Protein AF-A0A166IUZ2-F1 (afdb_monomer_lite)

pLDDT: mean 77.62, std 22.51, range [22.03, 98.88]

Radius of gyration: 36.73 Å; chains: 1; bounding box: 124×89×96 Å

Organism: NCBI:txid1314776

Structure (mmCIF, N/CA/C/O backbone):
data_AF-A0A166IUZ2-F1
#
_entry.id   AF-A0A166IUZ2-F1
#
loop_
_atom_site.group_PDB
_atom_site.id
_atom_site.type_symbol
_atom_site.label_atom_id
_atom_site.label_alt_id
_atom_site.label_comp_id
_atom_site.label_asym_id
_atom_site.label_entity_id
_atom_site.label_seq_id
_atom_site.pdbx_PDB_ins_code
_atom_site.Cartn_x
_atom_site.Cartn_y
_atom_site.Cartn_z
_atom_site.occupancy
_atom_site.B_iso_or_equiv
_atom_site.auth_seq_id
_atom_site.auth_comp_id
_atom_site.auth_asym_id
_atom_site.auth_atom_id
_atom_site.pdbx_PDB_model_num
ATOM 1 N N . MET A 1 1 ? -29.282 46.883 42.129 1.00 28.84 1 MET A N 1
ATOM 2 C CA . MET A 1 1 ? -29.790 45.952 43.160 1.00 28.84 1 MET A CA 1
ATOM 3 C C . MET A 1 1 ? -30.708 44.984 42.435 1.00 28.84 1 MET A C 1
ATOM 5 O O . MET A 1 1 ? -31.657 45.441 41.830 1.00 28.84 1 MET A O 1
ATOM 9 N N . ALA A 1 2 ? -30.223 43.793 42.104 1.00 27.78 2 ALA A N 1
ATOM 10 C CA . ALA A 1 2 ? -30.223 42.605 42.960 1.00 27.78 2 ALA A CA 1
ATOM 11 C C . ALA A 1 2 ? -31.584 41.885 42.961 1.00 27.78 2 ALA A C 1
ATOM 13 O O . ALA A 1 2 ? -32.568 42.447 43.419 1.00 27.78 2 ALA A O 1
ATOM 14 N N . LYS A 1 3 ? -31.506 40.615 42.542 1.00 26.83 3 LYS A N 1
ATOM 15 C CA . LYS A 1 3 ? -32.287 39.446 42.968 1.00 26.83 3 LYS A CA 1
ATOM 16 C C . LYS A 1 3 ? -33.755 39.279 42.542 1.00 26.83 3 LYS A C 1
ATOM 18 O O . LYS A 1 3 ? -34.638 40.005 42.966 1.00 26.83 3 LYS A O 1
ATOM 23 N N . ASP A 1 4 ? -33.915 38.159 41.834 1.00 30.77 4 ASP A N 1
ATOM 24 C CA . ASP A 1 4 ? -34.781 37.015 42.142 1.00 30.77 4 ASP A CA 1
ATOM 25 C C . ASP A 1 4 ? -36.301 37.059 41.923 1.00 30.77 4 ASP A C 1
ATOM 27 O O . ASP A 1 4 ? -37.021 37.983 42.285 1.00 30.77 4 ASP A O 1
ATOM 31 N N . THR A 1 5 ? -36.743 35.873 41.481 1.00 28.17 5 THR A N 1
ATOM 32 C CA . THR A 1 5 ? -38.019 35.170 41.717 1.00 28.17 5 THR A CA 1
ATOM 33 C C . THR A 1 5 ? -39.212 35.342 40.758 1.00 28.17 5 THR A C 1
ATOM 35 O O . THR A 1 5 ? -39.997 36.274 40.838 1.00 28.17 5 THR A O 1
ATOM 38 N N . THR A 1 6 ? -39.344 34.312 39.903 1.00 26.28 6 THR A N 1
ATOM 39 C CA . THR A 1 6 ? -40.485 33.373 39.745 1.00 26.28 6 THR A CA 1
ATOM 40 C C . THR A 1 6 ? -41.888 33.836 39.310 1.00 26.28 6 THR A C 1
ATOM 42 O O . THR A 1 6 ? -42.609 34.501 40.039 1.00 26.28 6 THR A O 1
ATOM 45 N N . SER A 1 7 ? -42.293 33.213 38.192 1.00 24.92 7 SER A N 1
ATOM 46 C CA . SER A 1 7 ? -43.519 32.420 37.956 1.00 24.92 7 SER A CA 1
ATOM 47 C C . SER A 1 7 ? -44.890 33.080 37.709 1.00 24.92 7 SER A C 1
ATOM 49 O O . SER A 1 7 ? -45.573 33.511 38.631 1.00 24.92 7 SER A O 1
ATOM 51 N N . SER A 1 8 ? -45.360 32.820 36.479 1.00 23.53 8 SER A N 1
ATOM 52 C CA . SER A 1 8 ? -46.599 32.093 36.117 1.00 23.53 8 SER A CA 1
ATOM 53 C C . SER A 1 8 ? -47.953 32.813 35.999 1.00 23.53 8 SER A C 1
ATOM 55 O O . SER A 1 8 ? -48.308 33.643 36.826 1.00 23.53 8 SER A O 1
ATOM 57 N N . PHE A 1 9 ? -48.707 32.294 35.012 1.00 23.36 9 PHE A N 1
ATOM 58 C CA . PHE A 1 9 ? -50.164 32.272 34.775 1.00 23.36 9 PHE A CA 1
ATOM 59 C C . PHE A 1 9 ? -50.749 33.146 33.640 1.00 23.36 9 PHE A C 1
ATOM 61 O O . PHE A 1 9 ? -50.905 34.356 33.762 1.00 23.36 9 PHE A O 1
ATOM 68 N N . GLU A 1 10 ? -51.125 32.451 32.551 1.00 27.08 10 GLU A N 1
ATOM 69 C CA . GLU A 1 10 ? -52.155 32.788 31.539 1.00 27.08 10 GLU A CA 1
ATOM 70 C C . GLU A 1 10 ? -53.563 32.911 32.171 1.00 27.08 10 GLU A C 1
ATOM 72 O O . GLU A 1 10 ? -53.740 32.412 33.290 1.00 27.08 10 GLU A O 1
ATOM 77 N N . PRO A 1 11 ? -54.588 33.517 31.505 1.00 34.69 11 PRO A N 1
ATOM 78 C CA . PRO A 1 11 ? -55.529 32.718 30.672 1.00 34.69 11 PRO A CA 1
ATOM 79 C C . PRO A 1 11 ? -56.332 33.434 29.528 1.00 34.69 11 PRO A C 1
ATOM 81 O O . PRO A 1 11 ? -56.755 34.575 29.666 1.00 34.69 11 PRO A O 1
ATOM 84 N N . VAL A 1 12 ? -56.611 32.668 28.450 1.00 25.53 12 VAL A N 1
ATOM 85 C CA . VAL A 1 12 ? -57.927 32.309 27.817 1.00 25.53 12 VAL A CA 1
ATOM 86 C C . VAL A 1 12 ? -58.877 33.374 27.188 1.00 25.53 12 VAL A C 1
ATOM 88 O O . VAL A 1 12 ? -59.232 34.348 27.839 1.00 25.53 12 VAL A O 1
ATOM 91 N N . LEU A 1 13 ? -59.392 33.083 25.962 1.00 25.05 13 LEU A N 1
ATOM 92 C CA . LEU A 1 13 ? -60.826 32.990 25.502 1.00 25.05 13 LEU A CA 1
ATOM 93 C C . LEU A 1 13 ? -60.953 33.160 23.949 1.00 25.05 13 LEU A C 1
ATOM 95 O O . LEU A 1 13 ? -60.473 34.159 23.429 1.00 25.05 13 LEU A O 1
ATOM 99 N N . LEU A 1 14 ? -61.371 32.130 23.170 1.00 26.47 14 LEU A N 1
ATOM 100 C CA . LEU A 1 14 ? -62.738 31.792 22.636 1.00 26.47 14 LEU A CA 1
ATOM 101 C C . LEU A 1 14 ? -63.167 32.686 21.419 1.00 26.47 14 LEU A C 1
ATOM 103 O O . LEU A 1 14 ? -62.897 33.874 21.455 1.00 26.47 14 LEU A O 1
ATOM 107 N N . GLU A 1 15 ? -63.800 32.287 20.293 1.00 26.09 15 GLU A N 1
ATOM 108 C CA . GLU A 1 15 ? -64.684 31.164 19.896 1.00 26.09 15 GLU A CA 1
ATOM 109 C C . GLU A 1 15 ? -65.076 31.242 18.378 1.00 26.09 15 GLU A C 1
ATOM 111 O O . GLU A 1 15 ? -64.863 32.278 17.746 1.00 26.09 15 GLU A O 1
ATOM 116 N N . SER A 1 16 ? -65.772 30.197 17.871 1.00 27.41 16 SER A N 1
ATOM 117 C CA . SER A 1 16 ? -66.803 30.135 16.782 1.00 27.41 16 SER A CA 1
ATOM 118 C C . SER A 1 16 ? -66.412 29.465 15.436 1.00 27.41 16 SER A C 1
ATOM 120 O O . SER A 1 16 ? -65.337 29.729 14.916 1.00 27.41 16 SER A O 1
ATOM 122 N N . ALA A 1 17 ? -67.219 28.615 14.765 1.00 27.25 17 ALA A N 1
ATOM 123 C CA . ALA A 1 17 ? -68.511 27.961 15.054 1.00 27.25 17 ALA A CA 1
ATOM 124 C C . ALA A 1 17 ? -68.904 26.903 13.967 1.00 27.25 17 ALA A C 1
ATOM 126 O O . ALA A 1 17 ? -68.668 27.151 12.790 1.00 27.25 17 ALA A O 1
ATOM 127 N N . LEU A 1 18 ? -69.549 25.804 14.420 1.00 26.34 18 LEU A N 1
ATOM 128 C CA . LEU A 1 18 ? -70.772 25.076 13.950 1.00 26.34 18 LEU A CA 1
ATOM 129 C C . LEU A 1 18 ? -70.968 24.586 12.483 1.00 26.34 18 LEU A C 1
ATOM 131 O O . LEU A 1 18 ? -70.562 25.264 11.552 1.00 26.34 18 LEU A O 1
ATOM 135 N N . ASP A 1 19 ? -71.801 23.583 12.138 1.00 27.91 19 ASP A N 1
ATOM 136 C CA . ASP A 1 19 ? -72.266 22.265 12.653 1.00 27.91 19 ASP A CA 1
ATOM 137 C C . ASP A 1 19 ? -73.317 21.689 11.640 1.00 27.91 19 ASP A C 1
ATOM 139 O O . ASP A 1 19 ? -73.877 22.439 10.842 1.00 27.91 19 ASP A O 1
ATOM 143 N N . GLU A 1 20 ? -73.626 20.386 11.755 1.00 28.48 20 GLU A N 1
ATOM 144 C CA . GLU A 1 20 ? -74.834 19.618 11.340 1.00 28.48 20 GLU A CA 1
ATOM 145 C C . GLU A 1 20 ? -75.101 19.143 9.879 1.00 28.48 20 GLU A C 1
ATOM 147 O O . GLU A 1 20 ? -75.417 19.924 8.982 1.00 28.48 20 GLU A O 1
ATOM 152 N N . ARG A 1 21 ? -75.216 17.803 9.689 1.00 26.62 21 ARG A N 1
ATOM 153 C CA . ARG A 1 21 ? -76.506 17.045 9.559 1.00 26.62 21 ARG A CA 1
ATOM 154 C C . ARG A 1 21 ? -76.357 15.525 9.255 1.00 26.62 21 ARG A C 1
ATOM 156 O O . ARG A 1 21 ? -76.059 15.120 8.141 1.00 26.62 21 ARG A O 1
ATOM 163 N N . LEU A 1 22 ? -76.642 14.718 10.284 1.00 27.22 22 LEU A N 1
ATOM 164 C CA . LEU A 1 22 ? -77.572 13.565 10.435 1.00 27.22 22 LEU A CA 1
ATOM 165 C C . LEU A 1 22 ? -77.864 12.457 9.370 1.00 27.22 22 LEU A C 1
ATOM 167 O O . LEU A 1 22 ? -78.345 12.706 8.269 1.00 27.22 22 LEU A O 1
ATOM 171 N N . SER A 1 23 ? -77.888 11.228 9.936 1.00 25.56 23 SER A N 1
ATOM 172 C CA . SER A 1 23 ? -78.731 10.014 9.705 1.00 25.56 23 SER A CA 1
ATOM 173 C C . SER A 1 23 ? -78.183 8.900 8.782 1.00 25.56 23 SER A C 1
ATOM 175 O O . SER A 1 23 ? -77.898 9.127 7.616 1.00 25.56 23 SER A O 1
ATOM 177 N N . GLU A 1 24 ? -77.787 7.720 9.295 1.00 26.64 24 GLU A N 1
ATOM 178 C CA . GLU A 1 24 ? -78.550 6.546 9.809 1.00 26.64 24 GLU A CA 1
ATOM 179 C C . GLU A 1 24 ? -79.194 5.633 8.733 1.00 26.64 24 GLU A C 1
ATOM 181 O O . GLU A 1 24 ? -80.263 5.949 8.221 1.00 26.64 24 GLU A O 1
ATOM 186 N N . ARG A 1 25 ? -78.625 4.428 8.493 1.00 26.72 25 ARG A N 1
ATOM 187 C CA . ARG A 1 25 ? -79.220 3.096 8.816 1.00 26.72 25 ARG A CA 1
ATOM 188 C C . ARG A 1 25 ? -78.498 1.891 8.161 1.00 26.72 25 ARG A C 1
ATOM 190 O O . ARG A 1 25 ? -78.540 1.733 6.952 1.00 26.72 25 ARG A O 1
ATOM 197 N N . GLN A 1 26 ? -77.972 1.023 9.048 1.00 30.59 26 GLN A N 1
ATOM 198 C CA . GLN A 1 26 ? -78.002 -0.468 9.109 1.00 30.59 26 GLN A CA 1
ATOM 199 C C . GLN A 1 26 ? -77.399 -1.295 7.937 1.00 30.59 26 GLN A C 1
ATOM 201 O O . GLN A 1 26 ? -77.690 -1.044 6.784 1.00 30.59 26 GLN A O 1
ATOM 206 N N . ALA A 1 27 ? -76.595 -2.356 8.133 1.00 27.09 27 ALA A N 1
ATOM 207 C CA . ALA A 1 27 ? -76.631 -3.395 9.169 1.00 27.09 27 ALA A CA 1
ATOM 208 C C . ALA A 1 27 ? -75.266 -4.104 9.407 1.00 27.09 27 ALA A C 1
ATOM 210 O O . ALA A 1 27 ? -74.338 -4.028 8.610 1.00 27.09 27 ALA A O 1
ATOM 211 N N . ARG A 1 28 ? -75.200 -4.798 10.551 1.00 31.31 28 ARG A N 1
ATOM 212 C CA . ARG A 1 28 ? -74.077 -5.506 11.201 1.00 31.31 28 ARG A CA 1
ATOM 213 C C . ARG A 1 28 ? -73.700 -6.837 10.534 1.00 31.31 28 ARG A C 1
ATOM 215 O O . ARG A 1 28 ? -74.618 -7.549 10.156 1.00 31.31 28 ARG A O 1
ATOM 222 N N . THR A 1 29 ? -72.433 -7.261 10.681 1.00 30.55 29 THR A N 1
ATOM 223 C CA . THR A 1 29 ? -72.066 -8.580 11.265 1.00 30.55 29 THR A CA 1
ATOM 224 C C . THR A 1 29 ? -70.614 -8.638 11.791 1.00 30.55 29 THR A C 1
ATOM 226 O O . THR A 1 29 ? -69.663 -8.540 11.029 1.00 30.55 29 THR A O 1
ATOM 229 N N . HIS A 1 30 ? -70.510 -8.823 13.115 1.00 34.94 30 HIS A N 1
ATOM 230 C CA . HIS A 1 30 ? -69.571 -9.620 13.932 1.00 34.94 30 HIS A CA 1
ATOM 231 C C . HIS A 1 30 ? -68.050 -9.674 13.656 1.00 34.94 30 HIS A C 1
ATOM 233 O O . HIS A 1 30 ? -67.587 -10.405 12.788 1.00 34.94 30 HIS A O 1
ATOM 239 N N . LEU A 1 31 ? -67.274 -9.085 14.580 1.00 38.84 31 LEU A N 1
ATOM 240 C CA . LEU A 1 31 ? -65.912 -9.521 14.928 1.00 38.84 31 LEU A CA 1
ATOM 241 C C . LEU A 1 31 ? -65.935 -10.293 16.269 1.00 38.84 31 LEU A C 1
ATOM 243 O O . LEU A 1 31 ? -66.727 -9.933 17.147 1.00 38.84 31 LEU A O 1
ATOM 247 N N . PRO A 1 32 ? -65.118 -11.349 16.456 1.00 41.44 32 PRO A N 1
ATOM 248 C CA . PRO A 1 32 ? -65.213 -12.240 17.613 1.00 41.44 32 PRO A CA 1
ATOM 249 C C . PRO A 1 32 ? -64.579 -11.662 18.890 1.00 41.44 32 PRO A C 1
ATOM 251 O O . PRO A 1 32 ? -63.669 -10.836 18.854 1.00 41.44 32 PRO A O 1
ATOM 254 N N . SER A 1 33 ? -65.031 -12.166 20.038 1.00 38.00 33 SER A N 1
ATOM 255 C CA . SER A 1 33 ? -64.723 -11.730 21.411 1.00 38.00 33 SER A CA 1
ATOM 256 C C . SER A 1 33 ? -63.243 -11.739 21.827 1.00 38.00 33 SER A C 1
ATOM 258 O O . SER A 1 33 ? -62.901 -11.107 22.824 1.00 38.00 33 SER A O 1
ATOM 260 N N . TRP A 1 34 ? -62.342 -12.375 21.074 1.00 41.69 34 TRP A N 1
ATOM 261 C CA . TRP A 1 34 ? -60.902 -12.335 21.360 1.00 41.69 34 TRP A CA 1
ATOM 262 C C . TRP A 1 34 ? -60.247 -10.999 20.967 1.00 41.69 34 TRP A C 1
ATOM 264 O O . TRP A 1 34 ? -59.250 -10.615 21.574 1.00 41.69 34 TRP A O 1
ATOM 274 N N . LEU A 1 35 ? -60.837 -10.236 20.034 1.00 42.81 35 LEU A N 1
ATOM 275 C CA . LEU A 1 35 ? -60.329 -8.909 19.657 1.00 42.81 35 LEU A CA 1
ATOM 276 C C . LEU A 1 35 ? -60.557 -7.856 20.754 1.00 42.81 35 LEU A C 1
ATOM 278 O O . LEU A 1 35 ? -59.742 -6.952 20.928 1.00 42.81 35 LEU A O 1
ATOM 282 N N . TRP A 1 36 ? -61.636 -7.994 21.531 1.00 44.41 36 TRP A N 1
ATOM 283 C CA . TRP A 1 36 ? -61.925 -7.104 22.659 1.00 44.41 36 TRP A CA 1
ATOM 284 C C . TRP A 1 36 ? -60.973 -7.324 23.840 1.00 44.41 36 TRP A C 1
ATOM 286 O O . TRP A 1 36 ? -60.624 -6.365 24.522 1.00 44.41 36 TRP A O 1
ATOM 296 N N . ALA A 1 37 ? -60.483 -8.551 24.043 1.00 44.22 37 ALA A N 1
ATOM 297 C CA . ALA A 1 37 ? -59.486 -8.842 25.074 1.00 44.22 37 ALA A CA 1
ATOM 298 C C . ALA A 1 37 ? -58.107 -8.244 24.734 1.00 44.22 37 ALA A C 1
ATOM 300 O O . ALA A 1 37 ? -57.424 -7.732 25.617 1.00 44.22 37 ALA A O 1
ATOM 301 N N . VAL A 1 38 ? -57.723 -8.235 23.452 1.00 46.44 38 VAL A N 1
ATOM 302 C CA . VAL A 1 38 ? -56.444 -7.663 22.994 1.00 46.44 38 VAL A CA 1
ATOM 303 C C . VAL A 1 38 ? -56.457 -6.131 23.072 1.00 46.44 38 VAL A C 1
ATOM 305 O O . VAL A 1 38 ? -55.498 -5.532 23.552 1.00 46.44 38 VAL A O 1
ATOM 308 N N . LEU A 1 39 ? -57.569 -5.486 22.704 1.00 42.59 39 LEU A N 1
ATOM 309 C CA . LEU A 1 39 ? -57.694 -4.023 22.764 1.00 42.59 39 LEU A CA 1
ATOM 310 C C . LEU A 1 39 ? -57.762 -3.474 24.202 1.00 42.59 39 LEU A C 1
ATOM 312 O O . LEU A 1 39 ? -57.311 -2.354 24.453 1.00 42.59 39 LEU A O 1
ATOM 316 N N . TRP A 1 40 ? -58.257 -4.265 25.159 1.00 41.47 40 TRP A N 1
ATOM 317 C CA . TRP A 1 40 ? -58.293 -3.886 26.577 1.00 41.47 40 TRP A CA 1
ATOM 318 C C . TRP A 1 40 ? -56.936 -4.084 27.281 1.00 41.47 40 TRP A C 1
ATOM 320 O O . TRP A 1 40 ? -56.550 -3.281 28.125 1.00 41.47 40 TRP A O 1
ATOM 330 N N . ILE A 1 41 ? -56.148 -5.092 26.885 1.00 42.59 41 ILE A N 1
ATOM 331 C CA . ILE A 1 41 ? -54.790 -5.307 27.421 1.00 42.59 41 ILE A CA 1
ATOM 332 C C . ILE A 1 41 ? -53.803 -4.255 26.881 1.00 42.59 41 ILE A C 1
ATOM 334 O O . ILE A 1 41 ? -52.946 -3.774 27.625 1.00 42.59 41 ILE A O 1
ATOM 338 N N . CYS A 1 42 ? -53.960 -3.819 25.626 1.00 38.12 42 CYS A N 1
ATOM 339 C CA . CYS A 1 42 ? -53.114 -2.776 25.033 1.00 38.12 42 CYS A CA 1
ATOM 340 C C . CYS A 1 42 ? -53.367 -1.369 25.605 1.00 38.12 42 CYS A C 1
ATOM 342 O O . CYS A 1 42 ? -52.454 -0.547 25.614 1.00 38.12 42 CYS A O 1
ATOM 344 N N . SER A 1 43 ? -54.568 -1.085 26.118 1.00 35.12 43 SER A N 1
ATOM 345 C CA . SER A 1 43 ? -54.915 0.232 26.679 1.00 35.12 43 SER A CA 1
ATOM 346 C C . SER A 1 43 ? -54.463 0.418 28.135 1.00 35.12 43 SER A C 1
ATOM 348 O O . SER A 1 43 ? -54.260 1.550 28.567 1.00 35.12 43 SER A O 1
ATOM 350 N N . VAL A 1 44 ? -54.208 -0.669 28.873 1.00 38.12 44 VAL A N 1
ATOM 351 C CA . VAL A 1 44 ? -53.704 -0.612 30.260 1.00 38.12 44 VAL A CA 1
ATOM 352 C C . VAL A 1 44 ? -52.173 -0.469 30.327 1.00 38.12 44 VAL A C 1
ATOM 354 O O . VAL A 1 44 ? -51.653 0.077 31.298 1.00 38.12 44 VAL A O 1
ATOM 357 N N . TYR A 1 45 ? -51.437 -0.869 29.282 1.00 33.44 45 TYR A N 1
ATOM 358 C CA . TYR A 1 45 ? -49.965 -0.796 29.258 1.00 33.44 45 TYR A CA 1
ATOM 359 C C . TYR A 1 45 ? -49.378 0.527 28.735 1.00 33.44 45 TYR A C 1
ATOM 361 O O . TYR A 1 45 ? -48.177 0.746 28.863 1.00 33.44 45 TYR A O 1
ATOM 369 N N . LEU A 1 46 ? -50.203 1.430 28.196 1.00 33.44 46 LEU A N 1
ATOM 370 C CA . LEU A 1 46 ? -49.755 2.694 27.588 1.00 33.44 46 LEU A CA 1
ATOM 371 C C . LEU A 1 46 ? -49.846 3.925 28.513 1.00 33.44 46 LEU A C 1
ATOM 373 O O . LEU A 1 46 ? -49.555 5.033 28.075 1.00 33.44 46 LEU A O 1
ATOM 377 N N . ALA A 1 47 ? -50.218 3.756 29.789 1.00 31.08 47 ALA A N 1
ATOM 378 C CA . ALA A 1 47 ? -50.520 4.874 30.696 1.00 31.08 47 ALA A CA 1
ATOM 379 C C . ALA A 1 47 ? -49.557 5.071 31.887 1.00 31.08 47 ALA A C 1
ATOM 381 O O . ALA A 1 47 ? -49.866 5.854 32.785 1.00 31.08 47 ALA A O 1
ATOM 382 N N . LYS A 1 48 ? -48.384 4.427 31.932 1.00 29.78 48 LYS A N 1
ATOM 383 C CA . LYS A 1 48 ? -47.350 4.777 32.924 1.00 29.78 48 LYS A CA 1
ATOM 384 C C . LYS A 1 48 ? -45.951 4.800 32.309 1.00 29.78 48 LYS A C 1
ATOM 386 O O . LYS A 1 48 ? -45.497 3.791 31.785 1.00 29.78 48 LYS A O 1
ATOM 391 N N . SER A 1 49 ? -45.297 5.949 32.507 1.00 27.97 49 SER A N 1
ATOM 392 C CA . SER A 1 49 ? -43.849 6.211 32.441 1.00 27.97 49 SER A CA 1
ATOM 393 C C . SER A 1 49 ? -43.319 6.817 31.134 1.00 27.97 49 SER A C 1
ATOM 395 O O . SER A 1 49 ? -43.029 6.128 30.162 1.00 27.97 49 SER A O 1
ATOM 397 N N . VAL A 1 50 ? -43.152 8.142 31.179 1.00 31.22 50 VAL A N 1
ATOM 398 C CA . VAL A 1 50 ? -42.307 8.974 30.311 1.00 31.22 50 VAL A CA 1
ATOM 399 C C . VAL A 1 50 ? -40.894 9.011 30.908 1.00 31.22 50 VAL A C 1
ATOM 401 O O . VAL A 1 50 ? -40.780 9.258 32.103 1.00 31.22 50 VAL A O 1
ATOM 404 N N . GLU A 1 51 ? -39.862 8.750 30.094 1.00 27.12 51 GLU A N 1
ATOM 405 C CA . GLU A 1 51 ? -38.649 9.575 29.860 1.00 27.12 51 GLU A CA 1
ATOM 406 C C . GLU A 1 51 ? -37.639 8.800 28.966 1.00 27.12 51 GLU A C 1
ATOM 408 O O . GLU A 1 51 ? -37.395 7.612 29.155 1.00 27.12 51 GLU A O 1
ATOM 413 N N . LEU A 1 52 ? -37.105 9.472 27.938 1.00 28.50 52 LEU A N 1
ATOM 414 C CA . LEU A 1 52 ? -36.081 9.019 26.963 1.00 28.50 52 LEU A CA 1
ATOM 415 C C . LEU A 1 52 ? -34.655 9.401 27.462 1.00 28.50 52 LEU A C 1
ATOM 417 O O . LEU A 1 52 ? -34.605 10.250 28.351 1.00 28.50 52 LEU A O 1
ATOM 421 N N . PRO A 1 53 ? -33.504 8.939 26.884 1.00 40.81 53 PRO A N 1
ATOM 422 C CA . PRO A 1 53 ? -33.325 8.285 25.573 1.00 40.81 53 PRO A CA 1
ATOM 423 C C . PRO A 1 53 ? -32.321 7.097 25.463 1.00 40.81 53 PRO A C 1
ATOM 425 O O . PRO A 1 53 ? -31.385 6.943 26.237 1.00 40.81 53 PRO A O 1
ATOM 428 N N . ASN A 1 54 ? -32.483 6.371 24.344 1.00 34.31 54 ASN A N 1
ATOM 429 C CA . ASN A 1 54 ? -31.489 5.662 23.514 1.00 34.31 54 ASN A CA 1
ATOM 430 C C . ASN A 1 54 ? -30.648 4.508 24.091 1.00 34.31 54 ASN A C 1
ATOM 432 O O . ASN A 1 54 ? -29.582 4.727 24.651 1.00 34.31 54 ASN A O 1
ATOM 436 N N . LEU A 1 55 ? -31.030 3.276 23.720 1.00 25.97 55 LEU A N 1
ATOM 437 C CA . LEU A 1 55 ? -30.153 2.263 23.108 1.00 25.97 55 LEU A CA 1
ATOM 438 C C . LEU A 1 55 ? -30.975 1.053 22.620 1.00 25.97 55 LEU A C 1
ATOM 440 O O . LEU A 1 55 ? -31.933 0.632 23.257 1.00 25.97 55 LEU A O 1
ATOM 444 N N . SER A 1 56 ? -30.574 0.540 21.456 1.00 24.44 56 SER A N 1
ATOM 445 C CA . SER A 1 56 ? -30.595 -0.862 21.006 1.00 24.44 56 SER A CA 1
ATOM 446 C C . SER A 1 56 ? -31.489 -1.904 21.704 1.00 24.44 56 SER A C 1
ATOM 448 O O . SER A 1 56 ? -31.281 -2.237 22.866 1.00 24.44 56 SER A O 1
ATOM 450 N N . GLY A 1 57 ? -32.245 -2.637 20.878 1.00 24.36 57 GLY A N 1
ATOM 451 C CA . GLY A 1 57 ? -32.258 -4.100 20.956 1.00 24.36 57 GLY A CA 1
ATOM 452 C C . GLY A 1 57 ? -33.608 -4.786 21.182 1.00 24.36 57 GLY A C 1
ATOM 453 O O . GLY A 1 57 ? -34.351 -4.456 22.095 1.00 24.36 57 GLY A O 1
ATOM 454 N N . ILE A 1 58 ? -33.767 -5.888 20.432 1.00 23.72 58 ILE A N 1
ATOM 455 C CA . ILE A 1 58 ? -34.664 -7.042 20.648 1.00 23.72 58 ILE A CA 1
ATOM 456 C C . ILE A 1 58 ? -36.128 -6.776 20.196 1.00 23.72 58 ILE A C 1
ATOM 458 O O . ILE A 1 58 ? -36.845 -5.994 20.796 1.00 23.72 58 ILE A O 1
ATOM 462 N N . PHE A 1 59 ? -36.654 -7.352 19.106 1.00 24.61 59 PHE A N 1
ATOM 463 C CA . PHE A 1 59 ? -36.644 -8.777 18.758 1.00 24.61 59 PHE A CA 1
ATOM 464 C C . PHE A 1 59 ? -36.448 -9.070 17.260 1.00 24.61 59 PHE A C 1
ATOM 466 O O . PHE A 1 59 ? -37.282 -8.771 16.409 1.00 24.61 59 PHE A O 1
ATOM 473 N N . SER A 1 60 ? -35.356 -9.788 16.997 1.00 38.34 60 SER A N 1
ATOM 474 C CA . SER A 1 60 ? -35.224 -10.800 15.947 1.00 38.34 60 SER A CA 1
ATOM 475 C C . SER A 1 60 ? -36.155 -11.986 16.230 1.00 38.34 60 SER A C 1
ATOM 477 O O . SER A 1 60 ? -36.306 -12.352 17.398 1.00 38.34 60 SER A O 1
ATOM 479 N N . LYS A 1 61 ? -36.717 -12.602 15.177 1.00 28.81 61 LYS A N 1
ATOM 480 C CA . LYS A 1 61 ? -36.836 -14.067 14.966 1.00 28.81 61 LYS A CA 1
ATOM 481 C C . LYS A 1 61 ? -37.919 -14.373 13.928 1.00 28.81 61 LYS A C 1
ATOM 483 O O . LYS A 1 61 ? -39.094 -14.373 14.273 1.00 28.81 61 LYS A O 1
ATOM 488 N N . SER A 1 62 ? -37.528 -14.658 12.682 1.00 26.88 62 SER A N 1
ATOM 489 C CA . SER A 1 62 ? -38.191 -15.662 11.807 1.00 26.88 62 SER A CA 1
ATOM 490 C C . SER A 1 62 ? -37.713 -15.645 10.342 1.00 26.88 62 SER A C 1
ATOM 492 O O . SER A 1 62 ? -38.525 -15.759 9.436 1.00 26.88 62 SER A O 1
ATOM 494 N N . VAL A 1 63 ? -36.406 -15.538 10.060 1.00 29.20 63 VAL A N 1
ATOM 495 C CA . VAL A 1 63 ? -35.880 -15.844 8.700 1.00 29.20 63 VAL A CA 1
ATOM 496 C C . VAL A 1 63 ? -34.495 -16.527 8.743 1.00 29.20 63 VAL A C 1
ATOM 498 O O . VAL A 1 63 ? -33.793 -16.591 7.743 1.00 29.20 63 VAL A O 1
ATOM 501 N N . LEU A 1 64 ? -34.061 -17.049 9.899 1.00 26.38 64 LEU A N 1
ATOM 502 C CA . LEU A 1 64 ? -32.708 -17.613 10.064 1.00 26.38 64 LEU A CA 1
ATOM 503 C C . LEU A 1 64 ? -32.557 -19.100 9.681 1.00 26.38 64 LEU A C 1
ATOM 505 O O . LEU A 1 64 ? -31.444 -19.605 9.753 1.00 26.38 64 LEU A O 1
ATOM 509 N N . ASP A 1 65 ? -33.603 -19.776 9.195 1.00 26.06 65 ASP A N 1
ATOM 510 C CA . ASP A 1 65 ? -33.542 -21.208 8.847 1.00 26.06 65 ASP A CA 1
ATOM 511 C C . ASP A 1 65 ? -33.759 -21.472 7.344 1.00 26.06 65 ASP A C 1
ATOM 513 O O . ASP A 1 65 ? -34.761 -22.045 6.917 1.00 26.06 65 ASP A O 1
ATOM 517 N N . SER A 1 66 ? -32.796 -21.071 6.506 1.00 26.77 66 SER A N 1
ATOM 518 C CA . SER A 1 66 ? -32.687 -21.573 5.126 1.00 26.77 66 SER A CA 1
ATOM 519 C C . SER A 1 66 ? -31.218 -21.843 4.746 1.00 26.77 66 SER A C 1
ATOM 521 O O . SER A 1 66 ? -30.432 -20.894 4.699 1.00 26.77 66 SER A O 1
ATOM 523 N N . PRO A 1 67 ? -30.810 -23.101 4.457 1.00 26.20 67 PRO A N 1
ATOM 524 C CA . PRO A 1 67 ? -29.392 -23.488 4.364 1.00 26.20 67 PRO A CA 1
ATOM 525 C C . PRO A 1 67 ? -28.593 -22.927 3.170 1.00 26.20 67 PRO A C 1
ATOM 527 O O . PRO A 1 67 ? -27.389 -23.152 3.093 1.00 26.20 67 PRO A O 1
ATOM 530 N N . GLU A 1 68 ? -29.209 -22.193 2.238 1.00 26.83 68 GLU A N 1
ATOM 531 C CA . GLU A 1 68 ? -28.535 -21.697 1.021 1.00 26.83 68 GLU A CA 1
ATOM 532 C C . GLU A 1 68 ? -28.171 -20.198 1.043 1.00 26.83 68 GLU A C 1
ATOM 534 O O . GLU A 1 68 ? -27.494 -19.710 0.136 1.00 26.83 68 GLU A O 1
ATOM 539 N N . ILE A 1 69 ? -28.517 -19.459 2.105 1.00 28.64 69 ILE A N 1
ATOM 540 C CA . ILE A 1 69 ? -28.317 -17.997 2.212 1.00 28.64 69 ILE A CA 1
ATOM 541 C C . ILE A 1 69 ? -27.320 -17.656 3.340 1.00 28.64 69 ILE A C 1
ATOM 543 O O . ILE A 1 69 ? -27.548 -16.791 4.174 1.00 28.64 69 ILE A O 1
ATOM 547 N N . SER A 1 70 ? -26.173 -18.342 3.373 1.00 27.08 70 SER A N 1
ATOM 548 C CA . SER A 1 70 ? -25.051 -18.044 4.291 1.00 27.08 70 SER A CA 1
ATOM 549 C C . SER A 1 70 ? -23.763 -17.615 3.556 1.00 27.08 70 SER A C 1
ATOM 551 O O . SER A 1 70 ? -22.708 -17.443 4.155 1.00 27.08 70 SER A O 1
ATOM 553 N N . ARG A 1 71 ? -23.804 -17.390 2.230 1.00 30.19 71 ARG A N 1
ATOM 554 C CA . ARG A 1 71 ? -22.579 -17.137 1.434 1.00 30.19 71 ARG A CA 1
ATOM 555 C C . ARG A 1 71 ? -22.312 -15.714 0.938 1.00 30.19 71 ARG A C 1
ATOM 557 O O . ARG A 1 71 ? -21.293 -15.533 0.274 1.00 30.19 71 ARG A O 1
ATOM 564 N N . ARG A 1 72 ? -23.149 -14.693 1.168 1.00 33.12 72 ARG A N 1
ATOM 565 C CA . ARG A 1 72 ? -22.959 -13.399 0.462 1.00 33.12 72 ARG A CA 1
ATOM 566 C C . ARG A 1 72 ? -23.311 -12.126 1.242 1.00 33.12 72 ARG A C 1
ATOM 568 O O . ARG A 1 72 ? -24.026 -11.285 0.722 1.00 33.12 72 ARG A O 1
ATOM 575 N N . THR A 1 73 ? -22.674 -11.927 2.390 1.00 32.97 73 THR A N 1
ATOM 576 C CA . THR A 1 73 ? -22.307 -10.603 2.935 1.00 32.97 73 THR A CA 1
ATOM 577 C C . THR A 1 73 ? -21.106 -10.813 3.863 1.00 32.97 73 THR A C 1
ATOM 579 O O . THR A 1 73 ? -21.259 -11.271 4.990 1.00 32.97 73 THR A O 1
ATOM 582 N N . ARG A 1 74 ? -19.882 -10.543 3.380 1.00 43.25 74 ARG A N 1
ATOM 583 C CA . ARG A 1 74 ? -18.687 -10.458 4.241 1.00 43.25 74 ARG A CA 1
ATOM 584 C C . ARG A 1 74 ? -18.833 -9.172 5.059 1.00 43.25 74 ARG A C 1
ATOM 586 O O . ARG A 1 74 ? -18.397 -8.120 4.610 1.00 43.25 74 ARG A O 1
ATOM 593 N N . ALA A 1 75 ? -19.581 -9.234 6.159 1.00 39.94 75 ALA A N 1
ATOM 594 C CA . ALA A 1 75 ? -19.906 -8.070 6.976 1.00 39.94 75 ALA A CA 1
ATOM 595 C C . ALA A 1 75 ? -18.611 -7.414 7.476 1.00 39.94 75 ALA A C 1
ATOM 597 O O . ALA A 1 75 ? -17.817 -8.062 8.150 1.00 39.94 75 ALA A O 1
ATOM 598 N N . SER A 1 76 ? -18.363 -6.159 7.114 1.00 52.78 76 SER A N 1
ATOM 599 C CA . SER A 1 76 ? -17.407 -5.314 7.824 1.00 52.78 76 SER A CA 1
ATOM 600 C C . SER A 1 76 ? -17.938 -5.044 9.241 1.00 52.78 76 SER A C 1
ATOM 602 O O . SER A 1 76 ? -19.129 -5.245 9.506 1.00 52.78 76 SER A O 1
ATOM 604 N N . ALA A 1 77 ? -17.071 -4.655 10.180 1.00 55.22 77 ALA A N 1
ATOM 605 C CA . ALA A 1 77 ? -17.543 -4.260 11.508 1.00 55.22 77 ALA A CA 1
ATOM 606 C C . ALA A 1 77 ? -18.547 -3.088 11.375 1.00 55.22 77 ALA A C 1
ATOM 608 O O . ALA A 1 77 ? -18.424 -2.307 10.430 1.00 55.22 77 ALA A O 1
ATOM 609 N N . PRO A 1 78 ? -19.521 -2.920 12.292 1.00 51.50 78 PRO A N 1
ATOM 610 C CA . PRO A 1 78 ? -20.556 -1.881 12.187 1.00 51.50 78 PRO A CA 1
ATOM 611 C C . PRO A 1 78 ? -20.027 -0.445 12.010 1.00 51.50 78 PRO A C 1
ATOM 613 O O . PRO A 1 78 ? -20.750 0.401 11.494 1.00 51.50 78 PRO A O 1
ATOM 616 N N . ASN A 1 79 ? -18.772 -0.196 12.405 1.00 68.00 79 ASN A N 1
ATOM 617 C CA . ASN A 1 79 ? -18.088 1.099 12.351 1.00 68.00 79 ASN A CA 1
ATOM 618 C C . ASN A 1 79 ? -16.850 1.103 11.427 1.00 68.00 79 ASN A C 1
ATOM 620 O O . ASN A 1 79 ? -16.060 2.040 11.478 1.00 68.00 79 ASN A O 1
ATOM 624 N N . ASP A 1 80 ? -16.648 0.062 10.614 1.00 79.38 80 ASP A N 1
ATOM 625 C CA . ASP A 1 80 ? -15.569 0.023 9.619 1.00 79.38 80 ASP A CA 1
ATOM 626 C C . ASP A 1 80 ? -15.936 0.938 8.442 1.00 79.38 80 ASP A C 1
ATOM 628 O O . ASP A 1 80 ? -16.874 0.656 7.688 1.00 79.38 80 ASP A O 1
ATOM 632 N N . ILE A 1 81 ? -15.210 2.050 8.313 1.00 80.50 81 ILE A N 1
ATOM 633 C CA . ILE A 1 81 ? -15.416 3.063 7.269 1.00 80.50 81 ILE A CA 1
ATOM 634 C C . ILE A 1 81 ? -14.478 2.876 6.070 1.00 80.50 81 ILE A C 1
ATOM 636 O O . ILE A 1 81 ? -14.519 3.673 5.130 1.00 80.50 81 ILE A O 1
ATOM 640 N N . ILE A 1 82 ? -13.627 1.845 6.082 1.00 81.44 82 ILE A N 1
ATOM 641 C CA . ILE A 1 82 ? -12.684 1.586 4.996 1.00 81.44 82 ILE A CA 1
ATOM 642 C C . ILE A 1 82 ? -13.454 1.014 3.791 1.00 81.44 82 ILE A C 1
ATOM 644 O O . ILE A 1 82 ? -14.168 0.013 3.923 1.00 81.44 82 ILE A O 1
ATOM 648 N N . PRO A 1 83 ? -13.322 1.608 2.587 1.00 76.88 83 PRO A N 1
ATOM 649 C CA . PRO A 1 83 ? -14.081 1.198 1.408 1.00 76.88 83 PRO A CA 1
ATOM 650 C C . PRO A 1 83 ? -13.475 -0.054 0.754 1.00 76.88 83 PRO A C 1
ATOM 652 O O . PRO A 1 83 ? -12.885 0.007 -0.324 1.00 76.88 83 PRO A O 1
ATOM 655 N N . TRP A 1 84 ? -13.619 -1.205 1.410 1.00 79.50 84 TRP A N 1
ATOM 656 C CA . TRP A 1 84 ? -13.124 -2.490 0.917 1.00 79.50 84 TRP A CA 1
ATOM 657 C C . TRP A 1 84 ? -13.783 -2.909 -0.403 1.00 79.50 84 TRP A C 1
ATOM 659 O O . TRP A 1 84 ? -15.010 -2.948 -0.525 1.00 79.50 84 TRP A O 1
ATOM 669 N N . ALA A 1 85 ? -12.962 -3.325 -1.362 1.00 74.44 85 ALA A N 1
ATOM 670 C CA . ALA A 1 85 ? -13.384 -3.986 -2.592 1.00 74.44 85 ALA A CA 1
ATOM 671 C C . ALA A 1 85 ? -12.578 -5.273 -2.792 1.00 74.44 85 ALA A C 1
ATOM 673 O O . ALA A 1 85 ? -11.501 -5.415 -2.226 1.00 74.44 85 ALA A O 1
ATOM 674 N N . ALA A 1 86 ? -13.063 -6.215 -3.604 1.00 73.50 86 ALA A N 1
ATOM 675 C CA . ALA A 1 86 ? -12.238 -7.366 -3.976 1.00 73.50 86 ALA A CA 1
ATOM 676 C C . ALA A 1 86 ? -10.966 -6.873 -4.689 1.00 73.50 86 ALA A C 1
ATOM 678 O O . ALA A 1 86 ? -11.051 -5.987 -5.546 1.00 73.50 86 ALA A O 1
ATOM 679 N N . CYS A 1 87 ? -9.806 -7.431 -4.340 1.00 70.81 87 CYS A N 1
ATOM 680 C CA . CYS A 1 87 ? -8.565 -7.083 -5.018 1.00 70.81 87 CYS A CA 1
ATOM 681 C C . CYS A 1 87 ? -8.643 -7.503 -6.504 1.00 70.81 87 CYS A C 1
ATOM 683 O O . CYS A 1 87 ? -9.068 -8.630 -6.782 1.00 70.81 87 CYS A O 1
ATOM 685 N N . PRO A 1 88 ? -8.241 -6.641 -7.458 1.00 60.34 88 PRO A N 1
ATOM 686 C CA . PRO A 1 88 ? -8.310 -6.949 -8.892 1.00 60.34 88 PRO A CA 1
ATOM 687 C C . PRO A 1 88 ? -7.434 -8.132 -9.330 1.00 60.34 88 PRO A C 1
ATOM 689 O O . PRO A 1 88 ? -7.797 -8.845 -10.259 1.00 60.34 88 PRO A O 1
ATOM 692 N N . ASP A 1 89 ? -6.302 -8.348 -8.655 1.00 63.28 89 ASP A N 1
ATOM 693 C CA . ASP A 1 89 ? -5.342 -9.432 -8.904 1.00 63.28 89 ASP A CA 1
ATOM 694 C C . ASP A 1 89 ? -5.748 -10.757 -8.236 1.00 63.28 89 ASP A C 1
ATOM 696 O O . ASP A 1 89 ? -5.569 -11.830 -8.812 1.00 63.28 89 ASP A O 1
ATOM 700 N N . LEU A 1 90 ? -6.294 -10.697 -7.017 1.00 70.44 90 LEU A N 1
ATOM 701 C CA . LEU A 1 90 ? -6.635 -11.867 -6.202 1.00 70.44 90 LEU A CA 1
ATOM 702 C C . LEU A 1 90 ? -7.988 -11.682 -5.508 1.00 70.44 90 LEU A C 1
ATOM 704 O O . LEU A 1 90 ? -8.068 -11.190 -4.383 1.00 70.44 90 LEU A O 1
ATOM 708 N N . THR A 1 91 ? -9.063 -12.128 -6.160 1.00 70.56 91 THR A N 1
ATOM 709 C CA . THR A 1 91 ? -10.449 -11.913 -5.692 1.00 70.56 91 THR A CA 1
ATOM 710 C C . THR A 1 91 ? -10.793 -12.549 -4.334 1.00 70.56 91 THR A C 1
ATOM 712 O O . THR A 1 91 ? -11.841 -12.240 -3.757 1.00 70.56 91 THR A O 1
ATOM 715 N N . GLU A 1 92 ? -9.953 -13.443 -3.795 1.00 79.50 92 GLU A N 1
ATOM 716 C CA . GLU A 1 92 ? -10.114 -13.942 -2.426 1.00 79.50 92 GLU A CA 1
ATOM 717 C C . GLU A 1 92 ? -9.711 -12.926 -1.338 1.00 79.50 92 GLU A C 1
ATOM 719 O O . GLU A 1 92 ? -10.177 -13.065 -0.206 1.00 79.50 92 GLU A O 1
ATOM 724 N N . TYR A 1 93 ? -8.918 -11.904 -1.679 1.00 85.62 93 TYR A N 1
ATOM 725 C CA . TYR A 1 93 ? -8.520 -10.801 -0.799 1.00 85.62 93 TYR A CA 1
ATOM 726 C C . TYR A 1 93 ? -9.391 -9.566 -1.051 1.00 85.62 93 TYR A C 1
ATOM 728 O O . TYR A 1 93 ? -9.895 -9.356 -2.157 1.00 85.62 93 TYR A O 1
ATOM 736 N N . ASP A 1 94 ? -9.517 -8.721 -0.030 1.00 84.12 94 ASP A N 1
ATOM 737 C CA . ASP A 1 94 ? -10.087 -7.385 -0.173 1.00 84.12 94 ASP A CA 1
ATOM 738 C C . ASP A 1 94 ? -8.962 -6.333 -0.147 1.00 84.12 94 ASP A C 1
ATOM 740 O O . ASP A 1 94 ? -8.013 -6.445 0.628 1.00 84.12 94 ASP A O 1
ATOM 744 N N . CYS A 1 95 ? -9.059 -5.310 -0.988 1.00 82.19 95 CYS A N 1
ATOM 745 C CA . CYS A 1 95 ? -8.121 -4.200 -1.102 1.00 82.19 95 CYS A CA 1
ATOM 746 C C . CYS A 1 95 ? -8.844 -2.880 -0.825 1.00 82.19 95 CYS A C 1
ATOM 748 O O . CYS A 1 95 ? -10.025 -2.727 -1.150 1.00 82.19 95 CYS A O 1
ATOM 750 N N . ALA A 1 96 ? -8.127 -1.927 -0.240 1.00 83.31 96 ALA A N 1
ATOM 751 C CA . ALA A 1 96 ? -8.610 -0.574 -0.005 1.00 83.31 96 ALA A CA 1
ATOM 752 C C . ALA A 1 96 ? -7.441 0.414 0.064 1.00 83.31 96 ALA A C 1
ATOM 754 O O . ALA A 1 96 ? -6.286 0.014 0.206 1.00 83.31 96 ALA A O 1
ATOM 755 N N . TYR A 1 97 ? -7.771 1.699 0.013 1.00 84.06 97 TYR A N 1
ATOM 756 C CA . TYR A 1 97 ? -6.858 2.782 0.347 1.00 84.06 97 TYR A CA 1
ATOM 757 C C . TYR A 1 97 ? -7.414 3.570 1.528 1.00 84.06 97 TYR A C 1
ATOM 759 O O . TYR A 1 97 ? -8.620 3.822 1.594 1.00 84.06 97 TYR A O 1
ATOM 767 N N . LEU A 1 98 ? -6.534 3.954 2.448 1.00 87.56 98 LEU A N 1
ATOM 768 C CA . LEU A 1 98 ? -6.852 4.846 3.556 1.00 87.56 98 LEU A CA 1
ATOM 769 C C . LEU A 1 98 ? -6.016 6.117 3.437 1.00 87.56 98 LEU A C 1
ATOM 771 O O . LEU A 1 98 ? -4.791 6.065 3.485 1.00 87.56 98 LEU A O 1
ATOM 775 N N . SER A 1 99 ? -6.687 7.259 3.307 1.00 88.44 99 SER A N 1
ATOM 776 C CA . SER A 1 99 ? -6.026 8.562 3.310 1.00 88.44 99 SER A CA 1
ATOM 777 C C . SER A 1 99 ? -5.682 8.975 4.744 1.00 88.44 99 SER A C 1
ATOM 779 O O . SER A 1 99 ? -6.553 8.987 5.616 1.00 88.44 99 SER A O 1
ATOM 781 N N . VAL A 1 100 ? -4.415 9.308 4.980 1.00 93.06 100 VAL A N 1
ATOM 782 C CA . VAL A 1 100 ? -3.887 9.808 6.259 1.00 93.06 100 VAL A CA 1
ATOM 783 C C . VAL A 1 100 ? -3.085 11.094 6.039 1.00 93.06 100 VAL A C 1
ATOM 785 O O . VAL A 1 100 ? -2.631 11.334 4.919 1.00 93.06 100 VAL A O 1
ATOM 788 N N . PRO A 1 101 ? -2.869 11.941 7.060 1.00 94.56 101 PRO A N 1
ATOM 789 C CA . PRO A 1 101 ? -2.006 13.109 6.920 1.00 94.56 101 PRO A CA 1
ATOM 790 C C . PRO A 1 101 ? -0.583 12.732 6.492 1.00 94.56 101 PRO A C 1
ATOM 792 O O . PRO A 1 101 ? 0.030 11.802 7.029 1.00 94.56 101 PRO A O 1
ATOM 795 N N . LEU A 1 102 ? -0.029 13.503 5.557 1.00 92.81 102 LEU A N 1
ATOM 796 C CA . LEU A 1 102 ? 1.386 13.412 5.206 1.00 92.81 102 LEU A CA 1
ATOM 797 C C . LEU A 1 102 ? 2.264 13.732 6.425 1.00 92.81 102 LEU A C 1
ATOM 799 O O . LEU A 1 102 ? 3.140 12.941 6.778 1.00 92.81 102 LEU A O 1
ATOM 803 N N . ASP A 1 103 ? 1.971 14.852 7.088 1.00 95.81 103 ASP A N 1
ATOM 804 C CA . ASP A 1 103 ? 2.630 15.318 8.306 1.00 95.81 103 ASP A CA 1
ATOM 805 C C . ASP A 1 103 ? 1.624 15.384 9.465 1.00 95.81 103 ASP A C 1
ATOM 807 O O . ASP A 1 103 ? 0.708 16.208 9.469 1.00 95.81 103 ASP A O 1
ATOM 811 N N . TYR A 1 104 ? 1.794 14.519 10.468 1.00 95.88 104 TYR A N 1
ATOM 812 C CA . TYR A 1 104 ? 0.942 14.518 11.663 1.00 95.88 104 TYR A CA 1
ATOM 813 C C . TYR A 1 104 ? 1.247 15.659 12.637 1.00 95.88 104 TYR A C 1
ATOM 815 O O . TYR A 1 104 ? 0.407 15.965 13.483 1.00 95.88 104 TYR A O 1
ATOM 823 N N . THR A 1 105 ? 2.427 16.276 12.551 1.00 96.00 105 THR A N 1
ATOM 824 C CA . THR A 1 105 ? 2.802 17.414 13.403 1.00 96.00 105 THR A CA 1
ATOM 825 C C . THR A 1 105 ? 2.182 18.720 12.906 1.00 96.00 105 THR A C 1
ATOM 827 O O . THR A 1 105 ? 1.953 19.634 13.697 1.00 96.00 105 THR A O 1
ATOM 830 N N . ASN A 1 106 ? 1.847 18.784 11.614 1.00 94.75 106 ASN A N 1
ATOM 831 C CA . ASN A 1 106 ? 1.181 19.915 10.979 1.00 94.75 106 ASN A CA 1
ATOM 832 C C . ASN A 1 106 ? 0.200 19.447 9.880 1.00 94.75 106 ASN A C 1
ATOM 834 O O . ASN A 1 106 ? 0.472 19.620 8.687 1.00 94.75 106 ASN A O 1
ATOM 838 N N . PRO A 1 107 ? -0.944 18.844 10.256 1.00 90.50 107 PRO A N 1
ATOM 839 C CA . PRO A 1 107 ? -1.852 18.222 9.300 1.00 90.50 107 PRO A CA 1
ATOM 840 C C . PRO A 1 107 ? -2.545 19.267 8.421 1.00 90.50 107 PRO A C 1
ATOM 842 O O . PRO A 1 107 ? -3.264 20.141 8.912 1.00 90.50 107 PRO A O 1
ATOM 845 N N . LYS A 1 108 ? -2.383 19.138 7.099 1.00 83.75 108 LYS A N 1
ATOM 846 C CA . LYS A 1 108 ? -3.080 19.967 6.107 1.00 83.75 108 LYS A CA 1
ATOM 847 C C . LYS A 1 108 ? -4.093 19.134 5.314 1.00 83.75 108 LYS A C 1
ATOM 849 O O . LYS A 1 108 ? -3.749 18.035 4.889 1.00 83.75 108 LYS A O 1
ATOM 854 N N . PRO A 1 109 ? -5.307 19.654 5.035 1.00 67.06 109 PRO A N 1
ATOM 855 C CA . PRO A 1 109 ? -6.366 18.887 4.366 1.00 67.06 109 PRO A CA 1
ATOM 856 C C . PRO A 1 109 ? -5.996 18.292 3.000 1.00 67.06 109 PRO A C 1
ATOM 858 O O . PRO A 1 109 ? -6.527 17.250 2.646 1.00 67.06 109 PRO A O 1
ATOM 861 N N . ASN A 1 110 ? -5.090 18.937 2.256 1.00 79.06 110 ASN A N 1
ATOM 862 C CA . ASN A 1 110 ? -4.725 18.544 0.890 1.00 79.06 110 ASN A CA 1
ATOM 863 C C . ASN A 1 110 ? -3.327 17.890 0.802 1.00 79.06 110 ASN A C 1
ATOM 865 O O . ASN A 1 110 ? -2.817 17.704 -0.299 1.00 79.06 110 ASN A O 1
ATOM 869 N N . GLU A 1 111 ? -2.678 17.596 1.935 1.00 83.31 111 GLU A N 1
ATOM 870 C CA . GLU A 1 111 ? -1.368 16.929 1.993 1.00 83.31 111 GLU A CA 1
ATOM 871 C C . GLU A 1 111 ? -1.548 15.579 2.691 1.00 83.31 111 GLU A C 1
ATOM 873 O O . GLU A 1 111 ? -1.497 15.478 3.920 1.00 83.31 111 GLU A O 1
ATOM 878 N N . THR A 1 112 ? -1.813 14.540 1.899 1.00 87.12 112 THR A N 1
ATOM 879 C CA . THR A 1 112 ? -2.159 13.210 2.411 1.00 87.12 112 THR A CA 1
ATOM 880 C C . THR A 1 112 ? -1.276 12.117 1.823 1.00 87.12 112 THR A C 1
ATOM 882 O O . THR A 1 112 ? -0.643 12.289 0.783 1.00 87.12 112 THR A O 1
ATOM 885 N N . VAL A 1 113 ? -1.230 10.991 2.527 1.00 86.69 113 VAL A N 1
ATOM 886 C CA . VAL A 1 113 ? -0.659 9.725 2.076 1.00 86.69 113 VAL A CA 1
ATOM 887 C C . VAL A 1 113 ? -1.817 8.749 1.903 1.00 86.69 113 VAL A C 1
ATOM 889 O O . VAL A 1 113 ? -2.661 8.618 2.789 1.00 86.69 113 VAL A O 1
ATOM 892 N N . SER A 1 114 ? -1.861 8.061 0.768 1.00 86.88 114 SER A N 1
ATOM 893 C CA . SER A 1 114 ? -2.852 7.030 0.473 1.00 86.88 114 SER A CA 1
ATOM 894 C C . SER A 1 114 ? -2.277 5.659 0.825 1.00 86.88 114 SER A C 1
ATOM 896 O O . SER A 1 114 ? -1.554 5.052 0.034 1.00 86.88 114 SER A O 1
ATOM 898 N N . ILE A 1 115 ? -2.563 5.182 2.038 1.00 91.88 115 ILE A N 1
ATOM 899 C CA . ILE A 1 115 ? -2.069 3.906 2.564 1.00 91.88 115 ILE A CA 1
ATOM 900 C C . ILE A 1 115 ? -2.786 2.749 1.870 1.00 91.88 115 ILE A C 1
ATOM 902 O O . ILE A 1 115 ? -4.000 2.593 2.013 1.00 91.88 115 ILE A O 1
ATOM 906 N N . ALA A 1 116 ? -2.035 1.911 1.160 1.00 89.25 116 ALA A N 1
ATOM 907 C CA . ALA A 1 116 ? -2.553 0.708 0.528 1.00 89.25 116 ALA A CA 1
ATOM 908 C C . ALA A 1 116 ? -2.764 -0.408 1.558 1.00 89.25 116 ALA A C 1
ATOM 910 O O . ALA A 1 116 ? -1.835 -0.816 2.258 1.00 89.25 116 ALA A O 1
ATOM 911 N N . LEU A 1 117 ? -3.988 -0.928 1.617 1.00 93.31 117 LEU A N 1
ATOM 912 C CA . LEU A 1 117 ? -4.422 -1.964 2.547 1.00 93.31 117 LEU A CA 1
ATOM 913 C C . LEU A 1 117 ? -4.824 -3.229 1.791 1.00 93.31 117 LEU A C 1
ATOM 915 O O . LEU A 1 117 ? -5.520 -3.169 0.773 1.00 93.31 117 LEU A O 1
ATOM 919 N N . ARG A 1 118 ? -4.475 -4.390 2.347 1.00 92.62 118 ARG A N 1
ATOM 920 C CA . ARG A 1 118 ? -4.939 -5.696 1.875 1.00 92.62 118 ARG A CA 1
ATOM 921 C C . ARG A 1 118 ? -5.404 -6.556 3.043 1.00 92.62 118 ARG A C 1
ATOM 923 O O . ARG A 1 118 ? -4.690 -6.733 4.027 1.00 92.62 118 ARG A O 1
ATOM 930 N N . ARG A 1 119 ? -6.600 -7.123 2.912 1.00 94.69 119 ARG A N 1
ATOM 931 C CA . ARG A 1 119 ? -7.260 -7.970 3.904 1.00 94.69 119 ARG A CA 1
ATOM 932 C C . ARG A 1 119 ? -7.450 -9.376 3.359 1.00 94.69 119 ARG A C 1
ATOM 934 O O . ARG A 1 119 ? -8.074 -9.556 2.316 1.00 94.69 119 ARG A O 1
ATOM 941 N N . LEU A 1 120 ? -6.970 -10.372 4.096 1.00 96.00 120 LEU A N 1
ATOM 942 C CA . LEU A 1 120 ? -7.449 -11.746 4.009 1.00 96.00 120 LEU A CA 1
ATOM 943 C C . LEU A 1 120 ? -8.621 -11.896 4.989 1.00 96.00 120 LEU A C 1
ATOM 945 O O . LEU A 1 120 ? -8.394 -11.838 6.202 1.00 96.00 120 LEU A O 1
ATOM 949 N N . PRO A 1 121 ? -9.862 -12.056 4.503 1.00 92.81 121 PRO A N 1
ATOM 950 C CA . PRO A 1 121 ? -11.019 -12.163 5.383 1.00 92.81 121 PRO A CA 1
ATOM 951 C C . PRO A 1 121 ? -10.953 -13.406 6.274 1.00 92.81 121 PRO A C 1
ATOM 953 O O . PRO A 1 121 ? -10.463 -14.455 5.846 1.00 92.81 121 PRO A O 1
ATOM 956 N N . SER A 1 122 ? -11.514 -13.297 7.478 1.00 93.88 122 SER A N 1
ATOM 957 C CA . SER A 1 122 ? -11.721 -14.431 8.384 1.00 93.88 122 SER A CA 1
ATOM 958 C C . SER A 1 122 ? -12.477 -15.577 7.692 1.00 93.88 122 SER A C 1
ATOM 960 O O . SER A 1 122 ? -13.429 -15.353 6.937 1.00 93.88 122 SER A O 1
ATOM 962 N N . THR A 1 123 ? -12.061 -16.821 7.954 1.00 92.00 123 THR A N 1
ATOM 963 C CA . THR A 1 123 ? -12.758 -18.032 7.483 1.00 92.00 123 THR A CA 1
ATOM 964 C C . THR A 1 123 ? -13.733 -18.597 8.515 1.00 92.00 123 THR A C 1
ATOM 966 O O . THR A 1 123 ? -14.466 -19.535 8.200 1.00 92.00 123 THR A O 1
ATOM 969 N N . ALA A 1 124 ? -13.731 -18.063 9.739 1.00 89.25 124 ALA A N 1
ATOM 970 C CA . ALA A 1 124 ? -14.635 -18.471 10.805 1.00 89.25 124 ALA A CA 1
ATOM 971 C C . ALA A 1 124 ? -16.064 -17.931 10.575 1.00 89.25 124 ALA A C 1
ATOM 973 O O . ALA A 1 124 ? -16.250 -16.926 9.876 1.00 89.25 124 ALA A O 1
ATOM 974 N N . PRO A 1 125 ? -17.098 -18.566 11.160 1.00 84.31 125 PRO A N 1
ATOM 975 C CA . PRO A 1 125 ? -18.443 -18.000 11.200 1.00 84.31 125 PRO A CA 1
ATOM 976 C C . PRO A 1 125 ? -18.442 -16.592 11.809 1.00 84.31 125 PRO A C 1
ATOM 978 O O . PRO A 1 125 ? -17.659 -16.299 12.709 1.00 84.31 125 PRO A O 1
ATOM 981 N N . LEU A 1 126 ? -19.365 -15.726 11.372 1.00 80.06 126 LEU A N 1
ATOM 982 C CA . LEU A 1 126 ? -19.414 -14.326 11.824 1.00 80.06 126 LEU A CA 1
ATOM 983 C C . LEU A 1 126 ? -19.501 -14.185 13.357 1.00 80.06 126 LEU A C 1
ATOM 985 O O . LEU A 1 126 ? -18.966 -13.229 13.904 1.00 80.06 126 LEU A O 1
ATOM 989 N N . SER A 1 127 ? -20.138 -15.139 14.042 1.00 83.00 127 SER A N 1
ATOM 990 C CA . SER A 1 127 ? -20.258 -15.183 15.507 1.00 83.00 127 SER A CA 1
ATOM 991 C C . SER A 1 127 ? -18.956 -15.500 16.248 1.00 83.00 127 SER A C 1
ATOM 993 O O . SER A 1 127 ? -18.879 -15.258 17.445 1.00 83.00 127 SER A O 1
ATOM 995 N N . GLU A 1 128 ? -17.962 -16.068 15.566 1.00 87.00 128 GLU A N 1
ATOM 996 C CA . GLU A 1 128 ? -16.670 -16.481 16.140 1.00 87.00 128 GLU A CA 1
ATOM 997 C C . GLU A 1 128 ? -15.519 -15.554 15.726 1.00 87.00 128 GLU A C 1
ATOM 999 O O . GLU A 1 128 ? -14.373 -15.752 16.129 1.00 87.00 128 GLU A O 1
ATOM 1004 N N . ARG A 1 129 ? -15.813 -14.549 14.898 1.00 90.00 129 ARG A N 1
ATOM 1005 C CA . ARG A 1 129 ? -14.826 -13.607 14.384 1.00 90.00 129 ARG A CA 1
ATOM 1006 C C . ARG A 1 129 ? -14.388 -12.639 15.482 1.00 90.00 129 ARG A C 1
ATOM 1008 O O . ARG A 1 129 ? -15.215 -11.956 16.078 1.00 90.00 129 ARG A O 1
ATOM 1015 N N . LEU A 1 130 ? -13.077 -12.539 15.693 1.00 91.06 130 LEU A N 1
ATOM 1016 C CA . LEU A 1 130 ? -12.446 -11.722 16.739 1.00 91.06 130 LEU A CA 1
ATOM 1017 C C . LEU A 1 130 ? -12.023 -10.324 16.259 1.00 91.06 130 LEU A C 1
ATOM 1019 O O . LEU A 1 130 ? -11.446 -9.551 17.021 1.00 91.06 130 LEU A O 1
ATOM 1023 N N . GLY A 1 131 ? -12.327 -9.991 15.003 1.00 90.31 131 GLY A N 1
ATOM 1024 C CA . GLY A 1 131 ? -12.048 -8.689 14.403 1.00 90.31 131 GLY A CA 1
ATOM 1025 C C . GLY A 1 131 ? -10.741 -8.654 13.602 1.00 90.31 131 GLY A C 1
ATOM 1026 O O . GLY A 1 131 ? -10.250 -9.701 13.167 1.00 90.31 131 GLY A O 1
ATOM 1027 N N . PRO A 1 132 ? -10.193 -7.453 13.350 1.00 95.94 132 PRO A N 1
ATOM 1028 C CA . PRO A 1 132 ? -8.980 -7.288 12.564 1.00 95.94 132 PRO A CA 1
ATOM 1029 C C . PRO A 1 132 ? -7.711 -7.588 13.377 1.00 95.94 132 PRO A C 1
ATOM 1031 O O . PRO A 1 132 ? -7.607 -7.246 14.558 1.00 95.94 132 PRO A O 1
ATOM 1034 N N . LEU A 1 133 ? -6.722 -8.182 12.708 1.00 98.44 133 LEU A N 1
ATOM 1035 C CA . LEU A 1 133 ? -5.348 -8.346 13.177 1.00 98.44 133 LEU A CA 1
ATOM 1036 C C . LEU A 1 133 ? -4.399 -7.740 12.144 1.00 98.44 133 LEU A C 1
ATOM 1038 O O . LEU A 1 133 ? -4.357 -8.195 10.998 1.00 98.44 133 LEU A O 1
ATOM 1042 N N . LEU A 1 134 ? -3.635 -6.728 12.555 1.00 98.62 134 LEU A N 1
ATOM 1043 C CA . LEU A 1 134 ? -2.629 -6.110 11.701 1.00 98.62 134 LEU A CA 1
ATOM 1044 C C . LEU A 1 134 ? -1.348 -6.953 11.657 1.00 98.62 134 LEU A C 1
ATOM 1046 O O . LEU A 1 134 ? -0.814 -7.325 12.698 1.00 98.62 134 LEU A O 1
ATOM 1050 N N . LEU A 1 135 ? -0.834 -7.218 10.456 1.00 98.50 135 LEU A N 1
ATOM 1051 C CA . LEU A 1 135 ? 0.436 -7.910 10.226 1.00 98.50 135 LEU A CA 1
ATOM 1052 C C . LEU A 1 135 ? 1.472 -6.953 9.634 1.00 98.50 135 LEU A C 1
ATOM 1054 O O . LEU A 1 135 ? 1.142 -6.183 8.728 1.00 98.50 135 LEU A O 1
ATOM 1058 N N . ASN A 1 136 ? 2.733 -7.053 10.062 1.00 97.88 136 ASN A N 1
ATOM 1059 C CA . ASN A 1 136 ? 3.846 -6.348 9.418 1.00 97.88 136 ASN A CA 1
ATOM 1060 C C . ASN A 1 136 ? 5.083 -7.258 9.248 1.00 97.88 136 ASN A C 1
ATOM 1062 O O . ASN A 1 136 ? 5.556 -7.810 10.243 1.00 97.88 136 ASN A O 1
ATOM 1066 N N . PRO A 1 137 ? 5.636 -7.397 8.023 1.00 94.00 137 PRO A N 1
ATOM 1067 C CA . PRO A 1 137 ? 6.771 -8.286 7.743 1.00 94.00 137 PRO A CA 1
ATOM 1068 C C . PRO A 1 137 ? 8.126 -7.786 8.256 1.00 94.00 137 PRO A C 1
ATOM 1070 O O . PRO A 1 137 ? 9.089 -8.551 8.262 1.00 94.00 137 PRO A O 1
ATOM 1073 N N . GLY A 1 138 ? 8.238 -6.504 8.597 1.00 91.94 138 GLY A N 1
ATOM 1074 C CA . GLY A 1 138 ? 9.513 -5.862 8.872 1.00 91.94 138 GLY A CA 1
ATOM 1075 C C . GLY A 1 138 ? 10.271 -5.419 7.615 1.00 91.94 138 GLY A C 1
ATOM 1076 O O . GLY A 1 138 ? 9.701 -4.831 6.695 1.00 91.94 138 GLY A O 1
ATOM 1077 N N . GLY A 1 139 ? 11.588 -5.637 7.618 1.00 87.06 139 GLY A N 1
ATOM 1078 C CA . GLY A 1 139 ? 12.542 -5.056 6.671 1.00 87.06 139 GLY A CA 1
ATOM 1079 C C . GLY A 1 139 ? 13.552 -4.150 7.393 1.00 87.06 139 GLY A C 1
ATOM 1080 O O . GLY A 1 139 ? 14.540 -4.690 7.888 1.00 87.06 139 GLY A O 1
ATOM 1081 N N . PRO A 1 140 ? 13.321 -2.822 7.517 1.00 87.19 140 PRO A N 1
ATOM 1082 C CA . PRO A 1 140 ? 12.184 -2.047 6.999 1.00 87.19 140 PRO A CA 1
ATOM 1083 C C . PRO A 1 140 ? 12.095 -2.048 5.469 1.00 87.19 140 PRO A C 1
ATOM 1085 O O . PRO A 1 140 ? 13.035 -2.446 4.784 1.00 87.19 140 PRO A O 1
ATOM 1088 N N . GLY A 1 141 ? 10.950 -1.620 4.933 1.00 84.31 141 GLY A N 1
ATOM 1089 C CA . GLY A 1 141 ? 10.708 -1.574 3.488 1.00 84.31 141 GLY A CA 1
ATOM 1090 C C . GLY A 1 141 ? 9.947 -2.770 2.914 1.00 84.31 141 GLY A C 1
ATOM 1091 O O . GLY A 1 141 ? 9.666 -2.787 1.719 1.00 84.31 141 GLY A O 1
ATOM 1092 N N . GLY A 1 142 ? 9.596 -3.766 3.736 1.00 85.62 142 GLY A N 1
ATOM 1093 C CA . GLY A 1 142 ? 8.796 -4.909 3.300 1.00 85.62 142 GLY A CA 1
ATOM 1094 C C . GLY A 1 142 ? 7.353 -4.520 2.971 1.00 85.62 142 GLY A C 1
ATOM 1095 O O . GLY A 1 142 ? 6.693 -3.847 3.763 1.00 85.62 142 GLY A O 1
ATOM 1096 N N . SER A 1 143 ? 6.836 -4.994 1.833 1.00 88.31 143 SER A N 1
ATOM 1097 C CA . SER A 1 143 ? 5.417 -4.847 1.484 1.00 88.31 143 SER A CA 1
ATOM 1098 C C . SER A 1 143 ? 4.546 -5.744 2.368 1.00 88.31 143 SER A C 1
ATOM 1100 O O . SER A 1 143 ? 4.605 -6.977 2.283 1.00 88.31 143 SER A O 1
ATOM 1102 N N . GLY A 1 144 ? 3.691 -5.134 3.189 1.00 91.38 144 GLY A N 1
ATOM 1103 C CA . GLY A 1 144 ? 2.697 -5.868 3.966 1.00 91.38 144 GLY A CA 1
ATOM 1104 C C . GLY A 1 144 ? 1.617 -6.490 3.081 1.00 91.38 144 GLY A C 1
ATOM 1105 O O . GLY A 1 144 ? 1.216 -7.639 3.292 1.00 91.38 144 GLY A O 1
ATOM 1106 N N . SER A 1 145 ? 1.226 -5.802 2.005 1.00 87.00 145 SER A N 1
ATOM 1107 C CA . SER A 1 145 ? 0.276 -6.333 1.024 1.00 87.00 145 SER A CA 1
ATOM 1108 C C . SER A 1 145 ? 0.774 -7.630 0.376 1.00 87.00 145 SER A C 1
ATOM 1110 O O . SER A 1 145 ? 0.013 -8.588 0.225 1.00 87.00 145 SER A O 1
ATOM 1112 N N . GLN A 1 146 ? 2.062 -7.708 0.030 1.00 84.00 146 GLN A N 1
ATOM 1113 C CA . GLN A 1 146 ? 2.666 -8.943 -0.472 1.00 84.00 146 GLN A CA 1
ATOM 1114 C C . GLN A 1 146 ? 2.763 -10.007 0.632 1.00 84.00 146 GLN A C 1
ATOM 1116 O O . GLN A 1 146 ? 2.527 -11.193 0.383 1.00 84.00 146 GLN A O 1
ATOM 1121 N N . TYR A 1 147 ? 3.090 -9.599 1.859 1.00 89.19 147 TYR A N 1
ATOM 1122 C CA . TYR A 1 147 ? 3.253 -10.513 2.985 1.00 89.19 147 TYR A CA 1
ATOM 1123 C C . TYR A 1 147 ? 1.966 -11.274 3.321 1.00 89.19 147 TYR A C 1
ATOM 1125 O O . TYR A 1 147 ? 1.994 -12.502 3.432 1.00 89.19 147 TYR A O 1
ATOM 1133 N N . VAL A 1 148 ? 0.822 -10.586 3.403 1.00 92.75 148 VAL A N 1
ATOM 1134 C CA . VAL A 1 148 ? -0.466 -11.239 3.702 1.00 92.75 148 VAL A CA 1
ATOM 1135 C C . VAL A 1 148 ? -0.913 -12.191 2.586 1.00 92.75 148 VAL A C 1
ATOM 1137 O O . VAL A 1 148 ? -1.548 -13.211 2.858 1.00 92.75 148 VAL A O 1
ATOM 1140 N N . VAL A 1 149 ? -0.523 -11.933 1.334 1.00 89.19 149 VAL A N 1
ATOM 1141 C CA . VAL A 1 149 ? -0.739 -12.890 0.237 1.00 89.19 149 VAL A CA 1
ATOM 1142 C C . VAL A 1 149 ? 0.112 -14.142 0.420 1.00 89.19 149 VAL A C 1
ATOM 1144 O O . VAL A 1 149 ? -0.381 -15.256 0.261 1.00 89.19 149 VAL A O 1
ATOM 1147 N N . ARG A 1 150 ? 1.389 -13.965 0.770 1.00 85.12 150 ARG A N 1
ATOM 1148 C CA . ARG A 1 150 ? 2.365 -15.058 0.839 1.00 85.12 150 ARG A CA 1
ATOM 1149 C C . ARG A 1 150 ? 2.250 -15.936 2.080 1.00 85.12 150 ARG A C 1
ATOM 1151 O O . ARG A 1 150 ? 2.594 -17.108 2.002 1.00 85.12 150 ARG A O 1
ATOM 1158 N N . ARG A 1 151 ? 1.868 -15.362 3.222 1.00 90.50 151 ARG A N 1
ATOM 1159 C CA . ARG A 1 151 ? 1.903 -16.031 4.536 1.00 90.50 151 ARG A CA 1
ATOM 1160 C C . ARG A 1 151 ? 0.548 -16.030 5.248 1.00 90.50 151 ARG A C 1
ATOM 1162 O O . ARG A 1 151 ? 0.366 -16.760 6.216 1.00 90.50 151 ARG A O 1
ATOM 1169 N N . GLY A 1 152 ? -0.409 -15.215 4.796 1.00 94.50 152 GLY A N 1
ATOM 1170 C CA . GLY A 1 152 ? -1.665 -14.997 5.515 1.00 94.50 152 GLY A CA 1
ATOM 1171 C C . GLY A 1 152 ? -2.517 -16.257 5.662 1.00 94.50 152 GLY A C 1
ATOM 1172 O O . GLY A 1 152 ? -3.109 -16.454 6.716 1.00 94.50 152 GLY A O 1
ATOM 1173 N N . LYS A 1 153 ? -2.560 -17.144 4.658 1.00 94.94 153 LYS A N 1
ATOM 1174 C CA . LYS A 1 153 ? -3.362 -18.380 4.733 1.00 94.94 153 LYS A CA 1
ATOM 1175 C C . LYS A 1 153 ? -2.838 -19.314 5.826 1.00 94.94 153 LYS A C 1
ATOM 1177 O O . LYS A 1 153 ? -3.622 -19.816 6.621 1.00 94.94 153 LYS A O 1
ATOM 1182 N N . GLU A 1 154 ? -1.527 -19.492 5.920 1.00 96.38 154 GLU A N 1
ATOM 1183 C CA . GLU A 1 154 ? -0.898 -20.305 6.957 1.00 96.38 154 GLU A CA 1
ATOM 1184 C C . GLU A 1 154 ? -0.976 -19.645 8.347 1.00 96.38 154 GLU A C 1
ATOM 1186 O O . GLU A 1 154 ? -1.280 -20.327 9.324 1.00 96.38 154 GLU A O 1
ATOM 1191 N N . ILE A 1 155 ? -0.808 -18.320 8.452 1.00 97.56 155 ILE A N 1
ATOM 1192 C CA . ILE A 1 155 ? -1.042 -17.580 9.711 1.00 97.56 155 ILE A CA 1
ATOM 1193 C C . ILE A 1 155 ? -2.503 -17.733 10.163 1.00 97.56 155 ILE A C 1
ATOM 1195 O O . ILE A 1 155 ? -2.779 -17.923 11.347 1.00 97.56 155 ILE A O 1
ATOM 1199 N N . SER A 1 156 ? -3.450 -17.723 9.222 1.00 97.06 156 SER A N 1
ATOM 1200 C CA . SER A 1 156 ? -4.870 -17.949 9.499 1.00 97.06 156 SER A CA 1
ATOM 1201 C C . SER A 1 156 ? -5.111 -19.327 10.129 1.00 97.06 156 SER A C 1
ATOM 1203 O O . SER A 1 156 ? -5.913 -19.431 11.051 1.00 97.06 156 SER A O 1
ATOM 1205 N N . VAL A 1 157 ? -4.359 -20.366 9.735 1.00 96.44 157 VAL A N 1
ATOM 1206 C CA . VAL A 1 157 ? -4.423 -21.701 10.367 1.00 96.44 157 VAL A CA 1
ATOM 1207 C C . VAL A 1 157 ? -3.951 -21.666 11.825 1.00 96.44 157 VAL A C 1
ATOM 1209 O O . VAL A 1 157 ? -4.574 -22.296 12.683 1.00 96.44 157 VAL A O 1
ATOM 1212 N N . ILE A 1 158 ? -2.892 -20.909 12.139 1.00 97.06 158 ILE A N 1
ATOM 1213 C CA . ILE A 1 158 ? -2.432 -20.727 13.528 1.00 97.06 158 ILE A CA 1
ATOM 1214 C C . ILE A 1 158 ? -3.551 -20.109 14.376 1.00 97.06 158 ILE A C 1
ATOM 1216 O O . ILE A 1 158 ? -3.774 -20.550 15.500 1.00 97.06 158 ILE A O 1
ATOM 1220 N N . LEU A 1 159 ? -4.298 -19.162 13.810 1.00 97.56 159 LEU A N 1
ATOM 1221 C CA . LEU A 1 159 ? -5.348 -18.388 14.481 1.00 97.56 159 LEU A CA 1
ATOM 1222 C C . LEU A 1 159 ? -6.767 -18.953 14.293 1.00 97.56 159 LEU A C 1
ATOM 1224 O O . LEU A 1 159 ? -7.751 -18.251 14.532 1.00 97.56 159 LEU A O 1
ATOM 1228 N N . GLU A 1 160 ? -6.886 -20.198 13.826 1.00 95.81 160 GLU A N 1
ATOM 1229 C CA . GLU A 1 160 ? -8.165 -20.891 13.587 1.00 95.81 160 GLU A CA 1
ATOM 1230 C C . GLU A 1 160 ? -9.129 -20.141 12.649 1.00 95.81 160 GLU A C 1
ATOM 1232 O O . GLU A 1 160 ? -10.344 -20.326 12.692 1.00 95.81 160 GLU A O 1
ATOM 1237 N N . GLY A 1 161 ? -8.603 -19.265 11.795 1.00 95.31 161 GLY A N 1
ATOM 1238 C CA . GLY A 1 161 ? -9.393 -18.480 10.858 1.00 95.31 161 GLY A CA 1
ATOM 1239 C C . GLY A 1 161 ? -10.226 -17.366 11.486 1.00 95.31 161 GLY A C 1
ATOM 1240 O O . GLY A 1 161 ? -11.027 -16.765 10.772 1.00 95.31 161 GLY A O 1
ATOM 1241 N N . LYS A 1 162 ? -10.069 -17.076 12.784 1.00 96.25 162 LYS A N 1
ATOM 1242 C CA . LYS A 1 162 ? -10.957 -16.184 13.557 1.00 96.25 162 LYS A CA 1
ATOM 1243 C C . LYS A 1 162 ? -10.697 -14.687 13.379 1.00 96.25 162 LYS A C 1
ATOM 1245 O O . LYS A 1 162 ? -11.559 -13.883 13.719 1.00 96.25 162 LYS A O 1
ATOM 1250 N N . TYR A 1 163 ? -9.552 -14.302 12.824 1.00 97.38 163 TYR A N 1
ATOM 1251 C CA . TYR A 1 163 ? -9.215 -12.903 12.543 1.00 97.38 163 TYR A CA 1
ATOM 1252 C C . TYR A 1 163 ? -9.320 -12.579 11.057 1.00 97.38 163 TYR A C 1
ATOM 1254 O O . TYR A 1 163 ? -9.022 -13.424 10.211 1.00 97.38 163 TYR A O 1
ATOM 1262 N N . ASP A 1 164 ? -9.658 -11.329 10.740 1.00 95.75 164 ASP A N 1
ATOM 1263 C CA . ASP A 1 164 ? -9.286 -10.768 9.443 1.00 95.75 164 ASP A CA 1
ATOM 1264 C C . ASP A 1 164 ? -7.836 -10.340 9.500 1.00 95.75 164 ASP A C 1
ATOM 1266 O O . ASP A 1 164 ? -7.467 -9.453 10.272 1.00 95.75 164 ASP A O 1
ATOM 1270 N N . LEU A 1 165 ? -7.013 -10.956 8.665 1.00 98.38 165 LEU A N 1
ATOM 1271 C CA . LEU A 1 165 ? -5.609 -10.598 8.598 1.00 98.38 165 LEU A CA 1
ATOM 1272 C C . LEU A 1 165 ? -5.479 -9.423 7.649 1.00 98.38 165 LEU A C 1
ATOM 1274 O O . LEU A 1 165 ? -5.684 -9.560 6.443 1.00 98.38 165 LEU A O 1
ATOM 1278 N N . ILE A 1 166 ? -5.168 -8.263 8.204 1.00 98.12 166 ILE A N 1
ATOM 1279 C CA . ILE A 1 166 ? -4.980 -7.036 7.447 1.00 98.12 166 ILE A CA 1
ATOM 1280 C C . ILE A 1 166 ? -3.495 -6.716 7.469 1.00 98.12 166 ILE A C 1
ATOM 1282 O O . ILE A 1 166 ? -2.842 -6.745 8.505 1.00 98.12 166 ILE A O 1
ATOM 1286 N N . SER A 1 167 ? -2.942 -6.405 6.312 1.00 96.50 167 SER A N 1
ATOM 1287 C CA . SER A 1 167 ? -1.608 -5.840 6.217 1.00 96.50 167 SER A CA 1
ATOM 1288 C C . SER A 1 167 ? -1.642 -4.660 5.264 1.00 96.50 167 SER A C 1
ATOM 1290 O O . SER A 1 167 ? -2.608 -4.468 4.521 1.00 96.50 167 SER A O 1
ATOM 1292 N N . TRP A 1 168 ? -0.615 -3.833 5.333 1.00 95.50 168 TRP A N 1
ATOM 1293 C CA . TRP A 1 168 ? -0.549 -2.598 4.578 1.00 95.50 168 TRP A CA 1
ATOM 1294 C C . TRP A 1 168 ? 0.866 -2.360 4.109 1.00 95.50 168 TRP A C 1
ATOM 1296 O O . TRP A 1 168 ? 1.820 -2.853 4.714 1.00 95.50 168 TRP A O 1
ATOM 1306 N N . ASP A 1 169 ? 0.998 -1.594 3.040 1.00 92.88 169 ASP A N 1
ATOM 1307 C CA . ASP A 1 169 ? 2.293 -1.056 2.668 1.00 92.88 169 ASP A CA 1
ATOM 1308 C C . ASP A 1 169 ? 2.478 0.263 3.431 1.00 92.88 169 ASP A C 1
ATOM 1310 O O . ASP A 1 169 ? 1.668 1.178 3.261 1.00 92.88 169 ASP A O 1
ATOM 1314 N N . PRO A 1 170 ? 3.468 0.391 4.332 1.00 95.00 170 PRO A N 1
ATOM 1315 C CA . PRO A 1 170 ? 3.677 1.652 5.032 1.00 95.00 170 PRO A CA 1
ATOM 1316 C C . PRO A 1 170 ? 3.975 2.803 4.066 1.00 95.00 170 PRO A C 1
ATOM 1318 O O . PRO A 1 170 ? 4.319 2.603 2.902 1.00 95.00 170 PRO A O 1
ATOM 1321 N N . ARG A 1 171 ? 3.845 4.032 4.559 1.00 93.00 171 ARG A N 1
ATOM 1322 C CA . ARG A 1 171 ? 4.205 5.256 3.833 1.00 93.00 171 ARG A CA 1
ATOM 1323 C C . ARG A 1 171 ? 5.534 5.127 3.071 1.00 93.00 171 ARG A C 1
ATOM 1325 O O . ARG A 1 171 ? 6.566 4.824 3.662 1.00 93.00 171 ARG A O 1
ATOM 1332 N N . GLY A 1 172 ? 5.486 5.364 1.758 1.00 86.50 172 GLY A N 1
ATOM 1333 C CA . GLY A 1 172 ? 6.641 5.338 0.854 1.00 86.50 172 GLY A CA 1
ATOM 1334 C C . GLY A 1 172 ? 7.034 3.939 0.377 1.00 86.50 172 GLY A C 1
ATOM 1335 O O . GLY A 1 172 ? 8.047 3.794 -0.305 1.00 86.50 172 GLY A O 1
ATOM 1336 N N . ILE A 1 173 ? 6.256 2.915 0.736 1.00 86.19 173 ILE A N 1
ATOM 1337 C CA . ILE A 1 173 ? 6.507 1.517 0.395 1.00 86.19 173 ILE A CA 1
ATOM 1338 C C . ILE A 1 173 ? 5.483 1.050 -0.638 1.00 86.19 173 ILE A C 1
ATOM 1340 O O . ILE A 1 173 ? 4.279 1.211 -0.451 1.00 86.19 173 ILE A O 1
ATOM 1344 N N . ASN A 1 174 ? 5.974 0.393 -1.689 1.00 80.19 174 ASN A N 1
ATOM 1345 C CA . ASN A 1 174 ? 5.183 -0.356 -2.664 1.00 80.19 174 ASN A CA 1
ATOM 1346 C C . ASN A 1 174 ? 3.931 0.398 -3.163 1.00 80.19 174 ASN A C 1
ATOM 1348 O O . ASN A 1 174 ? 4.092 1.390 -3.861 1.00 80.19 174 ASN A O 1
ATOM 1352 N N . MET A 1 175 ? 2.707 -0.049 -2.832 1.00 78.44 175 MET A N 1
ATOM 1353 C CA . MET A 1 175 ? 1.455 0.516 -3.364 1.00 78.44 175 MET A CA 1
ATOM 1354 C C . MET A 1 175 ? 1.012 1.833 -2.708 1.00 78.44 175 MET A C 1
ATOM 1356 O O . MET A 1 175 ? 0.030 2.423 -3.160 1.00 78.44 175 MET A O 1
ATOM 1360 N N . THR A 1 176 ? 1.682 2.276 -1.645 1.00 84.12 176 THR A N 1
ATOM 1361 C CA . THR A 1 176 ? 1.316 3.489 -0.906 1.00 84.12 176 THR A CA 1
ATOM 1362 C C . THR A 1 176 ? 1.920 4.730 -1.548 1.00 84.12 176 THR A C 1
ATOM 1364 O O . THR A 1 176 ? 3.130 4.799 -1.762 1.00 84.12 176 THR A O 1
ATOM 1367 N N . THR A 1 177 ? 1.081 5.733 -1.808 1.00 79.69 177 THR A N 1
ATOM 1368 C CA . THR A 1 177 ? 1.467 6.975 -2.494 1.00 79.69 177 THR A CA 1
ATOM 1369 C C . THR A 1 177 ? 1.376 8.198 -1.572 1.00 79.69 177 THR A C 1
ATOM 1371 O O . THR A 1 177 ? 0.588 8.186 -0.623 1.00 79.69 177 THR A O 1
ATOM 1374 N N . PRO A 1 178 ? 2.154 9.269 -1.826 1.00 81.19 178 PRO A N 1
ATOM 1375 C CA . PRO A 1 178 ? 3.151 9.407 -2.895 1.00 81.19 178 PRO A CA 1
ATOM 1376 C C . PRO A 1 178 ? 4.418 8.565 -2.652 1.00 81.19 178 PRO A C 1
ATOM 1378 O O . PRO A 1 178 ? 4.700 8.145 -1.531 1.00 81.19 178 PRO A O 1
ATOM 1381 N N . SER A 1 179 ? 5.179 8.311 -3.719 1.00 80.75 179 SER A N 1
ATOM 1382 C CA . SER A 1 179 ? 6.488 7.643 -3.659 1.00 80.75 179 SER A CA 1
ATOM 1383 C C . SER A 1 179 ? 7.578 8.594 -3.132 1.00 80.75 179 SER A C 1
ATOM 1385 O O . SER A 1 179 ? 7.412 9.818 -3.110 1.00 80.75 179 SER A O 1
ATOM 1387 N N . ILE A 1 180 ? 8.708 8.030 -2.690 1.00 84.19 180 ILE A N 1
ATOM 1388 C CA . ILE A 1 180 ? 9.902 8.780 -2.258 1.00 84.19 180 ILE A CA 1
ATOM 1389 C C . ILE A 1 180 ? 10.827 9.192 -3.422 1.00 84.19 180 ILE A C 1
ATOM 1391 O O . ILE A 1 180 ? 11.618 10.115 -3.256 1.00 84.19 180 ILE A O 1
ATOM 1395 N N . ASP A 1 181 ? 10.719 8.537 -4.586 1.00 75.81 181 ASP A N 1
ATOM 1396 C CA . ASP A 1 181 ? 11.304 8.905 -5.895 1.00 75.81 181 ASP A CA 1
ATOM 1397 C C . ASP A 1 181 ? 12.761 9.422 -5.908 1.00 75.81 181 ASP A C 1
ATOM 1399 O O . ASP A 1 181 ? 13.072 10.435 -6.528 1.00 75.81 181 ASP A O 1
ATOM 1403 N N . CYS A 1 182 ? 13.705 8.722 -5.267 1.00 83.69 182 CYS A N 1
ATOM 1404 C CA . CYS A 1 182 ? 15.117 9.145 -5.280 1.00 83.69 182 CYS A CA 1
ATOM 1405 C C . CYS A 1 182 ? 15.819 9.018 -6.648 1.00 83.69 182 CYS A C 1
ATOM 1407 O O . CYS A 1 182 ? 16.865 9.631 -6.858 1.00 83.69 182 CYS A O 1
ATOM 1409 N N . PHE A 1 183 ? 15.271 8.219 -7.570 1.00 80.88 183 PHE A N 1
ATOM 1410 C CA . PHE A 1 183 ? 15.826 7.963 -8.903 1.00 80.88 183 PHE A CA 1
ATOM 1411 C C . PHE A 1 183 ? 14.757 8.156 -9.977 1.00 80.88 183 PHE A C 1
ATOM 1413 O O . PHE A 1 183 ? 13.568 8.013 -9.711 1.00 80.88 183 PHE A O 1
ATOM 1420 N N . ALA A 1 184 ? 15.191 8.425 -11.211 1.00 71.00 184 ALA A N 1
ATOM 1421 C CA . ALA A 1 184 ? 14.292 8.637 -12.346 1.00 71.00 184 ALA A CA 1
ATOM 1422 C C . ALA A 1 184 ? 13.484 7.383 -12.738 1.00 71.00 184 ALA A C 1
ATOM 1424 O O . ALA A 1 184 ? 12.439 7.503 -13.376 1.00 71.00 184 ALA A O 1
ATOM 1425 N N . SER A 1 185 ? 13.971 6.188 -12.390 1.00 65.50 185 SER A N 1
ATOM 1426 C CA . SER A 1 185 ? 13.296 4.915 -12.639 1.00 65.50 185 SER A CA 1
ATOM 1427 C C . SER A 1 185 ? 13.695 3.851 -11.611 1.00 65.50 185 SER A C 1
ATOM 1429 O O . SER A 1 185 ? 14.782 3.911 -11.030 1.00 65.50 185 SER A O 1
ATOM 1431 N N . GLU A 1 186 ? 12.857 2.826 -11.426 1.00 65.94 186 GLU A N 1
ATOM 1432 C CA . GLU A 1 186 ? 13.218 1.645 -10.619 1.00 65.94 186 GLU A CA 1
ATOM 1433 C C . GLU A 1 186 ? 14.454 0.926 -11.186 1.00 65.94 186 GLU A C 1
ATOM 1435 O O . GLU A 1 186 ? 15.301 0.452 -10.432 1.00 65.94 186 GLU A O 1
ATOM 1440 N N . GLY A 1 187 ? 14.609 0.915 -12.515 1.00 67.69 187 GLY A N 1
ATOM 1441 C CA . GLY A 1 187 ? 15.786 0.354 -13.180 1.00 67.69 187 GLY A CA 1
ATOM 1442 C C . GLY A 1 187 ? 17.085 1.066 -12.795 1.00 67.69 187 GLY A C 1
ATOM 1443 O O . GLY A 1 187 ? 18.114 0.412 -12.636 1.00 67.69 187 GLY A O 1
ATOM 1444 N N . ASP A 1 188 ? 17.045 2.385 -12.582 1.00 72.69 188 ASP A N 1
ATOM 1445 C CA . ASP A 1 188 ? 18.203 3.134 -12.087 1.00 72.69 188 ASP A CA 1
ATOM 1446 C C . ASP A 1 188 ? 18.547 2.767 -10.643 1.00 72.69 188 ASP A C 1
ATOM 1448 O O . ASP A 1 188 ? 19.725 2.576 -10.345 1.00 72.69 188 ASP A O 1
ATOM 1452 N N . SER A 1 189 ? 17.540 2.599 -9.779 1.00 74.56 189 SER A N 1
ATOM 1453 C CA . SER A 1 189 ? 17.738 2.095 -8.413 1.00 74.56 189 SER A CA 1
ATOM 1454 C C . SER A 1 189 ? 18.399 0.711 -8.438 1.00 74.56 189 SER A C 1
ATOM 1456 O O . SER A 1 189 ? 19.467 0.522 -7.860 1.00 74.56 189 SER A O 1
ATOM 1458 N N . MET A 1 190 ? 17.840 -0.241 -9.193 1.00 71.75 190 MET A N 1
ATOM 1459 C CA . MET A 1 190 ? 18.379 -1.606 -9.290 1.00 71.75 190 MET A CA 1
ATOM 1460 C C . MET A 1 190 ? 19.775 -1.658 -9.920 1.00 71.75 190 MET A C 1
ATOM 1462 O O . MET A 1 190 ? 20.584 -2.529 -9.593 1.00 71.75 190 MET A O 1
ATOM 1466 N N . ARG A 1 191 ? 20.087 -0.738 -10.842 1.00 74.81 191 ARG A N 1
ATOM 1467 C CA . ARG A 1 191 ? 21.428 -0.624 -11.423 1.00 74.81 191 ARG A CA 1
ATOM 1468 C C . ARG A 1 191 ? 22.449 -0.237 -10.361 1.00 74.81 191 ARG A C 1
ATOM 1470 O O . ARG A 1 191 ? 23.553 -0.774 -10.391 1.00 74.81 191 ARG A O 1
ATOM 1477 N N . ILE A 1 192 ? 22.112 0.679 -9.452 1.00 73.88 192 ILE A N 1
ATOM 1478 C CA . ILE A 1 192 ? 23.013 1.029 -8.350 1.00 73.88 192 ILE A CA 1
ATOM 1479 C C . ILE A 1 192 ? 23.185 -0.162 -7.403 1.00 73.88 192 ILE A C 1
ATOM 1481 O O . ILE A 1 192 ? 24.330 -0.487 -7.109 1.00 73.88 192 ILE A O 1
ATOM 1485 N N . ASP A 1 193 ? 22.110 -0.874 -7.043 1.00 73.88 193 ASP A N 1
ATOM 1486 C CA . ASP A 1 193 ? 22.196 -2.106 -6.233 1.00 73.88 193 ASP A CA 1
ATOM 1487 C C . ASP A 1 193 ? 23.121 -3.148 -6.883 1.00 73.88 193 ASP A C 1
ATOM 1489 O O . ASP A 1 193 ? 23.992 -3.734 -6.242 1.00 73.88 193 ASP A O 1
ATOM 1493 N N . SER A 1 194 ? 22.984 -3.335 -8.198 1.00 72.81 194 SER A N 1
ATOM 1494 C CA . SER A 1 194 ? 23.811 -4.273 -8.965 1.00 72.81 194 SER A CA 1
ATOM 1495 C C . SER A 1 194 ? 25.281 -3.849 -9.006 1.00 72.81 194 SER A C 1
ATOM 1497 O O . SER A 1 194 ? 26.165 -4.698 -8.955 1.00 72.81 194 SER A O 1
ATOM 1499 N N . LEU A 1 195 ? 25.562 -2.547 -9.114 1.00 74.81 195 LEU A N 1
ATOM 1500 C CA . LEU A 1 195 ? 26.931 -2.027 -9.086 1.00 74.81 195 LEU A CA 1
ATOM 1501 C C . LEU A 1 195 ? 27.548 -2.134 -7.691 1.00 74.81 195 LEU A C 1
ATOM 1503 O O . LEU A 1 195 ? 28.724 -2.465 -7.587 1.00 74.81 195 LEU A O 1
ATOM 1507 N N . GLU A 1 196 ? 26.767 -1.885 -6.641 1.00 74.50 196 GLU A N 1
ATOM 1508 C CA . GLU A 1 196 ? 27.189 -2.041 -5.248 1.00 74.50 196 GLU A CA 1
ATOM 1509 C C . GLU A 1 196 ? 27.556 -3.501 -4.952 1.00 74.50 196 GLU A C 1
ATOM 1511 O O . GLU A 1 196 ? 28.641 -3.768 -4.439 1.00 74.50 196 GLU A O 1
ATOM 1516 N N . ALA A 1 197 ? 26.743 -4.458 -5.414 1.00 70.44 197 ALA A N 1
ATOM 1517 C CA . ALA A 1 197 ? 27.036 -5.888 -5.305 1.00 70.44 197 ALA A CA 1
ATOM 1518 C C . ALA A 1 197 ? 28.332 -6.311 -6.029 1.00 70.44 197 ALA A C 1
ATOM 1520 O O . ALA A 1 197 ? 28.934 -7.332 -5.686 1.00 70.44 197 ALA A O 1
ATOM 1521 N N . LEU A 1 198 ? 28.804 -5.550 -7.026 1.00 68.19 198 LEU A N 1
ATOM 1522 C CA . LEU A 1 198 ? 30.073 -5.815 -7.715 1.00 68.19 198 LEU A CA 1
ATOM 1523 C C . LEU A 1 198 ? 31.303 -5.322 -6.938 1.00 68.19 198 LEU A C 1
ATOM 1525 O O . LEU A 1 198 ? 32.416 -5.752 -7.255 1.00 68.19 198 LEU A O 1
ATOM 1529 N N . ILE A 1 199 ? 31.130 -4.480 -5.917 1.00 71.69 199 ILE A N 1
ATOM 1530 C CA . ILE A 1 199 ? 32.236 -3.977 -5.100 1.00 71.69 199 ILE A CA 1
ATOM 1531 C C . ILE A 1 199 ? 32.708 -5.108 -4.180 1.00 71.69 199 ILE A C 1
ATOM 1533 O O . ILE A 1 199 ? 31.924 -5.618 -3.381 1.00 71.69 199 ILE A O 1
ATOM 1537 N N . PRO A 1 200 ? 33.972 -5.551 -4.284 1.00 63.28 200 PRO A N 1
ATOM 1538 C CA . PRO A 1 200 ? 34.490 -6.557 -3.374 1.00 63.28 200 PRO A CA 1
ATOM 1539 C C . PRO A 1 200 ? 34.565 -5.972 -1.960 1.00 63.28 200 PRO A C 1
ATOM 1541 O O . PRO A 1 200 ? 35.190 -4.930 -1.749 1.00 63.28 200 PRO A O 1
ATOM 1544 N N . TYR A 1 201 ? 33.950 -6.657 -0.997 1.00 65.38 201 TYR A N 1
ATOM 1545 C CA . TYR A 1 201 ? 34.141 -6.352 0.417 1.00 65.38 201 TYR A CA 1
ATOM 1546 C C . TYR A 1 201 ? 35.614 -6.568 0.813 1.00 65.38 201 TYR A C 1
ATOM 1548 O O . TYR A 1 201 ? 36.293 -7.407 0.205 1.00 65.38 201 TYR A O 1
ATOM 1556 N N . PRO A 1 202 ? 36.151 -5.779 1.761 1.00 59.78 202 PRO A N 1
ATOM 1557 C CA . PRO A 1 202 ? 37.547 -5.867 2.163 1.00 59.78 202 PRO A CA 1
ATOM 1558 C C . PRO A 1 202 ? 37.791 -7.167 2.937 1.00 59.78 202 PRO A C 1
ATOM 1560 O O . PRO A 1 202 ? 37.673 -7.192 4.153 1.00 59.78 202 PRO A O 1
ATOM 1563 N N . PHE A 1 203 ? 38.172 -8.226 2.226 1.00 54.97 203 PHE A N 1
ATOM 1564 C CA . PHE A 1 203 ? 38.560 -9.493 2.835 1.00 54.97 203 PHE A CA 1
ATOM 1565 C C . PHE A 1 203 ? 39.921 -9.359 3.517 1.00 54.97 203 PHE A C 1
ATOM 1567 O O . PHE A 1 203 ? 40.925 -9.137 2.846 1.00 54.97 203 PHE A O 1
ATOM 1574 N N . GLU A 1 204 ? 39.957 -9.575 4.831 1.00 49.75 204 GLU A N 1
ATOM 1575 C CA . GLU A 1 204 ? 41.118 -9.418 5.724 1.00 49.75 204 GLU A CA 1
ATOM 1576 C C . GLU A 1 204 ? 41.434 -7.970 6.145 1.00 49.75 204 GLU A C 1
ATOM 1578 O O . GLU A 1 204 ? 41.313 -6.996 5.400 1.00 49.75 204 GLU A O 1
ATOM 1583 N N . SER A 1 205 ? 41.984 -7.839 7.356 1.00 47.94 205 SER A N 1
ATOM 1584 C CA . SER A 1 205 ? 42.474 -6.587 7.952 1.00 47.94 205 SER A CA 1
ATOM 1585 C C . SER A 1 205 ? 43.571 -5.871 7.138 1.00 47.94 205 SER A C 1
ATOM 1587 O O . SER A 1 205 ? 43.935 -4.733 7.452 1.00 47.94 205 SER A O 1
ATOM 1589 N N . ASN A 1 206 ? 44.082 -6.490 6.068 1.00 48.25 206 ASN A N 1
ATOM 1590 C CA . ASN A 1 206 ? 45.207 -6.010 5.268 1.00 48.25 206 ASN A CA 1
ATOM 1591 C C . ASN A 1 206 ? 44.822 -5.408 3.896 1.00 48.25 206 ASN A C 1
ATOM 1593 O O . ASN A 1 206 ? 45.711 -5.022 3.138 1.00 48.25 206 ASN A O 1
ATOM 1597 N N . TYR A 1 207 ? 43.529 -5.275 3.562 1.00 60.38 207 TYR A N 1
ATOM 1598 C CA . TYR A 1 207 ? 43.110 -4.530 2.362 1.00 60.38 207 TYR A CA 1
ATOM 1599 C C . TYR A 1 207 ? 43.393 -3.022 2.484 1.00 60.38 207 TYR A C 1
ATOM 1601 O O . TYR A 1 207 ? 43.379 -2.448 3.587 1.00 60.38 207 TYR A O 1
ATOM 1609 N N . SER A 1 208 ? 43.638 -2.371 1.336 1.00 63.59 208 SER A N 1
ATOM 1610 C CA . SER A 1 208 ? 43.809 -0.916 1.277 1.00 63.59 208 SER A CA 1
ATOM 1611 C C . SER A 1 208 ? 42.485 -0.219 1.587 1.00 63.59 208 SER A C 1
ATOM 1613 O O . SER A 1 208 ? 41.407 -0.672 1.179 1.00 63.59 208 SER A O 1
ATOM 1615 N N . THR A 1 209 ? 42.564 0.921 2.276 1.00 72.06 209 THR A N 1
ATOM 1616 C CA . THR A 1 209 ? 41.411 1.790 2.553 1.00 72.06 209 THR A CA 1
ATOM 1617 C C . THR A 1 209 ? 40.689 2.233 1.267 1.00 72.06 209 THR A C 1
ATOM 1619 O O . THR A 1 209 ? 39.577 2.740 1.334 1.00 72.06 209 THR A O 1
ATOM 1622 N N . ASP A 1 210 ? 41.269 2.027 0.080 1.00 77.44 210 ASP A N 1
ATOM 1623 C CA . ASP A 1 210 ? 40.671 2.428 -1.198 1.00 77.44 210 ASP A CA 1
ATOM 1624 C C . ASP A 1 210 ? 39.381 1.660 -1.519 1.00 77.44 210 ASP A C 1
ATOM 1626 O O . ASP A 1 210 ? 38.448 2.245 -2.061 1.00 77.44 210 ASP A O 1
ATOM 1630 N N . SER A 1 211 ? 39.289 0.378 -1.140 1.00 75.25 211 SER A N 1
ATOM 1631 C CA . SER A 1 211 ? 38.063 -0.425 -1.312 1.00 75.25 211 SER A CA 1
ATOM 1632 C C . SER A 1 211 ? 36.907 0.096 -0.450 1.00 75.25 211 SER A C 1
ATOM 1634 O O . SER A 1 211 ? 35.795 0.277 -0.942 1.00 75.25 211 SER A O 1
ATOM 1636 N N . ILE A 1 212 ? 37.198 0.436 0.809 1.00 78.56 212 ILE A N 1
ATOM 1637 C CA . ILE A 1 212 ? 36.243 1.043 1.744 1.00 78.56 212 ILE A CA 1
ATOM 1638 C C . ILE A 1 212 ? 35.843 2.441 1.266 1.00 78.56 212 ILE A C 1
ATOM 1640 O O . ILE A 1 212 ? 34.667 2.777 1.304 1.00 78.56 212 ILE A O 1
ATOM 1644 N N . LYS A 1 213 ? 36.787 3.241 0.752 1.00 82.00 213 LYS A N 1
ATOM 1645 C CA . LYS A 1 213 ? 36.494 4.560 0.165 1.00 82.00 213 LYS A CA 1
ATOM 1646 C C . LYS A 1 213 ? 35.593 4.460 -1.065 1.00 82.00 213 LYS A C 1
ATOM 1648 O O . LYS A 1 213 ? 34.710 5.295 -1.231 1.00 82.00 213 LYS A O 1
ATOM 1653 N N . LEU A 1 214 ? 35.796 3.456 -1.922 1.00 81.56 214 LEU A N 1
ATOM 1654 C CA . LEU A 1 214 ? 34.923 3.214 -3.071 1.00 81.56 214 LEU A CA 1
ATOM 1655 C C . LEU A 1 214 ? 33.510 2.818 -2.620 1.00 81.56 214 LEU A C 1
ATOM 1657 O O . LEU A 1 214 ? 32.539 3.366 -3.133 1.00 81.56 214 LEU A O 1
ATOM 1661 N N . LEU A 1 215 ? 33.396 1.913 -1.645 1.00 79.38 215 LEU A N 1
ATOM 1662 C CA . LEU A 1 215 ? 32.110 1.511 -1.073 1.00 79.38 215 LEU A CA 1
ATOM 1663 C C . LEU A 1 215 ? 31.383 2.694 -0.411 1.00 79.38 215 LEU A C 1
ATOM 1665 O O . LEU A 1 215 ? 30.209 2.928 -0.683 1.00 79.38 215 LEU A O 1
ATOM 1669 N N . ASP A 1 216 ? 32.095 3.497 0.381 1.00 82.81 216 ASP A N 1
ATOM 1670 C CA . ASP A 1 216 ? 31.555 4.702 1.021 1.00 82.81 216 ASP A CA 1
ATOM 1671 C C . ASP A 1 216 ? 31.083 5.738 -0.014 1.00 82.81 216 ASP A C 1
ATOM 1673 O O . ASP A 1 216 ? 30.022 6.342 0.138 1.00 82.81 216 ASP A O 1
ATOM 1677 N N . ALA A 1 217 ? 31.810 5.890 -1.127 1.00 84.56 217 ALA A N 1
ATOM 1678 C CA . ALA A 1 217 ? 31.373 6.726 -2.242 1.00 84.56 217 ALA A CA 1
ATOM 1679 C C . ALA A 1 217 ? 30.089 6.195 -2.904 1.00 84.56 217 ALA A C 1
ATOM 1681 O O . ALA A 1 217 ? 29.236 6.990 -3.296 1.00 84.56 217 ALA A O 1
ATOM 1682 N N . HIS A 1 218 ? 29.912 4.873 -2.999 1.00 83.38 218 HIS A N 1
ATOM 1683 C CA . HIS A 1 218 ? 28.662 4.273 -3.472 1.00 83.38 218 HIS A CA 1
ATOM 1684 C C . HIS A 1 218 ? 27.497 4.525 -2.508 1.00 83.38 218 HIS A C 1
ATOM 1686 O O . HIS A 1 218 ? 26.406 4.873 -2.961 1.00 83.38 218 HIS A O 1
ATOM 1692 N N . TYR A 1 219 ? 27.718 4.455 -1.194 1.00 82.81 219 TYR A N 1
ATOM 1693 C CA . TYR A 1 219 ? 26.706 4.857 -0.213 1.00 82.81 219 TYR A CA 1
ATOM 1694 C C . TYR A 1 219 ? 26.300 6.329 -0.367 1.00 82.81 219 TYR A C 1
ATOM 1696 O O . TYR A 1 219 ? 25.110 6.650 -0.309 1.00 82.81 219 TYR A O 1
ATOM 1704 N N . ALA A 1 220 ? 27.263 7.214 -0.646 1.00 85.62 220 ALA A N 1
ATOM 1705 C CA . ALA A 1 220 ? 26.996 8.631 -0.878 1.00 85.62 220 ALA A CA 1
ATOM 1706 C C . ALA A 1 220 ? 26.081 8.884 -2.089 1.00 85.62 220 ALA A C 1
ATOM 1708 O O . ALA A 1 220 ? 25.284 9.823 -2.052 1.00 85.62 220 ALA A O 1
ATOM 1709 N N . VAL A 1 221 ? 26.129 8.037 -3.130 1.00 85.75 221 VAL A N 1
ATOM 1710 C CA . VAL A 1 221 ? 25.240 8.150 -4.303 1.00 85.75 221 VAL A CA 1
ATOM 1711 C C . VAL A 1 221 ? 23.771 8.101 -3.885 1.00 85.75 221 VAL A C 1
ATOM 1713 O O . VAL A 1 221 ? 22.985 8.924 -4.347 1.00 85.75 221 VAL A O 1
ATOM 1716 N N . TRP A 1 222 ? 23.398 7.185 -2.987 1.00 81.19 222 TRP A N 1
ATOM 1717 C CA . TRP A 1 222 ? 22.018 7.043 -2.514 1.00 81.19 222 TRP A CA 1
ATOM 1718 C C . TRP A 1 222 ? 21.541 8.275 -1.750 1.00 81.19 222 TRP A C 1
ATOM 1720 O O . TRP A 1 222 ? 20.516 8.861 -2.103 1.00 81.19 222 TRP A O 1
ATOM 1730 N N . GLY A 1 223 ? 22.303 8.681 -0.728 1.00 85.19 223 GLY A N 1
ATOM 1731 C CA . GLY A 1 223 ? 21.967 9.835 0.107 1.00 85.19 223 GLY A CA 1
ATOM 1732 C C . GLY A 1 223 ? 21.836 11.114 -0.719 1.00 85.19 223 GLY A C 1
ATOM 1733 O O . GLY A 1 223 ? 20.857 11.845 -0.585 1.00 85.19 223 GLY A O 1
ATOM 1734 N N . GLN A 1 224 ? 22.765 11.341 -1.653 1.00 88.31 224 GLN A N 1
ATOM 1735 C CA . GLN A 1 224 ? 22.743 12.511 -2.533 1.00 88.31 224 GLN A CA 1
ATOM 1736 C C . GLN A 1 224 ? 21.607 12.461 -3.558 1.00 88.31 224 GLN A C 1
ATOM 1738 O O . GLN A 1 224 ? 20.978 13.492 -3.809 1.00 88.31 224 GLN A O 1
ATOM 1743 N N . ALA A 1 225 ? 21.312 11.289 -4.130 1.00 88.50 225 ALA A N 1
ATOM 1744 C CA . ALA A 1 225 ? 20.198 11.122 -5.060 1.00 88.50 225 ALA A CA 1
ATOM 1745 C C . ALA A 1 225 ? 18.864 11.433 -4.367 1.00 88.50 225 ALA A C 1
ATOM 1747 O O . ALA A 1 225 ? 18.099 12.267 -4.852 1.00 88.50 225 ALA A O 1
ATOM 1748 N N . CYS A 1 226 ? 18.631 10.868 -3.179 1.00 89.50 226 CYS A N 1
ATOM 1749 C CA . CYS A 1 226 ? 17.446 11.175 -2.383 1.00 89.50 226 CYS A CA 1
ATOM 1750 C C . CYS A 1 226 ? 17.384 12.647 -1.961 1.00 89.50 226 CYS A C 1
ATOM 1752 O O . CYS A 1 226 ? 16.321 13.251 -2.059 1.00 89.50 226 CYS A O 1
ATOM 1754 N N . ALA A 1 227 ? 18.496 13.256 -1.541 1.00 89.94 227 ALA A N 1
ATOM 1755 C CA . ALA A 1 227 ? 18.523 14.666 -1.147 1.00 89.94 227 ALA A CA 1
ATOM 1756 C C . ALA A 1 227 ? 18.259 15.631 -2.320 1.00 89.94 227 ALA A C 1
ATOM 1758 O O . ALA A 1 227 ? 17.680 16.697 -2.123 1.00 89.94 227 ALA A O 1
ATOM 1759 N N . THR A 1 228 ? 18.673 15.271 -3.539 1.00 89.56 228 THR A N 1
ATOM 1760 C CA . THR A 1 228 ? 18.594 16.160 -4.713 1.00 89.56 228 THR A CA 1
ATOM 1761 C C . THR A 1 228 ? 17.319 15.953 -5.529 1.00 89.56 228 THR A C 1
ATOM 1763 O O . THR A 1 228 ? 16.769 16.911 -6.073 1.00 89.56 228 THR A O 1
ATOM 1766 N N . HIS A 1 229 ? 16.860 14.708 -5.648 1.00 88.00 229 HIS A N 1
ATOM 1767 C CA . HIS A 1 229 ? 15.777 14.320 -6.558 1.00 88.00 229 HIS A CA 1
ATOM 1768 C C . HIS A 1 229 ? 14.566 13.729 -5.847 1.00 88.00 229 HIS A C 1
ATOM 1770 O O . HIS A 1 229 ? 13.472 13.756 -6.405 1.00 88.00 229 HIS A O 1
ATOM 1776 N N . GLY A 1 230 ? 14.751 13.228 -4.627 1.00 88.25 230 GLY A N 1
ATOM 1777 C CA . GLY A 1 230 ? 13.689 12.582 -3.881 1.00 88.25 230 GLY A CA 1
ATOM 1778 C C . GLY A 1 230 ? 12.565 13.535 -3.493 1.00 88.25 230 GLY A C 1
ATOM 1779 O O . GLY A 1 230 ? 12.772 14.736 -3.275 1.00 88.25 230 GLY A O 1
ATOM 1780 N N . ASN A 1 231 ? 11.369 12.975 -3.343 1.00 90.44 231 ASN A N 1
ATOM 1781 C CA . ASN A 1 231 ? 10.221 13.670 -2.785 1.00 90.44 231 ASN A CA 1
ATOM 1782 C C . ASN A 1 231 ? 10.497 14.001 -1.313 1.00 90.44 231 ASN A C 1
ATOM 1784 O O . ASN A 1 231 ? 10.270 13.182 -0.423 1.00 90.44 231 ASN A O 1
ATOM 1788 N N . GLN A 1 232 ? 11.006 15.210 -1.059 1.00 91.31 232 GLN A N 1
ATOM 1789 C CA . GLN A 1 232 ? 11.474 15.623 0.268 1.00 91.31 232 GLN A CA 1
ATOM 1790 C C . GLN A 1 232 ? 10.379 15.535 1.324 1.00 91.31 232 GLN A C 1
ATOM 1792 O O . GLN A 1 232 ? 10.622 15.086 2.438 1.00 91.31 232 GLN A O 1
ATOM 1797 N N . ASN A 1 233 ? 9.161 15.918 0.964 1.00 91.88 233 ASN A N 1
ATOM 1798 C CA . ASN A 1 233 ? 8.019 15.832 1.858 1.00 91.88 233 ASN A CA 1
ATOM 1799 C C . ASN A 1 233 ? 7.753 14.381 2.265 1.00 91.88 233 ASN A C 1
ATOM 1801 O O . ASN A 1 233 ? 7.599 14.094 3.446 1.00 91.88 233 ASN A O 1
ATOM 1805 N N . MET A 1 234 ? 7.778 13.454 1.307 1.00 92.12 234 MET A N 1
ATOM 1806 C CA . MET A 1 234 ? 7.563 12.045 1.613 1.00 92.12 234 MET A CA 1
ATOM 1807 C C . MET A 1 234 ? 8.735 11.422 2.380 1.00 92.12 234 MET A C 1
ATOM 1809 O O . MET A 1 234 ? 8.515 10.740 3.375 1.00 92.12 234 MET A O 1
ATOM 1813 N N . LEU A 1 235 ? 9.980 11.702 1.986 1.00 92.69 235 LEU A N 1
ATOM 1814 C CA . LEU A 1 235 ? 11.195 11.194 2.638 1.00 92.69 235 LEU A CA 1
ATOM 1815 C C . LEU A 1 235 ? 11.297 11.598 4.112 1.00 92.69 235 LEU A C 1
ATOM 1817 O O . LEU A 1 235 ? 11.740 10.812 4.943 1.00 92.69 235 LEU A O 1
ATOM 1821 N N . ARG A 1 236 ? 10.839 12.800 4.465 1.00 93.69 236 ARG A N 1
ATOM 1822 C CA . ARG A 1 236 ? 10.774 13.250 5.865 1.00 93.69 236 ARG A CA 1
ATOM 1823 C C . ARG A 1 236 ? 9.623 12.613 6.638 1.00 93.69 236 ARG A C 1
ATOM 1825 O O . ARG A 1 236 ? 9.595 12.653 7.866 1.00 93.69 236 ARG A O 1
ATOM 1832 N N . ALA A 1 237 ? 8.671 12.025 5.927 1.00 94.62 237 ALA A N 1
ATOM 1833 C CA . ALA A 1 237 ? 7.463 11.480 6.497 1.00 94.62 237 ALA A CA 1
ATOM 1834 C C . ALA A 1 237 ? 7.548 9.974 6.779 1.00 94.62 237 ALA A C 1
ATOM 1836 O O . ALA A 1 237 ? 6.692 9.499 7.507 1.00 94.62 237 ALA A O 1
ATOM 1837 N N . VAL A 1 238 ? 8.538 9.218 6.281 1.00 93.69 238 VAL A N 1
ATOM 1838 C CA . VAL A 1 238 ? 8.598 7.735 6.393 1.00 93.69 238 VAL A CA 1
ATOM 1839 C C . VAL A 1 238 ? 9.112 7.176 7.735 1.00 93.69 238 VAL A C 1
ATOM 1841 O O . VAL A 1 238 ? 9.457 5.997 7.832 1.00 93.69 238 VAL A O 1
ATOM 1844 N N . SER A 1 239 ? 9.182 7.985 8.794 1.00 93.94 239 SER A N 1
ATOM 1845 C CA . SER A 1 239 ? 9.686 7.527 10.095 1.00 93.94 239 SER A CA 1
ATOM 1846 C C . SER A 1 239 ? 8.751 6.509 10.770 1.00 93.94 239 SER A C 1
ATOM 1848 O O . SER A 1 239 ? 7.533 6.535 10.586 1.00 93.94 239 SER A O 1
ATOM 1850 N N . THR A 1 240 ? 9.300 5.637 11.627 1.00 95.88 240 THR A N 1
ATOM 1851 C CA . THR A 1 240 ? 8.505 4.644 12.383 1.00 95.88 240 THR A CA 1
ATOM 1852 C C . THR A 1 240 ? 7.448 5.301 13.270 1.00 95.88 240 THR A C 1
ATOM 1854 O O . THR A 1 240 ? 6.366 4.747 13.434 1.00 95.88 240 THR A O 1
ATOM 1857 N N . ALA A 1 241 ? 7.726 6.494 13.810 1.00 96.31 241 ALA A N 1
ATOM 1858 C CA . ALA A 1 241 ? 6.765 7.244 14.620 1.00 96.31 241 ALA A CA 1
ATOM 1859 C C . ALA A 1 241 ? 5.504 7.590 13.812 1.00 96.31 241 ALA A C 1
ATOM 1861 O O . ALA A 1 241 ? 4.383 7.395 14.279 1.00 96.31 241 ALA A O 1
ATOM 1862 N N . PHE A 1 242 ? 5.677 8.025 12.564 1.00 96.94 242 PHE A N 1
ATOM 1863 C CA . PHE A 1 242 ? 4.557 8.297 11.670 1.00 96.94 242 PHE A CA 1
ATOM 1864 C C . PHE A 1 242 ? 3.862 7.018 11.198 1.00 96.94 242 PHE A C 1
ATOM 1866 O O . PHE A 1 242 ? 2.635 6.991 11.159 1.00 96.94 242 PHE A O 1
ATOM 1873 N N . VAL A 1 243 ? 4.594 5.927 10.948 1.00 97.81 243 VAL A N 1
ATOM 1874 C CA . VAL A 1 243 ? 3.969 4.621 10.658 1.00 97.81 243 VAL A CA 1
ATOM 1875 C C . VAL A 1 243 ? 3.138 4.119 11.853 1.00 97.81 243 VAL A C 1
ATOM 1877 O O . VAL A 1 243 ? 2.062 3.558 11.661 1.00 97.81 243 VAL A O 1
ATOM 1880 N N . ALA A 1 244 ? 3.571 4.359 13.095 1.00 98.44 244 ALA A N 1
ATOM 1881 C CA . ALA A 1 244 ? 2.785 4.044 14.290 1.00 98.44 244 ALA A CA 1
ATOM 1882 C C . ALA A 1 244 ? 1.509 4.904 14.390 1.00 98.44 244 ALA A C 1
ATOM 1884 O O . ALA A 1 244 ? 0.458 4.418 14.810 1.00 98.44 244 ALA A O 1
ATOM 1885 N N . ARG A 1 245 ? 1.552 6.168 13.951 1.00 98.44 245 ARG A N 1
ATOM 1886 C CA . ARG A 1 245 ? 0.345 7.002 13.814 1.00 98.44 245 ARG A CA 1
ATOM 1887 C C . ARG A 1 245 ? -0.579 6.490 12.710 1.00 98.44 245 ARG A C 1
ATOM 1889 O O . ARG A 1 245 ? -1.785 6.441 12.929 1.00 98.44 245 ARG A O 1
ATOM 1896 N N . ASP A 1 246 ? -0.029 6.007 11.596 1.00 98.56 246 ASP A N 1
ATOM 1897 C CA . ASP A 1 246 ? -0.818 5.354 10.546 1.00 98.56 246 ASP A CA 1
ATOM 1898 C C . ASP A 1 246 ? -1.522 4.098 11.087 1.00 98.56 246 ASP A C 1
ATOM 1900 O O . ASP A 1 246 ? -2.707 3.909 10.827 1.00 98.56 246 ASP A O 1
ATOM 1904 N N . MET A 1 247 ? -0.853 3.277 11.912 1.00 98.69 247 MET A N 1
ATOM 1905 C CA . MET A 1 247 ? -1.488 2.134 12.596 1.00 98.69 247 MET A CA 1
ATOM 1906 C C . MET A 1 247 ? -2.675 2.569 13.461 1.00 98.69 247 MET A C 1
ATOM 1908 O O . MET A 1 247 ? -3.711 1.902 13.458 1.00 98.69 247 MET A O 1
ATOM 1912 N N . LYS A 1 248 ? -2.550 3.697 14.172 1.00 98.44 248 LYS A N 1
ATOM 1913 C CA . LYS A 1 248 ? -3.650 4.277 14.952 1.00 98.44 248 LYS A CA 1
ATOM 1914 C C . LYS A 1 248 ? -4.800 4.718 14.040 1.00 98.44 248 LYS A C 1
ATOM 1916 O O . LYS A 1 248 ? -5.945 4.386 14.326 1.00 98.44 248 LYS A O 1
ATOM 1921 N N . SER A 1 249 ? -4.518 5.390 12.925 1.00 97.94 249 SER A N 1
ATOM 1922 C CA . SER A 1 249 ? -5.553 5.785 11.959 1.00 97.94 249 SER A CA 1
ATOM 1923 C C . SER A 1 249 ? -6.237 4.586 11.295 1.00 97.94 249 SER A C 1
ATOM 1925 O O . SER A 1 249 ? -7.450 4.613 11.105 1.00 97.94 249 SER A O 1
ATOM 1927 N N . ILE A 1 250 ? -5.502 3.509 10.998 1.00 98.00 250 ILE A N 1
ATOM 1928 C CA . ILE A 1 250 ? -6.076 2.249 10.501 1.00 98.00 250 ILE A CA 1
ATOM 1929 C C . ILE A 1 250 ? -7.003 1.634 11.556 1.00 98.00 250 ILE A C 1
ATOM 1931 O O . ILE A 1 250 ? -8.121 1.243 11.231 1.00 98.00 250 ILE A O 1
ATOM 1935 N N . MET A 1 251 ? -6.568 1.573 12.818 1.00 96.94 251 MET A N 1
ATOM 1936 C CA . MET A 1 251 ? -7.376 1.078 13.938 1.00 96.94 251 MET A CA 1
ATOM 1937 C C . MET A 1 251 ? -8.691 1.863 14.075 1.00 96.94 251 MET A C 1
ATOM 1939 O O . MET A 1 251 ? -9.764 1.262 14.133 1.00 96.94 251 MET A O 1
ATOM 1943 N N . GLU A 1 252 ? -8.610 3.196 14.063 1.00 94.44 252 GLU A N 1
ATOM 1944 C CA . GLU A 1 252 ? -9.769 4.090 14.155 1.00 94.44 252 GLU A CA 1
ATOM 1945 C C . GLU A 1 252 ? -10.713 3.923 12.955 1.00 94.44 252 GLU A C 1
ATOM 1947 O O . GLU A 1 252 ? -11.926 3.825 13.136 1.00 94.44 252 GLU A O 1
ATOM 1952 N N . ALA A 1 253 ? -10.177 3.814 11.735 1.00 91.75 253 ALA A N 1
ATOM 1953 C CA . ALA A 1 253 ? -10.971 3.612 10.522 1.00 91.75 253 ALA A CA 1
ATOM 1954 C C . ALA A 1 253 ? -11.657 2.232 10.467 1.00 91.75 253 ALA A C 1
ATOM 1956 O O . ALA A 1 253 ? -12.728 2.096 9.878 1.00 91.75 253 ALA A O 1
ATOM 1957 N N . LEU A 1 254 ? -11.077 1.218 11.114 1.00 91.31 254 LEU A N 1
ATOM 1958 C CA . LEU A 1 254 ? -11.692 -0.099 11.319 1.00 91.31 254 LEU A CA 1
ATOM 1959 C C . LEU A 1 254 ? -12.722 -0.108 12.465 1.00 91.31 254 LEU A C 1
ATOM 1961 O O . LEU A 1 254 ? -13.283 -1.164 12.784 1.00 91.31 254 LEU A O 1
ATOM 1965 N N . GLY A 1 255 ? -12.943 1.037 13.119 1.00 88.94 255 GLY A N 1
ATOM 1966 C CA . GLY A 1 255 ? -13.856 1.181 14.247 1.00 88.94 255 GLY A CA 1
ATOM 1967 C C . GLY A 1 255 ? -13.415 0.410 15.493 1.00 88.94 255 GLY A C 1
ATOM 1968 O O . GLY A 1 255 ? -14.273 -0.034 16.254 1.00 88.94 255 GLY A O 1
ATOM 1969 N N . GLN A 1 256 ? -12.107 0.189 15.670 1.00 91.69 256 GLN A N 1
ATOM 1970 C CA . GLN A 1 256 ? -11.548 -0.522 16.822 1.00 91.69 256 GLN A CA 1
ATOM 1971 C C . GLN A 1 256 ? -11.084 0.462 17.901 1.00 91.69 256 GLN A C 1
ATOM 1973 O O . GLN A 1 256 ? -10.461 1.476 17.598 1.00 91.69 256 GLN A O 1
ATOM 1978 N N . GLU A 1 257 ? -11.341 0.139 19.168 1.00 93.25 257 GLU A N 1
ATOM 1979 C CA . GLU A 1 257 ? -10.868 0.940 20.310 1.00 93.25 257 GLU A CA 1
ATOM 1980 C C . GLU A 1 257 ? -9.407 0.644 20.670 1.00 93.25 257 GLU A C 1
ATOM 1982 O O . GLU A 1 257 ? -8.690 1.512 21.162 1.00 93.25 257 GLU A O 1
ATOM 1987 N N . LYS A 1 258 ? -8.968 -0.594 20.426 1.00 97.19 258 LYS A N 1
ATOM 1988 C CA . LYS A 1 258 ? -7.611 -1.074 20.684 1.00 97.19 258 LYS A CA 1
ATOM 1989 C C . LYS A 1 258 ? -7.133 -1.954 19.538 1.00 97.19 258 LYS A C 1
ATOM 1991 O O . LYS A 1 258 ? -7.932 -2.570 18.834 1.00 97.19 258 LYS A O 1
ATOM 1996 N N . LEU A 1 259 ? -5.820 -2.043 19.377 1.00 98.25 259 LEU A N 1
ATOM 1997 C CA . LEU A 1 259 ? -5.188 -2.710 18.254 1.00 98.25 259 LEU A CA 1
ATOM 1998 C C . LEU A 1 259 ? -4.755 -4.145 18.597 1.00 98.25 259 LEU A C 1
ATOM 2000 O O . LEU A 1 259 ? -4.184 -4.415 19.658 1.00 98.25 259 LEU A O 1
ATOM 2004 N N . ASN A 1 260 ? -4.985 -5.060 17.652 1.00 98.56 260 ASN A N 1
ATOM 2005 C CA . ASN A 1 260 ? -4.308 -6.353 17.587 1.00 98.56 260 ASN A CA 1
ATOM 2006 C C . ASN A 1 260 ? -3.210 -6.278 16.521 1.00 98.56 260 ASN A C 1
ATOM 2008 O O . ASN A 1 260 ? -3.479 -5.853 15.394 1.00 98.56 260 ASN A O 1
ATOM 2012 N N . PHE A 1 261 ? -1.999 -6.721 16.846 1.00 98.81 261 PHE A N 1
ATOM 2013 C CA . PHE A 1 261 ? -0.844 -6.618 15.962 1.00 98.81 261 PHE A CA 1
ATOM 2014 C C . PHE A 1 261 ? 0.090 -7.827 16.078 1.00 98.81 261 PHE A C 1
ATOM 2016 O O . PHE A 1 261 ? 0.390 -8.294 17.176 1.00 98.81 261 PHE A O 1
ATOM 2023 N N . TRP A 1 262 ? 0.591 -8.302 14.941 1.00 98.75 262 TRP A N 1
ATOM 2024 C CA . TRP A 1 262 ? 1.704 -9.243 14.868 1.00 98.75 262 TRP A CA 1
ATOM 2025 C C . TRP A 1 262 ? 2.794 -8.678 13.953 1.00 98.75 262 TRP A C 1
ATOM 2027 O O . TRP A 1 262 ? 2.644 -8.614 12.729 1.00 98.75 262 TRP A O 1
ATOM 2037 N N . GLY A 1 263 ? 3.887 -8.233 14.569 1.00 98.38 263 GLY A N 1
ATOM 2038 C CA . GLY A 1 263 ? 5.039 -7.662 13.880 1.00 98.38 263 GLY A CA 1
ATOM 2039 C C . GLY A 1 263 ? 6.221 -8.620 13.882 1.00 98.38 263 GLY A C 1
ATOM 2040 O O . GLY A 1 263 ? 6.542 -9.199 14.919 1.00 98.38 263 GLY A O 1
ATOM 2041 N N . PHE A 1 264 ? 6.887 -8.740 12.737 1.00 97.88 264 PHE A N 1
ATOM 2042 C CA . PHE A 1 264 ? 8.084 -9.561 12.571 1.00 97.88 264 PHE A CA 1
ATOM 2043 C C . PHE A 1 264 ? 9.306 -8.687 12.315 1.00 97.88 264 PHE A C 1
ATOM 2045 O O . PHE A 1 264 ? 9.207 -7.706 11.574 1.00 97.88 264 PHE A O 1
ATOM 2052 N N . SER A 1 265 ? 10.471 -9.049 12.856 1.00 95.62 265 SER A N 1
ATOM 2053 C CA . SER A 1 265 ? 11.733 -8.352 12.559 1.00 95.62 265 SER A CA 1
ATOM 2054 C C . SER A 1 265 ? 11.651 -6.847 12.874 1.00 95.62 265 SER A C 1
ATOM 2056 O O . SER A 1 265 ? 11.236 -6.479 13.967 1.00 95.62 265 SER A O 1
ATOM 2058 N N . TYR A 1 266 ? 11.955 -5.940 11.936 1.00 95.25 266 TYR A N 1
ATOM 2059 C CA . TYR A 1 266 ? 11.694 -4.495 12.082 1.00 95.25 266 TYR A CA 1
ATOM 2060 C C . TYR A 1 266 ? 10.245 -4.163 12.504 1.00 95.25 266 TYR A C 1
ATOM 2062 O O . TYR A 1 266 ? 10.021 -3.189 13.218 1.00 95.25 266 TYR A O 1
ATOM 2070 N N . GLY A 1 267 ? 9.259 -4.993 12.156 1.00 97.38 267 GLY A N 1
ATOM 2071 C CA . GLY A 1 267 ? 7.887 -4.867 12.650 1.00 97.38 267 GLY A CA 1
ATOM 2072 C C . GLY A 1 267 ? 7.785 -4.927 14.181 1.00 97.38 267 GLY A C 1
ATOM 2073 O O . GLY A 1 267 ? 6.850 -4.369 14.746 1.00 97.38 267 GLY A O 1
ATOM 2074 N N . THR A 1 268 ? 8.758 -5.532 14.871 1.00 98.44 268 THR A N 1
ATOM 2075 C CA . THR A 1 268 ? 8.876 -5.485 16.339 1.00 98.44 268 THR A CA 1
ATOM 2076 C C . THR A 1 268 ? 9.333 -4.122 16.845 1.00 98.44 268 THR A C 1
ATOM 2078 O O . THR A 1 268 ? 8.814 -3.653 17.852 1.00 98.44 268 THR A O 1
ATOM 2081 N N . TYR A 1 269 ? 10.228 -3.437 16.126 1.00 97.50 269 TYR A N 1
ATOM 2082 C CA . TYR A 1 269 ? 10.567 -2.050 16.433 1.00 97.50 269 TYR A CA 1
ATOM 2083 C C . TYR A 1 269 ? 9.341 -1.153 16.242 1.00 97.50 269 TYR A C 1
ATOM 2085 O O . TYR A 1 269 ? 8.993 -0.406 17.148 1.00 97.50 269 TYR A O 1
ATOM 2093 N N . LEU A 1 270 ? 8.609 -1.318 15.133 1.00 98.31 270 LEU A N 1
ATOM 2094 C CA . LEU A 1 270 ? 7.344 -0.616 14.894 1.00 98.31 270 LEU A CA 1
ATOM 2095 C C . LEU A 1 270 ? 6.303 -0.878 15.995 1.00 98.31 270 LEU A C 1
ATOM 2097 O O . LEU A 1 270 ? 5.699 0.062 16.511 1.00 98.31 270 LEU A O 1
ATOM 2101 N N . GLY A 1 271 ? 6.110 -2.139 16.384 1.00 98.44 271 GLY A N 1
ATOM 2102 C CA . GLY A 1 271 ? 5.189 -2.514 17.455 1.00 98.44 271 GLY A CA 1
ATOM 2103 C C . GLY A 1 271 ? 5.593 -1.950 18.819 1.00 98.44 271 GLY A C 1
ATOM 2104 O O . GLY A 1 271 ? 4.737 -1.452 19.547 1.00 98.44 271 GLY A O 1
ATOM 2105 N N . ALA A 1 272 ? 6.890 -1.964 19.144 1.00 98.44 272 ALA A N 1
ATOM 2106 C CA . ALA A 1 272 ? 7.422 -1.362 20.365 1.00 98.44 272 ALA A CA 1
ATOM 2107 C C . ALA A 1 272 ? 7.264 0.167 20.360 1.00 98.44 272 ALA A C 1
ATOM 2109 O O . ALA A 1 272 ? 6.860 0.734 21.371 1.00 98.44 272 ALA A O 1
ATOM 2110 N N . THR A 1 273 ? 7.504 0.836 19.225 1.00 98.38 273 THR A N 1
ATOM 2111 C CA . THR A 1 273 ? 7.236 2.272 19.054 1.00 98.38 273 THR A CA 1
ATOM 2112 C C . THR A 1 273 ? 5.757 2.586 19.268 1.00 98.38 273 THR A C 1
ATOM 2114 O O . THR A 1 273 ? 5.436 3.511 20.009 1.00 98.38 273 THR A O 1
ATOM 2117 N N . PHE A 1 274 ? 4.847 1.806 18.674 1.00 98.69 274 PHE A N 1
ATOM 2118 C CA . PHE A 1 274 ? 3.409 1.986 18.876 1.00 98.69 274 PHE A CA 1
ATOM 2119 C C . PHE A 1 274 ? 3.027 1.819 20.351 1.00 98.69 274 PHE A C 1
ATOM 2121 O O . PHE A 1 274 ? 2.312 2.656 20.888 1.00 98.69 274 PHE A O 1
ATOM 2128 N N . ALA A 1 275 ? 3.540 0.787 21.023 1.00 98.44 275 ALA A N 1
ATOM 2129 C CA . ALA A 1 275 ? 3.285 0.559 22.443 1.00 98.44 275 ALA A CA 1
ATOM 2130 C C . ALA A 1 275 ? 3.834 1.668 23.344 1.00 98.44 275 ALA A C 1
ATOM 2132 O O . ALA A 1 275 ? 3.188 2.031 24.322 1.00 98.44 275 ALA A O 1
ATOM 2133 N N . ALA A 1 276 ? 4.982 2.242 22.994 1.00 98.12 276 ALA A N 1
ATOM 2134 C CA . ALA A 1 276 ? 5.578 3.332 23.750 1.00 98.12 276 ALA A CA 1
ATOM 2135 C C . ALA A 1 276 ? 4.847 4.672 23.536 1.00 98.12 276 ALA A C 1
ATOM 2137 O O . ALA A 1 276 ? 4.702 5.458 24.471 1.00 98.12 276 ALA A O 1
ATOM 2138 N N . MET A 1 277 ? 4.344 4.927 22.322 1.00 98.12 277 MET A N 1
ATOM 2139 C CA . MET A 1 277 ? 3.582 6.139 21.985 1.00 98.12 277 MET A CA 1
ATOM 2140 C C . MET A 1 277 ? 2.105 6.063 22.404 1.00 98.12 277 MET A C 1
ATOM 2142 O O . MET A 1 277 ? 1.511 7.088 22.736 1.00 98.12 277 MET A O 1
ATOM 2146 N N . PHE A 1 278 ? 1.505 4.870 22.372 1.00 98.44 278 PHE A N 1
ATOM 2147 C CA . PHE A 1 278 ? 0.073 4.629 22.578 1.00 98.44 278 PHE A CA 1
ATOM 2148 C C . PHE A 1 278 ? -0.195 3.411 23.490 1.00 98.44 278 PHE A C 1
ATOM 2150 O O . PHE A 1 278 ? -0.894 2.474 23.087 1.00 98.44 278 PHE A O 1
ATOM 2157 N N . PRO A 1 279 ? 0.320 3.404 24.733 1.00 97.81 279 PRO A N 1
ATOM 2158 C CA . PRO A 1 279 ? 0.244 2.247 25.638 1.00 97.81 279 PRO A CA 1
ATOM 2159 C C . PRO A 1 279 ? -1.197 1.797 25.947 1.00 97.81 279 PRO A C 1
ATOM 2161 O O . PRO A 1 279 ? -1.468 0.603 26.119 1.00 97.81 279 PRO A O 1
ATOM 2164 N N . ASP A 1 280 ? -2.151 2.731 25.947 1.00 98.19 280 ASP A N 1
ATOM 2165 C CA . ASP A 1 280 ? -3.566 2.469 26.243 1.00 98.19 280 ASP A CA 1
ATOM 2166 C C . ASP A 1 280 ? -4.331 1.795 25.092 1.00 98.19 280 ASP A C 1
ATOM 2168 O O . ASP A 1 280 ? -5.421 1.255 25.297 1.00 98.19 280 ASP A O 1
ATOM 2172 N N . LEU A 1 281 ? -3.755 1.785 23.885 1.00 98.44 281 LEU A N 1
ATOM 2173 C CA . LEU A 1 281 ? -4.383 1.246 22.673 1.00 98.44 281 LEU A CA 1
ATOM 2174 C C . LEU A 1 281 ? -3.957 -0.200 22.370 1.00 98.44 281 LEU A C 1
ATOM 2176 O O . LEU A 1 281 ? -4.271 -0.731 21.307 1.00 98.44 281 LEU A O 1
ATOM 2180 N N . ILE A 1 282 ? -3.244 -0.855 23.287 1.00 98.31 282 ILE A N 1
ATOM 2181 C CA . ILE A 1 282 ? -2.744 -2.228 23.126 1.00 98.31 282 ILE A CA 1
ATOM 2182 C C . ILE A 1 282 ? -3.800 -3.255 23.552 1.00 98.31 282 ILE A C 1
ATOM 2184 O O . ILE A 1 282 ? -4.242 -3.244 24.699 1.00 98.31 282 ILE A O 1
ATOM 2188 N N . ASN A 1 283 ? -4.181 -4.174 22.652 1.00 97.62 283 ASN A N 1
ATOM 2189 C CA . ASN A 1 283 ? -5.022 -5.330 22.999 1.00 97.62 283 ASN A CA 1
ATOM 2190 C C . ASN A 1 283 ? -4.277 -6.666 22.921 1.00 97.62 283 ASN A C 1
ATOM 2192 O O . ASN A 1 283 ? -4.167 -7.356 23.928 1.00 97.62 283 ASN A O 1
ATOM 2196 N N . ARG A 1 284 ? -3.792 -7.065 21.740 1.00 97.94 284 ARG A N 1
ATOM 2197 C CA . ARG A 1 284 ? -3.008 -8.301 21.553 1.00 97.94 284 ARG A CA 1
ATOM 2198 C C . ARG A 1 284 ? -1.833 -8.023 20.639 1.00 97.94 284 ARG A C 1
ATOM 2200 O O . ARG A 1 284 ? -2.034 -7.799 19.449 1.00 97.94 284 ARG A O 1
ATOM 2207 N N . PHE A 1 285 ? -0.627 -7.999 21.191 1.00 98.75 285 PHE A N 1
ATOM 2208 C CA . PHE A 1 285 ? 0.595 -7.722 20.445 1.00 98.75 285 PHE A CA 1
ATOM 2209 C C . PHE A 1 285 ? 1.544 -8.914 20.543 1.00 98.75 285 PHE A C 1
ATOM 2211 O O . PHE A 1 285 ? 1.956 -9.294 21.637 1.00 98.75 285 PHE A O 1
ATOM 2218 N N . VAL A 1 286 ? 1.913 -9.472 19.391 1.00 98.88 286 VAL A N 1
ATOM 2219 C CA . VAL A 1 286 ? 3.014 -10.432 19.273 1.00 98.88 286 VAL A CA 1
ATOM 2220 C C . VAL A 1 286 ? 4.142 -9.776 18.494 1.00 98.88 286 VAL A C 1
ATOM 2222 O O . VAL A 1 286 ? 3.958 -9.395 17.336 1.00 98.88 286 VAL A O 1
ATOM 2225 N N . LEU A 1 287 ? 5.304 -9.629 19.128 1.00 98.81 287 LEU A N 1
ATOM 2226 C CA . LEU A 1 287 ? 6.510 -9.118 18.481 1.00 98.81 287 LEU A CA 1
ATOM 2227 C C . LEU A 1 287 ? 7.518 -10.262 18.363 1.00 98.81 287 LEU A C 1
ATOM 2229 O O . LEU A 1 287 ? 8.093 -10.704 19.357 1.00 98.81 287 LEU A O 1
ATOM 2233 N N . ASP A 1 288 ? 7.693 -10.758 17.143 1.00 98.50 288 ASP A N 1
ATOM 2234 C CA . ASP A 1 288 ? 8.471 -11.955 16.832 1.00 98.50 288 ASP A CA 1
ATOM 2235 C C . ASP A 1 288 ? 9.769 -11.591 16.094 1.00 98.50 288 ASP A C 1
ATOM 2237 O O . ASP A 1 288 ? 9.744 -10.931 15.055 1.00 98.50 288 ASP A O 1
ATOM 2241 N N . GLY A 1 289 ? 10.918 -11.986 16.646 1.00 97.50 289 GLY A N 1
ATOM 2242 C CA . GLY A 1 289 ? 12.221 -11.515 16.171 1.00 97.50 289 GLY A CA 1
ATOM 2243 C C . GLY A 1 289 ? 12.505 -10.093 16.658 1.00 97.50 289 GLY A C 1
ATOM 2244 O O . GLY A 1 289 ? 12.554 -9.151 15.870 1.00 97.50 289 GLY A O 1
ATOM 2245 N N . VAL A 1 290 ? 12.634 -9.941 17.979 1.00 98.00 290 VAL A N 1
ATOM 2246 C CA . VAL A 1 290 ? 12.638 -8.642 18.673 1.00 98.00 290 VAL A CA 1
ATOM 2247 C C . VAL A 1 290 ? 13.909 -7.821 18.426 1.00 98.00 290 VAL A C 1
ATOM 2249 O O . VAL A 1 290 ? 15.010 -8.214 18.807 1.00 98.00 290 VAL A O 1
ATOM 2252 N N . CYS A 1 291 ? 13.746 -6.628 17.856 1.00 95.69 291 CYS A N 1
ATOM 2253 C CA . CYS A 1 291 ? 14.795 -5.618 17.744 1.00 95.69 291 CYS A CA 1
ATOM 2254 C C . CYS A 1 291 ? 15.048 -4.910 19.084 1.00 95.69 291 CYS A C 1
ATOM 2256 O O . CYS A 1 291 ? 14.110 -4.551 19.792 1.00 95.69 291 CYS A O 1
ATOM 2258 N N . ASP A 1 292 ? 16.315 -4.610 19.384 1.00 95.31 292 ASP A N 1
ATOM 2259 C CA . ASP A 1 292 ? 16.683 -3.678 20.457 1.00 95.31 292 ASP A CA 1
ATOM 2260 C C . ASP A 1 292 ? 16.330 -2.240 20.047 1.00 95.31 292 ASP A C 1
ATOM 2262 O O . ASP A 1 292 ? 17.104 -1.568 19.361 1.00 95.31 292 ASP A O 1
ATOM 2266 N N . ALA A 1 293 ? 15.136 -1.792 20.438 1.00 95.06 293 ALA A N 1
ATOM 2267 C CA . ALA A 1 293 ? 14.579 -0.507 20.028 1.00 95.06 293 ALA A CA 1
ATOM 2268 C C . ALA A 1 293 ? 15.409 0.691 20.507 1.00 95.06 293 ALA A C 1
ATOM 2270 O O . ALA A 1 293 ? 15.537 1.690 19.795 1.00 95.06 293 ALA A O 1
ATOM 2271 N N . GLU A 1 294 ? 16.006 0.578 21.693 1.00 93.88 294 GLU A N 1
ATOM 2272 C CA . GLU A 1 294 ? 16.836 1.633 22.258 1.00 93.88 294 GLU A CA 1
ATOM 2273 C C . GLU A 1 294 ? 18.088 1.841 21.414 1.00 93.88 294 GLU A C 1
ATOM 2275 O O . GLU A 1 294 ? 18.312 2.953 20.934 1.00 93.88 294 GLU A O 1
ATOM 2280 N N . THR A 1 295 ? 18.851 0.771 21.176 1.00 92.12 295 THR A N 1
ATOM 2281 C CA . THR A 1 295 ? 20.080 0.845 20.377 1.00 92.12 295 THR A CA 1
ATOM 2282 C C . THR A 1 295 ? 19.762 1.265 18.943 1.00 92.12 295 THR A C 1
ATOM 2284 O O . THR A 1 295 ? 20.396 2.183 18.432 1.00 92.12 295 THR A O 1
ATOM 2287 N N . TYR A 1 296 ? 18.708 0.702 18.336 1.00 90.50 296 TYR A N 1
ATOM 2288 C CA . TYR A 1 296 ? 18.256 1.071 16.987 1.00 90.50 296 TYR A CA 1
ATOM 2289 C C . TYR A 1 296 ? 18.007 2.583 16.849 1.00 90.50 296 TYR A C 1
ATOM 2291 O O . TYR A 1 296 ? 18.395 3.200 15.862 1.00 90.50 296 TYR A O 1
ATOM 2299 N N . SER A 1 297 ? 17.364 3.197 17.846 1.00 90.25 297 SER A N 1
ATOM 2300 C CA . SER A 1 297 ? 16.982 4.616 17.808 1.00 90.25 297 SER A CA 1
ATOM 2301 C C . SER A 1 297 ? 18.087 5.600 18.215 1.00 90.25 297 SER A C 1
ATOM 2303 O O . SER A 1 297 ? 17.870 6.812 18.158 1.00 90.25 297 SER A O 1
ATOM 2305 N N . ARG A 1 298 ? 19.246 5.107 18.670 1.00 88.19 298 ARG A N 1
ATOM 2306 C CA . ARG A 1 298 ? 20.329 5.940 19.218 1.00 88.19 298 ARG A CA 1
ATOM 2307 C C . ARG A 1 298 ? 21.649 5.780 18.475 1.00 88.19 298 ARG A C 1
ATOM 2309 O O . ARG A 1 298 ? 22.311 6.785 18.249 1.00 88.19 298 ARG A O 1
ATOM 2316 N N . ASP A 1 299 ? 22.013 4.557 18.100 1.00 87.25 299 ASP A N 1
ATOM 2317 C CA . ASP A 1 299 ? 23.294 4.242 17.467 1.00 87.25 299 ASP A CA 1
ATOM 2318 C C . ASP A 1 299 ? 23.134 3.070 16.483 1.00 87.25 299 ASP A C 1
ATOM 2320 O O . ASP A 1 299 ? 23.102 1.896 16.863 1.00 87.25 299 ASP A O 1
ATOM 2324 N N . LEU A 1 300 ? 23.027 3.394 15.190 1.00 85.19 300 LEU A N 1
ATOM 2325 C CA . LEU A 1 300 ? 22.843 2.392 14.136 1.00 85.19 300 LEU A CA 1
ATOM 2326 C C . LEU A 1 300 ? 24.085 1.522 13.908 1.00 85.19 300 LEU A C 1
ATOM 2328 O O . LEU A 1 300 ? 23.938 0.368 13.499 1.00 85.19 300 LEU A O 1
ATOM 2332 N N . LEU A 1 301 ? 25.292 2.034 14.171 1.00 85.00 301 LEU A N 1
ATOM 2333 C CA . LEU A 1 301 ? 26.524 1.260 14.005 1.00 85.00 301 LEU A CA 1
ATOM 2334 C C . LEU A 1 301 ? 26.670 0.231 15.127 1.00 85.00 301 LEU A C 1
ATOM 2336 O O . LEU A 1 301 ? 27.048 -0.910 14.851 1.00 85.00 301 LEU A O 1
ATOM 2340 N N . GLU A 1 302 ? 26.320 0.588 16.364 1.00 88.00 302 GLU A N 1
ATOM 2341 C CA . GLU A 1 302 ? 26.246 -0.371 17.472 1.00 88.00 302 GLU A CA 1
ATOM 2342 C C . GLU A 1 302 ? 25.062 -1.334 17.313 1.00 88.00 302 GLU A C 1
ATOM 2344 O O . GLU A 1 302 ? 25.189 -2.529 17.591 1.00 88.00 302 GLU A O 1
ATOM 2349 N N . TYR A 1 303 ? 23.918 -0.876 16.794 1.00 88.75 303 TYR A N 1
ATOM 2350 C CA . TYR A 1 303 ? 22.809 -1.774 16.457 1.00 88.75 303 TYR A CA 1
ATOM 2351 C C . TYR A 1 303 ? 23.246 -2.837 15.436 1.00 88.75 303 TYR A C 1
ATOM 2353 O O . TYR A 1 303 ? 22.984 -4.028 15.620 1.00 88.75 303 TYR A O 1
ATOM 2361 N N . ALA A 1 304 ? 23.970 -2.429 14.393 1.00 86.25 304 ALA A N 1
ATOM 2362 C CA . ALA A 1 304 ? 24.497 -3.325 13.370 1.00 86.25 304 ALA A CA 1
ATOM 2363 C C . ALA A 1 304 ? 25.546 -4.322 13.906 1.00 86.25 304 ALA A C 1
ATOM 2365 O O . ALA A 1 304 ? 25.549 -5.472 13.471 1.00 86.25 304 ALA A O 1
ATOM 2366 N N . LYS A 1 305 ? 26.368 -3.951 14.900 1.00 87.69 305 LYS A N 1
ATOM 2367 C CA . LYS A 1 305 ? 27.233 -4.916 15.608 1.00 87.69 305 LYS A CA 1
ATOM 2368 C C . LYS A 1 305 ? 26.423 -5.869 16.475 1.00 87.69 305 LYS A C 1
ATOM 2370 O O . LYS A 1 305 ? 26.520 -7.091 16.355 1.00 87.69 305 LYS A O 1
ATOM 2375 N N . SER A 1 306 ? 25.613 -5.312 17.371 1.00 87.94 306 SER A N 1
ATOM 2376 C CA . SER A 1 306 ? 24.905 -6.074 18.397 1.00 87.94 306 SER A CA 1
ATOM 2377 C C . SER A 1 306 ? 23.944 -7.100 17.803 1.00 87.94 306 SER A C 1
ATOM 2379 O O . SER A 1 306 ? 23.832 -8.185 18.372 1.00 87.94 306 SER A O 1
ATOM 2381 N N . ARG A 1 307 ? 23.344 -6.840 16.629 1.00 87.88 307 ARG A N 1
ATOM 2382 C CA . ARG A 1 307 ? 22.489 -7.813 15.927 1.00 87.88 307 ARG A CA 1
ATOM 2383 C C . ARG A 1 307 ? 23.208 -9.083 15.458 1.00 87.88 307 ARG A C 1
ATOM 2385 O O . ARG A 1 307 ? 22.549 -10.092 15.220 1.00 87.88 307 ARG A O 1
ATOM 2392 N N . LEU A 1 308 ? 24.539 -9.077 15.347 1.00 88.94 308 LEU A N 1
ATOM 2393 C CA . LEU A 1 308 ? 25.295 -10.241 14.877 1.00 88.94 308 LEU A CA 1
ATOM 2394 C C . LEU A 1 308 ? 25.626 -11.260 15.971 1.00 88.94 308 LEU A C 1
ATOM 2396 O O . LEU A 1 308 ? 26.078 -12.354 15.645 1.00 88.94 308 LEU A O 1
ATOM 2400 N N . ARG A 1 309 ? 25.357 -10.970 17.250 1.00 88.06 309 ARG A N 1
ATOM 2401 C CA . ARG A 1 309 ? 25.827 -11.771 18.401 1.00 88.06 309 ARG A CA 1
ATOM 2402 C C . ARG A 1 309 ? 25.515 -13.278 18.347 1.00 88.06 309 ARG A C 1
ATOM 2404 O O . ARG A 1 309 ? 26.308 -14.059 18.858 1.00 88.06 309 ARG A O 1
ATOM 2411 N N . ASN A 1 310 ? 24.410 -13.710 17.728 1.00 91.00 310 ASN A N 1
ATOM 2412 C CA . ASN A 1 310 ? 24.081 -15.141 17.587 1.00 91.00 310 ASN A CA 1
ATOM 2413 C C . ASN A 1 310 ? 24.598 -15.788 16.281 1.00 91.00 310 ASN A C 1
ATOM 2415 O O . ASN A 1 310 ? 24.420 -16.989 16.100 1.00 91.00 310 ASN A O 1
ATOM 2419 N N . ASN A 1 311 ? 25.248 -15.060 15.366 1.00 91.44 311 ASN A N 1
ATOM 2420 C CA . ASN A 1 311 ? 25.623 -15.597 14.045 1.00 91.44 311 ASN A CA 1
ATOM 2421 C C . ASN A 1 311 ? 26.592 -16.774 14.138 1.00 91.44 311 ASN A C 1
ATOM 2423 O O . ASN A 1 311 ? 26.398 -17.778 13.454 1.00 91.44 311 ASN A O 1
ATOM 2427 N N . LYS A 1 312 ? 27.593 -16.688 15.021 1.00 91.75 312 LYS A N 1
ATOM 2428 C CA . LYS A 1 312 ? 28.509 -17.803 15.287 1.00 91.75 312 LYS A CA 1
ATOM 2429 C C . LYS A 1 312 ? 27.758 -19.073 15.706 1.00 91.75 312 LYS A C 1
ATOM 2431 O O . LYS A 1 312 ? 28.019 -20.142 15.167 1.00 91.75 312 LYS A O 1
ATOM 2436 N N . GLN A 1 313 ? 26.771 -18.939 16.591 1.00 93.56 313 GLN A N 1
ATOM 2437 C CA . GLN A 1 313 ? 25.942 -20.056 17.047 1.00 93.56 313 GLN A CA 1
ATOM 2438 C C . GLN A 1 313 ? 25.088 -20.649 15.914 1.00 93.56 313 GLN A C 1
ATOM 2440 O O . GLN A 1 313 ? 24.923 -21.865 15.844 1.00 93.56 313 GLN A O 1
ATOM 2445 N N . VAL A 1 314 ? 24.564 -19.816 15.007 1.00 94.44 314 VAL A N 1
ATOM 2446 C CA . VAL A 1 314 ? 23.825 -20.289 13.822 1.00 94.44 314 VAL A CA 1
ATOM 2447 C C . VAL A 1 314 ? 24.751 -21.043 12.867 1.00 94.44 314 VAL A C 1
ATOM 2449 O O . VAL A 1 314 ? 24.391 -22.119 12.392 1.00 94.44 314 VAL A O 1
ATOM 2452 N N . TYR A 1 315 ? 25.960 -20.530 12.632 1.00 94.31 315 TYR A N 1
ATOM 2453 C CA . TYR A 1 315 ? 26.963 -21.186 11.793 1.00 94.31 315 TYR A CA 1
ATOM 2454 C C . TYR A 1 315 ? 27.385 -22.550 12.359 1.00 94.31 315 TYR A C 1
ATOM 2456 O O . TYR A 1 315 ? 27.350 -23.558 11.655 1.00 94.31 315 TYR A O 1
ATOM 2464 N N . GLU A 1 316 ? 27.704 -22.612 13.652 1.00 94.06 316 GLU A N 1
ATOM 2465 C CA . GLU A 1 316 ? 28.005 -23.865 14.357 1.00 94.06 316 GLU A CA 1
ATOM 2466 C C . GLU A 1 316 ? 26.806 -24.830 14.337 1.00 94.06 316 GLU A C 1
ATOM 2468 O O . GLU A 1 316 ? 26.967 -26.044 14.177 1.00 94.06 316 GLU A O 1
ATOM 2473 N N . GLY A 1 317 ? 25.584 -24.299 14.430 1.00 93.88 317 GLY A N 1
ATOM 2474 C CA . GLY A 1 317 ? 24.338 -25.044 14.264 1.00 93.88 317 GLY A CA 1
ATOM 2475 C C . GLY A 1 317 ? 24.199 -25.685 12.884 1.00 93.88 317 GLY A C 1
ATOM 2476 O O . GLY A 1 317 ? 23.892 -26.875 12.789 1.00 93.88 317 GLY A O 1
ATOM 2477 N N . PHE A 1 318 ? 24.489 -24.938 11.818 1.00 94.88 318 PHE A N 1
ATOM 2478 C CA . PHE A 1 318 ? 24.498 -25.440 10.443 1.00 94.88 318 PHE A CA 1
ATOM 2479 C C . PHE A 1 318 ? 25.516 -26.572 10.257 1.00 94.88 318 PHE A C 1
ATOM 2481 O O . PHE A 1 318 ? 25.154 -27.657 9.787 1.00 94.88 318 PHE A O 1
ATOM 2488 N N . LEU A 1 319 ? 26.766 -26.354 10.679 1.00 94.62 319 LEU A N 1
ATOM 2489 C CA . LEU A 1 319 ? 27.844 -27.341 10.560 1.00 94.62 319 LEU A CA 1
ATOM 2490 C C . LEU A 1 319 ? 27.526 -28.611 11.355 1.00 94.62 319 LEU A C 1
ATOM 2492 O O . LEU A 1 319 ? 27.567 -29.714 10.814 1.00 94.62 319 LEU A O 1
ATOM 2496 N N . SER A 1 320 ? 27.141 -28.466 12.625 1.00 92.94 320 SER A N 1
ATOM 2497 C CA . SER A 1 320 ? 26.831 -29.609 13.488 1.00 92.94 320 SER A CA 1
ATOM 2498 C C . SER A 1 320 ? 25.605 -30.390 13.009 1.00 92.94 320 SER A C 1
ATOM 2500 O O . SER A 1 320 ? 25.617 -31.621 13.051 1.00 92.94 320 SER A O 1
ATOM 2502 N N . SER A 1 321 ? 24.572 -29.710 12.499 1.00 92.69 321 SER A N 1
ATOM 2503 C CA . SER A 1 321 ? 23.390 -30.356 11.914 1.00 92.69 321 SER A CA 1
ATOM 2504 C C . SER A 1 321 ? 23.741 -31.121 10.638 1.00 92.69 321 SER A C 1
ATOM 2506 O O . SER A 1 321 ? 23.297 -32.255 10.468 1.00 92.69 321 SER A O 1
ATOM 2508 N N . CYS A 1 322 ? 24.594 -30.555 9.779 1.00 93.44 322 CYS A N 1
ATOM 2509 C CA . CYS A 1 322 ? 25.110 -31.234 8.592 1.00 93.44 322 CYS A CA 1
ATOM 2510 C C . CYS A 1 322 ? 25.933 -32.485 8.954 1.00 93.44 322 CYS A C 1
ATOM 2512 O O . CYS A 1 322 ? 25.692 -33.563 8.405 1.00 93.44 322 CYS A O 1
ATOM 2514 N N . THR A 1 323 ? 26.854 -32.377 9.917 1.00 92.62 323 THR A N 1
ATOM 2515 C CA . THR A 1 323 ? 27.676 -33.506 10.384 1.00 92.62 323 THR A CA 1
ATOM 2516 C C . THR A 1 323 ? 26.813 -34.615 10.986 1.00 92.62 323 THR A C 1
ATOM 2518 O O . THR A 1 323 ? 26.977 -35.781 10.629 1.00 92.62 323 THR A O 1
ATOM 2521 N N . LYS A 1 324 ? 25.836 -34.267 11.838 1.00 90.75 324 LYS A N 1
ATOM 2522 C CA . LYS A 1 324 ? 24.855 -35.223 12.389 1.00 90.75 324 LYS A CA 1
ATOM 2523 C C . LYS A 1 324 ? 24.007 -35.879 11.296 1.00 90.75 324 LYS A C 1
ATOM 2525 O O . LYS A 1 324 ? 23.615 -37.037 11.438 1.00 90.75 324 LYS A O 1
ATOM 2530 N N . ALA A 1 325 ? 23.703 -35.156 10.217 1.00 91.00 325 ALA A N 1
ATOM 2531 C CA . ALA A 1 325 ? 22.906 -35.683 9.116 1.00 91.00 325 ALA A CA 1
ATOM 2532 C C . ALA A 1 325 ? 23.640 -36.777 8.320 1.00 91.00 325 ALA A C 1
ATOM 2534 O O . ALA A 1 325 ? 22.990 -37.716 7.845 1.00 91.00 325 ALA A O 1
ATOM 2535 N N . GLY A 1 326 ? 24.970 -36.670 8.228 1.00 91.38 326 GLY A N 1
ATOM 2536 C CA . GLY A 1 326 ? 25.852 -37.605 7.533 1.00 91.38 326 GLY A CA 1
ATOM 2537 C C . GLY A 1 326 ? 25.867 -37.430 6.004 1.00 91.38 326 GLY A C 1
ATOM 2538 O O . GLY A 1 326 ? 25.038 -36.708 5.440 1.00 91.38 326 GLY A O 1
ATOM 2539 N N . PRO A 1 327 ? 26.785 -38.115 5.295 1.00 90.19 327 PRO A N 1
ATOM 2540 C CA . PRO A 1 327 ? 27.036 -37.925 3.858 1.00 90.19 327 PRO A CA 1
ATOM 2541 C C . PRO A 1 327 ? 25.859 -38.295 2.943 1.00 90.19 327 PRO A C 1
ATOM 2543 O O . PRO A 1 327 ? 25.826 -37.881 1.783 1.00 90.19 327 PRO A O 1
ATOM 2546 N N . SER A 1 328 ? 24.898 -39.080 3.440 1.00 88.38 328 SER A N 1
ATOM 2547 C CA . SER A 1 328 ? 23.681 -39.438 2.703 1.00 88.38 328 SER A CA 1
ATOM 2548 C C . SER A 1 328 ? 22.671 -38.292 2.620 1.00 88.38 328 SER A C 1
ATOM 2550 O O . SER A 1 328 ? 21.861 -38.281 1.696 1.00 88.38 328 SER A O 1
ATOM 2552 N N . ARG A 1 329 ? 22.714 -37.335 3.558 1.00 88.62 329 ARG A N 1
ATOM 2553 C CA . ARG A 1 329 ? 21.743 -36.230 3.662 1.00 88.62 329 ARG A CA 1
ATOM 2554 C C . ARG A 1 329 ? 22.368 -34.839 3.593 1.00 88.62 329 ARG A C 1
ATOM 2556 O O . ARG A 1 329 ? 21.684 -33.906 3.189 1.00 88.62 329 ARG A O 1
ATOM 2563 N N . CYS A 1 330 ? 23.645 -34.686 3.944 1.00 93.00 330 CYS A N 1
ATOM 2564 C CA . CYS A 1 330 ? 24.383 -33.437 3.785 1.00 93.00 330 CYS A CA 1
ATOM 2565 C C . CYS A 1 330 ? 25.580 -33.617 2.843 1.00 93.00 330 CYS A C 1
ATOM 2567 O O . CYS A 1 330 ? 26.459 -34.441 3.089 1.00 93.00 330 CYS A O 1
ATOM 2569 N N . ALA A 1 331 ? 25.652 -32.809 1.781 1.00 92.38 331 ALA A N 1
ATOM 2570 C CA . ALA A 1 331 ? 26.724 -32.905 0.791 1.00 92.38 331 ALA A CA 1
ATOM 2571 C C . ALA A 1 331 ? 28.113 -32.554 1.356 1.00 92.38 331 ALA A C 1
ATOM 2573 O O . ALA A 1 331 ? 29.089 -33.207 0.994 1.00 92.38 331 ALA A O 1
ATOM 2574 N N . LEU A 1 332 ? 28.203 -31.588 2.278 1.00 91.44 332 LEU A N 1
ATOM 2575 C CA . LEU A 1 332 ? 29.474 -31.202 2.908 1.00 91.44 332 LEU A CA 1
ATOM 2576 C C . LEU A 1 332 ? 30.053 -32.291 3.826 1.00 91.44 332 LEU A C 1
ATOM 2578 O O . LEU A 1 332 ? 31.254 -32.313 4.065 1.00 91.44 332 LEU A O 1
ATOM 2582 N N . ALA A 1 333 ? 29.238 -33.245 4.284 1.00 90.06 333 ALA A N 1
ATOM 2583 C CA . ALA A 1 333 ? 29.696 -34.352 5.125 1.00 90.06 333 ALA A CA 1
ATOM 2584 C C . ALA A 1 333 ? 30.369 -35.500 4.332 1.00 90.06 333 ALA A C 1
ATOM 2586 O O . ALA A 1 333 ? 30.646 -36.554 4.902 1.00 90.06 333 ALA A O 1
ATOM 2587 N N . LYS A 1 334 ? 30.592 -35.348 3.014 1.00 83.31 334 LYS A N 1
ATOM 2588 C CA . LYS A 1 334 ? 31.140 -36.406 2.140 1.00 83.31 334 LYS A CA 1
ATOM 2589 C C . LYS A 1 334 ? 32.661 -36.559 2.190 1.00 83.31 334 LYS A C 1
ATOM 2591 O O . LYS A 1 334 ? 33.137 -37.689 2.173 1.00 83.31 334 LYS A O 1
ATOM 2596 N N . ASN A 1 335 ? 33.405 -35.450 2.178 1.00 73.31 335 ASN A N 1
ATOM 2597 C CA . ASN A 1 335 ? 34.851 -35.468 1.902 1.00 73.31 335 ASN A CA 1
ATOM 2598 C C . ASN A 1 335 ? 35.721 -35.105 3.113 1.00 73.31 335 ASN A C 1
ATOM 2600 O O . ASN A 1 335 ? 36.844 -35.593 3.207 1.00 73.31 335 ASN A O 1
ATOM 2604 N N . PHE A 1 336 ? 35.227 -34.259 4.017 1.00 69.31 336 PHE A N 1
ATOM 2605 C CA . PHE A 1 336 ? 35.976 -33.781 5.179 1.00 69.31 336 PHE A CA 1
ATOM 2606 C C . PHE A 1 336 ? 35.362 -34.297 6.478 1.00 69.31 336 PHE A C 1
ATOM 2608 O O . PHE A 1 336 ? 34.147 -34.467 6.578 1.00 69.31 336 PHE A O 1
ATOM 2615 N N . THR A 1 337 ? 36.210 -34.522 7.485 1.00 72.25 337 THR A N 1
ATOM 2616 C CA . THR A 1 337 ? 35.771 -34.807 8.860 1.00 72.25 337 THR A CA 1
ATOM 2617 C C . THR A 1 337 ? 35.072 -33.605 9.496 1.00 72.25 337 THR A C 1
ATOM 2619 O O . THR A 1 337 ? 34.148 -33.805 10.279 1.00 72.25 337 THR A O 1
ATOM 2622 N N . ASP A 1 338 ? 35.475 -32.380 9.135 1.00 83.56 338 ASP A N 1
ATOM 2623 C CA . ASP A 1 338 ? 34.800 -31.135 9.509 1.00 83.56 338 ASP A CA 1
ATOM 2624 C C . ASP A 1 338 ? 34.360 -30.360 8.246 1.00 83.56 338 ASP A C 1
ATOM 2626 O O . ASP A 1 338 ? 35.211 -29.921 7.466 1.00 83.56 338 ASP A O 1
ATOM 2630 N N . PRO A 1 339 ? 33.045 -30.162 8.022 1.00 87.06 339 PRO A N 1
ATOM 2631 C CA . PRO A 1 339 ? 32.522 -29.320 6.943 1.00 87.06 339 PRO A CA 1
ATOM 2632 C C . PRO A 1 339 ? 33.098 -27.891 6.895 1.00 87.06 339 PRO A C 1
ATOM 2634 O O . PRO A 1 339 ? 33.094 -27.272 5.829 1.00 87.06 339 PRO A O 1
ATOM 2637 N N . SER A 1 340 ? 33.591 -27.357 8.020 1.00 90.38 340 SER A N 1
ATOM 2638 C CA . SER A 1 340 ? 34.142 -25.999 8.110 1.00 90.38 340 SER A CA 1
ATOM 2639 C C . SER A 1 340 ? 35.440 -25.816 7.305 1.00 90.38 340 SER A C 1
ATOM 2641 O O . SER A 1 340 ? 35.649 -24.757 6.700 1.00 90.38 340 SER A O 1
ATOM 2643 N N . ASP A 1 341 ? 36.267 -26.863 7.214 1.00 89.69 341 ASP A N 1
ATOM 2644 C CA . ASP A 1 341 ? 37.521 -26.857 6.455 1.00 89.69 341 ASP A CA 1
ATOM 2645 C C . ASP A 1 341 ? 37.252 -26.663 4.960 1.00 89.69 341 ASP A C 1
ATOM 2647 O O . ASP A 1 341 ? 37.912 -25.864 4.296 1.00 89.69 341 ASP A O 1
ATOM 2651 N N . GLN A 1 342 ? 36.223 -27.340 4.442 1.00 90.00 342 GLN A N 1
ATOM 2652 C CA . GLN A 1 342 ? 35.836 -27.269 3.034 1.00 90.00 342 GLN A CA 1
ATOM 2653 C C . GLN A 1 342 ? 35.342 -25.871 2.640 1.00 90.00 342 GLN A C 1
ATOM 2655 O O . GLN A 1 342 ? 35.671 -25.374 1.563 1.00 90.00 342 GLN A O 1
ATOM 2660 N N . ILE A 1 343 ? 34.570 -25.220 3.515 1.00 92.81 343 ILE A N 1
ATOM 2661 C CA . ILE A 1 343 ? 34.098 -23.843 3.304 1.00 92.81 343 ILE A CA 1
ATOM 2662 C C . ILE A 1 343 ? 35.283 -22.873 3.343 1.00 92.81 343 ILE A C 1
ATOM 2664 O O . ILE A 1 343 ? 35.411 -22.012 2.474 1.00 92.81 343 ILE A O 1
ATOM 2668 N N . THR A 1 344 ? 36.179 -23.042 4.316 1.00 91.50 344 THR A N 1
ATOM 2669 C CA . THR A 1 344 ? 37.372 -22.201 4.471 1.00 91.50 344 THR A CA 1
ATOM 2670 C C . THR A 1 344 ? 38.306 -22.315 3.263 1.00 91.50 344 THR A C 1
ATOM 2672 O O . THR A 1 344 ? 38.828 -21.304 2.790 1.00 91.50 344 THR A O 1
ATOM 2675 N N . ASP A 1 345 ? 38.509 -23.524 2.737 1.00 91.94 345 ASP A N 1
ATOM 2676 C CA . ASP A 1 345 ? 39.327 -23.758 1.544 1.00 91.94 345 ASP A CA 1
ATOM 2677 C C . ASP A 1 345 ? 38.691 -23.170 0.276 1.00 91.94 345 ASP A C 1
ATOM 2679 O O . ASP A 1 345 ? 39.378 -22.528 -0.523 1.00 91.94 345 ASP A O 1
ATOM 2683 N N . LEU A 1 346 ? 37.365 -23.290 0.127 1.00 92.94 346 LEU A N 1
ATOM 2684 C CA . LEU A 1 346 ? 36.627 -22.651 -0.964 1.00 92.94 346 LEU A CA 1
ATOM 2685 C C . LEU A 1 346 ? 36.790 -21.125 -0.930 1.00 92.94 346 LEU A C 1
ATOM 2687 O O . LEU A 1 346 ? 37.105 -20.522 -1.956 1.00 92.94 346 LEU A O 1
ATOM 2691 N N . ILE A 1 347 ? 36.624 -20.503 0.241 1.00 91.06 347 ILE A N 1
ATOM 2692 C CA . ILE A 1 347 ? 36.808 -19.055 0.420 1.00 91.06 347 ILE A CA 1
ATOM 2693 C C . ILE A 1 347 ? 38.238 -18.656 0.034 1.00 91.06 347 ILE A C 1
ATOM 2695 O O . ILE A 1 347 ? 38.415 -17.783 -0.815 1.00 91.06 347 ILE A O 1
ATOM 2699 N N . LYS A 1 348 ? 39.259 -19.342 0.569 1.00 90.62 348 LYS A N 1
ATOM 2700 C CA . LYS A 1 348 ? 40.678 -19.082 0.248 1.00 90.62 348 LYS A CA 1
ATOM 2701 C C . LYS A 1 348 ? 40.996 -19.266 -1.235 1.00 90.62 348 LYS A C 1
ATOM 2703 O O . LYS A 1 348 ? 41.809 -18.528 -1.796 1.00 90.62 348 LYS A O 1
ATOM 2708 N N . THR A 1 349 ? 40.361 -20.238 -1.880 1.00 92.75 349 THR A N 1
ATOM 2709 C CA . THR A 1 349 ? 40.508 -20.485 -3.316 1.00 92.75 349 THR A CA 1
ATOM 2710 C C . THR A 1 349 ? 39.911 -19.339 -4.126 1.00 92.75 349 THR A C 1
ATOM 2712 O O . THR A 1 349 ? 40.608 -18.771 -4.965 1.00 92.75 349 THR A O 1
ATOM 2715 N N . LEU A 1 350 ? 38.672 -18.935 -3.832 1.00 90.94 350 LEU A N 1
ATOM 2716 C CA . LEU A 1 350 ? 37.990 -17.841 -4.532 1.00 90.94 350 LEU A CA 1
ATOM 2717 C C . LEU A 1 350 ? 38.630 -16.471 -4.276 1.00 90.94 350 LEU A C 1
ATOM 2719 O O . LEU A 1 350 ? 38.559 -15.603 -5.142 1.00 90.94 350 LEU A O 1
ATOM 2723 N N . GLN A 1 351 ? 39.293 -16.279 -3.131 1.00 85.06 351 GLN A N 1
ATOM 2724 C CA . GLN A 1 351 ? 40.108 -15.089 -2.862 1.00 85.06 351 GLN A CA 1
ATOM 2725 C C . GLN A 1 351 ? 41.304 -14.983 -3.818 1.00 85.06 351 GLN A C 1
ATOM 2727 O O . GLN A 1 351 ? 41.627 -13.899 -4.293 1.00 85.06 351 GLN A O 1
ATOM 2732 N N . ARG A 1 352 ? 41.967 -16.106 -4.120 1.00 88.06 352 ARG A N 1
ATOM 2733 C CA . ARG A 1 352 ? 43.128 -16.136 -5.027 1.00 88.06 352 ARG A CA 1
ATOM 2734 C C . ARG A 1 352 ? 42.718 -16.171 -6.495 1.00 88.06 352 ARG A C 1
ATOM 2736 O O . ARG A 1 352 ? 43.410 -15.614 -7.341 1.00 88.06 352 ARG A O 1
ATOM 2743 N N . SER A 1 353 ? 41.627 -16.867 -6.799 1.00 90.19 353 SER A N 1
ATOM 2744 C CA . SER A 1 353 ? 41.138 -17.086 -8.155 1.00 90.19 353 SER A CA 1
ATOM 2745 C C . SER A 1 353 ? 39.604 -17.138 -8.161 1.00 90.19 353 SER A C 1
ATOM 2747 O O . SER A 1 353 ? 39.024 -18.209 -7.968 1.00 90.19 353 SER A O 1
ATOM 2749 N N . PRO A 1 354 ? 38.931 -15.988 -8.371 1.00 91.12 354 PRO A N 1
ATOM 2750 C CA . PRO A 1 354 ? 37.484 -15.946 -8.556 1.00 91.12 354 PRO A CA 1
ATOM 2751 C C . PRO A 1 354 ? 37.042 -16.834 -9.724 1.00 91.12 354 PRO A C 1
ATOM 2753 O O . PRO A 1 354 ? 37.719 -16.913 -10.754 1.00 91.12 354 PRO A O 1
ATOM 2756 N N . MET A 1 355 ? 35.897 -17.498 -9.577 1.00 94.75 355 MET A N 1
ATOM 2757 C CA . MET A 1 355 ? 35.445 -18.519 -10.521 1.00 94.75 355 MET A CA 1
ATOM 2758 C C . MET A 1 355 ? 34.531 -17.916 -11.601 1.00 94.75 355 MET A C 1
ATOM 2760 O O . MET A 1 355 ? 33.518 -17.301 -11.265 1.00 94.75 355 MET A O 1
ATOM 2764 N N . PRO A 1 356 ? 34.821 -18.106 -12.902 1.00 94.69 356 PRO A N 1
ATOM 2765 C CA . PRO A 1 356 ? 33.944 -17.643 -13.972 1.00 94.69 356 PRO A CA 1
ATOM 2766 C C . PRO A 1 356 ? 32.697 -18.530 -14.094 1.00 94.69 356 PRO A C 1
ATOM 2768 O O . PRO A 1 356 ? 32.802 -19.753 -14.181 1.00 94.69 356 PRO A O 1
ATOM 2771 N N . ILE A 1 357 ? 31.521 -17.909 -14.185 1.00 93.25 357 ILE A N 1
ATOM 2772 C CA . ILE A 1 357 ? 30.229 -18.573 -14.396 1.00 93.25 357 ILE A CA 1
ATOM 2773 C C . ILE A 1 357 ? 29.699 -18.152 -15.774 1.00 93.25 357 ILE A C 1
ATOM 2775 O O . ILE A 1 357 ? 29.039 -17.123 -15.901 1.00 93.25 357 ILE A O 1
ATOM 2779 N N . PRO A 1 358 ? 29.998 -18.902 -16.851 1.00 87.94 358 PRO A N 1
ATOM 2780 C CA . PRO A 1 358 ? 29.643 -18.490 -18.211 1.00 87.94 358 PRO A CA 1
ATOM 2781 C C . PRO A 1 358 ? 28.146 -18.643 -18.524 1.00 87.94 358 PRO A C 1
ATOM 2783 O O . PRO A 1 358 ? 27.666 -18.075 -19.505 1.00 87.94 358 PRO A O 1
ATOM 2786 N N . LYS A 1 359 ? 27.409 -19.432 -17.732 1.00 86.50 359 LYS A N 1
ATOM 2787 C CA . LYS A 1 359 ? 25.975 -19.677 -17.908 1.00 86.50 359 LYS A CA 1
ATOM 2788 C C . LYS A 1 359 ? 25.313 -19.991 -16.566 1.00 86.50 359 LYS A C 1
ATOM 2790 O O . LYS A 1 359 ? 25.724 -20.931 -15.899 1.00 86.50 359 LYS A O 1
ATOM 2795 N N . SER A 1 360 ? 24.252 -19.258 -16.246 1.00 87.19 360 SER A N 1
ATOM 2796 C CA . SER A 1 360 ? 23.337 -19.519 -15.131 1.00 87.19 360 SER A CA 1
ATOM 2797 C C . SER A 1 360 ? 21.944 -18.969 -15.474 1.00 87.19 360 SER A C 1
ATOM 2799 O O . SER A 1 360 ? 21.799 -18.237 -16.461 1.00 87.19 360 SER A O 1
ATOM 2801 N N . ASN A 1 361 ? 20.926 -19.289 -14.678 1.00 80.69 361 ASN A N 1
ATOM 2802 C CA . ASN A 1 361 ? 19.600 -18.663 -14.769 1.00 80.69 361 ASN A CA 1
ATOM 2803 C C . ASN A 1 361 ? 19.641 -17.157 -14.464 1.00 80.69 361 ASN A C 1
ATOM 2805 O O . ASN A 1 361 ? 18.777 -16.410 -14.920 1.00 80.69 361 ASN A O 1
ATOM 2809 N N . SER A 1 362 ? 20.674 -16.713 -13.750 1.00 76.25 362 SER A N 1
ATOM 2810 C CA . SER A 1 362 ? 20.916 -15.315 -13.400 1.00 76.25 362 SER A CA 1
ATOM 2811 C C . SER A 1 362 ? 21.809 -14.570 -14.393 1.00 76.25 362 SER A C 1
ATOM 2813 O O . SER A 1 362 ? 22.156 -13.415 -14.172 1.00 76.25 362 SER A O 1
ATOM 2815 N N . GLY A 1 363 ? 22.171 -15.215 -15.505 1.00 80.00 363 GLY A N 1
ATOM 2816 C CA . GLY A 1 363 ? 23.106 -14.679 -16.491 1.00 80.00 363 GLY A CA 1
ATOM 2817 C C . GLY A 1 363 ? 24.569 -15.052 -16.210 1.00 80.00 363 GLY A C 1
ATOM 2818 O O . GLY A 1 363 ? 24.869 -15.778 -15.259 1.00 80.00 363 GLY A O 1
ATOM 2819 N N . PRO A 1 364 ? 25.500 -14.645 -17.088 1.00 87.25 364 PRO A N 1
ATOM 2820 C CA . PRO A 1 364 ? 26.923 -14.871 -16.875 1.00 87.25 364 PRO A CA 1
ATOM 2821 C C . PRO A 1 364 ? 27.471 -13.950 -15.775 1.00 87.25 364 PRO A C 1
ATOM 2823 O O . PRO A 1 364 ? 27.024 -12.814 -15.634 1.00 87.25 364 PRO A O 1
ATOM 2826 N N . GLY A 1 365 ? 28.486 -14.404 -15.043 1.00 87.94 365 GLY A N 1
ATOM 2827 C CA . GLY A 1 365 ? 29.112 -13.609 -13.988 1.00 87.94 365 GLY A CA 1
ATOM 2828 C C . GLY A 1 365 ? 30.370 -14.241 -13.405 1.00 87.94 365 GLY A C 1
ATOM 2829 O O . GLY A 1 365 ? 30.981 -15.126 -14.009 1.00 87.94 365 GLY A O 1
ATOM 2830 N N . VAL A 1 366 ? 30.773 -13.758 -12.232 1.00 89.19 366 VAL A N 1
ATOM 2831 C CA . VAL A 1 366 ? 31.955 -14.226 -11.500 1.00 89.19 366 VAL A CA 1
ATOM 2832 C C . VAL A 1 366 ? 31.545 -14.524 -10.067 1.00 89.19 366 VAL A C 1
ATOM 2834 O O . VAL A 1 366 ? 31.028 -13.644 -9.389 1.00 89.19 366 VAL A O 1
ATOM 2837 N N . LEU A 1 367 ? 31.804 -15.748 -9.612 1.00 90.88 367 LEU A N 1
ATOM 2838 C CA . LEU A 1 367 ? 31.640 -16.140 -8.219 1.00 90.88 367 LEU A CA 1
ATOM 2839 C C . LEU A 1 367 ? 32.907 -15.774 -7.430 1.00 90.88 367 LEU A C 1
ATOM 2841 O O . LEU A 1 367 ? 34.015 -16.190 -7.779 1.00 90.88 367 LEU A O 1
ATOM 2845 N N . ARG A 1 368 ? 32.735 -15.004 -6.359 1.00 87.75 368 ARG A N 1
ATOM 2846 C CA . ARG A 1 368 ? 33.779 -14.462 -5.478 1.00 87.75 368 ARG A CA 1
ATOM 2847 C C . ARG A 1 368 ? 33.618 -15.003 -4.058 1.00 87.75 368 ARG A C 1
ATOM 2849 O O . ARG A 1 368 ? 32.593 -15.578 -3.704 1.00 87.75 368 ARG A O 1
ATOM 2856 N N . ALA A 1 369 ? 34.616 -14.753 -3.213 1.00 87.12 369 ALA A N 1
ATOM 2857 C CA . ALA A 1 369 ? 34.542 -15.080 -1.789 1.00 87.12 369 ALA A CA 1
ATOM 2858 C C . ALA A 1 369 ? 33.378 -14.364 -1.068 1.00 87.12 369 ALA A C 1
ATOM 2860 O O . ALA A 1 369 ? 32.706 -14.987 -0.249 1.00 87.12 369 ALA A O 1
ATOM 2861 N N . SER A 1 370 ? 33.077 -13.104 -1.425 1.00 81.06 370 SER A N 1
ATOM 2862 C CA . SER A 1 370 ? 31.916 -12.340 -0.911 1.00 81.06 370 SER A CA 1
ATOM 2863 C C . SER A 1 370 ? 30.609 -13.060 -1.154 1.00 81.06 370 SER A C 1
ATOM 2865 O O . SER A 1 370 ? 29.765 -13.116 -0.269 1.00 81.06 370 SER A O 1
ATOM 2867 N N . ASP A 1 371 ? 30.472 -13.679 -2.322 1.00 86.44 371 ASP A N 1
ATOM 2868 C CA . ASP A 1 371 ? 29.246 -14.362 -2.702 1.00 86.44 371 ASP A CA 1
ATOM 2869 C C . ASP A 1 371 ? 29.034 -15.622 -1.846 1.00 86.44 371 ASP A C 1
ATOM 2871 O O . ASP A 1 371 ? 27.905 -15.956 -1.507 1.00 86.44 371 ASP A O 1
ATOM 2875 N N . VAL A 1 372 ? 30.108 -16.291 -1.408 1.00 90.69 372 VAL A N 1
ATOM 2876 C CA . VAL A 1 372 ? 30.005 -17.407 -0.452 1.00 90.69 372 VAL A CA 1
ATOM 2877 C C . VAL A 1 372 ? 29.470 -16.918 0.895 1.00 90.69 372 VAL A C 1
ATOM 2879 O O . VAL A 1 372 ? 28.549 -17.520 1.445 1.00 90.69 372 VAL A O 1
ATOM 2882 N N . LEU A 1 373 ? 30.014 -15.815 1.419 1.00 87.38 373 LEU A N 1
ATOM 2883 C CA . LEU A 1 373 ? 29.595 -15.256 2.707 1.00 87.38 373 LEU A CA 1
ATOM 2884 C C . LEU A 1 373 ? 28.157 -14.732 2.668 1.00 87.38 373 LEU A C 1
ATOM 2886 O O . LEU A 1 373 ? 27.369 -15.035 3.564 1.00 87.38 373 LEU A O 1
ATOM 2890 N N . SER A 1 374 ? 27.793 -14.007 1.608 1.00 84.75 374 SER A N 1
ATOM 2891 C CA . SER A 1 374 ? 26.429 -13.524 1.387 1.00 84.75 374 SER A CA 1
ATOM 2892 C C . SER A 1 374 ? 25.437 -14.680 1.250 1.00 84.75 374 SER A C 1
ATOM 2894 O O . SER A 1 374 ? 24.349 -14.613 1.823 1.00 84.75 374 SER A O 1
ATOM 2896 N N . ALA A 1 375 ? 25.811 -15.771 0.564 1.00 89.12 375 ALA A N 1
ATOM 2897 C CA . ALA A 1 375 ? 24.985 -16.976 0.494 1.00 89.12 375 ALA A CA 1
ATOM 2898 C C . ALA A 1 375 ? 24.780 -17.594 1.883 1.00 89.12 375 ALA A C 1
ATOM 2900 O O . ALA A 1 375 ? 23.649 -17.894 2.257 1.00 89.12 375 ALA A O 1
ATOM 2901 N N . ILE A 1 376 ? 25.851 -17.749 2.667 1.00 90.81 376 ILE A N 1
ATOM 2902 C CA . ILE A 1 376 ? 25.779 -18.298 4.028 1.00 90.81 376 ILE A CA 1
ATOM 2903 C C . ILE A 1 376 ? 24.855 -17.440 4.903 1.00 90.81 376 ILE A C 1
ATOM 2905 O O . ILE A 1 376 ? 23.914 -17.973 5.493 1.00 90.81 376 ILE A O 1
ATOM 2909 N N . TYR A 1 377 ? 25.062 -16.119 4.939 1.00 87.94 377 TYR A N 1
ATOM 2910 C CA . TYR A 1 377 ? 24.245 -15.213 5.752 1.00 87.94 377 TYR A CA 1
ATOM 2911 C C . TYR A 1 377 ? 22.775 -15.209 5.328 1.00 87.94 377 TYR A C 1
ATOM 2913 O O . TYR A 1 377 ? 21.888 -15.328 6.173 1.00 87.94 377 TYR A O 1
ATOM 2921 N N . SER A 1 378 ? 22.498 -15.143 4.021 1.00 87.12 378 SER A N 1
ATOM 2922 C CA . SER A 1 378 ? 21.129 -15.188 3.496 1.00 87.12 378 SER A CA 1
ATOM 2923 C C . SER A 1 378 ? 20.387 -16.440 3.976 1.00 87.12 378 SER A C 1
ATOM 2925 O O . SER A 1 378 ? 19.246 -16.355 4.426 1.00 87.12 378 SER A O 1
ATOM 2927 N N . LYS A 1 379 ? 21.056 -17.598 3.977 1.00 90.38 379 LYS A N 1
ATOM 2928 C CA . LYS A 1 379 ? 20.461 -18.876 4.393 1.00 90.38 379 LYS A CA 1
ATOM 2929 C C . LYS A 1 379 ? 20.443 -19.087 5.908 1.00 90.38 379 LYS A C 1
ATOM 2931 O O . LYS A 1 379 ? 19.754 -19.991 6.382 1.00 90.38 379 LYS A O 1
ATOM 2936 N N . PHE A 1 380 ? 21.100 -18.238 6.701 1.00 91.19 380 PHE A N 1
ATOM 2937 C CA . PHE A 1 380 ? 20.883 -18.219 8.152 1.00 91.19 380 PHE A CA 1
ATOM 2938 C C . PHE A 1 380 ? 19.458 -17.808 8.517 1.00 91.19 380 PHE A C 1
ATOM 2940 O O . PHE A 1 380 ? 18.973 -18.231 9.561 1.00 91.19 380 PHE A O 1
ATOM 2947 N N . TYR A 1 381 ? 18.773 -17.026 7.676 1.00 91.00 381 TYR A N 1
ATOM 2948 C CA . TYR A 1 381 ? 17.397 -16.599 7.936 1.00 91.00 381 TYR A CA 1
ATOM 2949 C C . TYR A 1 381 ? 16.396 -17.758 7.890 1.00 91.00 381 TYR A C 1
ATOM 2951 O O . TYR A 1 381 ? 15.432 -17.748 8.651 1.00 91.00 381 TYR A O 1
ATOM 2959 N N . ALA A 1 382 ? 16.613 -18.750 7.024 1.00 91.62 382 ALA A N 1
ATOM 2960 C CA . ALA A 1 382 ? 15.671 -19.840 6.782 1.00 91.62 382 ALA A CA 1
ATOM 2961 C C . ALA A 1 382 ? 16.391 -21.202 6.782 1.00 91.62 382 ALA A C 1
ATOM 2963 O O . ALA A 1 382 ? 16.839 -21.665 5.728 1.00 91.62 382 ALA A O 1
ATOM 2964 N N . PRO A 1 383 ? 16.487 -21.880 7.942 1.00 92.75 383 PRO A N 1
ATOM 2965 C CA . PRO A 1 383 ? 17.183 -23.161 8.077 1.00 92.75 383 PRO A CA 1
ATOM 2966 C C . PRO A 1 383 ? 16.659 -24.294 7.187 1.00 92.75 383 PRO A C 1
ATOM 2968 O O . PRO A 1 383 ? 17.408 -25.214 6.860 1.00 92.75 383 PRO A O 1
ATOM 2971 N N . SER A 1 384 ? 15.409 -24.204 6.715 1.00 90.50 384 SER A N 1
ATOM 2972 C CA . SER A 1 384 ? 14.843 -25.091 5.682 1.00 90.50 384 SER A CA 1
ATOM 2973 C C . SER A 1 384 ? 15.715 -25.191 4.424 1.00 90.50 384 SER A C 1
ATOM 2975 O O . SER A 1 384 ? 15.736 -26.221 3.752 1.00 90.50 384 SER A O 1
ATOM 2977 N N . SER A 1 385 ? 16.466 -24.134 4.113 1.00 91.06 385 SER A N 1
ATOM 2978 C CA . SER A 1 385 ? 17.316 -24.033 2.927 1.00 91.06 385 SER A CA 1
ATOM 2979 C C . SER A 1 385 ? 18.734 -24.598 3.114 1.00 91.06 385 SER A C 1
ATOM 2981 O O . SER A 1 385 ? 19.462 -24.762 2.130 1.00 91.06 385 SER A O 1
ATOM 2983 N N . TRP A 1 386 ? 19.140 -24.961 4.336 1.00 94.25 386 TRP A N 1
ATOM 2984 C CA . TRP A 1 386 ? 20.492 -25.453 4.640 1.00 94.25 386 TRP A CA 1
ATOM 2985 C C . TRP A 1 386 ? 20.948 -26.670 3.817 1.00 94.25 386 TRP A C 1
ATOM 2987 O O . TRP A 1 386 ? 22.112 -26.686 3.410 1.00 94.25 386 TRP A O 1
ATOM 2997 N N . PRO A 1 387 ? 20.095 -27.662 3.484 1.00 92.31 387 PRO A N 1
ATOM 2998 C CA . PRO A 1 387 ? 20.494 -28.750 2.588 1.00 92.31 387 PRO A CA 1
ATOM 2999 C C . PRO A 1 387 ? 20.907 -28.269 1.190 1.00 92.31 387 PRO A C 1
ATOM 3001 O O . PRO A 1 387 ? 21.872 -28.780 0.611 1.00 92.31 387 PRO A O 1
ATOM 3004 N N . SER A 1 388 ? 20.210 -27.258 0.660 1.00 92.44 388 SER A N 1
ATOM 3005 C CA . SER A 1 388 ? 20.537 -26.661 -0.639 1.00 92.44 388 SER A CA 1
ATOM 3006 C C . SER A 1 388 ? 21.845 -25.870 -0.577 1.00 92.44 388 SER A C 1
ATOM 3008 O O . SER A 1 388 ? 22.692 -26.037 -1.452 1.00 92.44 388 SER A O 1
ATOM 3010 N N . LEU A 1 389 ? 22.066 -25.109 0.504 1.00 94.38 389 LEU A N 1
ATOM 3011 C CA . LEU A 1 389 ? 23.321 -24.400 0.752 1.00 94.38 389 LEU A CA 1
ATOM 3012 C C . LEU A 1 389 ? 24.499 -25.376 0.837 1.00 94.38 389 LEU A C 1
ATOM 3014 O O . LEU A 1 389 ? 25.506 -25.183 0.164 1.00 94.38 389 LEU A O 1
ATOM 3018 N N . ALA A 1 390 ? 24.371 -26.448 1.624 1.00 95.38 390 ALA A N 1
ATOM 3019 C CA . ALA A 1 390 ? 25.421 -27.453 1.757 1.00 95.38 390 ALA A CA 1
ATOM 3020 C C . ALA A 1 390 ? 25.771 -28.094 0.404 1.00 95.38 390 ALA A C 1
ATOM 3022 O O . ALA A 1 390 ? 26.942 -28.326 0.110 1.00 95.38 390 ALA A O 1
ATOM 3023 N N . SER A 1 391 ? 24.766 -28.348 -0.437 1.00 94.62 391 SER A N 1
ATOM 3024 C CA . SER A 1 391 ? 24.973 -28.877 -1.789 1.00 94.62 391 SER A CA 1
ATOM 3025 C C . SER A 1 391 ? 25.698 -27.873 -2.686 1.00 94.62 391 SER A C 1
ATOM 3027 O O . SER A 1 391 ? 26.700 -28.230 -3.299 1.00 94.62 391 SER A O 1
ATOM 3029 N N . ALA A 1 392 ? 25.274 -26.606 -2.692 1.00 95.31 392 ALA A N 1
ATOM 3030 C CA . ALA A 1 392 ? 25.904 -25.554 -3.488 1.00 95.31 392 ALA A CA 1
ATOM 3031 C C . ALA A 1 392 ? 27.355 -25.266 -3.061 1.00 95.31 392 ALA A C 1
ATOM 3033 O O . ALA A 1 392 ? 28.228 -25.118 -3.915 1.00 95.31 392 ALA A O 1
ATOM 3034 N N . LEU A 1 393 ? 27.639 -25.239 -1.754 1.00 95.75 393 LEU A N 1
ATOM 3035 C CA . LEU A 1 393 ? 28.997 -25.087 -1.217 1.00 95.75 393 LEU A CA 1
ATOM 3036 C C . LEU A 1 393 ? 29.886 -26.278 -1.597 1.00 95.75 393 LEU A C 1
ATOM 3038 O O . LEU A 1 393 ? 31.035 -26.099 -2.008 1.00 95.75 393 LEU A O 1
ATOM 3042 N N . TYR A 1 394 ? 29.346 -27.497 -1.508 1.00 94.94 394 TYR A N 1
ATOM 3043 C CA . TYR A 1 394 ? 30.056 -28.697 -1.932 1.00 94.94 394 TYR A CA 1
ATOM 3044 C C . TYR A 1 394 ? 30.370 -28.654 -3.433 1.00 94.94 394 TYR A C 1
ATOM 3046 O O . TYR A 1 394 ? 31.522 -28.834 -3.814 1.00 94.94 394 TYR A O 1
ATOM 3054 N N . GLU A 1 395 ? 29.393 -28.362 -4.293 1.00 94.56 395 GLU A N 1
ATOM 3055 C CA . GLU A 1 395 ? 29.597 -28.258 -5.745 1.00 94.56 395 GLU A CA 1
ATOM 3056 C C . GLU A 1 395 ? 30.612 -27.170 -6.116 1.00 94.56 395 GLU A C 1
ATOM 3058 O O . GLU A 1 395 ? 31.500 -27.414 -6.938 1.00 94.56 395 GLU A O 1
ATOM 3063 N N . ALA A 1 396 ? 30.557 -26.010 -5.456 1.00 95.44 396 ALA A N 1
ATOM 3064 C CA . ALA A 1 396 ? 31.508 -24.924 -5.673 1.00 95.44 396 ALA A CA 1
ATOM 3065 C C . ALA A 1 396 ? 32.945 -25.346 -5.328 1.00 95.44 396 ALA A C 1
ATOM 3067 O O . ALA A 1 396 ? 33.870 -25.045 -6.082 1.00 95.44 396 ALA A O 1
ATOM 3068 N N . SER A 1 397 ? 33.139 -26.130 -4.259 1.00 92.75 397 SER A N 1
ATOM 3069 C CA . SER A 1 397 ? 34.453 -26.712 -3.934 1.00 92.75 397 SER A CA 1
ATOM 3070 C C . SER A 1 397 ? 34.963 -27.702 -4.994 1.00 92.75 397 SER A C 1
ATOM 3072 O O . SER A 1 397 ? 36.158 -27.957 -5.080 1.00 92.75 397 SER A O 1
ATOM 3074 N N . GLN A 1 398 ? 34.064 -28.255 -5.816 1.00 91.62 398 GLN A N 1
ATOM 3075 C CA . GLN A 1 398 ? 34.382 -29.131 -6.948 1.00 91.62 398 GLN A CA 1
ATOM 3076 C C . GLN A 1 398 ? 34.459 -28.354 -8.274 1.00 91.62 398 GLN A C 1
ATOM 3078 O O . GLN A 1 398 ? 34.257 -28.924 -9.345 1.00 91.62 398 GLN A O 1
ATOM 3083 N N . ALA A 1 399 ? 34.732 -27.047 -8.207 1.00 91.38 399 ALA A N 1
ATOM 3084 C CA . ALA A 1 399 ? 34.802 -26.135 -9.347 1.00 91.38 399 ALA A CA 1
ATOM 3085 C C . ALA A 1 399 ? 33.485 -25.965 -10.137 1.00 91.38 399 ALA A C 1
ATOM 3087 O O . ALA A 1 399 ? 33.509 -25.537 -11.291 1.00 91.38 399 ALA A O 1
ATOM 3088 N N . ASN A 1 400 ? 32.329 -26.251 -9.524 1.00 94.69 400 ASN A N 1
ATOM 3089 C CA . ASN A 1 400 ? 31.010 -25.935 -10.075 1.00 94.69 400 ASN A CA 1
ATOM 3090 C C . ASN A 1 400 ? 30.263 -24.938 -9.176 1.00 94.69 400 ASN A C 1
ATOM 3092 O O . ASN A 1 400 ? 29.480 -25.312 -8.309 1.00 94.69 400 ASN A O 1
ATOM 3096 N N . GLY A 1 401 ? 30.495 -23.646 -9.399 1.00 94.25 401 GLY A N 1
ATOM 3097 C CA . GLY A 1 401 ? 29.917 -22.565 -8.598 1.00 94.25 401 GLY A CA 1
ATOM 3098 C C . GLY A 1 401 ? 28.514 -22.102 -9.004 1.00 94.25 401 GLY A C 1
ATOM 3099 O O . GLY A 1 401 ? 28.011 -21.150 -8.415 1.00 94.25 401 GLY A O 1
ATOM 3100 N N . THR A 1 402 ? 27.881 -22.723 -10.006 1.00 93.19 402 THR A N 1
ATOM 3101 C CA . THR A 1 402 ? 26.657 -22.193 -10.642 1.00 93.19 402 THR A CA 1
ATOM 3102 C C . THR A 1 402 ? 25.505 -22.017 -9.651 1.00 93.19 402 THR A C 1
ATOM 3104 O O . THR A 1 402 ? 24.918 -20.942 -9.584 1.00 93.19 402 THR A O 1
ATOM 3107 N N . ALA A 1 403 ? 25.212 -23.040 -8.842 1.00 91.38 403 ALA A N 1
ATOM 3108 C CA . ALA A 1 403 ? 24.121 -22.984 -7.869 1.00 91.38 403 ALA A CA 1
ATOM 3109 C C . ALA A 1 403 ? 24.362 -21.918 -6.789 1.00 91.38 403 ALA A C 1
ATOM 3111 O O . ALA A 1 403 ? 23.440 -21.203 -6.410 1.00 91.38 403 ALA A O 1
ATOM 3112 N N . LEU A 1 404 ? 25.608 -21.779 -6.323 1.00 92.31 404 LEU A N 1
ATOM 3113 C CA . LEU A 1 404 ? 25.971 -20.779 -5.318 1.00 92.31 404 LEU A CA 1
ATOM 3114 C C . LEU A 1 404 ? 25.888 -19.354 -5.884 1.00 92.31 404 LEU A C 1
ATOM 3116 O O . LEU A 1 404 ? 25.429 -18.448 -5.197 1.00 92.31 404 LEU A O 1
ATOM 3120 N N . PHE A 1 405 ? 26.272 -19.171 -7.149 1.00 89.62 405 PHE A N 1
ATOM 3121 C CA . PHE A 1 405 ? 26.135 -17.902 -7.861 1.00 89.62 405 PHE A CA 1
ATOM 3122 C C . PHE A 1 405 ? 24.663 -17.487 -8.012 1.00 89.62 405 PHE A C 1
ATOM 3124 O O . PHE A 1 405 ? 24.315 -16.347 -7.714 1.00 89.62 405 PHE A O 1
ATOM 3131 N N . GLU A 1 406 ? 23.784 -18.417 -8.400 1.00 86.19 406 GLU A N 1
ATOM 3132 C CA . GLU A 1 406 ? 22.340 -18.161 -8.532 1.00 86.19 406 GLU A CA 1
ATOM 3133 C C . GLU A 1 406 ? 21.666 -17.803 -7.193 1.00 86.19 406 GLU A C 1
ATOM 3135 O O . GLU A 1 406 ? 20.666 -17.087 -7.188 1.00 86.19 406 GLU A O 1
ATOM 3140 N N . MET A 1 407 ? 22.212 -18.252 -6.054 1.00 85.00 407 MET A N 1
ATOM 3141 C CA . MET A 1 407 ? 21.691 -17.902 -4.724 1.00 85.00 407 MET A CA 1
ATOM 3142 C C . MET A 1 407 ? 21.941 -16.440 -4.332 1.00 85.00 407 MET A C 1
ATOM 3144 O O . MET A 1 407 ? 21.159 -15.895 -3.556 1.00 85.00 407 MET A O 1
ATOM 3148 N N . THR A 1 408 ? 23.015 -15.816 -4.822 1.00 79.44 408 THR A N 1
ATOM 3149 C CA . THR A 1 408 ? 23.404 -14.440 -4.451 1.00 79.44 408 THR A CA 1
ATOM 3150 C C . THR A 1 408 ? 23.177 -13.412 -5.542 1.00 79.44 408 THR A C 1
ATOM 3152 O O . THR A 1 408 ? 23.120 -12.220 -5.259 1.00 79.44 408 THR A O 1
ATOM 3155 N N . HIS A 1 409 ? 22.999 -13.866 -6.776 1.00 75.00 409 HIS A N 1
ATOM 3156 C CA . HIS A 1 409 ? 22.678 -13.025 -7.914 1.00 75.00 409 HIS A CA 1
ATOM 3157 C C . HIS A 1 409 ? 21.278 -13.423 -8.364 1.00 75.00 409 HIS A C 1
ATOM 3159 O O . HIS A 1 409 ? 21.158 -14.360 -9.151 1.00 75.00 409 HIS A O 1
ATOM 3165 N N . PRO A 1 410 ? 20.199 -12.807 -7.851 1.00 60.34 410 PRO A N 1
ATOM 3166 C CA . PRO A 1 410 ? 18.855 -13.143 -8.303 1.00 60.34 410 PRO A CA 1
ATOM 3167 C C . PRO A 1 410 ? 18.763 -12.943 -9.816 1.00 60.34 410 PRO A C 1
ATOM 3169 O O . PRO A 1 410 ? 19.413 -12.051 -10.366 1.00 60.34 410 PRO A O 1
ATOM 3172 N N . SER A 1 411 ? 17.965 -13.773 -10.494 1.00 52.50 411 SER A N 1
ATOM 3173 C CA . SER A 1 411 ? 17.761 -13.661 -11.935 1.00 52.50 411 SER A CA 1
ATOM 3174 C C . SER A 1 411 ? 17.105 -12.326 -12.261 1.00 52.50 411 SER A C 1
ATOM 3176 O O . SER A 1 411 ? 15.881 -12.203 -12.299 1.00 52.50 411 SER A O 1
ATOM 3178 N N . SER A 1 412 ? 17.921 -11.308 -12.507 1.00 49.41 412 SER A N 1
ATOM 3179 C CA . SER A 1 412 ? 17.488 -10.126 -13.214 1.00 49.41 412 SER A CA 1
ATOM 3180 C C . SER A 1 412 ? 17.329 -10.556 -14.666 1.00 49.41 412 SER A C 1
ATOM 3182 O O . SER A 1 412 ? 18.213 -10.391 -15.509 1.00 49.41 412 SER A O 1
ATOM 3184 N N . SER A 1 413 ? 16.159 -11.104 -15.002 1.00 40.72 413 SER A N 1
ATOM 3185 C CA . SER A 1 413 ? 15.642 -10.843 -16.334 1.00 40.72 413 SER A CA 1
ATOM 3186 C C . SER A 1 413 ? 15.450 -9.327 -16.411 1.00 40.72 413 SER A C 1
ATOM 3188 O O . SER A 1 413 ? 14.368 -8.781 -16.251 1.00 40.72 413 SER A O 1
ATOM 3190 N N . SER A 1 414 ? 16.536 -8.628 -16.733 1.00 38.44 414 SER A N 1
ATOM 3191 C CA . SER A 1 414 ? 16.533 -7.290 -17.326 1.00 38.44 414 SER A CA 1
ATOM 3192 C C . SER A 1 414 ? 15.576 -7.205 -18.532 1.00 38.44 414 SER A C 1
ATOM 3194 O O . SER A 1 414 ? 15.259 -6.116 -18.990 1.00 38.44 414 SER A O 1
ATOM 3196 N N . ALA A 1 415 ? 15.086 -8.355 -19.020 1.00 36.84 415 ALA A N 1
ATOM 3197 C CA . ALA A 1 415 ? 14.036 -8.523 -20.013 1.00 36.84 415 ALA A CA 1
ATOM 3198 C C . ALA A 1 415 ? 12.577 -8.480 -19.487 1.00 36.84 415 ALA A C 1
ATOM 3200 O O . ALA A 1 415 ? 11.702 -8.197 -20.299 1.00 36.84 415 ALA A O 1
ATOM 3201 N N . ASP A 1 416 ? 12.283 -8.730 -18.200 1.00 39.34 416 ASP A N 1
ATOM 3202 C CA . ASP A 1 416 ? 10.903 -8.643 -17.657 1.00 39.34 416 ASP A CA 1
ATOM 3203 C C . ASP A 1 416 ? 10.586 -7.286 -17.014 1.00 39.34 416 ASP A C 1
ATOM 3205 O O . ASP A 1 416 ? 9.421 -6.941 -16.814 1.00 39.34 416 ASP A O 1
ATOM 3209 N N . TYR A 1 417 ? 11.609 -6.478 -16.739 1.00 44.78 417 TYR A N 1
ATOM 3210 C CA . TYR A 1 417 ? 11.445 -5.136 -16.197 1.00 44.78 417 TYR A CA 1
ATOM 3211 C C . TYR A 1 417 ? 11.687 -4.119 -17.304 1.00 44.78 417 TYR A C 1
ATOM 3213 O O . TYR A 1 417 ? 12.785 -3.590 -17.472 1.00 44.78 417 TYR A O 1
ATOM 3221 N N . SER A 1 418 ? 10.641 -3.832 -18.081 1.00 36.38 418 SER A N 1
ATOM 3222 C CA . SER A 1 418 ? 10.609 -2.565 -18.815 1.00 36.38 418 SER A CA 1
ATOM 3223 C C . SER A 1 418 ? 10.845 -1.445 -17.794 1.00 36.38 418 SER A C 1
ATOM 3225 O O . SER A 1 418 ? 10.206 -1.498 -16.743 1.00 36.38 418 SER A O 1
ATOM 3227 N N . PRO A 1 419 ? 11.714 -0.447 -18.051 1.00 37.56 419 PRO A N 1
ATOM 3228 C CA . PRO A 1 419 ? 11.774 0.753 -17.227 1.00 37.56 419 PRO A CA 1
ATOM 3229 C C . PRO A 1 419 ? 10.378 1.374 -17.226 1.00 37.56 419 PRO A C 1
ATOM 3231 O O . PRO A 1 419 ? 9.934 1.963 -18.212 1.00 37.56 419 PRO A O 1
ATOM 3234 N N . ARG A 1 420 ? 9.644 1.125 -16.147 1.00 45.72 420 ARG A N 1
ATOM 3235 C CA . ARG A 1 420 ? 8.342 1.711 -15.878 1.00 45.72 420 ARG A CA 1
ATOM 3236 C C . ARG A 1 420 ? 8.611 2.947 -15.041 1.00 45.72 420 ARG A C 1
ATOM 3238 O O . ARG A 1 420 ? 9.501 2.949 -14.186 1.00 45.72 420 ARG A O 1
ATOM 3245 N N . ALA A 1 421 ? 7.912 4.025 -15.360 1.00 46.38 421 ALA A N 1
ATOM 3246 C CA . ALA A 1 421 ? 7.984 5.218 -14.540 1.00 46.38 421 ALA A CA 1
ATOM 3247 C C . ALA A 1 421 ? 7.466 4.874 -13.129 1.00 46.38 421 ALA A C 1
ATOM 3249 O O . ALA A 1 421 ? 6.659 3.953 -12.967 1.00 46.38 421 ALA A O 1
ATOM 3250 N N . THR A 1 422 ? 7.969 5.554 -12.095 1.00 41.69 422 THR A N 1
ATOM 3251 C CA . THR A 1 422 ? 7.610 5.252 -10.696 1.00 41.69 422 THR A CA 1
ATOM 3252 C C . THR A 1 422 ? 6.117 5.460 -10.400 1.00 41.69 422 THR A C 1
ATOM 3254 O O . THR A 1 422 ? 5.636 4.987 -9.371 1.00 41.69 422 THR A O 1
ATOM 3257 N N . ASP A 1 423 ? 5.379 6.070 -11.333 1.00 46.00 423 ASP A N 1
ATOM 3258 C CA . ASP A 1 423 ? 3.937 6.326 -11.350 1.00 46.00 423 ASP A CA 1
ATOM 3259 C C . ASP A 1 423 ? 3.110 5.352 -12.230 1.00 46.00 423 ASP A C 1
ATOM 3261 O O . ASP A 1 423 ? 1.910 5.572 -12.397 1.00 46.00 423 ASP A O 1
ATOM 3265 N N . ASP A 1 424 ? 3.700 4.277 -12.779 1.00 42.34 424 ASP A N 1
ATOM 3266 C CA . ASP A 1 424 ? 2.974 3.220 -13.516 1.00 42.34 424 ASP A CA 1
ATOM 3267 C C . ASP A 1 424 ? 2.108 2.346 -12.578 1.00 42.34 424 ASP A C 1
ATOM 3269 O O . ASP A 1 424 ? 2.413 2.217 -11.387 1.00 42.34 424 ASP A O 1
ATOM 3273 N N . ASN A 1 425 ? 1.052 1.717 -13.120 1.00 44.25 425 ASN A N 1
ATOM 3274 C CA . ASN A 1 425 ? 0.027 0.951 -12.397 1.00 44.25 425 ASN A CA 1
ATOM 3275 C C . ASN A 1 425 ? 0.657 -0.030 -11.387 1.00 44.25 425 ASN A C 1
ATOM 3277 O O . ASN A 1 425 ? 1.147 -1.106 -11.733 1.00 44.25 425 ASN A O 1
ATOM 3281 N N . LEU A 1 426 ? 0.610 0.349 -10.110 1.00 45.94 426 LEU A N 1
ATOM 3282 C CA . LEU A 1 426 ? 1.117 -0.399 -8.959 1.00 45.94 426 LEU A CA 1
ATOM 3283 C C . LEU A 1 426 ? 0.544 -1.834 -8.833 1.00 45.94 426 LEU A C 1
ATOM 3285 O O . LEU A 1 426 ? 1.217 -2.681 -8.251 1.00 45.94 426 LEU A O 1
ATOM 3289 N N . PHE A 1 427 ? -0.611 -2.184 -9.431 1.00 42.59 427 PHE A N 1
ATOM 3290 C CA . PHE A 1 427 ? -1.115 -3.569 -9.418 1.00 42.59 427 PHE A CA 1
ATOM 3291 C C . PHE A 1 427 ? -0.392 -4.442 -10.450 1.00 42.59 427 PHE A C 1
ATOM 3293 O O . PHE A 1 427 ? -0.319 -5.651 -10.260 1.00 42.59 427 PHE A O 1
ATOM 3300 N N . HIS A 1 428 ? 0.240 -3.862 -11.480 1.00 41.28 428 HIS A N 1
ATOM 3301 C CA . HIS A 1 428 ? 1.180 -4.589 -12.348 1.00 41.28 428 HIS A CA 1
ATOM 3302 C C . HIS A 1 428 ? 2.510 -4.906 -11.660 1.00 41.28 428 HIS A C 1
ATOM 3304 O O . HIS A 1 428 ? 3.351 -5.591 -12.249 1.00 41.28 428 HIS A O 1
ATOM 3310 N N . ARG A 1 429 ? 2.703 -4.435 -10.419 1.00 49.41 429 ARG A N 1
ATOM 3311 C CA . ARG A 1 429 ? 3.797 -4.842 -9.525 1.00 49.41 429 ARG A CA 1
ATOM 3312 C C . ARG A 1 429 ? 3.441 -6.088 -8.711 1.00 49.41 429 ARG A C 1
ATOM 3314 O O . ARG A 1 429 ? 4.161 -6.431 -7.774 1.00 49.41 429 ARG A O 1
ATOM 3321 N N . THR A 1 430 ? 2.345 -6.778 -9.060 1.00 37.62 430 THR A N 1
ATOM 3322 C CA . THR A 1 430 ? 1.939 -8.055 -8.464 1.00 37.62 430 THR A CA 1
ATOM 3323 C C . THR A 1 430 ? 3.146 -8.950 -8.219 1.00 37.62 430 THR A C 1
ATOM 3325 O O . THR A 1 430 ? 3.808 -9.409 -9.147 1.00 37.62 430 THR A O 1
ATOM 3328 N N . LEU A 1 431 ? 3.371 -9.226 -6.934 1.00 42.56 431 LEU A N 1
ATOM 3329 C CA . LEU A 1 431 ? 4.218 -10.296 -6.417 1.00 42.56 431 LEU A CA 1
ATOM 3330 C C . LEU A 1 431 ? 5.729 -10.119 -6.583 1.00 42.56 431 LEU A C 1
ATOM 3332 O O . LEU A 1 431 ? 6.448 -11.025 -6.158 1.00 42.56 431 LEU A O 1
ATOM 3336 N N . LEU A 1 432 ? 6.228 -8.989 -7.090 1.00 45.91 432 LEU A N 1
ATOM 3337 C CA . LEU A 1 432 ? 7.670 -8.759 -7.143 1.00 45.91 432 LEU A CA 1
ATOM 3338 C C . LEU A 1 432 ? 8.206 -8.485 -5.727 1.00 45.91 432 LEU A C 1
ATOM 3340 O O . LEU A 1 432 ? 7.777 -7.532 -5.078 1.00 45.91 432 LEU A O 1
ATOM 3344 N N . PRO A 1 433 ? 9.091 -9.341 -5.183 1.00 43.88 433 PRO A N 1
ATOM 3345 C CA . PRO A 1 433 ? 9.721 -9.081 -3.900 1.00 43.88 433 PRO A CA 1
ATOM 3346 C C . PRO A 1 433 ? 10.742 -7.967 -4.104 1.00 43.88 433 PRO A C 1
ATOM 3348 O O . PRO A 1 433 ? 11.831 -8.214 -4.609 1.00 43.88 433 PRO A O 1
ATOM 3351 N N . SER A 1 434 ? 10.404 -6.736 -3.742 1.00 50.34 434 SER A N 1
ATOM 3352 C CA . SER A 1 434 ? 11.407 -5.679 -3.714 1.00 50.34 434 SER A CA 1
ATOM 3353 C C . SER A 1 434 ? 11.228 -4.816 -2.478 1.00 50.34 434 SER A C 1
ATOM 3355 O O . SER A 1 434 ? 10.428 -3.886 -2.439 1.00 50.34 434 SER A O 1
ATOM 3357 N N . VAL A 1 435 ? 11.996 -5.154 -1.444 1.00 57.41 435 VAL A N 1
ATOM 3358 C CA . VAL A 1 435 ? 12.553 -4.114 -0.585 1.00 57.41 435 VAL A CA 1
ATOM 3359 C C . VAL A 1 435 ? 13.643 -3.468 -1.431 1.00 57.41 435 VAL A C 1
ATOM 3361 O O . VAL A 1 435 ? 14.645 -4.123 -1.711 1.00 57.41 435 VAL A O 1
ATOM 3364 N N . THR A 1 436 ? 13.450 -2.233 -1.889 1.00 68.38 436 THR A N 1
ATOM 3365 C CA . THR A 1 436 ? 14.557 -1.497 -2.511 1.00 68.38 436 THR A CA 1
ATOM 3366 C C . THR A 1 436 ? 15.480 -0.985 -1.411 1.00 68.38 436 THR A C 1
ATOM 3368 O O . THR A 1 436 ? 15.028 -0.623 -0.317 1.00 68.38 436 THR A O 1
ATOM 3371 N N . SER A 1 437 ? 16.778 -0.928 -1.694 1.00 72.56 437 SER A N 1
ATOM 3372 C CA . SER A 1 437 ? 17.765 -0.307 -0.804 1.00 72.56 437 SER A CA 1
ATOM 3373 C C . SER A 1 437 ? 17.392 1.144 -0.474 1.00 72.56 437 SER A C 1
ATOM 3375 O O . SER A 1 437 ? 17.557 1.561 0.670 1.00 72.56 437 SER A O 1
ATOM 3377 N N . VAL A 1 438 ? 16.781 1.880 -1.418 1.00 78.44 438 VAL A N 1
ATOM 3378 C CA . VAL A 1 438 ? 16.216 3.225 -1.186 1.00 78.44 438 VAL A CA 1
ATOM 3379 C C . VAL A 1 438 ? 15.241 3.222 -0.024 1.00 78.44 438 VAL A C 1
ATOM 3381 O O . VAL A 1 438 ? 15.399 3.999 0.912 1.00 78.44 438 VAL A O 1
ATOM 3384 N N . ILE A 1 439 ? 14.216 2.373 -0.096 1.00 81.31 439 ILE A N 1
ATOM 3385 C CA . ILE A 1 439 ? 13.131 2.357 0.882 1.00 81.31 439 ILE A CA 1
ATOM 3386 C C . ILE A 1 439 ? 13.678 1.913 2.237 1.00 81.31 439 ILE A C 1
ATOM 3388 O O . ILE A 1 439 ? 13.372 2.527 3.260 1.00 81.31 439 ILE A O 1
ATOM 3392 N N . ASN A 1 440 ? 14.504 0.864 2.248 1.00 83.81 440 ASN A N 1
ATOM 3393 C CA . ASN A 1 440 ? 15.115 0.370 3.473 1.00 83.81 440 ASN A CA 1
ATOM 3394 C C . ASN A 1 440 ? 15.937 1.463 4.171 1.00 83.81 440 ASN A C 1
ATOM 3396 O O . ASN A 1 440 ? 15.711 1.725 5.352 1.00 83.81 440 ASN A O 1
ATOM 3400 N N . ARG A 1 441 ? 16.829 2.136 3.432 1.00 84.62 441 ARG A N 1
ATOM 3401 C CA . ARG A 1 441 ? 17.703 3.194 3.958 1.00 84.62 441 ARG A CA 1
ATOM 3402 C C . ARG A 1 441 ? 16.902 4.428 4.367 1.00 84.62 441 ARG A C 1
ATOM 3404 O O . ARG A 1 441 ? 17.092 4.917 5.473 1.00 84.62 441 ARG A O 1
ATOM 3411 N N . ALA A 1 442 ? 15.943 4.876 3.557 1.00 87.06 442 ALA A N 1
ATOM 3412 C CA . ALA A 1 442 ? 15.106 6.032 3.889 1.00 87.06 442 ALA A CA 1
ATOM 3413 C C . ALA A 1 442 ? 14.378 5.862 5.228 1.00 87.06 442 ALA A C 1
ATOM 3415 O O . ALA A 1 442 ? 14.309 6.793 6.028 1.00 87.06 442 ALA A O 1
ATOM 3416 N N . VAL A 1 443 ? 13.878 4.653 5.492 1.00 89.50 443 VAL A N 1
ATOM 3417 C CA . VAL A 1 443 ? 13.241 4.333 6.766 1.00 89.50 443 VAL A CA 1
ATOM 3418 C C . VAL A 1 443 ? 14.293 4.180 7.866 1.00 89.50 443 VAL A C 1
ATOM 3420 O O . VAL A 1 443 ? 14.199 4.869 8.875 1.00 89.50 443 VAL A O 1
ATOM 3423 N N . ALA A 1 444 ? 15.302 3.321 7.695 1.00 87.00 444 ALA A N 1
ATOM 3424 C CA . ALA A 1 444 ? 16.274 3.001 8.744 1.00 87.00 444 ALA A CA 1
ATOM 3425 C C . ALA A 1 444 ? 17.087 4.216 9.222 1.00 87.00 444 ALA A C 1
ATOM 3427 O O . ALA A 1 444 ? 17.282 4.390 10.426 1.00 87.00 444 ALA A O 1
ATOM 3428 N N . CYS A 1 445 ? 17.516 5.078 8.300 1.00 86.88 445 CYS A N 1
ATOM 3429 C CA . CYS A 1 445 ? 18.355 6.231 8.613 1.00 86.88 445 CYS A CA 1
ATOM 3430 C C . CYS A 1 445 ? 17.586 7.366 9.305 1.00 86.88 445 CYS A C 1
ATOM 3432 O O . CYS A 1 445 ? 18.196 8.208 9.954 1.00 86.88 445 CYS A O 1
ATOM 3434 N N . GLY A 1 446 ? 16.251 7.385 9.211 1.00 82.44 446 GLY A N 1
ATOM 3435 C CA . GLY A 1 446 ? 15.411 8.421 9.812 1.00 82.44 446 GLY A CA 1
ATOM 3436 C C . GLY A 1 446 ? 15.094 8.224 11.300 1.00 82.44 446 GLY A C 1
ATOM 3437 O O . GLY A 1 446 ? 14.276 8.967 11.834 1.00 82.44 446 GLY A O 1
ATOM 3438 N N . HIS A 1 447 ? 15.636 7.207 11.984 1.00 81.69 447 HIS A N 1
ATOM 3439 C CA . HIS A 1 447 ? 15.273 6.912 13.388 1.00 81.69 447 HIS A CA 1
ATOM 3440 C C . HIS A 1 447 ? 16.339 7.366 14.387 1.00 81.69 447 HIS A C 1
ATOM 3442 O O . HIS A 1 447 ? 16.016 8.023 15.383 1.00 81.69 447 HIS A O 1
ATOM 3448 N N . ALA A 1 448 ? 17.605 7.059 14.112 1.00 78.12 448 ALA A N 1
ATOM 3449 C CA . ALA A 1 448 ? 18.725 7.509 14.929 1.00 78.12 448 ALA A CA 1
ATOM 3450 C C . ALA A 1 448 ? 19.111 8.966 14.617 1.00 78.12 448 ALA A C 1
ATOM 3452 O O . ALA A 1 448 ? 18.720 9.506 13.580 1.00 78.12 448 ALA A O 1
ATOM 3453 N N . PRO A 1 449 ? 19.827 9.659 15.518 1.00 77.44 449 PRO A N 1
ATOM 3454 C CA . PRO A 1 449 ? 20.540 10.878 15.154 1.00 77.44 449 PRO A CA 1
ATOM 3455 C C . PRO A 1 449 ? 21.495 10.616 13.972 1.00 77.44 449 PRO A C 1
ATOM 3457 O O . PRO A 1 449 ? 22.033 9.509 13.879 1.00 77.44 449 PRO A O 1
ATOM 3460 N N . PRO A 1 450 ? 21.732 11.598 13.082 1.00 68.25 450 PRO A N 1
ATOM 3461 C CA . PRO A 1 450 ? 22.637 11.411 11.954 1.00 68.25 450 PRO A CA 1
ATOM 3462 C C . PRO A 1 450 ? 24.038 11.022 12.431 1.00 68.25 450 PRO A C 1
ATOM 3464 O O . PRO A 1 450 ? 24.642 11.720 13.245 1.00 68.25 450 PRO A O 1
ATOM 3467 N N . VAL A 1 451 ? 24.573 9.928 11.893 1.00 66.94 451 VAL A N 1
ATOM 3468 C CA . VAL A 1 451 ? 25.991 9.579 12.042 1.00 66.94 451 VAL A CA 1
ATOM 3469 C C . VAL A 1 451 ? 26.732 10.329 10.943 1.00 66.94 451 VAL A C 1
ATOM 3471 O O . VAL A 1 451 ? 26.773 9.849 9.825 1.00 66.94 451 VAL A O 1
ATOM 3474 N N . SER A 1 452 ? 27.261 11.528 11.176 1.00 63.81 452 SER A N 1
ATOM 3475 C CA . SER A 1 452 ? 27.855 12.280 10.062 1.00 63.81 452 SER A CA 1
ATOM 3476 C C . SER A 1 452 ? 29.066 11.547 9.470 1.00 63.81 452 SER A C 1
ATOM 3478 O O . SER A 1 452 ? 29.961 11.109 10.195 1.00 63.81 452 SER A O 1
ATOM 3480 N N . ALA A 1 453 ? 29.155 11.480 8.137 1.00 58.31 453 ALA A N 1
ATOM 3481 C CA . ALA A 1 453 ? 30.354 11.000 7.449 1.00 58.31 453 ALA A CA 1
ATOM 3482 C C . ALA A 1 453 ? 31.625 11.805 7.807 1.00 58.31 453 ALA A C 1
ATOM 3484 O O . ALA A 1 453 ? 32.732 11.310 7.604 1.00 58.31 453 ALA A O 1
ATOM 3485 N N . SER A 1 454 ? 31.479 13.024 8.349 1.00 60.97 454 SER A N 1
ATOM 3486 C CA . SER A 1 454 ? 32.593 13.810 8.902 1.00 60.97 454 SER A CA 1
ATOM 3487 C C . SER A 1 454 ? 33.158 13.253 10.208 1.00 60.97 454 SER A C 1
ATOM 3489 O O . SER A 1 454 ? 34.309 13.540 10.525 1.00 60.97 454 SER A O 1
ATOM 3491 N N . ASP A 1 455 ? 32.361 12.489 10.956 1.00 71.25 455 ASP A N 1
ATOM 3492 C CA . ASP A 1 455 ? 32.664 12.095 12.336 1.00 71.25 455 ASP A CA 1
ATOM 3493 C C . ASP A 1 455 ? 33.238 10.676 12.419 1.00 71.25 455 ASP A C 1
ATOM 3495 O O . ASP A 1 455 ? 33.910 10.330 13.386 1.00 71.25 455 ASP A O 1
ATOM 3499 N N . VAL A 1 456 ? 33.003 9.861 11.389 1.00 76.62 456 VAL A N 1
ATOM 3500 C CA . VAL A 1 456 ? 33.523 8.496 11.262 1.00 76.62 456 VAL A CA 1
ATOM 3501 C C . VAL A 1 456 ? 34.320 8.439 9.964 1.00 76.62 456 VAL A C 1
ATOM 3503 O O . VAL A 1 456 ? 33.740 8.601 8.904 1.00 76.62 456 VAL A O 1
ATOM 3506 N N . SER A 1 457 ? 35.626 8.215 9.978 1.00 80.75 457 SER A N 1
ATOM 3507 C CA . SER A 1 457 ? 36.445 8.123 8.756 1.00 80.75 457 SER A CA 1
ATOM 3508 C C . SER A 1 457 ? 36.318 6.762 8.047 1.00 80.75 457 SER A C 1
ATOM 3510 O O . SER A 1 457 ? 35.719 5.819 8.568 1.00 80.75 457 SER A O 1
ATOM 3512 N N . ALA A 1 458 ? 36.902 6.626 6.850 1.00 76.94 458 ALA A N 1
ATOM 3513 C CA . ALA A 1 458 ? 37.024 5.321 6.190 1.00 76.94 458 ALA A CA 1
ATOM 3514 C C . ALA A 1 458 ? 37.915 4.355 7.000 1.00 76.94 458 ALA A C 1
ATOM 3516 O O . ALA A 1 458 ? 37.712 3.142 6.983 1.00 76.94 458 ALA A O 1
ATOM 3517 N N . GLU A 1 459 ? 38.889 4.889 7.736 1.00 79.75 459 GLU A N 1
ATOM 3518 C CA . GLU A 1 459 ? 39.724 4.148 8.676 1.00 79.75 459 GLU A CA 1
ATOM 3519 C C . GLU A 1 459 ? 38.925 3.656 9.897 1.00 79.75 459 GLU A C 1
ATOM 3521 O O . GLU A 1 459 ? 39.105 2.513 10.317 1.00 79.75 459 GLU A O 1
ATOM 3526 N N . ASP A 1 460 ? 37.990 4.455 10.416 1.00 83.00 460 ASP A N 1
ATOM 3527 C CA . ASP A 1 460 ? 37.098 4.030 11.506 1.00 83.00 460 ASP A CA 1
ATOM 3528 C C . ASP A 1 460 ? 36.124 2.942 11.042 1.00 83.00 460 ASP A C 1
ATOM 3530 O O . ASP A 1 460 ? 35.895 1.963 11.756 1.00 83.00 460 ASP A O 1
ATOM 3534 N N . LEU A 1 461 ? 35.612 3.055 9.807 1.00 81.62 461 LEU A N 1
ATOM 3535 C CA . LEU A 1 461 ? 34.831 1.984 9.186 1.00 81.62 461 LEU A CA 1
ATOM 3536 C C . LEU A 1 461 ? 35.649 0.694 9.103 1.00 81.62 461 LEU A C 1
ATOM 3538 O O . LEU A 1 461 ? 35.134 -0.359 9.450 1.00 81.62 461 LEU A O 1
ATOM 3542 N N . LYS A 1 462 ? 36.933 0.748 8.732 1.00 80.31 462 LYS A N 1
ATOM 3543 C CA . LYS A 1 462 ? 37.788 -0.450 8.688 1.00 80.31 462 LYS A CA 1
ATOM 3544 C C . LYS A 1 462 ? 37.844 -1.187 10.032 1.00 80.31 462 LYS A C 1
ATOM 3546 O O . LYS A 1 462 ? 37.758 -2.414 10.053 1.00 80.31 462 LYS A O 1
ATOM 3551 N N . LEU A 1 463 ? 37.981 -0.456 11.139 1.00 82.81 463 LEU A N 1
ATOM 3552 C CA . LEU A 1 463 ? 37.975 -1.045 12.483 1.00 82.81 463 LEU A CA 1
ATOM 3553 C C . LEU A 1 463 ? 36.605 -1.634 12.827 1.00 82.81 463 LEU A C 1
ATOM 3555 O O . LEU A 1 463 ? 36.520 -2.771 13.278 1.00 82.81 463 LEU A O 1
ATOM 3559 N N . TRP A 1 464 ? 35.533 -0.896 12.536 1.00 84.69 464 TRP A N 1
ATOM 3560 C CA . TRP A 1 464 ? 34.163 -1.362 12.740 1.00 84.69 464 TRP A CA 1
ATOM 3561 C C . TRP A 1 464 ? 33.870 -2.669 11.985 1.00 84.69 464 TRP A C 1
ATOM 3563 O O . TRP A 1 464 ? 33.264 -3.574 12.549 1.00 84.69 464 TRP A O 1
ATOM 3573 N N . ILE A 1 465 ? 34.356 -2.804 10.749 1.00 81.62 465 ILE A N 1
ATOM 3574 C CA . ILE A 1 465 ? 34.222 -4.020 9.929 1.00 81.62 465 ILE A CA 1
ATOM 3575 C C . ILE A 1 465 ? 34.966 -5.199 10.559 1.00 81.62 465 ILE A C 1
ATOM 3577 O O . ILE A 1 465 ? 34.446 -6.315 10.581 1.00 81.62 465 ILE A O 1
ATOM 3581 N N . SER A 1 466 ? 36.160 -4.954 11.106 1.00 82.31 466 SER A N 1
ATOM 3582 C CA . SER A 1 466 ? 36.914 -5.980 11.832 1.00 82.31 466 SER A CA 1
ATOM 3583 C C . SER A 1 466 ? 36.099 -6.544 12.997 1.00 82.31 466 SER A C 1
ATOM 3585 O O . SER A 1 466 ? 36.012 -7.761 13.139 1.00 82.31 466 SER A O 1
ATOM 3587 N N . ASP A 1 467 ? 35.432 -5.681 13.768 1.00 85.69 467 ASP A N 1
ATOM 3588 C CA . ASP A 1 467 ? 34.582 -6.117 14.882 1.00 85.69 467 ASP A CA 1
ATOM 3589 C C . ASP A 1 467 ? 33.397 -6.980 14.406 1.00 85.69 467 ASP A C 1
ATOM 3591 O O . ASP A 1 467 ? 33.002 -7.929 15.083 1.00 85.69 467 ASP A O 1
ATOM 3595 N N . LEU A 1 468 ? 32.816 -6.683 13.234 1.00 86.81 468 LEU A N 1
ATOM 3596 C CA . LEU A 1 468 ? 31.741 -7.506 12.663 1.00 86.81 468 LEU A CA 1
ATOM 3597 C C . LEU A 1 468 ? 32.235 -8.903 12.278 1.00 86.81 468 LEU A C 1
ATOM 3599 O O . LEU A 1 468 ? 31.523 -9.886 12.495 1.00 86.81 468 LEU A O 1
ATOM 3603 N N . ASN A 1 469 ? 33.440 -8.994 11.717 1.00 84.00 469 ASN A N 1
ATOM 3604 C CA . ASN A 1 469 ? 34.053 -10.262 11.321 1.00 84.00 469 ASN A CA 1
ATOM 3605 C C . ASN A 1 469 ? 34.406 -11.147 12.522 1.00 84.00 469 ASN A C 1
ATOM 3607 O O . ASN A 1 469 ? 34.315 -12.372 12.432 1.00 84.00 469 ASN A O 1
ATOM 3611 N N . ASP A 1 470 ? 34.737 -10.544 13.665 1.00 85.56 470 ASP A N 1
ATOM 3612 C CA . ASP A 1 470 ? 34.940 -11.280 14.915 1.00 85.56 470 ASP A CA 1
ATOM 3613 C C . ASP A 1 470 ? 33.626 -11.887 15.450 1.00 85.56 470 ASP A C 1
ATOM 3615 O O . ASP A 1 470 ? 33.630 -12.941 16.094 1.00 85.56 470 ASP A O 1
ATOM 3619 N N . LEU A 1 471 ? 32.482 -11.252 15.161 1.00 86.38 471 LEU A N 1
ATOM 3620 C CA . LEU A 1 471 ? 31.149 -11.714 15.570 1.00 86.38 471 LEU A CA 1
ATOM 3621 C C . LEU A 1 471 ? 30.527 -12.730 14.600 1.00 86.38 471 LEU A C 1
ATOM 3623 O O . LEU A 1 471 ? 29.734 -13.583 15.015 1.00 86.38 471 LEU A O 1
ATOM 3627 N N . SER A 1 472 ? 30.841 -12.632 13.308 1.00 87.88 472 SER A N 1
ATOM 3628 C CA . SER A 1 472 ? 30.238 -13.447 12.256 1.00 87.88 472 SER A CA 1
ATOM 3629 C C . SER A 1 472 ? 31.215 -13.703 11.117 1.00 87.88 472 SER A C 1
ATOM 3631 O O . SER A 1 472 ? 31.821 -12.774 10.593 1.00 87.88 472 SER A O 1
ATOM 3633 N N . ILE A 1 473 ? 31.250 -14.946 10.623 1.00 82.62 473 ILE A N 1
ATOM 3634 C CA . ILE A 1 473 ? 31.961 -15.295 9.379 1.00 82.62 473 ILE A CA 1
ATOM 3635 C C . ILE A 1 473 ? 31.481 -14.465 8.179 1.00 82.62 473 ILE A C 1
ATOM 3637 O O . ILE A 1 473 ? 32.212 -14.299 7.212 1.00 82.62 473 ILE A O 1
ATOM 3641 N N . ALA A 1 474 ? 30.258 -13.937 8.245 1.00 79.12 474 ALA A N 1
ATOM 3642 C CA . ALA A 1 474 ? 29.668 -13.092 7.221 1.00 79.12 474 ALA A CA 1
ATOM 3643 C C . ALA A 1 474 ? 29.529 -11.625 7.667 1.00 79.12 474 ALA A C 1
ATOM 3645 O O . ALA A 1 474 ? 28.677 -10.920 7.135 1.00 79.12 474 ALA A O 1
ATOM 3646 N N . GLY A 1 475 ? 30.328 -11.161 8.639 1.00 80.69 475 GLY A N 1
ATOM 3647 C CA . GLY A 1 475 ? 30.277 -9.788 9.158 1.00 80.69 475 GLY A CA 1
ATOM 3648 C C . GLY A 1 475 ? 30.334 -8.735 8.049 1.00 80.69 475 GLY A C 1
ATOM 3649 O O . GLY A 1 475 ? 29.448 -7.886 7.949 1.00 80.69 475 GLY A O 1
ATOM 3650 N N . GLU A 1 476 ? 31.291 -8.880 7.134 1.00 73.88 476 GLU A N 1
ATOM 3651 C CA . GLU A 1 476 ? 31.415 -8.074 5.913 1.00 73.88 476 GLU A CA 1
ATOM 3652 C C . GLU A 1 476 ? 30.143 -8.041 5.040 1.00 73.88 476 GLU A C 1
ATOM 3654 O O . GLU A 1 476 ? 29.768 -6.992 4.520 1.00 73.88 476 GLU A O 1
ATOM 3659 N N . ALA A 1 477 ? 29.416 -9.153 4.910 1.00 68.69 477 ALA A N 1
ATOM 3660 C CA . ALA A 1 477 ? 28.195 -9.203 4.100 1.00 68.69 477 ALA A CA 1
ATOM 3661 C C . ALA A 1 477 ? 27.020 -8.415 4.718 1.00 68.69 477 ALA A C 1
ATOM 3663 O O . ALA A 1 477 ? 25.986 -8.254 4.076 1.00 68.69 477 ALA A O 1
ATOM 3664 N N . THR A 1 478 ? 27.160 -7.930 5.957 1.00 70.81 478 THR A N 1
ATOM 3665 C CA . THR A 1 478 ? 26.113 -7.195 6.693 1.00 70.81 478 THR A CA 1
ATOM 3666 C C . THR A 1 478 ? 26.369 -5.690 6.794 1.00 70.81 478 THR A C 1
ATOM 3668 O O . THR A 1 478 ? 25.609 -4.972 7.442 1.00 70.81 478 THR A O 1
ATOM 3671 N N . MET A 1 479 ? 27.423 -5.197 6.133 1.00 66.19 479 MET A N 1
ATOM 3672 C CA . MET A 1 479 ? 27.861 -3.799 6.202 1.00 66.19 479 MET A CA 1
ATOM 3673 C C . MET A 1 479 ? 26.934 -2.799 5.492 1.00 66.19 479 MET A C 1
ATOM 3675 O O . MET A 1 479 ? 27.015 -1.607 5.787 1.00 66.19 479 MET A O 1
ATOM 3679 N N . ASP A 1 480 ? 26.096 -3.251 4.552 1.00 64.12 480 ASP A N 1
ATOM 3680 C CA . ASP A 1 480 ? 25.534 -2.387 3.498 1.00 64.12 480 ASP A CA 1
ATOM 3681 C C . ASP A 1 480 ? 24.578 -1.299 4.010 1.00 64.12 480 ASP A C 1
ATOM 3683 O O . ASP A 1 480 ? 24.732 -0.122 3.681 1.00 64.12 480 ASP A O 1
ATOM 3687 N N . SER A 1 481 ? 23.605 -1.647 4.854 1.00 63.69 481 SER A N 1
ATOM 3688 C CA . SER A 1 481 ? 22.436 -0.770 4.977 1.00 63.69 481 SER A CA 1
ATOM 3689 C C . SER A 1 481 ? 22.603 0.325 6.030 1.00 63.69 481 SER A C 1
ATOM 3691 O O . SER A 1 481 ? 22.134 1.445 5.839 1.00 63.69 481 SER A O 1
ATOM 3693 N N . MET A 1 482 ? 23.280 0.023 7.142 1.00 76.38 482 MET A N 1
ATOM 3694 C CA . MET A 1 482 ? 23.390 0.939 8.287 1.00 76.38 482 MET A CA 1
ATOM 3695 C C . MET A 1 482 ? 24.592 1.875 8.176 1.00 76.38 482 MET A C 1
ATOM 3697 O O . MET A 1 482 ? 24.492 3.041 8.552 1.00 76.38 482 MET A O 1
ATOM 3701 N N . ALA A 1 483 ? 25.707 1.408 7.600 1.00 79.50 483 ALA A N 1
ATOM 3702 C CA . ALA A 1 483 ? 26.847 2.276 7.316 1.00 79.50 483 ALA A CA 1
ATOM 3703 C C . ALA A 1 483 ? 26.483 3.343 6.273 1.00 79.50 483 ALA A C 1
ATOM 3705 O O . ALA A 1 483 ? 26.951 4.472 6.378 1.00 79.50 483 ALA A O 1
ATOM 3706 N N . ALA A 1 484 ? 25.591 3.030 5.324 1.00 80.62 484 ALA A N 1
ATOM 3707 C CA . ALA A 1 484 ? 25.124 3.984 4.322 1.00 80.62 484 ALA A CA 1
ATOM 3708 C C . ALA A 1 484 ? 24.379 5.196 4.910 1.00 80.62 484 ALA A C 1
ATOM 3710 O O . ALA A 1 484 ? 24.396 6.275 4.313 1.00 80.62 484 ALA A O 1
ATOM 3711 N N . CYS A 1 485 ? 23.787 5.061 6.104 1.00 84.94 485 CYS A N 1
ATOM 3712 C CA . CYS A 1 485 ? 23.065 6.147 6.769 1.00 84.94 485 CYS A CA 1
ATOM 3713 C C . CYS A 1 485 ? 23.932 7.360 7.101 1.00 84.94 485 CYS A C 1
ATOM 3715 O O . CYS A 1 485 ? 23.400 8.444 7.324 1.00 84.94 485 CYS A O 1
ATOM 3717 N N . ARG A 1 486 ? 25.260 7.222 7.069 1.00 83.19 486 ARG A N 1
ATOM 3718 C CA . ARG A 1 486 ? 26.171 8.340 7.326 1.00 83.19 486 ARG A CA 1
ATOM 3719 C C . ARG A 1 486 ? 26.170 9.448 6.274 1.00 83.19 486 ARG A C 1
ATOM 3721 O O . ARG A 1 486 ? 26.615 10.565 6.532 1.00 83.19 486 ARG A O 1
ATOM 3728 N N . HIS A 1 487 ? 25.668 9.127 5.082 1.00 84.88 487 HIS A N 1
ATOM 3729 C CA . HIS A 1 487 ? 25.459 10.075 3.985 1.00 84.88 487 HIS A CA 1
ATOM 3730 C C . HIS A 1 487 ? 24.002 10.537 3.888 1.00 84.88 487 HIS A C 1
ATOM 3732 O O . HIS A 1 487 ? 23.636 11.237 2.943 1.00 84.88 487 HIS A O 1
ATOM 3738 N N . TRP A 1 488 ? 23.154 10.138 4.841 1.00 87.06 488 TRP A N 1
ATOM 3739 C CA . TRP A 1 488 ? 21.752 10.522 4.884 1.00 87.06 488 TRP A CA 1
ATOM 3740 C C . TRP A 1 488 ? 21.587 11.856 5.614 1.00 87.06 488 TRP A C 1
ATOM 3742 O O . TRP A 1 488 ? 21.853 11.964 6.807 1.00 87.06 488 TRP A O 1
ATOM 3752 N N . THR A 1 489 ? 21.142 12.883 4.892 1.00 86.50 489 THR A N 1
ATOM 3753 C CA . THR A 1 489 ? 21.032 14.262 5.405 1.00 86.50 489 THR A CA 1
ATOM 3754 C C . THR A 1 489 ? 19.589 14.728 5.602 1.00 86.50 489 THR A C 1
ATOM 3756 O O . THR A 1 489 ? 19.348 15.888 5.935 1.00 86.50 489 THR A O 1
ATOM 3759 N N . ILE A 1 490 ? 18.614 13.844 5.372 1.00 88.88 490 ILE A N 1
ATOM 3760 C CA . ILE A 1 490 ? 17.190 14.179 5.416 1.00 88.88 490 ILE A CA 1
ATOM 3761 C C . ILE A 1 490 ? 16.642 13.892 6.814 1.00 88.88 490 ILE A C 1
ATOM 3763 O O . ILE A 1 490 ? 16.553 12.738 7.231 1.00 88.88 490 ILE A O 1
ATOM 3767 N N . GLU A 1 491 ? 16.230 14.950 7.508 1.00 89.56 491 GLU A N 1
ATOM 3768 C CA . GLU A 1 491 ? 15.658 14.872 8.855 1.00 89.56 491 GLU A CA 1
ATOM 3769 C C . GLU A 1 491 ? 14.154 14.553 8.826 1.00 89.56 491 GLU A C 1
ATOM 3771 O O . GLU A 1 491 ? 13.389 15.265 8.153 1.00 89.56 491 GLU A O 1
ATOM 3776 N N . PRO A 1 492 ? 13.690 13.546 9.587 1.00 92.50 492 PRO A N 1
ATOM 3777 C CA . PRO A 1 492 ? 12.273 13.214 9.672 1.00 92.50 492 PRO A CA 1
ATOM 3778 C C . PRO A 1 492 ? 11.465 14.353 10.315 1.00 92.50 492 PRO A C 1
ATOM 3780 O O . PRO A 1 492 ? 11.988 15.140 11.104 1.00 92.50 492 PRO A O 1
ATOM 3783 N N . TYR A 1 493 ? 10.164 14.424 10.028 1.00 94.50 493 TYR A N 1
ATOM 3784 C CA . TYR A 1 493 ? 9.257 15.336 10.741 1.00 94.50 493 TYR A CA 1
ATOM 3785 C C . TYR A 1 493 ? 9.145 14.987 12.231 1.00 94.50 493 TYR A C 1
ATOM 3787 O O . TYR A 1 493 ? 9.096 15.872 13.080 1.00 94.50 493 TYR A O 1
ATOM 3795 N N . GLU A 1 494 ? 9.138 13.693 12.550 1.00 94.06 494 GLU A N 1
ATOM 3796 C CA . GLU A 1 494 ? 9.101 13.173 13.915 1.00 94.06 494 GLU A CA 1
ATOM 3797 C C . GLU A 1 494 ? 9.922 11.883 13.992 1.00 94.06 494 GLU A C 1
ATOM 3799 O O . GLU A 1 494 ? 9.814 11.022 13.118 1.00 94.06 494 GLU A O 1
ATOM 3804 N N . ALA A 1 495 ? 10.697 11.712 15.062 1.00 92.25 495 ALA A N 1
ATOM 3805 C CA . ALA A 1 495 ? 11.355 10.455 15.402 1.00 92.25 495 ALA A CA 1
ATOM 3806 C C . ALA A 1 495 ? 11.133 10.141 16.884 1.00 92.25 495 ALA A C 1
ATOM 3808 O O . ALA A 1 495 ? 11.313 11.006 17.742 1.00 92.25 495 ALA A O 1
ATOM 3809 N N . TYR A 1 496 ? 10.777 8.893 17.189 1.00 94.31 496 TYR A N 1
ATOM 3810 C CA . TYR A 1 496 ? 10.631 8.423 18.562 1.00 94.31 496 TYR A CA 1
ATOM 3811 C C . TYR A 1 496 ? 11.931 7.756 19.025 1.00 94.31 496 TYR A C 1
ATOM 3813 O O . TYR A 1 496 ? 12.314 6.706 18.508 1.00 94.31 496 TYR A O 1
ATOM 3821 N N . ARG A 1 497 ? 12.617 8.372 19.995 1.00 92.19 497 ARG A N 1
ATOM 3822 C CA . ARG A 1 497 ? 13.925 7.918 20.517 1.00 92.19 497 ARG A CA 1
ATOM 3823 C C . ARG A 1 497 ? 13.876 7.447 21.977 1.00 92.19 497 ARG A C 1
ATOM 3825 O O . ARG A 1 497 ? 14.919 7.232 22.596 1.00 92.19 497 ARG A O 1
ATOM 3832 N N . GLY A 1 498 ? 12.670 7.289 22.519 1.00 92.81 498 GLY A N 1
ATOM 3833 C CA . GLY A 1 498 ? 12.408 6.830 23.879 1.00 92.81 498 GLY A CA 1
ATOM 3834 C C . GLY A 1 498 ? 11.399 7.713 24.629 1.00 92.81 498 GLY A C 1
ATOM 3835 O O . GLY A 1 498 ? 10.885 8.677 24.053 1.00 92.81 498 GLY A O 1
ATOM 3836 N N . PRO A 1 499 ? 11.136 7.406 25.912 1.00 95.88 499 PRO A N 1
ATOM 3837 C CA . PRO A 1 499 ? 11.812 6.386 26.726 1.00 95.88 499 PRO A CA 1
ATOM 3838 C C . PRO A 1 499 ? 11.554 4.945 26.261 1.00 95.88 499 PRO A C 1
ATOM 3840 O O . PRO A 1 499 ? 10.518 4.648 25.679 1.00 95.88 499 PRO A O 1
ATOM 3843 N N . TRP A 1 500 ? 12.513 4.046 26.503 1.00 96.19 500 TRP A N 1
ATOM 3844 C CA . TRP A 1 500 ? 12.415 2.626 26.119 1.00 96.19 500 TRP A CA 1
ATOM 3845 C C . TRP A 1 500 ? 12.350 1.672 27.310 1.00 96.19 500 TRP A C 1
ATOM 3847 O O . TRP A 1 500 ? 12.193 0.468 27.112 1.00 96.19 500 TRP A O 1
ATOM 3857 N N . SER A 1 501 ? 12.472 2.196 28.530 1.00 97.06 501 SER A N 1
ATOM 3858 C CA . SER A 1 501 ? 12.414 1.428 29.767 1.00 97.06 501 SER A CA 1
ATOM 3859 C C . SER A 1 501 ? 11.474 2.081 30.777 1.00 97.06 501 SER A C 1
ATOM 3861 O O . SER A 1 501 ? 11.307 3.302 30.774 1.00 97.06 501 SER A O 1
ATOM 3863 N N . VAL A 1 502 ? 10.858 1.278 31.649 1.00 96.44 502 VAL A N 1
ATOM 3864 C CA . VAL A 1 502 ? 10.023 1.780 32.757 1.00 96.44 502 VAL A CA 1
ATOM 3865 C C . VAL A 1 502 ? 10.840 2.685 33.684 1.00 96.44 502 VAL A C 1
ATOM 3867 O O . VAL A 1 502 ? 10.329 3.693 34.165 1.00 96.44 502 VAL A O 1
ATOM 3870 N N . GLU A 1 503 ? 12.125 2.371 33.877 1.00 94.44 503 GLU A N 1
ATOM 3871 C CA . GLU A 1 503 ? 13.066 3.190 34.654 1.00 94.44 503 GLU A CA 1
ATOM 3872 C C . GLU A 1 503 ? 13.241 4.596 34.048 1.00 94.44 503 GLU A C 1
ATOM 3874 O O . GLU A 1 503 ? 13.302 5.577 34.788 1.00 94.44 503 GLU A O 1
ATOM 3879 N N . ASP A 1 504 ? 13.225 4.707 32.716 1.00 94.94 504 ASP A N 1
ATOM 3880 C CA . ASP A 1 504 ? 13.318 5.977 31.983 1.00 94.94 504 ASP A CA 1
ATOM 3881 C C . ASP A 1 504 ? 11.956 6.671 31.769 1.00 94.94 504 ASP A C 1
ATOM 3883 O O . ASP A 1 504 ? 11.888 7.712 31.113 1.00 94.94 504 ASP A O 1
ATOM 3887 N N . GLY A 1 505 ? 10.859 6.115 32.296 1.00 95.94 505 GLY A N 1
ATOM 3888 C CA . GLY A 1 505 ? 9.513 6.692 32.194 1.00 95.94 505 GLY A CA 1
ATOM 3889 C C . GLY A 1 505 ? 8.630 6.127 31.075 1.00 95.94 505 GLY A C 1
ATOM 3890 O O . GLY A 1 505 ? 7.679 6.791 30.663 1.00 95.94 505 GLY A O 1
ATOM 3891 N N . LEU A 1 506 ? 8.916 4.925 30.563 1.00 97.31 506 LEU A N 1
ATOM 3892 C CA . LEU A 1 506 ? 7.992 4.197 29.688 1.00 97.31 506 LEU A CA 1
ATOM 3893 C C . LEU A 1 506 ? 6.731 3.790 30.469 1.00 97.31 506 LEU A C 1
ATOM 3895 O O . LEU A 1 506 ? 6.813 3.154 31.520 1.00 97.31 506 LEU A O 1
ATOM 3899 N N . ASN A 1 507 ? 5.561 4.132 29.933 1.00 97.00 507 ASN A N 1
ATOM 3900 C CA . ASN A 1 507 ? 4.277 3.795 30.543 1.00 97.00 507 ASN A CA 1
ATOM 3901 C C . ASN A 1 507 ? 3.940 2.305 30.390 1.00 97.00 507 ASN A C 1
ATOM 3903 O O . ASN A 1 507 ? 4.260 1.679 29.379 1.00 97.00 507 ASN A O 1
ATOM 3907 N N . VAL A 1 508 ? 3.226 1.766 31.381 1.00 97.19 508 VAL A N 1
ATOM 3908 C CA . VAL A 1 508 ? 2.705 0.392 31.353 1.00 97.19 508 VAL A CA 1
ATOM 3909 C C . VAL A 1 508 ? 1.647 0.258 30.257 1.00 97.19 508 VAL A C 1
ATOM 3911 O O . VAL A 1 508 ? 0.764 1.109 30.139 1.00 97.19 508 VAL A O 1
ATOM 3914 N N . THR A 1 509 ? 1.720 -0.802 29.452 1.00 97.94 509 THR A N 1
ATOM 3915 C CA . THR A 1 509 ? 0.746 -1.042 28.379 1.00 97.94 509 THR A CA 1
ATOM 3916 C C . THR A 1 509 ? -0.565 -1.592 28.935 1.00 97.94 509 THR A C 1
ATOM 3918 O O . THR A 1 509 ? -0.585 -2.364 29.889 1.00 97.94 509 THR A O 1
ATOM 3921 N N . SER A 1 510 ? -1.694 -1.251 28.309 1.00 97.31 510 SER A N 1
ATOM 3922 C CA . SER A 1 510 ? -3.012 -1.701 28.790 1.00 97.31 510 SER A CA 1
ATOM 3923 C C . SER A 1 510 ? -3.284 -3.203 28.611 1.00 97.31 510 SER A C 1
ATOM 3925 O O . SER A 1 510 ? -4.273 -3.716 29.138 1.00 97.31 510 SER A O 1
ATOM 3927 N N . PHE A 1 511 ? -2.416 -3.905 27.880 1.00 98.19 511 PHE A N 1
ATOM 3928 C CA . PHE A 1 511 ? -2.324 -5.360 27.860 1.00 98.19 511 PHE A CA 1
ATOM 3929 C C . PHE A 1 511 ? -0.857 -5.779 27.652 1.00 98.19 511 PHE A C 1
ATOM 3931 O O . PHE A 1 511 ? -0.157 -5.099 26.887 1.00 98.19 511 PHE A O 1
ATOM 3938 N N . PRO A 1 512 ? -0.366 -6.867 28.277 1.00 98.12 512 PRO A N 1
ATOM 3939 C CA . PRO A 1 512 ? 1.028 -7.265 28.120 1.00 98.12 512 PRO A CA 1
ATOM 3940 C C . PRO A 1 512 ? 1.329 -7.806 26.717 1.00 98.12 512 PRO A C 1
ATOM 3942 O O . PRO A 1 512 ? 0.559 -8.582 26.141 1.00 98.12 512 PRO A O 1
ATOM 3945 N N . ILE A 1 513 ? 2.477 -7.418 26.179 1.00 98.62 513 ILE A N 1
ATOM 3946 C CA . ILE A 1 513 ? 2.989 -7.811 24.870 1.00 98.62 513 ILE A CA 1
ATOM 3947 C C . ILE A 1 513 ? 3.692 -9.169 24.971 1.00 98.62 513 ILE A C 1
ATOM 3949 O O . ILE A 1 513 ? 4.485 -9.404 25.885 1.00 98.62 513 ILE A O 1
ATOM 3953 N N . LEU A 1 514 ? 3.443 -10.057 24.008 1.00 98.75 514 LEU A N 1
ATOM 3954 C CA . LEU A 1 514 ? 4.179 -11.310 23.869 1.00 98.75 514 LEU A CA 1
ATOM 3955 C C . LEU A 1 514 ? 5.389 -11.106 22.948 1.00 98.75 514 LEU A C 1
ATOM 3957 O O . LEU A 1 514 ? 5.251 -10.947 21.734 1.00 98.75 514 LEU A O 1
ATOM 3961 N N . PHE A 1 515 ? 6.585 -11.123 23.524 1.00 98.75 515 PHE A N 1
ATOM 3962 C CA . PHE A 1 515 ? 7.845 -11.152 22.792 1.00 98.75 515 PHE A CA 1
ATOM 3963 C C . PHE A 1 515 ? 8.231 -12.595 22.493 1.00 98.75 515 PHE A C 1
ATOM 3965 O O . PHE A 1 515 ? 8.225 -13.439 23.388 1.00 98.75 515 PHE A O 1
ATOM 3972 N N . ILE A 1 516 ? 8.570 -12.877 21.236 1.00 98.44 516 ILE A N 1
ATOM 3973 C CA . ILE A 1 516 ? 8.987 -14.209 20.794 1.00 98.44 516 ILE A CA 1
ATOM 3974 C C . ILE A 1 516 ? 10.385 -14.137 20.216 1.00 98.44 516 ILE A C 1
ATOM 3976 O O . ILE A 1 516 ? 10.734 -13.226 19.453 1.00 98.44 516 ILE A O 1
ATOM 3980 N N . ARG A 1 517 ? 11.198 -15.119 20.595 1.00 95.38 517 ARG A N 1
ATOM 3981 C CA . ARG A 1 517 ? 12.588 -15.150 20.197 1.00 95.38 517 ARG A CA 1
ATOM 3982 C C . ARG A 1 517 ? 13.133 -16.559 20.058 1.00 95.38 517 ARG A C 1
ATOM 3984 O O . ARG A 1 517 ? 12.934 -17.384 20.937 1.00 95.38 517 ARG A O 1
ATOM 3991 N N . ASN A 1 518 ? 13.901 -16.791 18.997 1.00 96.25 518 ASN A N 1
ATOM 3992 C CA . ASN A 1 518 ? 14.671 -18.021 18.849 1.00 96.25 518 ASN A CA 1
ATOM 3993 C C . ASN A 1 518 ? 15.972 -17.942 19.659 1.00 96.25 518 ASN A C 1
ATOM 3995 O O . ASN A 1 518 ? 16.591 -16.872 19.728 1.00 96.25 518 ASN A O 1
ATOM 3999 N N . THR A 1 519 ? 16.437 -19.070 20.195 1.00 95.12 519 THR A N 1
ATOM 4000 C CA . THR A 1 519 ? 17.738 -19.158 20.881 1.00 95.12 519 THR A CA 1
ATOM 4001 C C . THR A 1 519 ? 18.902 -18.716 20.000 1.00 95.12 519 THR A C 1
ATOM 4003 O O . THR A 1 519 ? 19.832 -18.081 20.497 1.00 95.12 519 THR A O 1
ATOM 4006 N N . ALA A 1 520 ? 18.832 -18.990 18.694 1.00 94.81 520 ALA A N 1
ATOM 4007 C CA . ALA A 1 520 ? 19.847 -18.607 17.722 1.00 94.81 520 ALA A CA 1
ATOM 4008 C C . ALA A 1 520 ? 19.222 -18.009 16.451 1.00 94.81 520 ALA A C 1
ATOM 4010 O O . ALA A 1 520 ? 19.159 -18.648 15.404 1.00 94.81 520 ALA A O 1
ATOM 4011 N N . ASP A 1 521 ? 18.786 -16.754 16.514 1.00 95.62 521 ASP A N 1
ATOM 4012 C CA . ASP A 1 521 ? 18.363 -16.016 15.315 1.00 95.62 521 ASP A CA 1
ATOM 4013 C C . ASP A 1 521 ? 19.471 -15.032 14.862 1.00 95.62 521 ASP A C 1
ATOM 4015 O O . ASP A 1 521 ? 20.022 -14.300 15.693 1.00 95.62 521 ASP A O 1
ATOM 4019 N N . PRO A 1 522 ? 19.807 -15.002 13.555 1.00 92.44 522 PRO A N 1
ATOM 4020 C CA . PRO A 1 522 ? 20.986 -14.311 13.013 1.00 92.44 522 PRO A CA 1
ATOM 4021 C C . PRO A 1 522 ? 20.833 -12.788 12.862 1.00 92.44 522 PRO A C 1
ATOM 4023 O O . PRO A 1 522 ? 21.768 -12.120 12.414 1.00 92.44 522 PRO A O 1
ATOM 4026 N N . ALA A 1 523 ? 19.657 -12.235 13.157 1.00 91.25 523 ALA A N 1
ATOM 4027 C CA . ALA A 1 523 ? 19.301 -10.861 12.820 1.00 91.25 523 ALA A CA 1
ATOM 4028 C C . ALA A 1 523 ? 18.798 -10.031 14.010 1.00 91.25 523 ALA A C 1
ATOM 4030 O O . ALA A 1 523 ? 18.873 -8.808 13.954 1.00 91.25 523 ALA A O 1
ATOM 4031 N N . THR A 1 524 ? 18.248 -10.652 15.056 1.00 93.88 524 THR A N 1
ATOM 4032 C CA . THR A 1 524 ? 17.549 -9.937 16.156 1.00 93.88 524 THR A CA 1
ATOM 4033 C C . THR A 1 524 ? 17.832 -10.506 17.566 1.00 93.88 524 THR A C 1
ATOM 4035 O O . THR A 1 524 ? 16.897 -10.721 18.321 1.00 93.88 524 THR A O 1
ATOM 4038 N N . PRO A 1 525 ? 19.103 -10.804 17.911 1.00 94.62 525 PRO A N 1
ATOM 4039 C CA . PRO A 1 525 ? 19.618 -11.822 18.860 1.00 94.62 525 PRO A CA 1
ATOM 4040 C C . PRO A 1 525 ? 18.868 -11.965 20.196 1.00 94.62 525 PRO A C 1
ATOM 4042 O O . PRO A 1 525 ? 18.273 -11.015 20.683 1.00 94.62 525 PRO A O 1
ATOM 4045 N N . LEU A 1 526 ? 18.921 -13.147 20.834 1.00 94.94 526 LEU A N 1
ATOM 4046 C CA . LEU A 1 526 ? 18.193 -13.405 22.095 1.00 94.94 526 LEU A CA 1
ATOM 4047 C C . LEU A 1 526 ? 18.393 -12.319 23.176 1.00 94.94 526 LEU A C 1
ATOM 4049 O O . LEU A 1 526 ? 17.386 -11.839 23.703 1.00 94.94 526 LEU A O 1
ATOM 4053 N N . PRO A 1 527 ? 19.625 -11.821 23.410 1.00 95.38 527 PRO A N 1
ATOM 4054 C CA . PRO A 1 527 ? 19.861 -10.683 24.295 1.00 95.38 527 PRO A CA 1
ATOM 4055 C C . PRO A 1 527 ? 19.020 -9.430 24.001 1.00 95.38 527 PRO A C 1
ATOM 4057 O O . PRO A 1 527 ? 18.703 -8.685 24.924 1.00 95.38 527 PRO A O 1
ATOM 4060 N N . SER A 1 528 ? 18.638 -9.175 22.745 1.00 96.25 528 SER A N 1
ATOM 4061 C CA . SER A 1 528 ? 17.748 -8.064 22.386 1.00 96.25 528 SER A CA 1
ATOM 4062 C C . SER A 1 528 ? 16.338 -8.273 22.941 1.00 96.25 528 SER A C 1
ATOM 4064 O O . SER A 1 528 ? 15.780 -7.353 23.532 1.00 96.25 528 SER A O 1
ATOM 4066 N N . ALA A 1 529 ? 15.774 -9.479 22.823 1.00 96.38 529 ALA A N 1
ATOM 4067 C CA . ALA A 1 529 ? 14.454 -9.787 23.374 1.00 96.38 529 ALA A CA 1
ATOM 4068 C C . ALA A 1 529 ? 14.453 -9.779 24.909 1.00 96.38 529 ALA A C 1
ATOM 4070 O O . ALA A 1 529 ? 13.525 -9.249 25.519 1.00 96.38 529 ALA A O 1
ATOM 4071 N N . GLU A 1 530 ? 15.504 -10.309 25.539 1.00 96.56 530 GLU A N 1
ATOM 4072 C CA . GLU A 1 530 ? 15.685 -10.258 26.996 1.00 96.56 530 GLU A CA 1
ATOM 4073 C C . GLU A 1 530 ? 15.765 -8.812 27.493 1.00 96.56 530 GLU A C 1
ATOM 4075 O O . GLU A 1 530 ? 15.054 -8.439 28.430 1.00 96.56 530 GLU A O 1
ATOM 4080 N N . LYS A 1 531 ? 16.572 -7.977 26.820 1.00 96.81 531 LYS A N 1
ATOM 4081 C CA . LYS A 1 531 ? 16.685 -6.546 27.113 1.00 96.81 531 LYS A CA 1
ATOM 4082 C C . LYS A 1 531 ? 15.329 -5.859 26.988 1.00 96.81 531 LYS A C 1
ATOM 4084 O O . LYS A 1 531 ? 14.889 -5.240 27.947 1.00 96.81 531 LYS A O 1
ATOM 4089 N N . MET A 1 532 ? 14.641 -6.006 25.856 1.00 97.69 532 MET A N 1
ATOM 4090 C CA . MET A 1 532 ? 13.347 -5.355 25.636 1.00 97.69 532 MET A CA 1
ATOM 4091 C C . MET A 1 532 ? 12.282 -5.824 26.634 1.00 97.69 532 MET A C 1
ATOM 4093 O O . MET A 1 532 ? 11.540 -4.992 27.151 1.00 97.69 532 MET A O 1
ATOM 4097 N N . THR A 1 533 ? 12.226 -7.126 26.950 1.00 97.69 533 THR A N 1
ATOM 4098 C CA . THR A 1 533 ? 11.297 -7.674 27.960 1.00 97.69 533 THR A CA 1
ATOM 4099 C C . THR A 1 533 ? 11.553 -7.036 29.320 1.00 97.69 533 THR A C 1
ATOM 4101 O O . THR A 1 533 ? 10.620 -6.591 29.986 1.00 97.69 533 THR A O 1
ATOM 4104 N N . LYS A 1 534 ? 12.828 -6.955 29.726 1.00 97.31 534 LYS A N 1
ATOM 4105 C CA . LYS A 1 534 ? 13.223 -6.328 30.987 1.00 97.31 534 LYS A CA 1
ATOM 4106 C C . LYS A 1 534 ? 12.876 -4.838 31.000 1.00 97.31 534 LYS A C 1
ATOM 4108 O O . LYS A 1 534 ? 12.330 -4.369 31.992 1.00 97.31 534 LYS A O 1
ATOM 4113 N N . SER A 1 535 ? 13.157 -4.119 29.914 1.00 97.12 535 SER A N 1
ATOM 4114 C CA . SER A 1 535 ? 12.910 -2.680 29.814 1.00 97.12 535 SER A CA 1
ATOM 4115 C C . SER A 1 535 ? 11.420 -2.333 29.878 1.00 97.12 535 SER A C 1
ATOM 4117 O O . SER A 1 535 ? 11.056 -1.396 30.583 1.00 97.12 535 SER A O 1
ATOM 4119 N N . PHE A 1 536 ? 10.550 -3.097 29.209 1.00 97.69 536 PHE A N 1
ATOM 4120 C CA . PHE A 1 536 ? 9.091 -2.902 29.264 1.00 97.69 536 PHE A CA 1
ATOM 4121 C C . PHE A 1 536 ? 8.475 -3.306 30.614 1.00 97.69 536 PHE A C 1
ATOM 4123 O O . PHE A 1 536 ? 7.390 -2.842 30.968 1.00 97.69 536 PHE A O 1
ATOM 4130 N N . GLY A 1 537 ? 9.176 -4.141 31.380 1.00 96.44 537 GLY A N 1
ATOM 4131 C CA . GLY A 1 537 ? 8.746 -4.605 32.690 1.00 96.44 537 GLY A CA 1
ATOM 4132 C C . GLY A 1 537 ? 7.744 -5.769 32.632 1.00 96.44 537 GLY A C 1
ATOM 4133 O O . GLY A 1 537 ? 7.098 -6.011 31.608 1.00 96.44 537 GLY A O 1
ATOM 4134 N N . PRO A 1 538 ? 7.595 -6.508 33.747 1.00 94.44 538 PRO A N 1
ATOM 4135 C CA . PRO A 1 538 ? 6.802 -7.739 33.805 1.00 94.44 538 PRO A CA 1
ATOM 4136 C C . PRO A 1 538 ? 5.294 -7.520 33.623 1.00 94.44 538 PRO A C 1
ATOM 4138 O O . PRO A 1 538 ? 4.592 -8.461 33.254 1.00 94.44 538 PRO A O 1
ATOM 4141 N N . ASP A 1 539 ? 4.812 -6.297 33.863 1.00 95.12 539 ASP A N 1
ATOM 4142 C CA . ASP A 1 539 ? 3.405 -5.918 33.700 1.00 95.12 539 ASP A CA 1
ATOM 4143 C C . ASP A 1 539 ? 3.044 -5.602 32.240 1.00 95.12 539 ASP A C 1
ATOM 4145 O O . ASP A 1 539 ? 1.876 -5.675 31.873 1.00 95.12 539 ASP A O 1
ATOM 4149 N N . SER A 1 540 ? 4.034 -5.289 31.393 1.00 97.06 540 SER A N 1
ATOM 4150 C CA . SER A 1 540 ? 3.814 -4.924 29.985 1.00 97.06 540 SER A CA 1
ATOM 4151 C C . SER A 1 540 ? 4.369 -5.944 28.998 1.00 97.06 540 SER A C 1
ATOM 4153 O O . SER A 1 540 ? 4.060 -5.851 27.813 1.00 97.06 540 SER A O 1
ATOM 4155 N N . ALA A 1 541 ? 5.203 -6.895 29.428 1.00 97.38 541 ALA A N 1
ATOM 4156 C CA . ALA A 1 541 ? 5.865 -7.821 28.514 1.00 97.38 541 ALA A CA 1
ATOM 4157 C C . ALA A 1 541 ? 6.068 -9.227 29.094 1.00 97.38 541 ALA A C 1
ATOM 4159 O O . ALA A 1 541 ? 6.345 -9.427 30.279 1.00 97.38 541 ALA A O 1
ATOM 4160 N N . ARG A 1 542 ? 5.992 -10.224 28.210 1.00 97.94 542 ARG A N 1
ATOM 4161 C CA . ARG A 1 542 ? 6.344 -11.619 28.483 1.00 97.94 542 ARG A CA 1
ATOM 4162 C C . ARG A 1 542 ? 7.189 -12.176 27.347 1.00 97.94 542 ARG A C 1
ATOM 4164 O O . ARG A 1 542 ? 6.837 -11.996 26.186 1.00 97.94 542 ARG A O 1
ATOM 4171 N N . LEU A 1 543 ? 8.259 -12.888 27.691 1.00 98.31 543 LEU A N 1
ATOM 4172 C CA . LEU A 1 543 ? 9.131 -13.558 26.730 1.00 98.31 543 LEU A CA 1
ATOM 4173 C C . LEU A 1 543 ? 8.754 -15.035 26.575 1.00 98.31 543 LEU A C 1
ATOM 4175 O O . LEU A 1 543 ? 8.647 -15.755 27.569 1.00 98.31 543 LEU A O 1
ATOM 4179 N N . LEU A 1 544 ? 8.612 -15.467 25.326 1.00 98.56 544 LEU A N 1
ATOM 4180 C CA . LEU A 1 544 ? 8.593 -16.859 24.894 1.00 98.56 544 LEU A CA 1
ATOM 4181 C C . LEU A 1 544 ? 9.876 -17.150 24.110 1.00 98.56 544 LEU A C 1
ATOM 4183 O O . LEU A 1 544 ? 10.175 -16.455 23.134 1.00 98.56 544 LEU A O 1
ATOM 4187 N N . ILE A 1 545 ? 10.606 -18.187 24.517 1.00 98.31 545 ILE A N 1
ATOM 4188 C CA . ILE A 1 545 ? 11.820 -18.627 23.826 1.00 98.31 545 ILE A CA 1
ATOM 4189 C C . ILE A 1 545 ? 11.506 -19.882 23.009 1.00 98.31 545 ILE A C 1
ATOM 4191 O O . ILE A 1 545 ? 10.934 -20.838 23.523 1.00 98.31 545 ILE A O 1
ATOM 4195 N N . GLN A 1 546 ? 11.875 -19.875 21.730 1.00 97.25 546 GLN A N 1
ATOM 4196 C CA . GLN A 1 546 ? 11.846 -21.048 20.863 1.00 97.25 546 GLN A CA 1
ATOM 4197 C C . GLN A 1 546 ? 13.265 -21.602 20.703 1.00 97.25 546 GLN A C 1
ATOM 4199 O O . GLN A 1 546 ? 14.181 -20.888 20.284 1.00 97.25 546 GLN A O 1
ATOM 4204 N N . ASP A 1 547 ? 13.456 -22.882 21.000 1.00 95.06 547 ASP A N 1
ATOM 4205 C CA . ASP A 1 547 ? 14.756 -23.542 20.926 1.00 95.06 547 ASP A CA 1
ATOM 4206 C C . ASP A 1 547 ? 15.071 -23.936 19.478 1.00 95.06 547 ASP A C 1
ATOM 4208 O O . ASP A 1 547 ? 14.838 -25.058 19.039 1.00 95.06 547 ASP A O 1
ATOM 4212 N N . GLY A 1 548 ? 15.592 -22.983 18.701 1.00 93.50 548 GLY A N 1
ATOM 4213 C CA . GLY A 1 548 ? 15.837 -23.173 17.276 1.00 93.50 548 GLY A CA 1
ATOM 4214 C C . GLY A 1 548 ? 16.697 -22.097 16.619 1.00 93.50 548 GLY A C 1
ATOM 4215 O O . GLY A 1 548 ? 17.139 -21.128 17.240 1.00 93.50 548 GLY A O 1
ATOM 4216 N N . TYR A 1 549 ? 16.915 -22.297 15.322 1.00 94.50 549 TYR A N 1
ATOM 4217 C CA . TYR A 1 549 ? 17.661 -21.409 14.435 1.00 94.50 549 TYR A CA 1
ATOM 4218 C C . TYR A 1 549 ? 16.722 -20.621 13.509 1.00 94.50 549 TYR A C 1
ATOM 4220 O O . TYR A 1 549 ? 15.529 -20.909 13.420 1.00 94.50 549 TYR A O 1
ATOM 4228 N N . GLY A 1 550 ? 17.270 -19.678 12.742 1.00 93.69 550 GLY A N 1
ATOM 4229 C CA . GLY A 1 550 ? 16.513 -18.951 11.715 1.00 93.69 550 GLY A CA 1
ATOM 4230 C C . GLY A 1 550 ? 15.923 -17.645 12.214 1.00 93.69 550 GLY A C 1
ATOM 4231 O O . GLY A 1 550 ? 15.905 -17.413 13.411 1.00 93.69 550 GLY A O 1
ATOM 4232 N N . HIS A 1 551 ? 15.474 -16.768 11.318 1.00 95.06 551 HIS A N 1
ATOM 4233 C CA . HIS A 1 551 ? 14.981 -15.444 11.685 1.00 95.06 551 HIS A CA 1
ATOM 4234 C C . HIS A 1 551 ? 13.471 -15.422 11.964 1.00 95.06 551 HIS A C 1
ATOM 4236 O O . HIS A 1 551 ? 12.682 -15.722 11.069 1.00 95.06 551 HIS A O 1
ATOM 4242 N N . CYS A 1 552 ? 13.082 -14.973 13.164 1.00 96.12 552 CYS A N 1
ATOM 4243 C CA . CYS A 1 552 ? 11.728 -15.077 13.729 1.00 96.12 552 CYS A CA 1
ATOM 4244 C C . CYS A 1 552 ? 11.288 -16.534 13.973 1.00 96.12 552 CYS A C 1
ATOM 4246 O O . CYS A 1 552 ? 11.846 -17.485 13.420 1.00 96.12 552 CYS A O 1
ATOM 4248 N N . SER A 1 553 ? 10.262 -16.729 14.799 1.00 95.75 553 SER A N 1
ATOM 4249 C CA . SER A 1 553 ? 9.777 -18.057 15.192 1.00 95.75 553 SER A CA 1
ATOM 4250 C C . SER A 1 553 ? 9.290 -18.895 14.014 1.00 95.75 553 SER A C 1
ATOM 4252 O O . SER A 1 553 ? 9.472 -20.108 13.996 1.00 95.75 553 SER A O 1
ATOM 4254 N N . LEU A 1 554 ? 8.760 -18.248 12.972 1.00 94.19 554 LEU A N 1
ATOM 4255 C CA . LEU A 1 554 ? 8.254 -18.919 11.774 1.00 94.19 554 LEU A CA 1
ATOM 4256 C C . LEU A 1 554 ? 9.344 -19.580 10.912 1.00 94.19 554 LEU A C 1
ATOM 4258 O O . LEU A 1 554 ? 9.006 -20.334 10.002 1.00 94.19 554 LEU A O 1
ATOM 4262 N N . ALA A 1 555 ? 10.632 -19.316 11.163 1.00 92.81 555 ALA A N 1
ATOM 4263 C CA . ALA A 1 555 ? 11.732 -19.906 10.397 1.00 92.81 555 ALA A CA 1
ATOM 4264 C C . ALA A 1 555 ? 11.947 -21.403 10.669 1.00 92.81 555 ALA A C 1
ATOM 4266 O O . ALA A 1 555 ? 12.548 -22.092 9.841 1.00 92.81 555 ALA A O 1
ATOM 4267 N N . MET A 1 556 ? 11.455 -21.912 11.801 1.00 92.50 556 MET A N 1
ATOM 4268 C CA . MET A 1 556 ? 11.458 -23.335 12.130 1.00 92.50 556 MET A CA 1
ATOM 4269 C C . MET A 1 556 ? 10.102 -23.745 12.717 1.00 92.50 556 MET A C 1
ATOM 4271 O O . MET A 1 556 ? 9.576 -23.031 13.568 1.00 92.50 556 MET A O 1
ATOM 4275 N N . PRO A 1 557 ? 9.525 -24.886 12.300 1.00 92.50 557 PRO A N 1
ATOM 4276 C CA . PRO A 1 557 ? 8.268 -25.365 12.859 1.00 92.50 557 PRO A CA 1
ATOM 4277 C C . PRO A 1 557 ? 8.365 -25.646 14.363 1.00 92.50 557 PRO A C 1
ATOM 4279 O O . PRO A 1 557 ? 9.274 -26.342 14.810 1.00 92.50 557 PRO A O 1
ATOM 4282 N N . SER A 1 558 ? 7.412 -25.117 15.131 1.00 94.38 558 SER A N 1
ATOM 4283 C CA . SER A 1 558 ? 7.173 -25.491 16.527 1.00 94.38 558 SER A CA 1
ATOM 4284 C C . SER A 1 558 ? 5.676 -25.450 16.819 1.00 94.38 558 SER A C 1
ATOM 4286 O O . SER A 1 558 ? 5.055 -24.380 16.883 1.00 94.38 558 SER A O 1
ATOM 4288 N N . ILE A 1 559 ? 5.078 -26.626 17.021 1.00 93.69 559 ILE A N 1
ATOM 4289 C CA . ILE A 1 559 ? 3.671 -26.732 17.436 1.00 93.69 559 ILE A CA 1
ATOM 4290 C C . ILE A 1 559 ? 3.455 -26.052 18.798 1.00 93.69 559 ILE A C 1
ATOM 4292 O O . ILE A 1 559 ? 2.409 -25.436 19.016 1.00 93.69 559 ILE A O 1
ATOM 4296 N N . CYS A 1 560 ? 4.443 -26.129 19.698 1.00 95.38 560 CYS A N 1
ATOM 4297 C CA . CYS A 1 560 ? 4.415 -25.477 21.008 1.00 95.38 560 CYS A CA 1
ATOM 4298 C C . CYS A 1 560 ? 4.279 -23.955 20.869 1.00 95.38 560 CYS A C 1
ATOM 4300 O O . CYS A 1 560 ? 3.323 -23.375 21.390 1.00 95.38 560 CYS A O 1
ATOM 4302 N N . THR A 1 561 ? 5.161 -23.312 20.092 1.00 97.44 561 THR A N 1
ATOM 4303 C CA . THR A 1 561 ? 5.108 -21.859 19.870 1.00 97.44 561 THR A CA 1
ATOM 4304 C C . THR A 1 561 ? 3.789 -21.444 19.231 1.00 97.44 561 THR A C 1
ATOM 4306 O O . THR A 1 561 ? 3.141 -20.504 19.691 1.00 97.44 561 THR A O 1
ATOM 4309 N N . ALA A 1 562 ? 3.333 -22.179 18.213 1.00 97.00 562 ALA A N 1
ATOM 4310 C CA . ALA A 1 562 ? 2.088 -21.872 17.521 1.00 97.00 562 ALA A CA 1
ATOM 4311 C C . ALA A 1 562 ? 0.853 -21.974 18.433 1.00 97.00 562 ALA A C 1
ATOM 4313 O O . ALA A 1 562 ? -0.040 -21.129 18.350 1.00 97.00 562 ALA A O 1
ATOM 4314 N N . LYS A 1 563 ? 0.801 -22.969 19.330 1.00 96.50 563 LYS A N 1
ATOM 4315 C CA . LYS A 1 563 ? -0.274 -23.102 20.328 1.00 96.50 563 LYS A CA 1
ATOM 4316 C C . LYS A 1 563 ? -0.231 -21.983 21.371 1.00 96.50 563 LYS A C 1
ATOM 4318 O O . LYS A 1 563 ? -1.287 -21.468 21.730 1.00 96.50 563 LYS A O 1
ATOM 4323 N N . THR A 1 564 ? 0.956 -21.555 21.796 1.00 98.19 564 THR A N 1
ATOM 4324 C CA . THR A 1 564 ? 1.115 -20.410 22.707 1.00 98.19 564 THR A CA 1
ATOM 4325 C C . THR A 1 564 ? 0.638 -19.110 22.061 1.00 98.19 564 THR A C 1
ATOM 4327 O O . THR A 1 564 ? -0.166 -18.390 22.649 1.00 98.19 564 THR A O 1
ATOM 4330 N N . VAL A 1 565 ? 1.048 -18.838 20.816 1.00 98.38 565 VAL A N 1
ATOM 4331 C CA . VAL A 1 565 ? 0.579 -17.675 20.041 1.00 98.38 565 VAL A CA 1
ATOM 4332 C C . VAL A 1 565 ? -0.935 -17.706 19.858 1.00 98.38 565 VAL A C 1
ATOM 4334 O O . VAL A 1 565 ? -1.605 -16.688 20.039 1.00 98.38 565 VAL A O 1
ATOM 4337 N N . ARG A 1 566 ? -1.488 -18.880 19.534 1.00 97.69 566 ARG A N 1
ATOM 4338 C CA . ARG A 1 566 ? -2.931 -19.079 19.415 1.00 97.69 566 ARG A CA 1
ATOM 4339 C C . ARG A 1 566 ? -3.646 -18.729 20.718 1.00 97.69 566 ARG A C 1
ATOM 4341 O O . ARG A 1 566 ? -4.568 -17.925 20.676 1.00 97.69 566 ARG A O 1
ATOM 4348 N N . SER A 1 567 ? -3.227 -19.284 21.854 1.00 98.06 567 SER A N 1
ATOM 4349 C CA . SER A 1 567 ? -3.899 -19.026 23.136 1.00 98.06 567 SER A CA 1
ATOM 4350 C C . SER A 1 567 ? -3.758 -17.564 23.579 1.00 98.06 567 SER A C 1
ATOM 4352 O O . SER A 1 567 ? -4.697 -16.978 24.112 1.00 98.06 567 SER A O 1
ATOM 4354 N N . TYR A 1 568 ? -2.636 -16.913 23.261 1.00 98.56 568 TYR A N 1
ATOM 4355 C CA . TYR A 1 568 ? -2.474 -15.479 23.493 1.00 98.56 568 TYR A CA 1
ATOM 4356 C C . TYR A 1 568 ? -3.474 -14.641 22.687 1.00 98.56 568 TYR A C 1
ATOM 4358 O O . TYR A 1 568 ? -4.189 -13.817 23.258 1.00 98.56 568 TYR A O 1
ATOM 4366 N N . PHE A 1 569 ? -3.567 -14.850 21.371 1.00 98.44 569 PHE A N 1
ATOM 4367 C CA . PHE A 1 569 ? -4.494 -14.078 20.544 1.00 98.44 569 PHE A CA 1
ATOM 4368 C C . PHE A 1 569 ? -5.957 -14.404 20.853 1.00 98.44 569 PHE A C 1
ATOM 4370 O O . PHE A 1 569 ? -6.741 -13.485 21.078 1.00 98.44 569 PHE A O 1
ATOM 4377 N N . LEU A 1 570 ? -6.316 -15.690 20.897 1.00 96.94 570 LEU A N 1
ATOM 4378 C CA . LEU A 1 570 ? -7.705 -16.120 21.062 1.00 96.94 570 LEU A CA 1
ATOM 4379 C C . LEU A 1 570 ? -8.225 -15.886 22.484 1.00 96.94 570 LEU A C 1
ATOM 4381 O O . LEU A 1 570 ? -9.339 -15.393 22.647 1.00 96.94 570 LEU A O 1
ATOM 4385 N N . ASP A 1 571 ? -7.413 -16.190 23.498 1.00 96.56 571 ASP A N 1
ATOM 4386 C CA . ASP A 1 571 ? -7.864 -16.254 24.893 1.00 96.56 571 ASP A CA 1
ATOM 4387 C C . ASP A 1 571 ? -7.235 -15.162 25.777 1.00 96.56 571 ASP A C 1
ATOM 4389 O O . ASP A 1 571 ? -7.687 -14.924 26.894 1.00 96.56 571 ASP A O 1
ATOM 4393 N N . GLY A 1 572 ? -6.200 -14.459 25.299 1.00 96.50 572 GLY A N 1
ATOM 4394 C CA . GLY A 1 572 ? -5.432 -13.513 26.118 1.00 96.50 572 GLY A CA 1
ATOM 4395 C C . GLY A 1 572 ? -4.520 -14.180 27.144 1.00 96.50 572 GLY A C 1
ATOM 4396 O O . GLY A 1 572 ? -4.101 -13.527 28.098 1.00 96.50 572 GLY A O 1
ATOM 4397 N N . VAL A 1 573 ? -4.217 -15.467 26.974 1.00 97.75 573 VAL A N 1
ATOM 4398 C CA . VAL A 1 573 ? -3.375 -16.216 27.909 1.00 97.75 573 VAL A CA 1
ATOM 4399 C C . VAL A 1 573 ? -1.904 -16.001 27.567 1.00 97.75 573 VAL A C 1
ATOM 4401 O O . VAL A 1 573 ? -1.453 -16.291 26.460 1.00 97.75 573 VAL A O 1
ATOM 4404 N N . LEU A 1 574 ? -1.145 -15.483 28.530 1.00 95.44 574 LEU A N 1
ATOM 4405 C CA . LEU A 1 574 ? 0.307 -15.347 28.436 1.00 95.44 574 LEU A CA 1
ATOM 4406 C C . LEU A 1 574 ? 0.997 -16.640 28.886 1.00 95.44 574 LEU A C 1
ATOM 4408 O O . LEU A 1 574 ? 0.498 -17.296 29.801 1.00 95.44 574 LEU A O 1
ATOM 4412 N N . PRO A 1 575 ? 2.162 -16.983 28.311 1.00 96.62 575 PRO A N 1
ATOM 4413 C CA . PRO A 1 575 ? 2.953 -18.097 28.808 1.00 96.62 575 PRO A CA 1
ATOM 4414 C C . PRO A 1 575 ? 3.562 -17.798 30.187 1.00 96.62 575 PRO A C 1
ATOM 4416 O O . PRO A 1 575 ? 3.824 -16.643 30.559 1.00 96.62 575 PRO A O 1
ATOM 4419 N N . ASP A 1 576 ? 3.852 -18.865 30.931 1.00 94.75 576 ASP A N 1
ATOM 4420 C CA . ASP A 1 576 ? 4.585 -18.783 32.191 1.00 94.75 576 ASP A CA 1
ATOM 4421 C C . ASP A 1 576 ? 5.969 -18.151 31.983 1.00 94.75 576 ASP A C 1
ATOM 4423 O O . ASP A 1 576 ? 6.541 -18.149 30.887 1.00 94.75 576 ASP A O 1
ATOM 4427 N N . SER A 1 577 ? 6.512 -17.548 33.039 1.00 92.62 577 SER A N 1
ATOM 4428 C CA . SER A 1 577 ? 7.803 -16.865 32.951 1.00 92.62 577 SER A CA 1
ATOM 4429 C C . SER A 1 577 ? 8.904 -17.885 32.679 1.00 92.62 577 SER A C 1
ATOM 4431 O O . SER A 1 577 ? 9.027 -18.856 33.419 1.00 92.62 577 SER A O 1
ATOM 4433 N N . GLY A 1 578 ? 9.720 -17.645 31.650 1.00 89.19 578 GLY A N 1
ATOM 4434 C CA . GLY A 1 578 ? 10.759 -18.590 31.233 1.00 89.19 578 GLY A CA 1
ATOM 4435 C C . GLY A 1 578 ? 10.215 -19.802 30.476 1.00 89.19 578 GLY A C 1
ATOM 4436 O O . GLY A 1 578 ? 10.812 -20.868 30.540 1.00 89.19 578 GLY A O 1
ATOM 4437 N N . THR A 1 579 ? 9.078 -19.669 29.786 1.00 95.88 579 THR A N 1
ATOM 4438 C CA . THR A 1 579 ? 8.580 -20.728 28.897 1.00 95.88 579 THR A CA 1
ATOM 4439 C C . THR A 1 579 ? 9.520 -20.915 27.706 1.00 95.88 579 THR A C 1
ATOM 4441 O O . THR A 1 579 ? 9.830 -19.953 26.996 1.00 95.88 579 THR A O 1
ATOM 4444 N N . HIS A 1 580 ? 9.910 -22.169 27.476 1.00 96.88 580 HIS A N 1
ATOM 4445 C CA . HIS A 1 580 ? 10.656 -22.625 26.307 1.00 96.88 580 HIS A CA 1
ATOM 4446 C C . HIS A 1 580 ? 9.796 -23.568 25.462 1.00 96.88 580 HIS A C 1
ATOM 4448 O O . HIS A 1 580 ? 9.071 -24.406 26.002 1.00 96.88 580 HIS A O 1
ATOM 4454 N N . CYS A 1 581 ? 9.886 -23.423 24.144 1.00 96.94 581 CYS A N 1
ATOM 4455 C CA . CYS A 1 581 ? 9.255 -24.302 23.172 1.00 96.94 581 CYS A CA 1
ATOM 4456 C C . CYS A 1 581 ? 10.309 -24.924 22.255 1.00 96.94 581 CYS A C 1
ATOM 4458 O O . CYS A 1 581 ? 10.994 -24.209 21.522 1.00 96.94 581 CYS A O 1
ATOM 4460 N N . ASP A 1 582 ? 10.376 -26.252 22.236 1.00 93.75 582 ASP A N 1
ATOM 4461 C CA . ASP A 1 582 ? 11.209 -26.989 21.289 1.00 93.75 582 ASP A CA 1
ATOM 4462 C C . ASP A 1 582 ? 10.686 -26.845 19.848 1.00 93.75 582 ASP A C 1
ATOM 4464 O O . ASP A 1 582 ? 9.482 -26.682 19.603 1.00 93.75 582 ASP A O 1
ATOM 4468 N N . VAL A 1 583 ? 11.602 -26.914 18.883 1.00 90.69 583 VAL A N 1
ATOM 4469 C CA . VAL A 1 583 ? 11.277 -27.069 17.456 1.00 90.69 583 VAL A CA 1
ATOM 4470 C C . VAL A 1 583 ? 10.974 -28.527 17.117 1.00 90.69 583 VAL A C 1
ATOM 4472 O O . VAL A 1 583 ? 11.489 -29.448 17.747 1.00 90.69 583 VAL A O 1
ATOM 4475 N N . ASP A 1 584 ? 10.158 -28.743 16.089 1.00 81.75 584 ASP A N 1
ATOM 4476 C CA . ASP A 1 584 ? 9.743 -30.083 15.681 1.00 81.75 584 ASP A CA 1
ATOM 4477 C C . ASP A 1 584 ? 10.931 -30.885 15.089 1.00 81.75 584 ASP A C 1
ATOM 4479 O O . ASP A 1 584 ? 11.690 -30.402 14.237 1.00 81.75 584 ASP A O 1
ATOM 4483 N N . ASP A 1 585 ? 11.080 -32.145 15.515 1.00 74.12 585 ASP A N 1
ATOM 4484 C CA . ASP A 1 585 ? 12.211 -33.009 15.154 1.00 74.12 585 ASP A CA 1
ATOM 4485 C C . ASP A 1 585 ? 12.325 -33.309 13.647 1.00 74.12 585 ASP A C 1
ATOM 4487 O O . ASP A 1 585 ? 11.346 -33.506 12.925 1.00 74.12 585 ASP A O 1
ATOM 4491 N N . GLY A 1 586 ? 13.568 -33.456 13.174 1.00 72.06 586 GLY A N 1
ATOM 4492 C CA . GLY A 1 586 ? 13.870 -33.962 11.828 1.00 72.06 586 GLY A CA 1
ATOM 4493 C C . GLY A 1 586 ? 13.662 -32.963 10.686 1.00 72.06 586 GLY A C 1
ATOM 4494 O O . GLY A 1 586 ? 13.802 -33.347 9.526 1.00 72.06 586 GLY A O 1
ATOM 4495 N N . PHE A 1 587 ? 13.372 -31.699 10.999 1.00 79.25 587 PHE A N 1
ATOM 4496 C CA . PHE A 1 587 ? 13.199 -30.627 10.017 1.00 79.25 587 PHE A CA 1
ATOM 4497 C C . PHE A 1 587 ? 14.497 -30.260 9.277 1.00 79.25 587 PHE A C 1
ATOM 4499 O O . PHE A 1 587 ? 14.498 -30.054 8.064 1.00 79.25 587 PHE A O 1
ATOM 4506 N N . LEU A 1 588 ? 15.626 -30.205 9.990 1.00 86.81 588 LEU A N 1
ATOM 4507 C CA . LEU A 1 588 ? 16.930 -29.918 9.392 1.00 86.81 588 LEU A CA 1
ATOM 4508 C C . LEU A 1 588 ? 17.494 -31.183 8.741 1.00 86.81 588 LEU A C 1
ATOM 4510 O O . LEU A 1 588 ? 17.692 -32.194 9.414 1.00 86.81 588 LEU A O 1
ATOM 4514 N N . PHE A 1 589 ? 17.791 -31.110 7.440 1.00 86.50 589 PHE A N 1
ATOM 4515 C CA . PHE A 1 589 ? 18.260 -32.249 6.638 1.00 86.50 589 PHE A CA 1
ATOM 4516 C C . PHE A 1 589 ? 17.323 -33.472 6.754 1.00 86.50 589 PHE A C 1
ATOM 4518 O O . PHE A 1 589 ? 17.739 -34.516 7.266 1.00 86.50 589 PHE A O 1
ATOM 4525 N N . PRO A 1 590 ? 16.059 -33.375 6.304 1.00 81.62 590 PRO A N 1
ATOM 4526 C CA . PRO A 1 590 ? 15.040 -34.392 6.567 1.00 81.62 590 PRO A CA 1
ATOM 4527 C C . PRO A 1 590 ? 15.425 -35.776 6.019 1.00 81.62 590 PRO A C 1
ATOM 4529 O O . PRO A 1 590 ? 16.009 -35.903 4.943 1.00 81.62 590 PRO A O 1
ATOM 4532 N N . GLY A 1 591 ? 15.127 -36.828 6.790 1.00 74.12 591 GLY A N 1
ATOM 4533 C CA . GLY A 1 591 ? 15.314 -38.236 6.405 1.00 74.12 591 GLY A CA 1
ATOM 4534 C C . GLY A 1 591 ? 13.999 -38.930 6.026 1.00 74.12 591 GLY A C 1
ATOM 4535 O O . GLY A 1 591 ? 12.924 -38.357 6.186 1.00 74.12 591 GLY A O 1
ATOM 4536 N N . GLU A 1 592 ? 14.060 -40.189 5.577 1.00 67.56 592 GLU A N 1
ATOM 4537 C CA . GLU A 1 592 ? 12.878 -40.951 5.116 1.00 67.56 592 GLU A CA 1
ATOM 4538 C C . GLU A 1 592 ? 11.766 -41.083 6.178 1.00 67.56 592 GLU A C 1
ATOM 4540 O O . GLU A 1 592 ? 10.580 -41.140 5.848 1.00 67.56 592 GLU A O 1
ATOM 4545 N N . SER A 1 593 ? 12.121 -41.077 7.467 1.00 64.19 593 SER A N 1
ATOM 4546 C CA . SER A 1 593 ? 11.166 -41.174 8.576 1.00 64.19 593 SER A CA 1
ATOM 4547 C C . SER A 1 593 ? 10.405 -39.875 8.873 1.00 64.19 593 SER A C 1
ATOM 4549 O O . SER A 1 593 ? 9.372 -39.943 9.533 1.00 64.19 593 SER A O 1
ATOM 4551 N N . TYR A 1 594 ? 10.836 -38.715 8.361 1.00 71.31 594 TYR A N 1
ATOM 4552 C CA . TYR A 1 594 ? 10.231 -37.410 8.677 1.00 71.31 594 TYR A CA 1
ATOM 4553 C C . TYR A 1 594 ? 8.746 -37.334 8.288 1.00 71.31 594 TYR A C 1
ATOM 4555 O O . TYR A 1 594 ? 7.886 -36.979 9.095 1.00 71.31 594 TYR A O 1
ATOM 4563 N N . HIS A 1 595 ? 8.417 -37.778 7.072 1.00 68.12 595 HIS A N 1
ATOM 4564 C CA . HIS A 1 595 ? 7.030 -37.860 6.607 1.00 68.12 595 HIS A CA 1
ATOM 4565 C C . HIS A 1 595 ? 6.203 -38.882 7.398 1.00 68.12 595 HIS A C 1
ATOM 4567 O O . HIS A 1 595 ? 4.991 -38.726 7.536 1.00 68.12 595 HIS A O 1
ATOM 4573 N N . THR A 1 596 ? 6.848 -39.917 7.939 1.00 65.12 596 THR A N 1
ATOM 4574 C CA . THR A 1 596 ? 6.180 -40.920 8.776 1.00 65.12 596 THR A CA 1
ATOM 4575 C C . THR A 1 596 ? 5.799 -40.315 10.125 1.00 65.12 596 THR A C 1
ATOM 4577 O O . THR A 1 596 ? 4.651 -40.459 10.534 1.00 65.12 596 THR A O 1
ATOM 4580 N N . THR A 1 597 ? 6.698 -39.557 10.762 1.00 70.19 597 THR A N 1
ATOM 4581 C CA . THR A 1 597 ? 6.425 -38.832 12.016 1.00 70.19 597 THR A CA 1
ATOM 4582 C C . THR A 1 597 ? 5.272 -37.840 11.853 1.00 70.19 597 THR A C 1
ATOM 4584 O O . THR A 1 597 ? 4.334 -37.848 12.649 1.00 70.19 597 THR A O 1
ATOM 4587 N N . MET A 1 598 ? 5.251 -37.071 10.761 1.00 72.06 598 MET A N 1
ATOM 4588 C CA . MET A 1 598 ? 4.153 -36.142 10.454 1.00 72.06 598 MET A CA 1
ATOM 4589 C C . MET A 1 598 ? 2.781 -36.812 10.334 1.00 72.06 598 MET A C 1
ATOM 4591 O O . MET A 1 598 ? 1.769 -36.261 10.768 1.00 72.06 598 MET A O 1
ATOM 4595 N N . ASN A 1 599 ? 2.736 -38.028 9.788 1.00 71.69 599 ASN A N 1
ATOM 4596 C CA . ASN A 1 599 ? 1.493 -38.784 9.639 1.00 71.69 599 ASN A CA 1
ATOM 4597 C C . ASN A 1 599 ? 0.958 -39.358 10.960 1.00 71.69 599 ASN A C 1
ATOM 4599 O O . ASN A 1 599 ? -0.193 -39.790 10.997 1.00 71.69 599 ASN A O 1
ATOM 4603 N N . THR A 1 600 ? 1.760 -39.358 12.030 1.00 80.25 600 THR A N 1
ATOM 4604 C CA . THR A 1 600 ? 1.338 -39.825 13.362 1.00 80.25 600 THR A CA 1
ATOM 4605 C C . THR A 1 600 ? 0.710 -38.734 14.233 1.00 80.25 600 THR A C 1
ATOM 4607 O O . THR A 1 600 ? 0.128 -39.055 15.269 1.00 80.25 600 THR A O 1
ATOM 4610 N N . LEU A 1 601 ? 0.776 -37.461 13.821 1.00 82.88 601 LEU A N 1
ATOM 4611 C CA . LEU A 1 601 ? 0.190 -36.352 14.575 1.00 82.88 601 LEU A CA 1
ATOM 4612 C C . LEU A 1 601 ? -1.351 -36.396 14.561 1.00 82.88 601 LEU A C 1
ATOM 4614 O O . LEU A 1 601 ? -1.953 -36.759 13.543 1.00 82.88 601 LEU A O 1
ATOM 4618 N N . PRO A 1 602 ? -2.017 -35.959 15.651 1.00 86.62 602 PRO A N 1
ATOM 4619 C CA . PRO A 1 602 ? -3.458 -35.724 15.649 1.00 86.62 602 PRO A CA 1
ATOM 4620 C C . PRO A 1 602 ? -3.877 -34.809 14.484 1.00 86.62 602 PRO A C 1
ATOM 4622 O O . PRO A 1 602 ? -3.126 -33.896 14.144 1.00 86.62 602 PRO A O 1
ATOM 4625 N N . PRO A 1 603 ? -5.078 -34.960 13.891 1.00 80.00 603 PRO A N 1
ATOM 4626 C CA . PRO A 1 603 ? -5.458 -34.217 12.684 1.00 80.00 603 PRO A CA 1
ATOM 4627 C C . PRO A 1 603 ? -5.309 -32.688 12.779 1.00 80.00 603 PRO A C 1
ATOM 4629 O O . PRO A 1 603 ? -4.867 -32.062 11.816 1.00 80.00 603 PRO A O 1
ATOM 4632 N N . GLY A 1 604 ? -5.650 -32.093 13.930 1.00 76.94 604 GLY A N 1
ATOM 4633 C CA . GLY A 1 604 ? -5.493 -30.652 14.171 1.00 76.94 604 GLY A CA 1
ATOM 4634 C C . GLY A 1 604 ? -4.029 -30.212 14.278 1.00 76.94 604 GLY A C 1
ATOM 4635 O O . GLY A 1 604 ? -3.653 -29.187 13.712 1.00 76.94 604 GLY A O 1
ATOM 4636 N N . ASP A 1 605 ? -3.194 -31.024 14.928 1.00 87.44 605 ASP A N 1
ATOM 4637 C CA . ASP A 1 605 ? -1.753 -30.779 15.057 1.00 87.44 605 ASP A CA 1
ATOM 4638 C C . ASP A 1 605 ? -1.029 -31.007 13.725 1.00 87.44 605 ASP A C 1
ATOM 4640 O O . ASP A 1 605 ? -0.106 -30.270 13.395 1.00 87.44 605 ASP A O 1
ATOM 4644 N N . ARG A 1 606 ? -1.504 -31.948 12.901 1.00 86.81 606 ARG A N 1
ATOM 4645 C CA . ARG A 1 606 ? -0.987 -32.173 11.547 1.00 86.81 606 ARG A CA 1
ATOM 4646 C C . ARG A 1 606 ? -1.218 -30.964 10.641 1.00 86.81 606 ARG A C 1
ATOM 4648 O O . ARG A 1 606 ? -0.290 -30.528 9.971 1.00 86.81 606 ARG A O 1
ATOM 4655 N N . ALA A 1 607 ? -2.431 -30.404 10.630 1.00 87.38 607 ALA A N 1
ATOM 4656 C CA . ALA A 1 607 ? -2.732 -29.210 9.833 1.00 87.38 607 ALA A CA 1
ATOM 4657 C C . ALA A 1 607 ? -1.885 -28.003 10.269 1.00 87.38 607 ALA A C 1
ATOM 4659 O O . ALA A 1 607 ? -1.417 -27.233 9.430 1.00 87.38 607 ALA A O 1
ATOM 4660 N N . LEU A 1 608 ? -1.659 -27.865 11.580 1.00 91.12 608 LEU A N 1
ATOM 4661 C CA . LEU A 1 608 ? -0.793 -26.831 12.134 1.00 91.12 608 LEU A CA 1
ATOM 4662 C C . LEU A 1 608 ? 0.672 -27.039 11.726 1.00 91.12 608 LEU A C 1
ATOM 4664 O O . LEU A 1 608 ? 1.300 -26.102 11.244 1.00 91.12 608 LEU A O 1
ATOM 4668 N N . ALA A 1 609 ? 1.192 -28.261 11.839 1.00 89.25 609 ALA A N 1
ATOM 4669 C CA . ALA A 1 609 ? 2.551 -28.602 11.427 1.00 89.25 609 ALA A CA 1
ATOM 4670 C C . ALA A 1 609 ? 2.780 -28.376 9.921 1.00 89.25 609 ALA A C 1
ATOM 4672 O O . ALA A 1 609 ? 3.795 -27.808 9.527 1.00 89.25 609 ALA A O 1
ATOM 4673 N N . GLU A 1 610 ? 1.817 -28.737 9.065 1.00 89.62 610 GLU A N 1
ATOM 4674 C CA . GLU A 1 610 ? 1.882 -28.466 7.621 1.00 89.62 610 GLU A CA 1
ATOM 4675 C C . GLU A 1 610 ? 1.921 -26.960 7.311 1.00 89.62 610 GLU A C 1
ATOM 4677 O O . GLU A 1 610 ? 2.671 -26.528 6.431 1.00 89.62 610 GLU A O 1
ATOM 4682 N N . ALA A 1 611 ? 1.129 -26.153 8.025 1.00 92.19 611 ALA A N 1
ATOM 4683 C CA . ALA A 1 611 ? 1.157 -24.699 7.884 1.00 92.19 611 ALA A CA 1
ATOM 4684 C C . ALA A 1 611 ? 2.511 -24.123 8.326 1.00 92.19 611 ALA A C 1
ATOM 4686 O O . ALA A 1 611 ? 3.094 -23.314 7.607 1.00 92.19 611 ALA A O 1
ATOM 4687 N N . LEU A 1 612 ? 3.046 -24.587 9.458 1.00 92.75 612 LEU A N 1
ATOM 4688 C CA . LEU A 1 612 ? 4.352 -24.171 9.972 1.00 92.75 612 LEU A CA 1
ATOM 4689 C C . LEU A 1 612 ? 5.497 -24.528 9.015 1.00 92.75 612 LEU A C 1
ATOM 4691 O O . LEU A 1 612 ? 6.375 -23.700 8.784 1.00 92.75 612 LEU A O 1
ATOM 4695 N N . MET A 1 613 ? 5.457 -25.700 8.375 1.00 88.62 613 MET A N 1
ATOM 4696 C CA . MET A 1 613 ? 6.437 -26.059 7.342 1.00 88.62 613 MET A CA 1
ATOM 4697 C C . MET A 1 613 ? 6.416 -25.080 6.174 1.00 88.62 613 MET A C 1
ATOM 4699 O O . MET A 1 613 ? 7.456 -24.543 5.805 1.00 88.62 613 MET A O 1
ATOM 4703 N N . ARG A 1 614 ? 5.237 -24.760 5.639 1.00 90.31 614 ARG A N 1
ATOM 4704 C CA . ARG A 1 614 ? 5.122 -23.780 4.545 1.00 90.31 614 ARG A CA 1
ATOM 4705 C C . ARG A 1 614 ? 5.554 -22.376 4.965 1.00 90.31 614 ARG A C 1
ATOM 4707 O O . ARG A 1 614 ? 6.103 -21.636 4.152 1.00 90.31 614 ARG A O 1
ATOM 4714 N N . LEU A 1 615 ? 5.329 -21.993 6.224 1.00 91.56 615 LEU A N 1
ATOM 4715 C CA . LEU A 1 615 ? 5.825 -20.726 6.778 1.00 91.56 615 LEU A CA 1
ATOM 4716 C C . LEU A 1 615 ? 7.358 -20.699 6.885 1.00 91.56 615 LEU A C 1
ATOM 4718 O O . LEU A 1 615 ? 7.956 -19.650 6.651 1.00 91.56 615 LEU A O 1
ATOM 4722 N N . SER A 1 616 ? 7.982 -21.845 7.159 1.00 89.44 616 SER A N 1
ATOM 4723 C CA . SER A 1 616 ? 9.439 -21.983 7.277 1.00 89.44 616 SER A CA 1
ATOM 4724 C C . SER A 1 616 ? 10.183 -22.058 5.939 1.00 89.44 616 SER A C 1
ATOM 4726 O O . SER A 1 616 ? 11.393 -21.830 5.878 1.00 89.44 616 SER A O 1
ATOM 4728 N N . GLU A 1 617 ? 9.483 -22.367 4.846 1.00 84.00 617 GLU A N 1
ATOM 4729 C CA . GLU A 1 617 ? 10.058 -22.374 3.501 1.00 84.00 617 GLU A CA 1
ATOM 4730 C C . GLU A 1 617 ? 10.386 -20.947 3.037 1.00 84.00 617 GLU A C 1
ATOM 4732 O O . GLU A 1 617 ? 9.620 -19.993 3.259 1.00 84.00 617 GLU A O 1
ATOM 4737 N N . GLU A 1 618 ? 11.528 -20.793 2.360 1.00 65.94 618 GLU A N 1
ATOM 4738 C CA . GLU A 1 618 ? 11.816 -19.571 1.615 1.00 65.94 618 GLU A CA 1
ATOM 4739 C C . GLU A 1 618 ? 10.783 -19.389 0.493 1.00 65.94 618 GLU A C 1
ATOM 4741 O O . GLU A 1 618 ? 10.373 -20.360 -0.149 1.00 65.94 618 GLU A O 1
ATOM 4746 N N . PRO A 1 619 ? 10.359 -18.150 0.206 1.00 54.38 619 PRO A N 1
ATOM 4747 C CA . PRO A 1 619 ? 9.535 -17.903 -0.966 1.00 54.38 619 PRO A CA 1
ATOM 4748 C C . PRO A 1 619 ? 10.242 -18.318 -2.248 1.00 54.38 619 PRO A C 1
ATOM 4750 O O . PRO A 1 619 ? 11.205 -17.686 -2.674 1.00 54.38 619 PRO A O 1
ATOM 4753 N N . THR A 1 620 ? 9.699 -19.321 -2.923 1.00 41.81 620 THR A N 1
ATOM 4754 C CA . THR A 1 620 ? 9.979 -19.513 -4.342 1.00 41.81 620 THR A CA 1
ATOM 4755 C C . THR A 1 620 ? 9.227 -18.444 -5.134 1.00 41.81 620 THR A C 1
ATOM 4757 O O . THR A 1 620 ? 8.106 -18.063 -4.779 1.00 41.81 620 THR A O 1
ATOM 4760 N N . SER A 1 621 ? 9.858 -17.903 -6.181 1.00 34.03 621 SER A N 1
ATOM 4761 C CA . SER A 1 621 ? 9.203 -16.970 -7.100 1.00 34.03 621 SER A CA 1
ATOM 4762 C C . SER A 1 621 ? 7.884 -17.577 -7.579 1.00 34.03 621 SER A C 1
ATOM 4764 O O . SER A 1 621 ? 7.799 -18.772 -7.869 1.00 34.03 621 SER A O 1
ATOM 4766 N N . PHE A 1 622 ? 6.825 -16.765 -7.587 1.00 29.86 622 PHE A N 1
ATOM 4767 C CA . PHE A 1 622 ? 5.464 -17.211 -7.858 1.00 29.86 622 PHE A CA 1
ATOM 4768 C C . PHE A 1 622 ? 5.373 -17.812 -9.267 1.00 29.86 622 PHE A C 1
ATOM 4770 O O . PHE A 1 622 ? 5.154 -17.116 -10.255 1.00 29.86 622 PHE A O 1
ATOM 4777 N N . SER A 1 623 ? 5.543 -19.129 -9.386 1.00 23.98 623 SER A N 1
ATOM 4778 C CA . SER A 1 623 ? 5.203 -19.831 -10.612 1.00 23.98 623 SER A CA 1
ATOM 4779 C C . SER A 1 623 ? 3.691 -19.985 -10.622 1.00 23.98 623 SER A C 1
ATOM 4781 O O . SER A 1 623 ? 3.137 -20.890 -9.994 1.00 23.98 623 SER A O 1
ATOM 4783 N N . ALA A 1 624 ? 3.009 -19.096 -11.344 1.00 23.81 624 ALA A N 1
ATOM 4784 C CA . ALA A 1 624 ? 1.628 -19.279 -11.771 1.00 23.81 624 ALA A CA 1
ATOM 4785 C C . ALA A 1 624 ? 1.536 -20.498 -12.717 1.00 23.81 624 ALA A C 1
ATOM 4787 O O . ALA A 1 624 ? 1.324 -20.387 -13.920 1.00 23.81 624 ALA A O 1
ATOM 4788 N N . ARG A 1 625 ? 1.763 -21.702 -12.187 1.00 23.66 625 ARG A N 1
ATOM 4789 C CA . ARG A 1 625 ? 1.606 -22.986 -12.874 1.00 23.66 625 ARG A CA 1
ATOM 4790 C C . ARG A 1 625 ? 1.004 -24.011 -11.924 1.00 23.66 625 ARG A C 1
ATOM 4792 O O . ARG A 1 625 ? 1.598 -25.039 -11.619 1.00 23.66 625 ARG A O 1
ATOM 4799 N N . LYS A 1 626 ? -0.240 -23.781 -11.519 1.00 23.61 626 LYS A N 1
ATOM 4800 C CA . LYS A 1 626 ? -1.167 -24.891 -11.274 1.00 23.61 626 LYS A CA 1
ATOM 4801 C C . LYS A 1 626 ? -2.403 -24.690 -12.132 1.00 23.61 626 LYS A C 1
ATOM 4803 O O . LYS A 1 626 ? -3.440 -24.221 -11.684 1.00 23.61 626 LYS A O 1
ATOM 4808 N N . THR A 1 627 ? -2.267 -25.068 -13.400 1.00 24.80 627 THR A N 1
ATOM 4809 C CA . THR A 1 627 ? -3.410 -25.419 -14.238 1.00 24.80 627 THR A CA 1
ATOM 4810 C C . THR A 1 627 ? -4.169 -26.526 -13.512 1.00 24.80 627 THR A C 1
ATOM 4812 O O . THR A 1 627 ? -3.620 -27.599 -13.254 1.00 24.80 627 THR A O 1
ATOM 4815 N N . VAL A 1 628 ? -5.421 -26.256 -13.153 1.00 24.62 628 VAL A N 1
ATOM 4816 C CA . VAL A 1 628 ? -6.362 -27.255 -12.647 1.00 24.62 628 VAL A CA 1
ATOM 4817 C C . VAL A 1 628 ? -6.516 -28.326 -13.730 1.00 24.62 628 VAL A C 1
ATOM 4819 O O . VAL A 1 628 ? -7.211 -28.128 -14.724 1.00 24.62 628 VAL A O 1
ATOM 4822 N N . ARG A 1 629 ? -5.826 -29.463 -13.585 1.00 22.03 629 ARG A N 1
ATOM 4823 C CA . ARG A 1 629 ? -6.088 -30.650 -14.405 1.00 22.03 629 ARG A CA 1
ATOM 4824 C C . ARG A 1 629 ? -7.362 -31.305 -13.886 1.00 22.03 629 ARG A C 1
ATOM 4826 O O . ARG A 1 629 ? -7.338 -32.029 -12.897 1.00 22.03 629 ARG A O 1
ATOM 4833 N N . CYS A 1 630 ? -8.467 -31.045 -14.571 1.00 22.48 630 CYS A N 1
ATOM 4834 C CA . CYS A 1 630 ? -9.676 -31.850 -14.461 1.00 22.48 630 CYS A CA 1
ATOM 4835 C C . CYS A 1 630 ? -9.408 -33.229 -15.112 1.00 22.48 630 CYS A C 1
ATOM 4837 O O . CYS A 1 630 ? -8.892 -33.261 -16.235 1.00 22.48 630 CYS A O 1
ATOM 4839 N N . PRO A 1 631 ? -9.695 -34.368 -14.455 1.00 23.95 631 PRO A N 1
ATOM 4840 C CA . PRO A 1 631 ? -9.477 -35.683 -15.038 1.00 23.95 631 PRO A CA 1
ATOM 4841 C C . PRO A 1 631 ? -10.684 -36.056 -15.904 1.00 23.95 631 PRO A C 1
ATOM 4843 O O . PRO A 1 631 ? -11.734 -36.424 -15.386 1.00 23.95 631 PRO A O 1
ATOM 4846 N N . LEU A 1 632 ? -10.545 -35.986 -17.228 1.00 26.22 632 LEU A N 1
ATOM 4847 C CA . LEU A 1 632 ? -11.510 -36.587 -18.146 1.00 26.22 632 LEU A CA 1
ATOM 4848 C C . LEU A 1 632 ? -10.815 -37.596 -19.064 1.00 26.22 632 LEU A C 1
ATOM 4850 O O . LEU A 1 632 ? -9.989 -37.256 -19.906 1.00 26.22 632 LEU A O 1
ATOM 4854 N N . LEU A 1 633 ? -11.152 -38.852 -18.769 1.00 27.12 633 LEU A N 1
ATOM 4855 C CA . LEU A 1 633 ? -11.273 -40.045 -19.606 1.00 27.12 633 LEU A CA 1
ATOM 4856 C C . LEU A 1 633 ? -10.747 -39.950 -21.045 1.00 27.12 633 LEU A C 1
ATOM 4858 O O . LEU A 1 633 ? -11.167 -39.128 -21.855 1.00 27.12 633 LEU A O 1
ATOM 4862 N N . GLY A 1 634 ? -9.852 -40.887 -21.353 1.00 25.83 634 GLY A N 1
ATOM 4863 C CA . GLY A 1 634 ? -9.197 -41.002 -22.640 1.00 25.83 634 GLY A CA 1
ATOM 4864 C C . GLY A 1 634 ? -10.132 -41.314 -23.802 1.00 25.83 634 GLY A C 1
ATOM 4865 O O . GLY A 1 634 ? -11.096 -42.060 -23.676 1.00 25.83 634 GLY A O 1
ATOM 4866 N N . LEU A 1 635 ? -9.735 -40.815 -24.968 1.00 26.62 635 LEU A N 1
ATOM 4867 C CA . LEU A 1 635 ? -10.066 -41.377 -26.268 1.00 26.62 635 LEU A CA 1
ATOM 4868 C C . LEU A 1 635 ? -8.885 -41.121 -27.211 1.00 26.62 635 LEU A C 1
ATOM 4870 O O . LEU A 1 635 ? -8.486 -39.990 -27.477 1.00 26.62 635 LEU A O 1
ATOM 4874 N N . GLN A 1 636 ? -8.297 -42.221 -27.675 1.00 25.09 636 GLN A N 1
ATOM 4875 C CA . GLN A 1 636 ? -7.324 -42.270 -28.760 1.00 25.09 636 GLN A CA 1
ATOM 4876 C C . GLN A 1 636 ? -7.921 -41.716 -30.062 1.00 25.09 636 GLN A C 1
ATOM 4878 O O . GLN A 1 636 ? -9.057 -42.061 -30.385 1.00 25.09 636 GLN A O 1
ATOM 4883 N N . ARG A 1 637 ? -7.100 -41.018 -30.867 1.00 25.72 637 ARG A N 1
ATOM 4884 C CA . ARG A 1 637 ? -6.891 -41.186 -32.336 1.00 25.72 637 ARG A CA 1
ATOM 4885 C C . ARG A 1 637 ? -6.223 -39.919 -32.897 1.00 25.72 637 ARG A C 1
ATOM 4887 O O . ARG A 1 637 ? -6.752 -38.832 -32.761 1.00 25.72 637 ARG A O 1
ATOM 4894 N N . ARG A 1 638 ? -4.956 -39.995 -33.317 1.00 25.83 638 ARG A N 1
ATOM 4895 C CA . ARG A 1 638 ? -4.403 -40.385 -34.640 1.00 25.83 638 ARG A CA 1
ATOM 4896 C C . ARG A 1 638 ? -4.022 -39.164 -35.496 1.00 25.83 638 ARG A C 1
ATOM 4898 O O . ARG A 1 638 ? -4.878 -38.451 -36.000 1.00 25.83 638 ARG A O 1
ATOM 4905 N N . ASN A 1 639 ? -2.705 -39.037 -35.671 1.00 25.02 6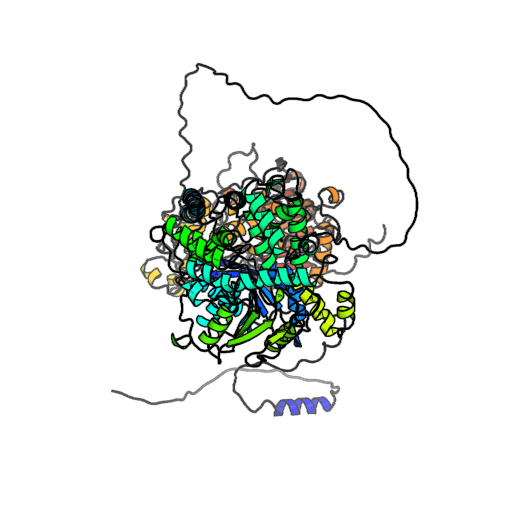39 ASN A N 1
ATOM 4906 C CA . ASN A 1 639 ? -1.951 -38.348 -36.721 1.00 25.02 639 ASN A CA 1
ATOM 4907 C C . ASN A 1 639 ? -2.689 -38.136 -38.044 1.00 25.02 639 ASN A C 1
ATOM 4909 O O . ASN A 1 639 ? -3.165 -39.121 -38.599 1.00 25.02 639 ASN A O 1
ATOM 4913 N N . TRP A 1 640 ? -2.536 -36.942 -38.626 1.00 23.61 640 TRP A N 1
ATOM 4914 C CA . TRP A 1 640 ? -2.260 -36.774 -40.058 1.00 23.61 640 TRP A CA 1
ATOM 4915 C C . TRP A 1 640 ? -1.278 -35.614 -40.283 1.00 23.61 640 TRP A C 1
ATOM 4917 O O . TRP A 1 640 ? -1.554 -34.461 -39.970 1.00 23.61 640 TRP A O 1
ATOM 4927 N N . MET A 1 641 ? -0.107 -35.962 -40.819 1.00 22.91 641 MET A N 1
ATOM 4928 C CA . MET A 1 641 ? 0.827 -35.052 -41.482 1.00 22.91 641 MET A CA 1
ATOM 4929 C C . MET A 1 641 ? 0.252 -34.635 -42.835 1.00 22.91 641 MET A C 1
ATOM 4931 O O . MET A 1 641 ? -0.255 -35.502 -43.539 1.00 22.91 641 MET A O 1
ATOM 4935 N N . LEU A 1 642 ? 0.486 -33.392 -43.266 1.00 25.16 642 LEU A N 1
ATOM 4936 C CA . LEU A 1 642 ? 0.683 -33.069 -44.684 1.00 25.16 642 LEU A CA 1
ATOM 4937 C C . LEU A 1 642 ? 1.644 -31.876 -44.835 1.00 25.16 642 LEU A C 1
ATOM 4939 O O . LEU A 1 642 ? 1.366 -30.754 -44.426 1.00 25.16 642 LEU A O 1
ATOM 4943 N N . ARG A 1 643 ? 2.803 -32.175 -45.431 1.00 24.41 643 ARG A N 1
ATOM 4944 C CA . ARG A 1 643 ? 3.768 -31.240 -46.023 1.00 24.41 643 ARG A CA 1
ATOM 4945 C C . ARG A 1 643 ? 3.307 -30.896 -47.439 1.00 24.41 643 ARG A C 1
ATOM 4947 O O . ARG A 1 643 ? 3.085 -31.836 -48.191 1.00 24.41 643 ARG A O 1
ATOM 4954 N N . ILE A 1 644 ? 3.356 -29.623 -47.847 1.00 27.14 644 ILE A N 1
ATOM 4955 C CA . ILE A 1 644 ? 3.692 -29.231 -49.231 1.00 27.14 644 ILE A CA 1
ATOM 4956 C C . ILE A 1 644 ? 4.590 -27.981 -49.207 1.00 27.14 644 ILE A C 1
ATOM 4958 O O . ILE A 1 644 ? 4.330 -27.006 -48.511 1.00 27.14 644 ILE A O 1
ATOM 4962 N N . LEU A 1 645 ? 5.683 -28.071 -49.966 1.00 26.09 645 LEU A N 1
ATOM 4963 C CA . LEU A 1 645 ? 6.722 -27.072 -50.222 1.00 26.09 645 LEU A CA 1
ATOM 4964 C C . LEU A 1 645 ? 6.285 -26.071 -51.309 1.00 26.09 645 LEU A C 1
ATOM 4966 O O . LEU A 1 645 ? 5.753 -26.507 -52.323 1.00 26.09 645 LEU A O 1
ATOM 4970 N N . SER A 1 646 ? 6.677 -24.792 -51.213 1.00 27.38 646 SER A N 1
ATOM 4971 C CA . SER A 1 646 ? 7.343 -24.101 -52.341 1.00 27.38 646 SER A CA 1
ATOM 4972 C C . SER A 1 646 ? 8.020 -22.763 -51.964 1.00 27.38 646 SER A C 1
ATOM 4974 O O . SER A 1 646 ? 7.411 -21.814 -51.495 1.00 27.38 646 SER A O 1
ATOM 4976 N N . ARG A 1 647 ? 9.344 -22.760 -52.177 1.00 26.06 647 ARG A N 1
ATOM 4977 C CA . ARG A 1 647 ? 10.263 -21.715 -52.680 1.00 26.06 647 ARG A CA 1
ATOM 4978 C C . ARG A 1 647 ? 9.989 -20.209 -52.446 1.00 26.06 647 ARG A C 1
ATOM 4980 O O . ARG A 1 647 ? 9.202 -19.589 -53.139 1.00 26.06 647 ARG A O 1
ATOM 4987 N N . SER A 1 648 ? 10.920 -19.622 -51.680 1.00 27.62 648 SER A N 1
ATOM 4988 C CA . SER A 1 648 ? 11.881 -18.571 -52.090 1.00 27.62 648 SER A CA 1
ATOM 4989 C C . SER A 1 648 ? 11.362 -17.293 -52.774 1.00 27.62 648 SER A C 1
ATOM 4991 O O . SER A 1 648 ? 11.097 -17.292 -53.974 1.00 27.62 648 SER A O 1
ATOM 4993 N N . ARG A 1 649 ? 11.479 -16.164 -52.056 1.00 26.02 649 ARG A N 1
ATOM 4994 C CA . ARG A 1 649 ? 12.289 -15.001 -52.476 1.00 26.02 649 ARG A CA 1
ATOM 4995 C C . ARG A 1 649 ? 12.626 -14.116 -51.268 1.00 26.02 649 ARG A C 1
ATOM 4997 O O . ARG A 1 649 ? 11.744 -13.603 -50.594 1.00 26.02 649 ARG A O 1
ATOM 5004 N N . ARG A 1 650 ? 13.928 -13.960 -51.001 1.00 28.33 650 ARG A N 1
ATOM 5005 C CA . ARG A 1 650 ? 14.495 -12.953 -50.090 1.00 28.33 650 ARG A CA 1
ATOM 5006 C C . ARG A 1 650 ? 14.491 -11.595 -50.788 1.00 28.33 650 ARG A C 1
ATOM 5008 O O . ARG A 1 650 ? 14.880 -11.519 -51.951 1.00 28.33 650 ARG A O 1
ATOM 5015 N N . SER A 1 651 ? 14.166 -10.530 -50.067 1.00 26.28 651 SER A N 1
ATOM 5016 C CA . SER A 1 651 ? 14.671 -9.181 -50.340 1.00 26.28 651 SER A CA 1
ATOM 5017 C C . SER A 1 651 ? 14.679 -8.405 -49.029 1.00 26.28 651 SER A C 1
ATOM 5019 O O . SER A 1 651 ? 13.633 -8.100 -48.467 1.00 26.28 651 SER A O 1
ATOM 5021 N N . ALA A 1 652 ? 15.887 -8.176 -48.521 1.00 27.89 652 ALA A N 1
ATOM 5022 C CA . ALA A 1 652 ? 16.172 -7.242 -47.448 1.00 27.89 652 ALA A CA 1
ATOM 5023 C C . ALA A 1 652 ? 16.102 -5.818 -48.014 1.00 27.89 652 ALA A C 1
ATOM 5025 O O . ALA A 1 652 ? 16.634 -5.574 -49.097 1.00 27.89 652 ALA A O 1
ATOM 5026 N N . LEU A 1 653 ? 15.491 -4.888 -47.281 1.00 27.53 653 LEU A N 1
ATOM 5027 C CA . LEU A 1 653 ? 15.639 -3.460 -47.539 1.00 27.53 653 LEU A CA 1
ATOM 5028 C C . LEU A 1 653 ? 16.113 -2.759 -46.269 1.00 27.53 653 LEU A C 1
ATOM 5030 O O . LEU A 1 653 ? 15.475 -2.780 -45.221 1.00 27.53 653 LEU A O 1
ATOM 5034 N N . VAL A 1 654 ? 17.307 -2.207 -46.439 1.00 27.86 654 VAL A N 1
ATOM 5035 C CA . VAL A 1 654 ? 18.116 -1.386 -45.552 1.00 27.86 654 VAL A CA 1
ATOM 5036 C C . VAL A 1 654 ? 17.528 0.027 -45.505 1.00 27.86 654 VAL A C 1
ATOM 5038 O O . VAL A 1 654 ? 17.098 0.561 -46.527 1.00 27.86 654 VAL A O 1
ATOM 5041 N N . ALA A 1 655 ? 17.521 0.626 -44.316 1.00 27.69 655 ALA A N 1
ATOM 5042 C CA . ALA A 1 655 ? 17.145 2.017 -44.078 1.00 27.69 655 ALA A CA 1
ATOM 5043 C C . ALA A 1 655 ? 18.182 3.003 -44.658 1.00 27.69 655 ALA A C 1
ATOM 5045 O O . ALA A 1 655 ? 19.379 2.731 -44.550 1.00 27.69 655 ALA A O 1
ATOM 5046 N N . PRO A 1 656 ? 17.776 4.177 -45.178 1.00 30.48 656 PRO A N 1
ATOM 5047 C CA . PRO A 1 656 ? 18.699 5.277 -45.405 1.00 30.48 656 PRO A CA 1
ATOM 5048 C C . PRO A 1 656 ? 18.496 6.420 -44.398 1.00 30.48 656 PRO A C 1
ATOM 5050 O O . PRO A 1 656 ? 17.388 6.880 -44.127 1.00 30.48 656 PRO A O 1
ATOM 5053 N N . SER A 1 657 ? 19.624 6.891 -43.879 1.00 27.50 657 SER A N 1
ATOM 5054 C CA . SER A 1 657 ? 19.841 8.143 -43.155 1.00 27.50 657 SER A CA 1
ATOM 5055 C C . SER A 1 657 ? 19.664 9.372 -44.071 1.00 27.50 657 SER A C 1
ATOM 5057 O O . SER A 1 657 ? 19.941 9.282 -45.272 1.00 27.50 657 SER A O 1
ATOM 5059 N N . PRO A 1 658 ? 19.241 10.546 -43.556 1.00 33.44 658 PRO A N 1
ATOM 5060 C CA . PRO A 1 658 ? 19.044 11.719 -44.396 1.00 33.44 658 PRO A CA 1
ATOM 5061 C C . PRO A 1 658 ? 20.326 12.555 -44.493 1.00 33.44 658 PRO A C 1
ATOM 5063 O O . PRO A 1 658 ? 20.934 12.944 -43.496 1.00 33.44 658 PRO A O 1
ATOM 5066 N N . THR A 1 659 ? 20.717 12.862 -45.728 1.00 28.05 659 THR A N 1
ATOM 5067 C CA . THR A 1 659 ? 21.779 13.812 -46.061 1.00 28.05 659 THR A CA 1
ATOM 5068 C C . THR A 1 659 ? 21.216 15.221 -46.237 1.00 28.05 659 THR A C 1
ATOM 5070 O O . THR A 1 659 ? 20.165 15.448 -46.833 1.00 28.05 659 THR A O 1
ATOM 5073 N N . CYS A 1 660 ? 21.969 16.175 -45.701 1.00 29.75 660 CYS A N 1
ATOM 5074 C CA . CYS A 1 660 ? 21.759 17.614 -45.754 1.00 29.75 660 CYS A CA 1
ATOM 5075 C C . CYS A 1 660 ? 21.877 18.154 -47.194 1.00 29.75 660 CYS A C 1
ATOM 5077 O O . CYS A 1 660 ? 22.872 17.899 -47.874 1.00 29.75 660 CYS A O 1
ATOM 5079 N N . ARG A 1 661 ? 20.909 18.963 -47.648 1.00 28.97 661 ARG A N 1
ATOM 5080 C CA . ARG A 1 661 ? 21.061 19.820 -48.836 1.00 28.97 661 ARG A CA 1
ATOM 5081 C C . ARG A 1 661 ? 20.590 21.239 -48.534 1.00 28.97 661 ARG A C 1
ATOM 5083 O O . ARG A 1 661 ? 19.422 21.481 -48.254 1.00 28.97 661 ARG A O 1
ATOM 5090 N N . ARG A 1 662 ? 21.543 22.170 -48.610 1.00 29.89 662 ARG A N 1
ATOM 5091 C CA . ARG A 1 662 ? 21.349 23.624 -48.593 1.00 29.89 662 ARG A CA 1
ATOM 5092 C C . ARG A 1 662 ? 20.637 24.079 -49.872 1.00 29.89 662 ARG A C 1
ATOM 5094 O O . ARG A 1 662 ? 21.028 23.663 -50.960 1.00 29.89 662 ARG A O 1
ATOM 5101 N N . GLN A 1 663 ? 19.700 25.015 -49.743 1.00 31.00 663 GLN A N 1
ATOM 5102 C CA . GLN A 1 663 ? 19.333 25.942 -50.815 1.00 31.00 663 GLN A CA 1
ATOM 5103 C C . GLN A 1 663 ? 19.580 27.381 -50.354 1.00 31.00 663 GLN A C 1
ATOM 5105 O O . GLN A 1 663 ? 19.297 27.753 -49.218 1.00 31.00 663 GLN A O 1
ATOM 5110 N N . LEU A 1 664 ? 20.189 28.142 -51.260 1.00 32.28 664 LEU A N 1
ATOM 5111 C CA . LEU A 1 664 ? 20.625 29.528 -51.148 1.00 32.28 664 LEU A CA 1
ATOM 5112 C C . LEU A 1 664 ? 19.669 30.424 -51.961 1.00 32.28 664 LEU A C 1
ATOM 5114 O O . LEU A 1 664 ? 19.304 30.063 -53.075 1.00 32.28 664 LEU A O 1
ATOM 5118 N N . PHE A 1 665 ? 19.396 31.611 -51.406 1.00 31.55 665 PHE A N 1
ATOM 5119 C CA . PHE A 1 665 ? 18.801 32.833 -51.983 1.00 31.55 665 PHE A CA 1
ATOM 5120 C C . PHE A 1 665 ? 17.277 32.945 -52.185 1.00 31.55 665 PHE A C 1
ATOM 5122 O O . PHE A 1 665 ? 16.655 32.212 -52.943 1.00 31.55 665 PHE A O 1
ATOM 5129 N N . GLY A 1 666 ? 16.720 33.997 -51.563 1.00 27.91 666 GLY A N 1
ATOM 5130 C CA . GLY A 1 666 ? 15.383 34.544 -51.816 1.00 27.91 666 GLY A CA 1
ATOM 5131 C C . GLY A 1 666 ? 14.881 35.433 -50.671 1.00 27.91 666 GLY A C 1
ATOM 5132 O O . GLY A 1 666 ? 14.179 34.961 -49.785 1.00 27.91 666 GLY A O 1
ATOM 5133 N N . TRP A 1 667 ? 15.286 36.707 -50.654 1.00 33.66 667 TRP A N 1
ATOM 5134 C CA . TRP A 1 667 ? 14.923 37.721 -49.654 1.00 33.66 667 TRP A CA 1
ATOM 5135 C C . TRP A 1 667 ? 13.426 38.078 -49.635 1.00 33.66 667 TRP A C 1
ATOM 5137 O O . TRP A 1 667 ? 12.817 38.269 -50.682 1.00 33.66 667 TRP A O 1
ATOM 5147 N N . GLY A 1 668 ? 12.876 38.283 -48.429 1.00 31.56 668 GLY A N 1
ATOM 5148 C CA . GLY A 1 668 ? 11.544 38.862 -48.216 1.00 31.56 668 GLY A CA 1
ATOM 5149 C C . GLY A 1 668 ? 11.007 38.667 -46.794 1.00 31.56 668 GLY A C 1
ATOM 5150 O O . GLY A 1 668 ? 9.996 38.002 -46.599 1.00 31.56 668 GLY A O 1
ATOM 5151 N N . LYS A 1 669 ? 11.685 39.214 -45.773 1.00 33.56 669 LYS A N 1
ATOM 5152 C CA . LYS A 1 669 ? 11.195 39.197 -44.383 1.00 33.56 669 LYS A CA 1
ATOM 5153 C C . LYS A 1 669 ? 9.949 40.087 -44.245 1.00 33.56 669 LYS A C 1
ATOM 5155 O O . LYS A 1 669 ? 10.074 41.305 -44.172 1.00 33.56 669 LYS A O 1
ATOM 5160 N N . LYS A 1 670 ? 8.772 39.479 -44.078 1.00 32.16 670 LYS A N 1
ATOM 5161 C CA . LYS A 1 670 ? 7.787 39.966 -43.101 1.00 32.16 670 LYS A CA 1
ATOM 5162 C C . LYS A 1 670 ? 7.885 39.049 -41.894 1.00 32.16 670 LYS A C 1
ATOM 5164 O O . LYS A 1 670 ? 7.556 37.871 -41.964 1.00 32.16 670 LYS A O 1
ATOM 5169 N N . GLN A 1 671 ? 8.437 39.594 -40.820 1.00 29.23 671 GLN A N 1
ATOM 5170 C CA . GLN A 1 671 ? 8.531 38.939 -39.529 1.00 29.23 671 GLN A CA 1
ATOM 5171 C C . GLN A 1 671 ? 7.094 38.766 -39.023 1.00 29.23 671 GLN A C 1
ATOM 5173 O O . GLN A 1 671 ? 6.464 39.735 -38.609 1.00 29.23 671 GLN A O 1
ATOM 5178 N N . ALA A 1 672 ? 6.540 37.558 -39.149 1.00 34.00 672 ALA A N 1
ATOM 5179 C CA . ALA A 1 672 ? 5.346 37.207 -38.402 1.00 34.00 672 ALA A CA 1
ATOM 5180 C C . ALA A 1 672 ? 5.732 37.283 -36.923 1.00 34.00 672 ALA A C 1
ATOM 5182 O O . ALA A 1 672 ? 6.713 36.662 -36.502 1.00 34.00 672 ALA A O 1
ATOM 5183 N N . SER A 1 673 ? 5.020 38.113 -36.169 1.00 28.92 673 SER A N 1
ATOM 5184 C CA . SER A 1 673 ? 5.105 38.138 -34.716 1.00 28.92 673 SER A CA 1
ATOM 5185 C C . SER A 1 673 ? 4.956 36.704 -34.192 1.00 28.92 673 SER A C 1
ATOM 5187 O O . SER A 1 673 ? 4.113 35.961 -34.707 1.00 28.92 673 SER A O 1
ATOM 5189 N N . PRO A 1 674 ? 5.765 36.282 -33.203 1.00 31.06 674 PRO A N 1
ATOM 5190 C CA . PRO A 1 674 ? 5.537 35.000 -32.557 1.00 31.06 674 PRO A CA 1
ATOM 5191 C C . PRO A 1 674 ? 4.102 34.983 -32.002 1.00 31.06 674 PRO A C 1
ATOM 5193 O O . PRO A 1 674 ? 3.610 36.036 -31.574 1.00 31.06 674 PRO A O 1
ATOM 5196 N N . PRO A 1 675 ? 3.405 33.831 -32.026 1.00 34.59 675 PRO A N 1
ATOM 5197 C CA . PRO A 1 675 ? 2.128 33.722 -31.336 1.00 34.59 675 PRO A CA 1
ATOM 5198 C C . PRO A 1 675 ? 2.341 34.133 -29.871 1.00 34.59 675 PRO A C 1
ATOM 5200 O O . PRO A 1 675 ? 3.399 33.822 -29.316 1.00 34.59 675 PRO A O 1
ATOM 5203 N N . PRO A 1 676 ? 1.399 34.870 -29.255 1.00 35.19 676 PRO A N 1
ATOM 5204 C CA . PRO A 1 676 ? 1.568 35.343 -27.890 1.00 35.19 676 PRO A CA 1
ATOM 5205 C C . PRO A 1 676 ? 1.840 34.143 -26.984 1.00 35.19 676 PRO A C 1
ATOM 5207 O O . PRO A 1 676 ? 1.078 33.175 -26.978 1.00 35.19 676 PRO A O 1
ATOM 5210 N N . THR A 1 677 ? 2.965 34.195 -26.275 1.00 41.28 677 THR A N 1
ATOM 5211 C CA . THR A 1 677 ? 3.371 33.206 -25.280 1.00 41.28 677 THR A CA 1
ATOM 5212 C C . THR A 1 677 ? 2.216 33.042 -24.298 1.00 41.28 677 THR A C 1
ATOM 5214 O O . THR A 1 677 ? 1.831 34.013 -23.648 1.00 41.28 677 THR A O 1
ATOM 5217 N N . ALA A 1 678 ? 1.614 31.851 -24.237 1.00 47.94 678 ALA A N 1
ATOM 5218 C CA . ALA A 1 678 ? 0.587 31.558 -23.245 1.00 47.94 678 ALA A CA 1
ATOM 5219 C C . ALA A 1 678 ? 1.175 31.851 -21.859 1.00 47.94 678 ALA A C 1
ATOM 5221 O O . ALA A 1 678 ? 2.276 31.394 -21.551 1.00 47.94 678 ALA A O 1
ATOM 5222 N N . THR A 1 679 ? 0.488 32.670 -21.066 1.00 52.03 679 THR A N 1
ATOM 5223 C CA . THR A 1 679 ? 0.916 33.034 -19.716 1.00 52.03 679 THR A CA 1
ATOM 5224 C C . THR A 1 679 ? 0.919 31.774 -18.856 1.00 52.03 679 THR A C 1
ATOM 5226 O O . THR A 1 679 ? -0.135 31.367 -18.377 1.00 52.03 679 THR A O 1
ATOM 5229 N N . ILE A 1 680 ? 2.083 31.140 -18.694 1.00 58.25 680 ILE A N 1
ATOM 5230 C CA . ILE A 1 680 ? 2.240 29.997 -17.794 1.00 58.25 680 ILE A CA 1
ATOM 5231 C C . ILE A 1 680 ? 2.145 30.529 -16.366 1.00 58.25 680 ILE A C 1
ATOM 5233 O O . ILE A 1 680 ? 3.078 31.168 -15.882 1.00 58.25 680 ILE A O 1
ATOM 5237 N N . LEU A 1 681 ? 1.001 30.318 -15.710 1.00 70.88 681 LEU A N 1
ATOM 5238 C CA . LEU A 1 681 ? 0.901 30.513 -14.264 1.00 70.88 681 LEU A CA 1
ATOM 5239 C C . LEU A 1 681 ? 1.630 29.350 -13.580 1.00 70.88 681 LEU A C 1
ATOM 5241 O O . LEU A 1 681 ? 1.382 28.190 -13.909 1.00 70.88 681 LEU A O 1
ATOM 5245 N N . ALA A 1 682 ? 2.541 29.662 -12.660 1.00 64.31 682 ALA A N 1
ATOM 5246 C CA . ALA A 1 682 ? 3.160 28.669 -11.787 1.00 64.31 682 ALA A CA 1
ATOM 5247 C C . ALA A 1 682 ? 2.149 28.182 -10.727 1.00 64.31 682 ALA A C 1
ATOM 5249 O O . ALA A 1 682 ? 1.163 28.870 -10.450 1.00 64.31 682 ALA A O 1
ATOM 5250 N N . GLU A 1 683 ? 2.360 26.990 -10.156 1.00 63.09 683 GLU A N 1
ATOM 5251 C CA . GLU A 1 683 ? 1.412 26.351 -9.221 1.00 63.09 683 GLU A CA 1
ATOM 5252 C C . GLU A 1 683 ? 1.148 27.170 -7.946 1.00 63.09 683 GLU A C 1
ATOM 5254 O O . GLU A 1 683 ? 0.073 27.066 -7.353 1.00 63.09 683 GLU A O 1
ATOM 5259 N N . ASP A 1 684 ? 2.093 28.022 -7.557 1.00 67.50 684 ASP A N 1
ATOM 5260 C CA . ASP A 1 684 ? 2.004 28.968 -6.444 1.00 67.50 684 ASP A CA 1
ATOM 5261 C C . A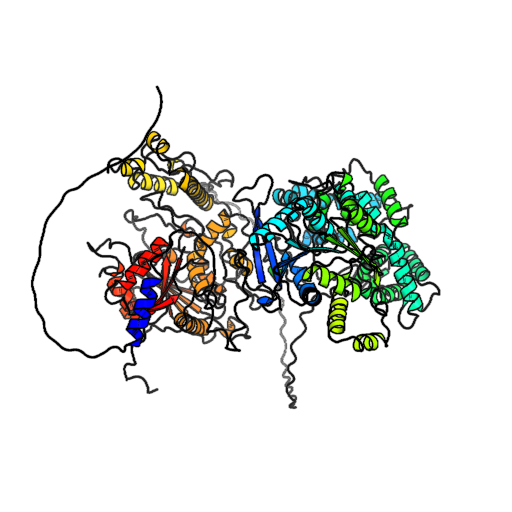SP A 1 684 ? 1.233 30.259 -6.793 1.00 67.50 684 ASP A C 1
ATOM 5263 O O . ASP A 1 684 ? 0.906 31.044 -5.904 1.00 67.50 684 ASP A O 1
ATOM 5267 N N . ASN A 1 685 ? 0.882 30.472 -8.067 1.00 81.75 685 ASN A N 1
ATOM 5268 C CA . ASN A 1 685 ? 0.255 31.697 -8.577 1.00 81.75 685 ASN A CA 1
ATOM 5269 C C . ASN A 1 685 ? -1.073 31.440 -9.319 1.00 81.75 685 ASN A C 1
ATOM 5271 O O . ASN A 1 685 ? -1.337 31.979 -10.400 1.00 81.75 685 ASN A O 1
ATOM 5275 N N . LEU A 1 686 ? -1.927 30.595 -8.744 1.00 87.06 686 LEU A N 1
ATOM 5276 C CA . LEU A 1 686 ? -3.212 30.213 -9.346 1.00 87.06 686 LEU A CA 1
ATOM 5277 C C . LEU A 1 686 ? -4.410 31.020 -8.834 1.00 87.06 686 LEU A C 1
ATOM 5279 O O . LEU A 1 686 ? -5.467 31.000 -9.456 1.00 87.06 686 LEU A O 1
ATOM 5283 N N . PHE A 1 687 ? -4.265 31.754 -7.734 1.00 92.94 687 PHE A N 1
ATOM 5284 C CA . PHE A 1 687 ? -5.357 32.543 -7.176 1.00 92.94 687 PHE A CA 1
ATOM 5285 C C . PHE A 1 687 ? -5.373 33.964 -7.745 1.00 92.94 687 PHE A C 1
ATOM 5287 O O . PHE A 1 687 ? -4.459 34.747 -7.488 1.00 92.94 687 PHE A O 1
ATOM 5294 N N . HIS A 1 688 ? -6.449 34.327 -8.451 1.00 92.25 688 HIS A N 1
ATOM 5295 C CA . HIS A 1 688 ? -6.668 35.700 -8.918 1.00 92.25 688 HIS A CA 1
ATOM 5296 C C . HIS A 1 688 ? -8.128 36.110 -8.694 1.00 92.25 688 HIS A C 1
ATOM 5298 O O . HIS A 1 688 ? -9.033 35.392 -9.134 1.00 92.25 688 HIS A O 1
ATOM 5304 N N . PRO A 1 689 ? -8.409 37.275 -8.077 1.00 94.50 689 PRO A N 1
ATOM 5305 C CA . PRO A 1 689 ? -9.760 37.830 -8.064 1.00 94.50 689 PRO A CA 1
ATOM 5306 C C . PRO A 1 689 ? -10.329 37.898 -9.482 1.00 94.50 689 PRO A C 1
ATOM 5308 O O . PRO A 1 689 ? -9.613 38.293 -10.403 1.00 94.50 689 PRO A O 1
ATOM 5311 N N . LEU A 1 690 ? -11.599 37.522 -9.676 1.00 93.06 690 LEU A N 1
ATOM 5312 C CA . LEU A 1 690 ? -12.167 37.353 -11.020 1.00 93.06 690 LEU A CA 1
ATOM 5313 C C . LEU A 1 690 ? -12.033 38.626 -11.863 1.00 93.06 690 LEU A C 1
ATOM 5315 O O . LEU A 1 690 ? -11.729 38.542 -13.048 1.00 93.06 690 LEU A O 1
ATOM 5319 N N . SER A 1 691 ? -12.168 39.811 -11.258 1.00 92.12 691 SER A N 1
ATOM 5320 C CA . SER A 1 691 ? -11.975 41.086 -11.964 1.00 92.12 691 SER A CA 1
ATOM 5321 C C . SER A 1 691 ? -10.545 41.379 -12.426 1.00 92.12 691 SER A C 1
ATOM 5323 O O . SER A 1 691 ? -10.360 42.180 -13.341 1.00 92.12 691 SER A O 1
ATOM 5325 N N . LYS A 1 692 ? -9.548 40.744 -11.805 1.00 93.00 692 LYS A N 1
ATOM 5326 C CA . LYS A 1 692 ? -8.115 40.903 -12.088 1.00 93.00 692 LYS A CA 1
ATOM 5327 C C . LYS A 1 692 ? -7.512 39.680 -12.779 1.00 93.00 692 LYS A C 1
ATOM 5329 O O . LYS A 1 692 ? -6.301 39.639 -12.972 1.00 93.00 692 LYS A O 1
ATOM 5334 N N . SER A 1 693 ? -8.336 38.692 -13.132 1.00 90.75 693 SER A N 1
ATOM 5335 C CA . SER A 1 693 ? -7.866 37.466 -13.765 1.00 90.75 693 SER A CA 1
ATOM 5336 C C . SER A 1 693 ? -7.102 37.774 -15.061 1.00 90.75 693 SER A C 1
ATOM 5338 O O . SER A 1 693 ? -7.571 38.585 -15.867 1.00 90.75 693 SER A O 1
ATOM 5340 N N . PRO A 1 694 ? -5.967 37.097 -15.323 1.00 87.56 694 PRO A N 1
ATOM 5341 C CA . PRO A 1 694 ? -5.270 37.199 -16.604 1.00 87.56 694 PRO A CA 1
ATOM 5342 C C . PRO A 1 694 ? -6.078 36.590 -17.765 1.00 87.56 694 PRO A C 1
ATOM 5344 O O . PRO A 1 694 ? -5.705 36.756 -18.926 1.00 87.56 694 PRO A O 1
ATOM 5347 N N . PHE A 1 695 ? -7.184 35.894 -17.473 1.00 86.00 695 PHE A N 1
ATOM 5348 C CA . PHE A 1 695 ? -8.037 35.238 -18.457 1.00 86.00 695 PHE A CA 1
ATOM 5349 C C . PHE A 1 695 ? -9.343 36.023 -18.666 1.00 86.00 695 PHE A C 1
ATOM 5351 O O . PHE A 1 695 ? -10.198 36.038 -17.773 1.00 86.00 695 PHE A O 1
ATOM 5358 N N . PRO A 1 696 ? -9.569 36.623 -19.855 1.00 85.94 696 PRO A N 1
ATOM 5359 C CA . PRO A 1 696 ? -10.763 37.429 -20.133 1.00 85.94 696 PRO A CA 1
ATOM 5360 C C . PRO A 1 696 ? -12.087 36.706 -19.856 1.00 85.94 696 PRO A C 1
ATOM 5362 O O . PRO A 1 696 ? -13.059 37.321 -19.430 1.00 85.94 696 PRO A O 1
ATOM 5365 N N . GLN A 1 697 ? -12.121 35.384 -20.036 1.00 83.62 697 GLN A N 1
ATOM 5366 C CA . GLN A 1 697 ? -13.312 34.571 -19.801 1.00 83.62 697 GLN A CA 1
ATOM 5367 C C . GLN A 1 697 ? -13.735 34.561 -18.323 1.00 83.62 697 GLN A C 1
ATOM 5369 O O . GLN A 1 697 ? -14.932 34.552 -18.040 1.00 83.62 697 GLN A O 1
ATOM 5374 N N . LEU A 1 698 ? -12.775 34.574 -17.390 1.00 89.19 698 LEU A N 1
ATOM 5375 C CA . LEU A 1 698 ? -13.051 34.610 -15.949 1.00 89.19 698 LEU A CA 1
ATOM 5376 C C . LEU A 1 698 ? -13.428 36.020 -15.484 1.00 89.19 698 LEU A C 1
ATOM 5378 O O . LEU A 1 698 ? -14.299 36.172 -14.628 1.00 89.19 698 LEU A O 1
ATOM 5382 N N . VAL A 1 699 ? -12.869 37.051 -16.125 1.00 91.12 699 VAL A N 1
ATOM 5383 C CA . VAL A 1 699 ? -13.316 38.440 -15.943 1.00 91.12 699 VAL A CA 1
ATOM 5384 C C . VAL A 1 699 ? -14.782 38.591 -16.355 1.00 91.12 699 VAL A C 1
ATOM 5386 O O . VAL A 1 699 ? -15.584 39.168 -15.619 1.00 91.12 699 VAL A O 1
ATOM 5389 N N . ASP A 1 700 ? -15.161 38.043 -17.509 1.00 89.19 700 ASP A N 1
ATOM 5390 C CA . ASP A 1 700 ? -16.541 38.101 -17.994 1.00 89.19 700 ASP A CA 1
ATOM 5391 C C . ASP A 1 700 ? -17.500 37.270 -17.132 1.00 89.19 700 ASP A C 1
ATOM 5393 O O . ASP A 1 700 ? -18.626 37.704 -16.888 1.00 89.19 700 ASP A O 1
ATOM 5397 N N . PHE A 1 701 ? -17.050 36.128 -16.605 1.00 87.88 701 PHE A N 1
ATOM 5398 C CA . PHE A 1 701 ? -17.795 35.354 -15.607 1.00 87.88 701 PHE A CA 1
ATOM 5399 C C . PHE A 1 701 ? -18.068 36.179 -14.340 1.00 87.88 701 PHE A C 1
ATOM 5401 O O . PHE A 1 701 ? -19.216 36.303 -13.911 1.00 87.88 701 PHE A O 1
ATOM 5408 N N . GLY A 1 702 ? -17.049 36.861 -13.806 1.00 90.62 702 GLY A N 1
ATOM 5409 C CA . GLY A 1 702 ? -17.209 37.777 -12.675 1.00 90.62 702 GLY A CA 1
ATOM 5410 C C . GLY A 1 702 ? -18.187 38.929 -12.955 1.00 90.62 702 GLY A C 1
ATOM 5411 O O . GLY A 1 702 ? -18.968 39.301 -12.076 1.00 90.62 702 GLY A O 1
ATOM 5412 N N . LYS A 1 703 ? -18.211 39.479 -14.180 1.00 91.38 703 LYS A N 1
ATOM 5413 C CA . LYS A 1 703 ? -19.187 40.516 -14.582 1.00 91.38 703 LYS A CA 1
ATOM 5414 C C . LYS A 1 703 ? -20.626 39.997 -14.590 1.00 91.38 703 LYS A C 1
ATOM 5416 O O . LYS A 1 703 ? -21.525 40.716 -14.148 1.00 91.38 703 LYS A O 1
ATOM 5421 N N . ARG A 1 704 ? -20.858 38.772 -15.072 1.00 91.06 704 ARG A N 1
ATOM 5422 C CA . ARG A 1 704 ? -22.198 38.161 -15.066 1.00 91.06 704 ARG A CA 1
ATOM 5423 C C . ARG A 1 704 ? -22.698 37.920 -13.648 1.00 91.06 704 ARG A C 1
ATOM 5425 O O . ARG A 1 704 ? -23.811 38.337 -13.342 1.00 91.06 704 ARG A O 1
ATOM 5432 N N . ILE A 1 705 ? -21.844 37.420 -12.753 1.00 91.38 705 ILE A N 1
ATOM 5433 C CA . ILE A 1 705 ? -22.177 37.286 -11.325 1.00 91.38 705 ILE A CA 1
ATOM 5434 C C . ILE A 1 705 ? -22.592 38.639 -10.731 1.00 91.38 705 ILE A C 1
ATOM 5436 O O . ILE A 1 705 ? -23.637 38.741 -10.099 1.00 91.38 705 ILE A O 1
ATOM 5440 N N . ARG A 1 706 ? -21.846 39.719 -11.006 1.00 92.31 706 ARG A N 1
ATOM 5441 C CA . ARG A 1 706 ? -22.205 41.083 -10.554 1.00 92.31 706 ARG A CA 1
ATOM 5442 C C . ARG A 1 706 ? -23.532 41.604 -11.106 1.00 92.31 706 ARG A C 1
ATOM 5444 O O . ARG A 1 706 ? -24.078 42.555 -10.559 1.00 92.31 706 ARG A O 1
ATOM 5451 N N . THR A 1 707 ? -24.027 41.020 -12.192 1.00 88.81 707 THR A N 1
ATOM 5452 C CA . THR A 1 707 ? -25.289 41.413 -12.831 1.00 88.81 707 THR A CA 1
ATOM 5453 C C . THR A 1 707 ? -26.460 40.586 -12.302 1.00 88.81 707 THR A C 1
ATOM 5455 O O . THR A 1 707 ? -27.532 41.130 -12.048 1.00 88.81 707 THR A O 1
ATOM 5458 N N . LEU A 1 708 ? -26.256 39.281 -12.116 1.00 87.88 708 LEU A N 1
ATOM 5459 C CA . LEU A 1 708 ? -27.316 38.320 -11.809 1.00 87.88 708 LEU A CA 1
ATOM 5460 C C . LEU A 1 708 ? -27.475 38.069 -10.304 1.00 87.88 708 LEU A C 1
ATOM 5462 O O . LEU A 1 708 ? -28.609 37.944 -9.817 1.00 87.88 708 LEU A O 1
ATOM 5466 N N . ALA A 1 709 ? -26.358 38.017 -9.570 1.00 89.38 709 ALA A N 1
ATOM 5467 C CA . ALA A 1 709 ? -26.338 37.567 -8.189 1.00 89.38 709 ALA A CA 1
ATOM 5468 C C . ALA A 1 709 ? -26.758 38.657 -7.193 1.00 89.38 709 ALA A C 1
ATOM 5470 O O . ALA A 1 709 ? -26.206 39.765 -7.202 1.00 89.38 709 ALA A O 1
ATOM 5471 N N . PRO A 1 710 ? -27.723 38.366 -6.304 1.00 90.00 710 PRO A N 1
ATOM 5472 C CA . PRO A 1 710 ? -28.141 39.280 -5.255 1.00 90.00 710 PRO A CA 1
ATOM 5473 C C . PRO A 1 710 ? -27.224 39.202 -4.027 1.00 90.00 710 PRO A C 1
ATOM 5475 O O . PRO A 1 710 ? -26.672 38.158 -3.692 1.00 90.00 710 PRO A O 1
ATOM 5478 N N . CYS A 1 711 ? -27.102 40.310 -3.302 1.00 90.81 711 CYS A N 1
ATOM 5479 C CA . CYS A 1 711 ? -26.399 40.346 -2.028 1.00 90.81 711 CYS A CA 1
ATOM 5480 C C . CYS A 1 711 ? -27.208 39.607 -0.942 1.00 90.81 711 CYS A C 1
ATOM 5482 O O . CYS A 1 711 ? -28.371 39.960 -0.711 1.00 90.81 711 CYS A O 1
ATOM 5484 N N . PRO A 1 712 ? -26.600 38.644 -0.221 1.00 88.06 712 PRO A N 1
ATOM 5485 C CA . PRO A 1 712 ? -27.313 37.792 0.733 1.00 88.06 712 PRO A CA 1
ATOM 5486 C C . PRO A 1 712 ? -27.881 38.564 1.934 1.00 88.06 712 PRO A C 1
ATOM 5488 O O . PRO A 1 712 ? -28.961 38.234 2.417 1.00 88.06 712 PRO A O 1
ATOM 5491 N N . VAL A 1 713 ? -27.199 39.618 2.393 1.00 87.88 713 VAL A N 1
ATOM 5492 C CA . VAL A 1 713 ? -27.651 40.457 3.521 1.00 87.88 713 VAL A CA 1
ATOM 5493 C C . VAL A 1 713 ? -28.854 41.332 3.145 1.00 87.88 713 VAL A C 1
ATOM 5495 O O . VAL A 1 713 ? -29.770 41.518 3.948 1.00 87.88 713 VAL A O 1
ATOM 5498 N N . CYS A 1 714 ? -28.902 41.824 1.905 1.00 84.31 714 CYS A N 1
ATOM 5499 C CA . CYS A 1 714 ? -30.029 42.621 1.411 1.00 84.31 714 CYS A CA 1
ATOM 5500 C C . CYS A 1 714 ? -31.306 41.782 1.288 1.00 84.31 714 CYS A C 1
ATOM 5502 O O . CYS A 1 714 ? -32.378 42.240 1.678 1.00 84.31 714 CYS A O 1
ATOM 5504 N N . LEU A 1 715 ? -31.169 40.539 0.809 1.00 81.38 715 LEU A N 1
ATOM 5505 C CA . LEU A 1 715 ? -32.280 39.590 0.716 1.00 81.38 715 LEU A CA 1
ATOM 5506 C C . LEU A 1 715 ? -32.865 39.236 2.088 1.00 81.38 715 LEU A C 1
ATOM 5508 O O . LEU A 1 715 ? -34.075 39.124 2.217 1.00 81.38 715 LEU A O 1
ATOM 5512 N N . LYS A 1 716 ? -32.024 39.085 3.121 1.00 74.69 716 LYS A N 1
ATOM 5513 C CA . LYS A 1 716 ? -32.482 38.717 4.473 1.00 74.69 716 LYS A CA 1
ATOM 5514 C C . LYS A 1 716 ? -33.232 39.833 5.201 1.00 74.69 716 LYS A C 1
ATOM 5516 O O . LYS A 1 716 ? -34.005 39.536 6.102 1.00 74.69 716 LYS A O 1
ATOM 5521 N N . SER A 1 717 ? -32.946 41.097 4.891 1.00 65.56 717 SER A N 1
ATOM 5522 C CA . SER A 1 717 ? -33.347 42.213 5.752 1.00 65.56 717 SER A CA 1
ATOM 5523 C C . SER A 1 717 ? -34.525 43.039 5.225 1.00 65.56 717 SER A C 1
ATOM 5525 O O . SER A 1 717 ? -35.258 43.575 6.047 1.00 65.56 717 SER A O 1
ATOM 5527 N N . HIS A 1 718 ? -34.708 43.190 3.903 1.00 55.50 718 HIS A N 1
ATOM 5528 C CA . HIS A 1 718 ? -35.652 44.187 3.358 1.00 55.50 718 HIS A CA 1
ATOM 5529 C C . HIS A 1 718 ? -36.392 43.771 2.067 1.00 55.50 718 HIS A C 1
ATOM 5531 O O . HIS A 1 718 ? -37.034 44.624 1.464 1.00 55.50 718 HIS A O 1
ATOM 5537 N N . ASP A 1 719 ? -36.258 42.534 1.568 1.00 60.38 719 ASP A N 1
ATOM 5538 C CA . ASP A 1 719 ? -36.733 42.127 0.220 1.00 60.38 719 ASP A CA 1
ATOM 5539 C C . ASP A 1 719 ? -36.180 42.986 -0.948 1.00 60.38 719 ASP A C 1
ATOM 5541 O O . ASP A 1 719 ? -36.578 42.868 -2.108 1.00 60.38 719 ASP A O 1
ATOM 5545 N N . ILE A 1 720 ? -35.190 43.848 -0.679 1.00 71.81 720 ILE A N 1
ATOM 5546 C CA . ILE A 1 720 ? -34.556 44.705 -1.683 1.00 71.81 720 ILE A CA 1
ATOM 5547 C C . ILE A 1 720 ? -33.435 43.916 -2.364 1.00 71.81 720 ILE A C 1
ATOM 5549 O O . ILE A 1 720 ? -32.365 43.683 -1.794 1.00 71.81 720 ILE A O 1
ATOM 5553 N N . ARG A 1 721 ? -33.630 43.565 -3.638 1.00 78.25 721 ARG A N 1
ATOM 5554 C CA . ARG A 1 721 ? -32.612 42.895 -4.459 1.00 78.25 721 ARG A CA 1
ATOM 5555 C C . ARG A 1 721 ? -31.524 43.885 -4.900 1.00 78.25 721 ARG A C 1
ATOM 5557 O O . ARG A 1 721 ? -31.689 44.611 -5.876 1.00 78.25 721 ARG A O 1
ATOM 5564 N N . ARG A 1 722 ? -30.380 43.906 -4.204 1.00 87.69 722 ARG A N 1
ATOM 5565 C CA . ARG A 1 722 ? -29.164 44.619 -4.654 1.00 87.69 722 ARG A CA 1
ATOM 5566 C C . ARG A 1 722 ? -28.159 43.639 -5.238 1.00 87.69 722 ARG A C 1
ATOM 5568 O O . ARG A 1 722 ? -27.844 42.652 -4.583 1.00 87.69 722 ARG A O 1
ATOM 5575 N N . ALA A 1 723 ? -27.632 43.931 -6.422 1.00 89.38 723 ALA A N 1
ATOM 5576 C CA . ALA A 1 723 ? -26.622 43.090 -7.054 1.00 89.38 723 ALA A CA 1
ATOM 5577 C C . ALA A 1 723 ? -25.271 43.149 -6.318 1.00 89.38 723 ALA A C 1
ATOM 5579 O O . ALA A 1 723 ? -24.928 44.166 -5.700 1.00 89.38 723 ALA A O 1
ATOM 5580 N N . VAL A 1 724 ? -24.502 42.064 -6.379 1.00 92.44 724 VAL A N 1
ATOM 5581 C CA . VAL A 1 724 ? -23.163 41.995 -5.780 1.00 92.44 724 VAL A CA 1
ATOM 5582 C C . VAL A 1 724 ? -22.170 42.900 -6.523 1.00 92.44 724 VAL A C 1
ATOM 5584 O O . VAL A 1 724 ? -22.194 43.027 -7.745 1.00 92.44 724 VAL A O 1
ATOM 5587 N N . ARG A 1 725 ? -21.285 43.565 -5.779 1.00 90.00 725 ARG A N 1
ATOM 5588 C CA . ARG A 1 725 ? -20.257 44.493 -6.292 1.00 90.00 725 ARG A CA 1
ATOM 5589 C C . ARG A 1 725 ? -18.911 44.326 -5.593 1.00 90.00 725 ARG A C 1
ATOM 5591 O O . ARG A 1 725 ? -17.879 44.506 -6.229 1.00 90.00 725 ARG A O 1
ATOM 5598 N N . HIS A 1 726 ? -18.933 43.988 -4.308 1.00 92.69 726 HIS A N 1
ATOM 5599 C CA . HIS A 1 726 ? -17.761 43.688 -3.506 1.00 92.69 726 HIS A CA 1
ATOM 5600 C C . HIS A 1 726 ? -17.263 42.269 -3.804 1.00 92.69 726 HIS A C 1
ATOM 5602 O O . HIS A 1 726 ? -18.002 41.286 -3.675 1.00 92.69 726 HIS A O 1
ATOM 5608 N N . GLU A 1 727 ? -16.008 42.197 -4.235 1.00 93.31 727 GLU A N 1
ATOM 5609 C CA . GLU A 1 727 ? -15.268 40.970 -4.505 1.00 93.31 727 GLU A CA 1
ATOM 5610 C C . GLU A 1 727 ? -14.487 40.589 -3.252 1.00 93.31 727 GLU A C 1
ATOM 5612 O O . GLU A 1 727 ? -13.743 41.408 -2.721 1.00 93.31 727 GLU A O 1
ATOM 5617 N N . CYS A 1 728 ? -14.708 39.372 -2.759 1.00 93.25 728 CYS A N 1
ATOM 5618 C CA . CYS A 1 728 ? -14.079 38.896 -1.534 1.00 93.25 728 CYS A CA 1
ATOM 5619 C C . CYS A 1 728 ? -12.579 38.685 -1.762 1.00 93.25 728 CYS A C 1
ATOM 5621 O O . CYS A 1 728 ? -12.182 38.027 -2.724 1.00 93.25 728 CYS A O 1
ATOM 5623 N N . GLU A 1 729 ? -11.759 39.208 -0.855 1.00 91.19 729 GLU A N 1
ATOM 5624 C CA . GLU A 1 729 ? -10.297 39.126 -0.936 1.00 91.19 729 GLU A CA 1
ATOM 5625 C C . GLU A 1 729 ? -9.782 37.687 -0.770 1.00 91.19 729 GLU A C 1
ATOM 5627 O O . GLU A 1 729 ? -8.796 37.312 -1.400 1.00 91.19 729 GLU A O 1
ATOM 5632 N N . ASP A 1 730 ? -10.496 36.853 -0.005 1.00 89.94 730 ASP A N 1
ATOM 5633 C CA . ASP A 1 730 ? -10.086 35.480 0.303 1.00 89.94 730 ASP A CA 1
ATOM 5634 C C . ASP A 1 730 ? -10.394 34.478 -0.816 1.00 89.94 730 ASP A C 1
ATOM 5636 O O . ASP A 1 730 ? -9.617 33.545 -1.029 1.00 89.94 730 ASP A O 1
ATOM 5640 N N . CYS A 1 731 ? -11.526 34.639 -1.516 1.00 92.94 731 CYS A N 1
ATOM 5641 C CA . CYS A 1 731 ? -11.969 33.705 -2.562 1.00 92.94 731 CYS A CA 1
ATOM 5642 C C . CYS A 1 731 ? -12.019 34.294 -3.974 1.00 92.94 731 CYS A C 1
ATOM 5644 O O . CYS A 1 731 ? -12.162 33.546 -4.941 1.00 92.94 731 CYS A O 1
ATOM 5646 N N . GLY A 1 732 ? -11.892 35.611 -4.126 1.00 93.50 732 GLY A N 1
ATOM 5647 C CA . GLY A 1 732 ? -11.825 36.273 -5.426 1.00 93.50 732 GLY A CA 1
ATOM 5648 C C . GLY A 1 732 ? -13.160 36.384 -6.169 1.00 93.50 732 GLY A C 1
ATOM 5649 O O . GLY A 1 732 ? -13.172 36.867 -7.299 1.00 93.50 732 GLY A O 1
ATOM 5650 N N . PHE A 1 733 ? -14.275 35.959 -5.563 1.00 95.25 733 PHE A N 1
ATOM 5651 C CA . PHE A 1 733 ? -15.621 36.037 -6.140 1.00 95.25 733 PHE A CA 1
ATOM 5652 C C . PHE A 1 733 ? -16.390 37.293 -5.677 1.00 95.25 733 PHE A C 1
ATOM 5654 O O . PHE A 1 733 ? -16.319 37.664 -4.499 1.00 95.25 733 PHE A O 1
ATOM 5661 N N . PRO A 1 734 ? -17.198 37.927 -6.552 1.00 94.50 734 PRO A N 1
ATOM 5662 C CA . PRO A 1 734 ? -18.198 38.919 -6.153 1.00 94.50 734 PRO A CA 1
ATOM 5663 C C . PRO A 1 734 ? -19.299 38.265 -5.312 1.00 94.50 734 PRO A C 1
ATOM 5665 O O . PRO A 1 734 ? -20.023 37.412 -5.814 1.00 94.50 734 PRO A O 1
ATOM 5668 N N . THR A 1 735 ? -19.439 38.652 -4.043 1.00 93.56 735 THR A N 1
ATOM 5669 C CA . THR A 1 735 ? -20.370 37.980 -3.106 1.00 93.56 735 THR A CA 1
ATOM 5670 C C . THR A 1 735 ? -21.349 38.922 -2.412 1.00 93.56 735 THR A C 1
ATOM 5672 O O . THR A 1 735 ? -22.443 38.505 -2.042 1.00 93.56 735 THR A O 1
ATOM 5675 N N . HIS A 1 736 ? -21.003 40.202 -2.259 1.00 94.56 736 HIS A N 1
ATOM 5676 C CA . HIS A 1 736 ? -21.804 41.175 -1.505 1.00 94.56 736 HIS A CA 1
ATOM 5677 C C . HIS A 1 736 ? -21.919 42.497 -2.256 1.00 94.56 736 HIS A C 1
ATOM 5679 O O . HIS A 1 736 ? -21.113 42.777 -3.134 1.00 94.56 736 HIS A O 1
ATOM 5685 N N . CYS A 1 737 ? -22.911 43.342 -1.955 1.00 92.94 737 CYS A N 1
ATOM 5686 C CA . CYS A 1 737 ? -23.030 44.649 -2.619 1.00 92.94 737 CYS A CA 1
ATOM 5687 C C . CYS A 1 737 ? -22.069 45.712 -2.060 1.00 92.94 737 CYS A C 1
ATOM 5689 O O . CYS A 1 737 ? -21.788 46.685 -2.756 1.00 92.94 737 CYS A O 1
ATOM 5691 N N . SER A 1 738 ? -21.562 45.531 -0.838 1.00 92.94 738 SER A N 1
ATOM 5692 C CA . SER A 1 738 ? -20.552 46.388 -0.210 1.00 92.94 738 SER A CA 1
ATOM 5693 C C . SER A 1 738 ? -19.704 45.592 0.789 1.00 92.94 738 SER A C 1
ATOM 5695 O O . SER A 1 738 ? -20.053 44.459 1.134 1.00 92.94 738 SER A O 1
ATOM 5697 N N . HIS A 1 739 ? -18.595 46.182 1.238 1.00 92.31 739 HIS A N 1
ATOM 5698 C CA . HIS A 1 739 ? -17.713 45.577 2.237 1.00 92.31 739 HIS A CA 1
ATOM 5699 C C . HIS A 1 739 ? -18.398 45.468 3.610 1.00 92.31 739 HIS A C 1
ATOM 5701 O O . HIS A 1 739 ? -18.252 44.457 4.289 1.00 92.31 739 HIS A O 1
ATOM 5707 N N . GLU A 1 740 ? -19.230 46.443 3.995 1.00 91.31 740 GLU A N 1
ATOM 5708 C CA . GLU A 1 740 ? -19.984 46.388 5.257 1.00 91.31 740 GLU A CA 1
ATOM 5709 C C . GLU A 1 740 ? -20.952 45.199 5.277 1.00 91.31 740 GLU A C 1
ATOM 5711 O O . GLU A 1 740 ? -21.054 44.492 6.275 1.00 91.31 740 GLU A O 1
ATOM 5716 N N . HIS A 1 741 ? -21.633 44.931 4.157 1.00 91.25 741 HIS A N 1
ATOM 5717 C CA . HIS A 1 741 ? -22.525 43.774 4.049 1.00 91.25 741 HIS A CA 1
ATOM 5718 C C . HIS A 1 741 ? -21.757 42.450 4.048 1.00 91.25 741 HIS A C 1
ATOM 5720 O O . HIS A 1 741 ? -22.275 41.457 4.542 1.00 91.25 741 HIS A O 1
ATOM 5726 N N . TRP A 1 742 ? -20.532 42.422 3.520 1.00 92.00 742 TRP A N 1
ATOM 5727 C CA . TRP A 1 742 ? -19.665 41.250 3.641 1.00 92.00 742 TRP A CA 1
ATOM 5728 C C . TRP A 1 742 ? -19.269 40.990 5.103 1.00 92.00 742 TRP A C 1
ATOM 5730 O O . TRP A 1 742 ? -19.382 39.859 5.564 1.00 92.00 742 TRP A O 1
ATOM 5740 N N . GLN A 1 743 ? -18.920 42.030 5.871 1.00 90.19 743 GLN A N 1
ATOM 5741 C CA . GLN A 1 743 ? -18.610 41.897 7.304 1.00 90.19 743 GLN A CA 1
ATOM 5742 C C . GLN A 1 743 ? -19.809 41.438 8.149 1.00 90.19 743 GLN A C 1
ATOM 5744 O O . GLN A 1 743 ? -19.626 40.804 9.185 1.00 90.19 743 GLN A O 1
ATOM 5749 N N . GLN A 1 744 ? -21.031 41.757 7.720 1.00 89.31 744 GLN A N 1
ATOM 5750 C CA . GLN A 1 744 ? -22.269 41.358 8.396 1.00 89.31 744 GLN A CA 1
ATOM 5751 C C . GLN A 1 744 ? -22.701 39.911 8.084 1.00 89.31 744 GLN A C 1
ATOM 5753 O O . GLN A 1 744 ? -23.520 39.355 8.820 1.00 89.31 744 GLN A O 1
ATOM 5758 N N . ASP A 1 745 ? -22.188 39.282 7.016 1.00 88.50 745 ASP A N 1
ATOM 5759 C CA . ASP A 1 745 ? -22.566 37.913 6.638 1.00 88.50 745 ASP A CA 1
ATOM 5760 C C . ASP A 1 745 ? -21.749 36.851 7.388 1.00 88.50 745 ASP A C 1
ATOM 5762 O O . ASP A 1 745 ? -20.741 36.331 6.906 1.00 88.50 745 ASP A O 1
ATOM 5766 N N . ASN A 1 746 ? -22.249 36.444 8.555 1.00 85.94 746 ASN A N 1
ATOM 5767 C CA . ASN A 1 746 ? -21.659 35.354 9.341 1.00 85.94 746 ASN A CA 1
ATOM 5768 C C . ASN A 1 746 ? -21.647 33.996 8.605 1.00 85.94 746 ASN A C 1
ATOM 5770 O O . ASN A 1 746 ? -20.898 33.096 8.988 1.00 85.94 746 ASN A O 1
ATOM 5774 N N . GLU A 1 747 ? -22.443 33.833 7.541 1.00 86.88 747 GLU A N 1
ATOM 5775 C CA . GLU A 1 747 ? -22.511 32.593 6.761 1.00 86.88 747 GLU A CA 1
ATOM 5776 C C . GLU A 1 747 ? -21.424 32.511 5.680 1.00 86.88 747 GLU A C 1
ATOM 5778 O O . GLU A 1 747 ? -21.130 31.414 5.199 1.00 86.88 747 GLU A O 1
ATOM 5783 N N . HIS A 1 748 ? -20.777 33.630 5.328 1.00 88.38 748 HIS A N 1
ATOM 5784 C CA . HIS A 1 748 ? -19.784 33.696 4.254 1.00 88.38 748 HIS A CA 1
ATOM 5785 C C . HIS A 1 748 ? -18.630 32.702 4.433 1.00 88.38 748 HIS A C 1
ATOM 5787 O O . HIS A 1 748 ? -18.213 32.019 3.491 1.00 88.38 748 HIS A O 1
ATOM 5793 N N . LYS A 1 749 ? -18.179 32.532 5.681 1.00 86.69 749 LYS A N 1
ATOM 5794 C CA . LYS A 1 749 ? -17.114 31.587 6.044 1.00 86.69 749 LYS A CA 1
ATOM 5795 C C . LYS A 1 749 ? -17.435 30.137 5.654 1.00 86.69 749 LYS A C 1
ATOM 5797 O O . LYS A 1 749 ? -16.514 29.378 5.371 1.00 86.69 749 LYS A O 1
ATOM 5802 N N . LYS A 1 750 ? -18.717 29.747 5.577 1.00 86.94 750 LYS A N 1
ATOM 5803 C CA . LYS A 1 750 ? -19.138 28.366 5.265 1.00 86.94 750 LYS A CA 1
ATOM 5804 C C . LYS A 1 750 ? -18.931 27.975 3.797 1.00 86.94 750 LYS A C 1
ATOM 5806 O O . LYS A 1 750 ? -18.889 26.781 3.483 1.00 86.94 750 LYS A O 1
ATOM 5811 N N . TYR A 1 751 ? -18.848 28.944 2.885 1.00 87.50 751 TYR A N 1
ATOM 5812 C CA . TYR A 1 751 ? -18.729 28.689 1.442 1.00 87.50 751 TYR A CA 1
ATOM 5813 C C . TYR A 1 751 ? -17.518 29.371 0.781 1.00 87.50 751 TYR A C 1
ATOM 5815 O O . TYR A 1 751 ? -17.105 28.939 -0.294 1.00 87.50 751 TYR A O 1
ATOM 5823 N N . CYS A 1 752 ? -16.877 30.343 1.441 1.00 91.00 752 CYS A N 1
ATOM 5824 C CA . CYS A 1 752 ? -15.701 31.057 0.929 1.00 91.00 752 CYS A CA 1
ATOM 5825 C C . CYS A 1 752 ? -14.544 30.125 0.515 1.00 91.00 752 CYS A C 1
ATOM 5827 O O . CYS A 1 752 ? -14.020 30.249 -0.591 1.00 91.00 752 CYS A O 1
ATOM 5829 N N . GLY A 1 753 ? -14.204 29.124 1.337 1.00 91.88 753 GLY A N 1
ATOM 5830 C CA . GLY A 1 753 ? -13.135 28.171 1.004 1.00 91.88 753 GLY A CA 1
ATOM 5831 C C . GLY A 1 753 ? -13.400 27.396 -0.292 1.00 91.88 753 GLY A C 1
ATOM 5832 O O . GLY A 1 753 ? -12.506 27.247 -1.119 1.00 91.88 753 GLY A O 1
ATOM 5833 N N . ARG A 1 754 ? -14.652 26.982 -0.529 1.00 92.31 754 ARG A N 1
ATOM 5834 C CA . ARG A 1 754 ? -15.025 26.260 -1.755 1.00 92.31 754 ARG A CA 1
ATOM 5835 C C . ARG A 1 754 ? -14.989 27.169 -2.985 1.00 92.31 754 ARG A C 1
ATOM 5837 O O . ARG A 1 754 ? -14.556 26.730 -4.047 1.00 92.31 754 ARG A O 1
ATOM 5844 N N . LEU A 1 755 ? -15.401 28.431 -2.840 1.00 93.38 755 LEU A N 1
ATOM 5845 C CA . LEU A 1 755 ? -15.262 29.441 -3.894 1.00 93.38 755 LEU A CA 1
ATOM 5846 C C . LEU A 1 755 ? -13.794 29.683 -4.247 1.00 93.38 755 LEU A C 1
ATOM 5848 O O . LEU A 1 755 ? -13.464 29.789 -5.425 1.00 93.38 755 LEU A O 1
ATOM 5852 N N . ARG A 1 756 ? -12.904 29.713 -3.248 1.00 94.12 756 ARG A N 1
ATOM 5853 C CA . ARG A 1 756 ? -11.466 29.838 -3.494 1.00 94.12 756 ARG A CA 1
ATOM 5854 C C . ARG A 1 756 ? -10.934 28.652 -4.292 1.00 94.12 756 ARG A C 1
ATOM 5856 O O . ARG A 1 756 ? -10.259 28.857 -5.293 1.00 94.12 756 ARG A O 1
ATOM 5863 N N . THR A 1 757 ? -11.290 27.430 -3.903 1.00 93.00 757 THR A N 1
ATOM 5864 C CA . THR A 1 757 ? -10.915 26.227 -4.659 1.00 93.00 757 THR A CA 1
ATOM 5865 C C . THR A 1 757 ? -11.407 26.293 -6.105 1.00 93.00 757 THR A C 1
ATOM 5867 O O . THR A 1 757 ? -10.632 26.038 -7.019 1.00 93.00 757 THR A O 1
ATOM 5870 N N . ALA A 1 758 ? -12.662 26.694 -6.333 1.00 91.25 758 ALA A N 1
ATOM 5871 C CA . ALA A 1 758 ? -13.200 26.843 -7.684 1.00 91.25 758 ALA A CA 1
ATOM 5872 C C . ALA A 1 758 ? -12.457 27.919 -8.497 1.00 91.25 758 ALA A C 1
ATOM 5874 O O . ALA A 1 758 ? -12.211 27.727 -9.684 1.00 91.25 758 ALA A O 1
ATOM 5875 N N . ASN A 1 759 ? -12.061 29.029 -7.863 1.00 93.69 759 ASN A N 1
ATOM 5876 C CA . ASN A 1 759 ? -11.244 30.062 -8.497 1.00 93.69 759 ASN A CA 1
ATOM 5877 C C . ASN A 1 759 ? -9.901 29.490 -8.977 1.00 93.69 759 ASN A C 1
ATOM 5879 O O . ASN A 1 759 ? -9.559 29.629 -10.151 1.00 93.69 759 ASN A O 1
ATOM 5883 N N . GLU A 1 760 ? -9.166 28.831 -8.083 1.00 92.19 760 GLU A N 1
ATOM 5884 C CA . G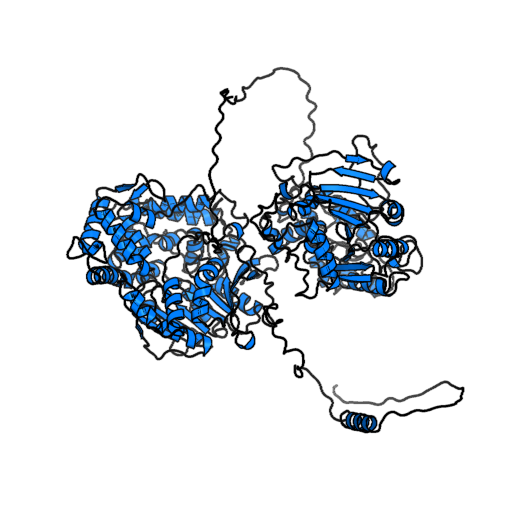LU A 1 760 ? -7.848 28.265 -8.380 1.00 92.19 760 GLU A CA 1
ATOM 5885 C C . GLU A 1 760 ? -7.936 27.165 -9.445 1.00 92.19 760 GLU A C 1
ATOM 5887 O O . GLU A 1 760 ? -7.152 27.174 -10.391 1.00 92.19 760 GLU A O 1
ATOM 5892 N N . ASP A 1 761 ? -8.921 26.266 -9.352 1.00 91.38 761 ASP A N 1
ATOM 5893 C CA . ASP A 1 761 ? -9.131 25.194 -10.330 1.00 91.38 761 ASP A CA 1
ATOM 5894 C C . ASP A 1 761 ? -9.452 25.753 -11.735 1.00 91.38 761 ASP A C 1
ATOM 5896 O O . ASP A 1 761 ? -9.067 25.163 -12.745 1.00 91.38 761 ASP A O 1
ATOM 5900 N N . GLU A 1 762 ? -10.161 26.885 -11.839 1.00 89.94 762 GLU A N 1
ATOM 5901 C CA . GLU A 1 762 ? -10.451 27.530 -13.127 1.00 89.94 762 GLU A CA 1
ATOM 5902 C C . GLU A 1 762 ? -9.231 28.246 -13.729 1.00 89.94 762 GLU A C 1
ATOM 5904 O O . GLU A 1 762 ? -9.064 28.253 -14.955 1.00 89.94 762 GLU A O 1
ATOM 5909 N N . HIS A 1 763 ? -8.369 28.832 -12.900 1.00 90.25 763 HIS A N 1
ATOM 5910 C CA . HIS A 1 763 ? -7.104 29.409 -13.359 1.00 90.25 763 HIS A CA 1
ATOM 5911 C C . HIS A 1 763 ? -6.097 28.324 -13.744 1.00 90.25 763 HIS A C 1
ATOM 5913 O O . HIS A 1 763 ? -5.394 28.477 -14.740 1.00 90.25 763 HIS A O 1
ATOM 5919 N N . ASP A 1 764 ? -6.079 27.208 -13.018 1.00 88.12 764 ASP A N 1
ATOM 5920 C CA . ASP A 1 764 ? -5.192 26.074 -13.259 1.00 88.12 764 ASP A CA 1
ATOM 5921 C C . ASP A 1 764 ? -5.403 25.454 -14.642 1.00 88.12 764 ASP A C 1
ATOM 5923 O O . ASP A 1 764 ? -4.467 25.380 -15.439 1.00 88.12 764 ASP A O 1
ATOM 5927 N N . VAL A 1 765 ? -6.648 25.120 -15.000 1.00 85.62 765 VAL A N 1
ATOM 5928 C CA . VAL A 1 765 ? -6.958 24.544 -16.325 1.00 85.62 765 VAL A CA 1
ATOM 5929 C C . VAL A 1 765 ? -6.696 25.514 -17.487 1.00 85.62 765 VAL A C 1
ATOM 5931 O O . VAL A 1 765 ? -6.624 25.094 -18.641 1.00 85.62 765 VAL A O 1
ATOM 5934 N N . ARG A 1 766 ? -6.548 26.816 -17.199 1.00 85.19 766 ARG A N 1
ATOM 5935 C CA . ARG A 1 766 ? -6.228 27.879 -18.170 1.00 85.19 766 ARG A CA 1
ATOM 5936 C C . ARG A 1 766 ? -4.767 28.328 -18.119 1.00 85.19 766 ARG A C 1
ATOM 5938 O O . ARG A 1 766 ? -4.351 29.078 -18.997 1.00 85.19 766 ARG A O 1
ATOM 5945 N N . SER A 1 767 ? -3.987 27.847 -17.152 1.00 81.44 767 SER A N 1
ATOM 5946 C CA . SER A 1 767 ? -2.589 28.234 -16.932 1.00 81.44 767 SER A CA 1
ATOM 5947 C C . SER A 1 767 ? -1.673 27.880 -18.100 1.00 81.44 767 SER A C 1
ATOM 5949 O O . SER A 1 767 ? -0.580 28.410 -18.193 1.00 81.44 767 SER A O 1
ATOM 5951 N N . GLY A 1 768 ? -2.070 26.961 -18.983 1.00 72.38 768 GLY A N 1
ATOM 5952 C CA . GLY A 1 768 ? -1.200 26.465 -20.047 1.00 72.38 768 GLY A CA 1
ATOM 5953 C C . GLY A 1 768 ? -0.107 25.509 -19.557 1.00 72.38 768 GLY A C 1
ATOM 5954 O O . GLY A 1 768 ? 0.724 25.098 -20.371 1.00 72.38 768 GLY A O 1
ATOM 5955 N N . ARG A 1 769 ? -0.110 25.113 -18.271 1.00 79.38 769 ARG A N 1
ATOM 5956 C CA . ARG A 1 769 ? 0.749 24.028 -17.780 1.00 79.38 769 ARG A CA 1
ATOM 5957 C C . ARG A 1 769 ? 0.424 22.715 -18.492 1.00 79.38 769 ARG A C 1
ATOM 5959 O O . ARG A 1 769 ? -0.676 22.513 -19.014 1.00 79.38 769 ARG A O 1
ATOM 5966 N N . ARG A 1 770 ? 1.367 21.772 -18.465 1.00 76.75 770 ARG A N 1
ATOM 5967 C CA . ARG A 1 770 ? 1.075 20.389 -18.859 1.00 76.75 770 ARG A CA 1
ATOM 5968 C C . ARG A 1 770 ? 0.171 19.758 -17.795 1.00 76.75 770 ARG A C 1
ATOM 5970 O O . ARG A 1 770 ? 0.586 19.601 -16.650 1.00 76.75 770 ARG A O 1
ATOM 5977 N N . ILE A 1 771 ? -1.051 19.408 -18.186 1.00 79.94 771 ILE A N 1
ATOM 5978 C CA . ILE A 1 771 ? -2.042 18.766 -17.318 1.00 79.94 771 ILE A CA 1
ATOM 5979 C C . ILE A 1 771 ? -1.889 17.249 -17.458 1.00 79.94 771 ILE A C 1
ATOM 5981 O O . ILE A 1 771 ? -2.496 16.641 -18.340 1.00 79.94 771 ILE A O 1
ATOM 5985 N N . ARG A 1 772 ? -1.009 16.657 -16.638 1.00 77.38 772 ARG A N 1
ATOM 5986 C CA . ARG A 1 772 ? -0.697 15.215 -16.683 1.00 77.38 772 ARG A CA 1
ATOM 5987 C C . ARG A 1 772 ? -1.927 14.363 -16.407 1.00 77.38 772 ARG A C 1
ATOM 5989 O O . ARG A 1 772 ? -2.119 13.349 -17.058 1.00 77.38 772 ARG A O 1
ATOM 5996 N N . GLU A 1 773 ? -2.803 14.827 -15.522 1.00 84.00 773 GLU A N 1
ATOM 5997 C CA . GLU A 1 773 ? -4.022 14.115 -15.139 1.00 84.00 773 GLU A CA 1
ATOM 5998 C C . GLU A 1 773 ? -5.044 13.957 -16.284 1.00 84.00 773 GLU A C 1
ATOM 6000 O O . GLU A 1 773 ? -6.059 13.280 -16.128 1.00 84.00 773 GLU A O 1
ATOM 6005 N N . PHE A 1 774 ? -4.795 14.568 -17.446 1.00 85.81 774 PHE A N 1
ATOM 6006 C CA . PHE A 1 774 ? -5.587 14.360 -18.654 1.00 85.81 774 PHE A CA 1
ATOM 6007 C C . PHE A 1 774 ? -4.921 13.432 -19.687 1.00 85.81 774 PHE A C 1
ATOM 6009 O O . PHE A 1 774 ? -5.442 13.262 -20.794 1.00 85.81 774 PHE A O 1
ATOM 6016 N N . GLU A 1 775 ? -3.775 12.840 -19.358 1.00 80.81 775 GLU A N 1
ATOM 6017 C CA . GLU A 1 775 ? -3.126 11.814 -20.169 1.00 80.81 775 GLU A CA 1
ATOM 6018 C C . GLU A 1 775 ? -3.858 10.487 -19.953 1.00 80.81 775 GLU A C 1
ATOM 6020 O O . GLU A 1 775 ? -3.735 9.832 -18.922 1.00 80.81 775 GLU A O 1
ATOM 6025 N N . MET A 1 776 ? -4.703 10.136 -20.923 1.00 83.06 776 MET A N 1
ATOM 6026 C CA . MET A 1 776 ? -5.620 9.006 -20.807 1.00 83.06 776 MET A CA 1
ATOM 6027 C C . MET A 1 776 ? -4.937 7.689 -21.205 1.00 83.06 776 MET A C 1
ATOM 6029 O O . MET A 1 776 ? -4.287 7.645 -22.258 1.00 83.06 776 MET A O 1
ATOM 6033 N N . PRO A 1 777 ? -5.142 6.600 -20.445 1.00 81.19 777 PRO A N 1
ATOM 6034 C CA . PRO A 1 777 ? -4.618 5.286 -20.795 1.00 81.19 777 PRO A CA 1
ATOM 6035 C C . PRO A 1 777 ? -5.220 4.738 -22.099 1.00 81.19 777 PRO A C 1
ATOM 6037 O O . PRO A 1 777 ? -6.336 5.084 -22.508 1.00 81.19 777 PRO A O 1
ATOM 6040 N N . GLY A 1 778 ? -4.444 3.870 -22.754 1.00 78.38 778 GLY A N 1
ATOM 6041 C CA . GLY A 1 778 ? -4.831 3.137 -23.962 1.00 78.38 778 GLY A CA 1
ATOM 6042 C C . GLY A 1 778 ? -5.729 1.918 -23.682 1.00 78.38 778 GLY A C 1
ATOM 6043 O O . GLY A 1 778 ? -6.384 1.865 -22.638 1.00 78.38 778 GLY A O 1
ATOM 6044 N N . PRO A 1 779 ? -5.787 0.940 -24.611 1.00 70.38 779 PRO A N 1
ATOM 6045 C CA . PRO A 1 779 ? -6.535 -0.298 -24.412 1.00 70.38 779 PRO A CA 1
ATOM 6046 C C . PRO A 1 779 ? -5.954 -1.105 -23.252 1.00 70.38 779 PRO A C 1
ATOM 6048 O O . PRO A 1 779 ? -4.735 -1.213 -23.128 1.00 70.38 779 PRO A O 1
ATOM 6051 N N . GLN A 1 780 ? -6.834 -1.709 -22.460 1.00 67.75 780 GLN A N 1
ATOM 6052 C CA . GLN A 1 780 ? -6.458 -2.602 -21.371 1.00 67.75 780 GLN A CA 1
ATOM 6053 C C . GLN A 1 780 ? -6.241 -4.040 -21.893 1.00 67.75 780 GLN A C 1
ATOM 6055 O O . GLN A 1 780 ? -7.080 -4.538 -22.653 1.00 67.75 780 GLN A O 1
ATOM 6060 N N . PRO A 1 781 ? -5.131 -4.711 -21.536 1.00 61.56 781 PRO A N 1
ATOM 6061 C CA . PRO A 1 781 ? -4.922 -6.138 -21.776 1.00 61.56 781 PRO A CA 1
ATOM 6062 C C . PRO A 1 781 ? -6.031 -7.020 -21.189 1.00 61.56 781 PRO A C 1
ATOM 6064 O O . PRO A 1 781 ? -6.611 -6.722 -20.150 1.00 61.56 781 PRO A O 1
ATOM 6067 N N . SER A 1 782 ? -6.341 -8.129 -21.865 1.00 56.00 782 SER A N 1
ATOM 6068 C CA . SER A 1 782 ? -7.481 -8.998 -21.518 1.00 56.00 782 SER A CA 1
ATOM 6069 C C . SER A 1 782 ? -7.336 -9.752 -20.190 1.00 56.00 782 SER A C 1
ATOM 6071 O O . SER A 1 782 ? -8.296 -10.355 -19.718 1.00 56.00 782 SER A O 1
ATOM 6073 N N . ASP A 1 783 ? -6.127 -9.801 -19.642 1.00 56.00 783 ASP A N 1
ATOM 6074 C CA . ASP A 1 783 ? -5.763 -10.412 -18.364 1.00 56.00 783 ASP A CA 1
ATOM 6075 C C . ASP A 1 783 ? -5.868 -9.444 -17.176 1.00 56.00 783 ASP A C 1
ATOM 6077 O O . ASP A 1 783 ? -5.797 -9.878 -16.026 1.00 56.00 783 ASP A O 1
ATOM 6081 N N . GLU A 1 784 ? -6.102 -8.157 -17.427 1.00 60.97 784 GLU A N 1
ATOM 6082 C CA . GLU A 1 784 ? -6.243 -7.142 -16.390 1.00 60.97 784 GLU A CA 1
ATOM 6083 C C . GLU A 1 784 ? -7.718 -6.867 -16.071 1.00 60.97 784 GLU A C 1
ATOM 6085 O O . GLU A 1 784 ? -8.559 -6.717 -16.959 1.00 60.97 784 GLU A O 1
ATOM 6090 N N . THR A 1 785 ? -8.048 -6.775 -14.780 1.00 67.75 785 THR A N 1
ATOM 6091 C CA . THR A 1 785 ? -9.419 -6.500 -14.328 1.00 67.75 785 THR A CA 1
ATOM 6092 C C . THR A 1 785 ? -9.564 -5.046 -13.890 1.00 67.75 785 THR A C 1
ATOM 6094 O O . THR A 1 785 ? -8.873 -4.590 -12.981 1.00 67.75 785 THR A O 1
ATOM 6097 N N . VAL A 1 786 ? -10.525 -4.328 -14.478 1.00 80.50 786 VAL A N 1
ATOM 6098 C CA . VAL A 1 786 ? -10.919 -2.988 -14.022 1.00 80.50 786 VAL A CA 1
ATOM 6099 C C . VAL A 1 786 ? -11.904 -3.055 -12.856 1.00 80.50 786 VAL A C 1
ATOM 6101 O O . VAL A 1 786 ? -12.881 -3.809 -12.886 1.00 80.50 786 VAL A O 1
ATOM 6104 N N . SER A 1 787 ? -11.696 -2.209 -11.846 1.00 81.62 787 SER A N 1
ATOM 6105 C CA . SER A 1 787 ? -12.661 -1.999 -10.768 1.00 81.62 787 SER A CA 1
ATOM 6106 C C . SER A 1 787 ? -13.299 -0.619 -10.882 1.00 81.62 787 SER A C 1
ATOM 6108 O O . SER A 1 787 ? -12.621 0.401 -10.974 1.00 81.62 787 SER A O 1
ATOM 6110 N N . LEU A 1 788 ? -14.634 -0.592 -10.860 1.00 87.31 788 LEU A N 1
ATOM 6111 C CA . LEU A 1 788 ? -15.441 0.625 -10.984 1.00 87.31 788 LEU A CA 1
ATOM 6112 C C . LEU A 1 788 ? -16.075 1.012 -9.639 1.00 87.31 788 LEU A C 1
ATOM 6114 O O . LEU A 1 788 ? -17.220 1.461 -9.572 1.00 87.31 788 LEU A O 1
ATOM 6118 N N . ALA A 1 789 ? -15.338 0.776 -8.551 1.00 78.38 789 ALA A N 1
ATOM 6119 C CA . ALA A 1 789 ? -15.820 0.999 -7.195 1.00 78.38 789 ALA A CA 1
ATOM 6120 C C . ALA A 1 789 ? -15.976 2.491 -6.858 1.00 78.38 789 ALA A C 1
ATOM 6122 O O . ALA A 1 789 ? -17.017 2.894 -6.341 1.00 78.38 789 ALA A O 1
ATOM 6123 N N . ASN A 1 790 ? -14.949 3.287 -7.162 1.00 85.44 790 ASN A N 1
ATOM 6124 C CA . ASN A 1 790 ? -14.854 4.737 -6.979 1.00 85.44 790 ASN A CA 1
ATOM 6125 C C . ASN A 1 790 ? -13.737 5.289 -7.890 1.00 85.44 790 ASN A C 1
ATOM 6127 O O . ASN A 1 790 ? -13.075 4.510 -8.581 1.00 85.44 790 ASN A O 1
ATOM 6131 N N . TRP A 1 791 ? -13.523 6.609 -7.889 1.00 87.75 791 TRP A N 1
ATOM 6132 C CA . TRP A 1 791 ? -12.484 7.251 -8.700 1.00 87.75 791 TRP A CA 1
ATOM 6133 C C . TRP A 1 791 ? -11.070 6.727 -8.435 1.00 87.75 791 TRP A C 1
ATOM 6135 O O . TRP A 1 791 ? -10.370 6.411 -9.393 1.00 87.75 791 TRP A O 1
ATOM 6145 N N . ASP A 1 792 ? -10.671 6.583 -7.171 1.00 79.75 792 ASP A N 1
ATOM 6146 C CA . ASP A 1 792 ? -9.293 6.226 -6.810 1.00 79.75 792 ASP A CA 1
ATOM 6147 C C . ASP A 1 792 ? -8.922 4.831 -7.319 1.00 79.75 792 ASP A C 1
ATOM 6149 O O . ASP A 1 792 ? -7.910 4.645 -7.995 1.00 79.75 792 ASP A O 1
ATOM 6153 N N . ILE A 1 793 ? -9.795 3.851 -7.073 1.00 78.69 793 ILE A N 1
ATOM 6154 C CA . ILE A 1 793 ? -9.592 2.478 -7.538 1.00 78.69 793 ILE A CA 1
ATOM 6155 C C . ILE A 1 793 ? -9.707 2.404 -9.070 1.00 78.69 793 ILE A C 1
ATOM 6157 O O . ILE A 1 793 ? -8.997 1.624 -9.708 1.00 78.69 793 ILE A O 1
ATOM 6161 N N . PHE A 1 794 ? -10.576 3.212 -9.682 1.00 86.88 794 PHE A N 1
ATOM 6162 C CA . PHE A 1 794 ? -10.727 3.252 -11.134 1.00 86.88 794 PHE A CA 1
ATOM 6163 C C . PHE A 1 794 ? -9.476 3.785 -11.834 1.00 86.88 794 PHE A C 1
ATOM 6165 O O . PHE A 1 794 ? -8.955 3.109 -12.719 1.00 86.88 794 PHE A O 1
ATOM 6172 N N . TRP A 1 795 ? -8.985 4.967 -11.444 1.00 86.12 795 TRP A N 1
ATOM 6173 C CA . TRP A 1 795 ? -7.783 5.560 -12.039 1.00 86.12 795 TRP A CA 1
ATOM 6174 C C . TRP A 1 795 ? -6.615 4.594 -11.949 1.00 86.12 795 TRP A C 1
ATOM 6176 O O . TRP A 1 795 ? -5.927 4.341 -12.938 1.00 86.12 795 TRP A O 1
ATOM 6186 N N . TYR A 1 796 ? -6.486 3.973 -10.784 1.00 72.62 796 TYR A N 1
ATOM 6187 C CA . TYR A 1 796 ? -5.474 2.979 -10.529 1.00 72.62 796 TYR A CA 1
ATOM 6188 C C . TYR A 1 796 ? -5.602 1.746 -11.438 1.00 72.62 796 TYR A C 1
ATOM 6190 O O . TYR A 1 796 ? -4.697 1.455 -12.215 1.00 72.62 796 TYR A O 1
ATOM 6198 N N . THR A 1 797 ? -6.746 1.054 -11.416 1.00 74.88 797 THR A N 1
ATOM 6199 C CA . THR A 1 797 ? -6.943 -0.187 -12.193 1.00 74.88 797 THR A CA 1
ATOM 6200 C C . THR A 1 797 ? -6.984 0.015 -13.707 1.00 74.88 797 THR A C 1
ATOM 6202 O O . THR A 1 797 ? -6.841 -0.958 -14.445 1.00 74.88 797 THR A O 1
ATOM 6205 N N . ARG A 1 798 ? -7.158 1.253 -14.190 1.00 84.31 798 ARG A N 1
ATOM 6206 C CA . ARG A 1 798 ? -7.117 1.593 -15.621 1.00 84.31 798 ARG A CA 1
ATOM 6207 C C . ARG A 1 798 ? -5.788 2.148 -16.110 1.00 84.31 798 ARG A C 1
ATOM 6209 O O . ARG A 1 798 ? -5.700 2.429 -17.304 1.00 84.31 798 ARG A O 1
ATOM 6216 N N . GLY A 1 799 ? -4.787 2.278 -15.239 1.00 73.56 799 GLY A N 1
ATOM 6217 C CA . GLY A 1 799 ? -3.451 2.747 -15.611 1.00 73.56 799 GLY A CA 1
ATOM 6218 C C . GLY A 1 799 ? -3.387 4.244 -15.917 1.00 73.56 799 GLY A C 1
ATOM 6219 O O . GLY A 1 799 ? -2.663 4.658 -16.818 1.00 73.56 799 GLY A O 1
ATOM 6220 N N . PHE A 1 800 ? -4.174 5.059 -15.212 1.00 83.06 800 PHE A N 1
ATOM 6221 C CA . PHE A 1 800 ? -3.965 6.507 -15.213 1.00 83.06 800 PHE A CA 1
ATOM 6222 C C . PHE A 1 800 ? -2.668 6.854 -14.477 1.00 83.06 800 PHE A C 1
ATOM 6224 O O . PHE A 1 800 ? -2.265 6.144 -13.558 1.00 83.06 800 PHE A O 1
ATOM 6231 N N . THR A 1 801 ? -2.055 7.986 -14.831 1.00 72.94 801 THR A N 1
ATOM 6232 C CA . THR A 1 801 ? -0.980 8.579 -14.021 1.00 72.94 801 THR A CA 1
ATOM 6233 C C . THR A 1 801 ? -1.469 8.811 -12.591 1.00 72.94 801 THR A C 1
ATOM 6235 O O . THR A 1 801 ? -2.609 9.262 -12.420 1.00 72.94 801 THR A O 1
ATOM 6238 N N . SER A 1 802 ? -0.615 8.564 -11.590 1.00 68.81 802 SER A N 1
ATOM 6239 C CA . SER A 1 802 ? -0.952 8.824 -10.182 1.00 68.81 802 SER A CA 1
ATOM 6240 C C . SER A 1 802 ? -1.495 10.245 -9.995 1.00 68.81 802 SER A C 1
ATOM 6242 O O . SER A 1 802 ? -0.963 11.214 -10.543 1.00 68.81 802 SER A O 1
ATOM 6244 N N . MET A 1 803 ? -2.595 10.363 -9.250 1.00 78.56 803 MET A N 1
ATOM 6245 C CA . MET A 1 803 ? -3.185 11.648 -8.880 1.00 78.56 803 MET A CA 1
ATOM 6246 C C . MET A 1 803 ? -2.811 11.954 -7.437 1.00 78.56 803 MET A C 1
ATOM 6248 O O . MET A 1 803 ? -3.505 11.554 -6.506 1.00 78.56 803 MET A O 1
ATOM 6252 N N . ASP A 1 804 ? -1.704 12.667 -7.266 1.00 70.19 804 ASP A N 1
ATOM 6253 C CA . ASP A 1 804 ? -1.093 12.913 -5.957 1.00 70.19 804 ASP A CA 1
ATOM 6254 C C . ASP A 1 804 ? -1.727 14.100 -5.209 1.00 70.19 804 ASP A C 1
ATOM 6256 O O . ASP A 1 804 ? -1.420 14.349 -4.046 1.00 70.19 804 ASP A O 1
ATOM 6260 N N . THR A 1 805 ? -2.620 14.853 -5.863 1.00 79.19 805 THR A N 1
ATOM 6261 C CA . THR A 1 805 ? -3.297 16.019 -5.279 1.00 79.19 805 THR A CA 1
ATOM 6262 C C . THR A 1 805 ? -4.801 16.011 -5.544 1.00 79.19 805 THR A C 1
ATOM 6264 O O . THR A 1 805 ? -5.267 15.628 -6.620 1.00 79.19 805 THR A O 1
ATOM 6267 N N . ASP A 1 806 ? -5.585 16.565 -4.615 1.00 82.69 806 ASP A N 1
ATOM 6268 C CA . ASP A 1 806 ? -7.035 16.701 -4.812 1.00 82.69 806 ASP A CA 1
ATOM 6269 C C . ASP A 1 806 ? -7.394 17.572 -6.024 1.00 82.69 806 ASP A C 1
ATOM 6271 O O . ASP A 1 806 ? -8.463 17.414 -6.610 1.00 82.69 806 ASP A O 1
ATOM 6275 N N . ARG A 1 807 ? -6.522 18.503 -6.433 1.00 86.94 807 ARG A N 1
ATOM 6276 C CA . ARG A 1 807 ? -6.749 19.330 -7.629 1.00 86.94 807 ARG A CA 1
ATOM 6277 C C . ARG A 1 807 ? -6.749 18.487 -8.902 1.00 86.94 807 ARG A C 1
ATOM 6279 O O . ARG A 1 807 ? -7.662 18.627 -9.714 1.00 86.94 807 ARG A O 1
ATOM 6286 N N . GLN A 1 808 ? -5.779 17.584 -9.044 1.00 86.19 808 GLN A N 1
ATOM 6287 C CA . GLN A 1 808 ? -5.722 16.649 -10.171 1.00 86.19 808 GLN A CA 1
ATOM 6288 C C . GLN A 1 808 ? -6.976 15.767 -10.208 1.00 86.19 808 GLN A C 1
ATOM 6290 O O . GLN A 1 808 ? -7.623 15.664 -11.251 1.00 86.19 808 GLN A O 1
ATOM 6295 N N . ARG A 1 809 ? -7.384 15.233 -9.048 1.00 88.12 809 ARG A N 1
ATOM 6296 C CA . ARG A 1 809 ? -8.602 14.418 -8.888 1.00 88.12 809 ARG A CA 1
ATOM 6297 C C . ARG A 1 809 ? -9.859 15.182 -9.311 1.00 88.12 809 ARG A C 1
ATOM 6299 O O . ARG A 1 809 ? -10.668 14.677 -10.095 1.00 88.12 809 ARG A O 1
ATOM 6306 N N . ARG A 1 810 ? -10.008 16.445 -8.890 1.00 90.69 810 ARG A N 1
ATOM 6307 C CA . ARG A 1 810 ? -11.118 17.326 -9.307 1.00 90.69 810 ARG A CA 1
ATOM 6308 C C . ARG A 1 810 ? -11.120 17.597 -10.811 1.00 90.69 810 ARG A C 1
ATOM 6310 O O . ARG A 1 810 ? -12.169 17.481 -11.444 1.00 90.69 810 ARG A O 1
ATOM 6317 N N . ASN A 1 811 ? -9.970 17.920 -11.395 1.00 89.81 811 ASN A N 1
ATOM 6318 C CA . ASN A 1 811 ? -9.857 18.177 -12.831 1.00 89.81 811 ASN A CA 1
ATOM 6319 C C . ASN A 1 811 ? -10.216 16.930 -13.653 1.00 89.81 811 ASN A C 1
ATOM 6321 O O . ASN A 1 811 ? -11.054 17.006 -14.557 1.00 89.81 811 ASN A O 1
ATOM 6325 N N . ALA A 1 812 ? -9.619 15.780 -13.332 1.00 91.00 812 ALA A N 1
ATOM 6326 C CA . ALA A 1 812 ? -9.829 14.539 -14.068 1.00 91.00 812 ALA A CA 1
ATOM 6327 C C . ALA A 1 812 ? -11.257 13.998 -13.909 1.00 91.00 812 ALA A C 1
ATOM 6329 O O . ALA A 1 812 ? -11.898 13.654 -14.906 1.00 91.00 812 ALA A O 1
ATOM 6330 N N . SER A 1 813 ? -11.799 13.990 -12.684 1.00 93.25 813 SER A N 1
ATOM 6331 C CA . SER A 1 813 ? -13.183 13.558 -12.433 1.00 93.25 813 SER A CA 1
ATOM 6332 C C . SER A 1 813 ? -14.200 14.436 -13.167 1.00 93.25 813 SER A C 1
ATOM 6334 O O . SER A 1 813 ? -15.155 13.907 -13.734 1.00 93.25 813 SER A O 1
ATOM 6336 N N . LYS A 1 814 ? -13.986 15.759 -13.256 1.00 91.81 814 LYS A N 1
ATOM 6337 C CA . LYS A 1 814 ? -14.865 16.656 -14.028 1.00 91.81 814 LYS A CA 1
ATOM 6338 C C . LYS A 1 814 ? -14.896 16.307 -15.515 1.00 91.81 814 LYS A C 1
ATOM 6340 O O . LYS A 1 814 ? -15.950 16.400 -16.140 1.00 91.81 814 LYS A O 1
ATOM 6345 N N . LEU A 1 815 ? -13.756 15.920 -16.084 1.00 89.69 815 LEU A N 1
ATOM 6346 C CA . LEU A 1 815 ? -13.654 15.552 -17.496 1.00 89.69 815 LEU A CA 1
ATOM 6347 C C . LEU A 1 815 ? -14.302 14.187 -17.781 1.00 89.69 815 LEU A C 1
ATOM 6349 O O . LEU A 1 815 ? -14.952 14.013 -18.811 1.00 89.69 815 LEU A O 1
ATOM 6353 N N . LEU A 1 816 ? -14.141 13.230 -16.864 1.00 93.44 816 LEU A N 1
ATOM 6354 C CA . LEU A 1 816 ? -14.545 11.832 -17.043 1.00 93.44 816 LEU A CA 1
ATOM 6355 C C . LEU A 1 816 ? -15.929 11.490 -16.478 1.00 93.44 816 LEU A C 1
ATOM 6357 O O . LEU A 1 816 ? -16.433 10.402 -16.752 1.00 93.44 816 LEU A O 1
ATOM 6361 N N . THR A 1 817 ? -16.555 12.376 -15.698 1.00 94.56 817 THR A N 1
ATOM 6362 C CA . THR A 1 817 ? -17.781 12.049 -14.950 1.00 94.56 817 THR A CA 1
ATOM 6363 C C . THR A 1 817 ? -18.902 11.496 -15.831 1.00 94.56 817 THR A C 1
ATOM 6365 O O . THR A 1 817 ? -19.500 10.485 -15.474 1.00 94.56 817 THR A O 1
ATOM 6368 N N . TYR A 1 818 ? -19.166 12.079 -17.005 1.00 95.44 818 TYR A N 1
ATOM 6369 C CA . TYR A 1 818 ? -20.237 11.614 -17.894 1.00 95.44 818 TYR A CA 1
ATOM 6370 C C . TYR A 1 818 ? -19.977 10.208 -18.460 1.00 95.44 818 TYR A C 1
ATOM 6372 O O . TYR A 1 818 ? -20.775 9.309 -18.177 1.00 95.44 818 TYR A O 1
ATOM 6380 N N . PRO A 1 819 ? -18.874 9.954 -19.196 1.00 95.88 819 PRO A N 1
ATOM 6381 C CA . PRO A 1 819 ? -18.615 8.622 -19.737 1.00 95.88 819 PRO A CA 1
ATOM 6382 C C . PRO A 1 819 ? -18.447 7.564 -18.641 1.00 95.88 819 PRO A C 1
ATOM 6384 O O . PRO A 1 819 ? -18.909 6.438 -18.815 1.00 95.88 819 PRO A O 1
ATOM 6387 N N . MET A 1 820 ? -17.838 7.898 -17.498 1.00 95.81 820 MET A N 1
ATOM 6388 C CA . MET A 1 820 ? -17.635 6.925 -16.418 1.00 95.81 820 MET A CA 1
ATOM 6389 C C . MET A 1 820 ? -18.898 6.663 -15.602 1.00 95.81 820 MET A C 1
ATOM 6391 O O . MET A 1 820 ? -19.055 5.561 -15.092 1.00 95.81 820 MET A O 1
ATOM 6395 N N . SER A 1 821 ? -19.856 7.591 -15.558 1.00 95.88 821 SER A N 1
ATOM 6396 C CA . SER A 1 821 ? -21.196 7.292 -15.033 1.00 95.88 821 SER A CA 1
ATOM 6397 C C . SER A 1 821 ? -21.923 6.277 -15.920 1.00 95.88 821 SER A C 1
ATOM 6399 O O . SER A 1 821 ? -22.547 5.348 -15.405 1.00 95.88 821 SER A O 1
ATOM 6401 N N . VAL A 1 822 ? -21.794 6.395 -17.249 1.00 96.88 822 VAL A N 1
ATOM 6402 C CA . VAL A 1 822 ? -22.345 5.414 -18.204 1.00 96.88 822 VAL A CA 1
ATOM 6403 C C . VAL A 1 822 ? -21.673 4.055 -18.022 1.00 96.88 822 VAL A C 1
ATOM 6405 O O . VAL A 1 822 ? -22.343 3.058 -17.749 1.00 96.88 822 VAL A O 1
ATOM 6408 N N . ALA A 1 823 ? -20.343 4.010 -18.119 1.00 94.75 823 ALA A N 1
ATOM 6409 C CA . ALA A 1 823 ? -19.594 2.764 -18.020 1.00 94.75 823 ALA A CA 1
ATOM 6410 C C . ALA A 1 823 ? -19.739 2.116 -16.636 1.00 94.75 823 ALA A C 1
ATOM 6412 O O . ALA A 1 823 ? -20.065 0.936 -16.537 1.00 94.75 823 ALA A O 1
ATOM 6413 N N . GLY A 1 824 ? -19.596 2.906 -15.570 1.00 93.94 824 GLY A N 1
ATOM 6414 C CA . GLY A 1 824 ? -19.768 2.498 -14.179 1.00 93.94 824 GLY A CA 1
ATOM 6415 C C . GLY A 1 824 ? -21.141 1.911 -13.885 1.00 93.94 824 GLY A C 1
ATOM 6416 O O . GLY A 1 824 ? -21.243 1.040 -13.031 1.00 93.94 824 GLY A O 1
ATOM 6417 N N . THR A 1 825 ? -22.186 2.313 -14.609 1.00 94.94 825 THR A N 1
ATOM 6418 C CA . THR A 1 825 ? -23.533 1.741 -14.465 1.00 94.94 825 THR A CA 1
ATOM 6419 C C . THR A 1 825 ? -23.677 0.411 -15.203 1.00 94.94 825 THR A C 1
ATOM 6421 O O . THR A 1 825 ? -24.234 -0.551 -14.671 1.00 94.94 825 THR A O 1
ATOM 6424 N N . LEU A 1 826 ? -23.163 0.337 -16.432 1.00 94.31 826 LEU A N 1
ATOM 6425 C CA . LEU A 1 826 ? -23.383 -0.800 -17.327 1.00 94.31 826 LEU A CA 1
ATOM 6426 C C . LEU A 1 826 ? -22.425 -1.970 -17.070 1.00 94.31 826 LEU A C 1
ATOM 6428 O O . LEU A 1 826 ? -22.799 -3.130 -17.245 1.00 94.31 826 LEU A O 1
ATOM 6432 N N . HIS A 1 827 ? -21.207 -1.696 -16.613 1.00 92.25 827 HIS A N 1
ATOM 6433 C CA . HIS A 1 827 ? -20.142 -2.689 -16.495 1.00 92.25 827 HIS A CA 1
ATOM 6434 C C . HIS A 1 827 ? -20.425 -3.748 -15.424 1.00 92.25 827 HIS A C 1
ATOM 6436 O O . HIS A 1 827 ? -21.020 -3.457 -14.383 1.00 92.25 827 HIS A O 1
ATOM 6442 N N . GLN A 1 828 ? -19.974 -4.986 -15.638 1.00 85.75 828 GLN A N 1
ATOM 6443 C CA . GLN A 1 828 ? -20.188 -6.091 -14.691 1.00 85.75 828 GLN A CA 1
ATOM 6444 C C . GLN A 1 828 ? -19.520 -5.892 -13.315 1.00 85.75 828 GLN A C 1
ATOM 6446 O O . GLN A 1 828 ? -20.022 -6.402 -12.315 1.00 85.75 828 GLN A O 1
ATOM 6451 N N . HIS A 1 829 ? -18.434 -5.115 -13.252 1.00 85.56 829 HIS A N 1
ATOM 6452 C CA . HIS A 1 829 ? -17.716 -4.742 -12.016 1.00 85.56 829 HIS A CA 1
ATOM 6453 C C . HIS A 1 829 ? -18.162 -3.392 -11.425 1.00 85.56 829 HIS A C 1
ATOM 6455 O O . HIS A 1 829 ? -17.410 -2.745 -10.700 1.00 85.56 829 HIS A O 1
ATOM 6461 N N . SER A 1 830 ? -19.377 -2.953 -11.757 1.00 88.44 830 SER A N 1
ATOM 6462 C CA . SER A 1 830 ? -20.019 -1.789 -11.144 1.00 88.44 830 SER A CA 1
ATOM 6463 C C . SER A 1 830 ? -20.125 -1.926 -9.621 1.00 88.44 830 SER A C 1
ATOM 6465 O O . SER A 1 830 ? -20.419 -3.009 -9.108 1.00 88.44 830 SER A O 1
ATOM 6467 N N . SER A 1 831 ? -19.991 -0.815 -8.893 1.00 85.62 831 SER A N 1
ATOM 6468 C CA . SER A 1 831 ? -20.385 -0.747 -7.480 1.00 85.62 831 SER A CA 1
ATOM 6469 C C . SER A 1 831 ? -21.901 -0.728 -7.272 1.00 85.62 831 SER A C 1
ATOM 6471 O O . SER A 1 831 ? -22.355 -0.934 -6.149 1.00 85.62 831 SER A O 1
ATOM 6473 N N . LEU A 1 832 ? -22.715 -0.542 -8.315 1.00 88.19 832 LEU A N 1
ATOM 6474 C CA . LEU A 1 832 ? -24.167 -0.690 -8.237 1.00 88.19 832 LEU A CA 1
ATOM 6475 C C . LEU A 1 832 ? -24.513 -2.182 -8.290 1.00 88.19 832 LEU A C 1
ATOM 6477 O O . LEU A 1 832 ? -24.446 -2.825 -9.340 1.00 88.19 832 LEU A O 1
ATOM 6481 N N . THR A 1 833 ? -24.883 -2.756 -7.144 1.00 86.00 833 THR A N 1
ATOM 6482 C CA . THR A 1 833 ? -25.128 -4.197 -7.027 1.00 86.00 833 THR A CA 1
ATOM 6483 C C . THR A 1 833 ? -26.416 -4.504 -6.268 1.00 86.00 833 THR A C 1
ATOM 6485 O O . THR A 1 833 ? -26.984 -3.661 -5.576 1.00 86.00 833 THR A O 1
ATOM 6488 N N . LEU A 1 834 ? -26.867 -5.758 -6.357 1.00 78.94 834 LEU A N 1
ATOM 6489 C CA . LEU A 1 834 ? -27.926 -6.267 -5.481 1.00 78.94 834 LEU A CA 1
ATOM 6490 C C . LEU A 1 834 ? -27.472 -6.310 -4.008 1.00 78.94 834 LEU A C 1
ATOM 6492 O O . LEU A 1 834 ? -28.296 -6.167 -3.112 1.00 78.94 834 LEU A O 1
ATOM 6496 N N . ARG A 1 835 ? -26.165 -6.496 -3.741 1.00 70.56 835 ARG A N 1
ATOM 6497 C CA . ARG A 1 835 ? -25.622 -6.666 -2.378 1.00 70.56 835 ARG A CA 1
ATOM 6498 C C . ARG A 1 835 ? -25.716 -5.393 -1.544 1.00 70.56 835 ARG A C 1
ATOM 6500 O O . ARG A 1 835 ? -26.019 -5.475 -0.362 1.00 70.56 835 ARG A O 1
ATOM 6507 N N . ASN A 1 836 ? -25.467 -4.238 -2.155 1.00 78.31 836 ASN A N 1
ATOM 6508 C CA . ASN A 1 836 ? -25.597 -2.936 -1.499 1.00 78.31 836 ASN A CA 1
ATOM 6509 C C . ASN A 1 836 ? -26.960 -2.275 -1.752 1.00 78.31 836 ASN A C 1
ATOM 6511 O O . ASN A 1 836 ? -27.091 -1.073 -1.551 1.00 78.31 836 ASN A O 1
ATOM 6515 N N . GLN A 1 837 ? -27.954 -3.045 -2.217 1.00 84.88 837 GLN A N 1
ATOM 6516 C CA . GLN A 1 837 ? -29.329 -2.590 -2.459 1.00 84.88 837 GLN A CA 1
ATOM 6517 C C . GLN A 1 837 ? -29.440 -1.394 -3.425 1.00 84.88 837 GLN A C 1
ATOM 6519 O O . GLN A 1 837 ? -30.464 -0.710 -3.472 1.00 84.88 837 GLN A O 1
ATOM 6524 N N . ARG A 1 838 ? -28.395 -1.143 -4.228 1.00 92.44 838 ARG A N 1
ATOM 6525 C CA . ARG A 1 838 ? -28.398 -0.085 -5.244 1.00 92.44 838 ARG A CA 1
ATOM 6526 C C . ARG A 1 838 ? -29.074 -0.519 -6.532 1.00 92.44 838 ARG A C 1
ATOM 6528 O O . ARG A 1 838 ? -29.646 0.316 -7.218 1.00 92.44 838 ARG A O 1
ATOM 6535 N N . VAL A 1 839 ? -29.038 -1.809 -6.853 1.00 93.44 839 VAL A N 1
ATOM 6536 C CA . VAL A 1 839 ? -29.763 -2.401 -7.986 1.00 93.44 839 VAL A CA 1
ATOM 6537 C C . VAL A 1 839 ? -30.947 -3.196 -7.450 1.00 93.44 839 VAL A C 1
ATOM 6539 O O . VAL A 1 839 ? -30.791 -3.974 -6.512 1.00 93.44 839 VAL A O 1
ATOM 6542 N N . THR A 1 840 ? -32.125 -3.023 -8.045 1.00 92.94 840 THR A N 1
ATOM 6543 C CA . THR A 1 840 ? -33.330 -3.794 -7.692 1.00 92.94 840 THR A CA 1
ATOM 6544 C C . THR A 1 840 ? -33.351 -5.151 -8.418 1.00 92.94 840 THR A C 1
ATOM 6546 O O . THR A 1 840 ? -32.598 -5.352 -9.375 1.00 92.94 840 THR A O 1
ATOM 6549 N N . PRO A 1 841 ? -34.235 -6.099 -8.056 1.00 88.69 841 PRO A N 1
ATOM 6550 C CA . PRO A 1 841 ? -34.395 -7.339 -8.822 1.00 88.69 841 PRO A CA 1
ATOM 6551 C C . PRO A 1 841 ? -34.754 -7.118 -10.304 1.00 88.69 841 PRO A C 1
ATOM 6553 O O . PRO A 1 841 ? -34.239 -7.814 -11.180 1.00 88.69 841 PRO A O 1
ATOM 6556 N N . GLU A 1 842 ? -35.605 -6.132 -10.614 1.00 86.75 842 GLU A N 1
ATOM 6557 C CA . GLU A 1 842 ? -35.892 -5.734 -12.002 1.00 86.75 842 GLU A CA 1
ATOM 6558 C C . GLU A 1 842 ? -34.692 -5.066 -12.677 1.00 86.75 842 GLU A C 1
ATOM 6560 O O . GLU A 1 842 ? -34.415 -5.310 -13.858 1.00 86.75 842 GLU A O 1
ATOM 6565 N N . GLY A 1 843 ? -33.925 -4.286 -11.920 1.00 91.25 843 GLY A N 1
ATOM 6566 C CA . GLY A 1 843 ? -32.691 -3.693 -12.401 1.00 91.25 843 GLY A CA 1
ATOM 6567 C C . GLY A 1 843 ? -31.634 -4.731 -12.747 1.00 91.25 843 GLY A C 1
ATOM 6568 O O . GLY A 1 843 ? -30.997 -4.627 -13.790 1.00 91.25 843 GLY A O 1
ATOM 6569 N N . ALA A 1 844 ? -31.504 -5.787 -11.943 1.00 89.50 844 ALA A N 1
ATOM 6570 C CA . ALA A 1 844 ? -30.575 -6.878 -12.207 1.00 89.50 844 ALA A CA 1
ATOM 6571 C C . ALA A 1 844 ? -30.915 -7.620 -13.506 1.00 89.50 844 ALA A C 1
ATOM 6573 O O . ALA A 1 844 ? -30.006 -7.930 -14.271 1.00 89.50 844 ALA A O 1
ATOM 6574 N N . ARG A 1 845 ? -32.205 -7.849 -13.797 1.00 88.38 845 ARG A N 1
ATOM 6575 C CA . ARG A 1 845 ? -3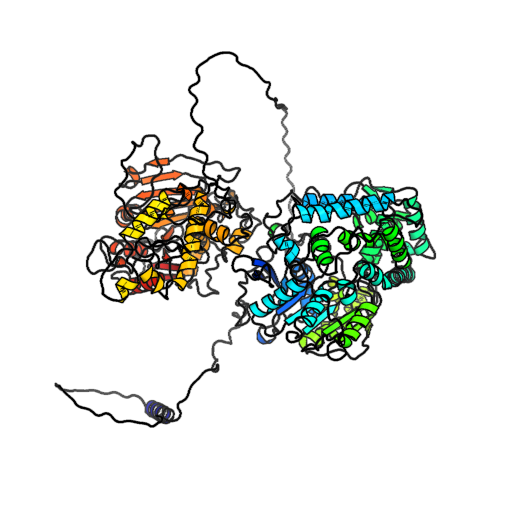2.649 -8.418 -15.084 1.00 88.38 845 ARG A CA 1
ATOM 6576 C C . ARG A 1 845 ? -32.308 -7.507 -16.263 1.00 88.38 845 ARG A C 1
ATOM 6578 O O . ARG A 1 845 ? -31.790 -7.985 -17.267 1.00 88.38 845 ARG A O 1
ATOM 6585 N N . SER A 1 846 ? -32.564 -6.209 -16.119 1.00 90.06 846 SER A N 1
ATOM 6586 C CA . SER A 1 846 ? -32.316 -5.216 -17.175 1.00 90.06 846 SER A CA 1
ATOM 6587 C C . SER A 1 846 ? -30.819 -5.064 -17.465 1.00 90.06 846 SER A C 1
ATOM 6589 O O . SER A 1 846 ? -30.392 -5.126 -18.611 1.00 90.06 846 SER A O 1
ATOM 6591 N N . LEU A 1 847 ? -29.991 -4.958 -16.422 1.00 92.06 847 LEU A N 1
ATOM 6592 C CA . LEU A 1 847 ? -28.536 -4.882 -16.564 1.00 92.06 847 LEU A CA 1
ATOM 6593 C C . LEU A 1 847 ? -27.932 -6.197 -17.068 1.00 92.06 847 LEU A C 1
ATOM 6595 O O . LEU A 1 847 ? -26.972 -6.162 -17.830 1.00 92.06 847 LEU A O 1
ATOM 6599 N N . ALA A 1 848 ? -28.471 -7.355 -16.669 1.00 88.19 848 ALA A N 1
ATOM 6600 C CA . ALA A 1 848 ? -28.012 -8.643 -17.186 1.00 88.19 848 ALA A CA 1
ATOM 6601 C C . ALA A 1 848 ? -28.217 -8.743 -18.703 1.00 88.19 848 ALA A C 1
ATOM 6603 O O . ALA A 1 848 ? -27.293 -9.164 -19.392 1.00 88.19 848 ALA A O 1
ATOM 6604 N N . ALA A 1 849 ? -29.373 -8.302 -19.214 1.00 87.12 849 ALA A N 1
ATOM 6605 C CA . ALA A 1 849 ? -29.663 -8.249 -20.646 1.00 87.12 849 ALA A CA 1
ATOM 6606 C C . ALA A 1 849 ? -28.609 -7.430 -21.409 1.00 87.12 849 ALA A C 1
ATOM 6608 O O . ALA A 1 849 ? -27.933 -7.975 -22.280 1.00 87.12 849 ALA A O 1
ATOM 6609 N N . LEU A 1 850 ? -28.377 -6.179 -21.002 1.00 90.94 850 LEU A N 1
ATOM 6610 C CA . LEU A 1 850 ? -27.376 -5.300 -21.622 1.00 90.94 850 LEU A CA 1
ATOM 6611 C C . LEU A 1 850 ? -25.955 -5.894 -21.544 1.00 90.94 850 LEU A C 1
ATOM 6613 O O . LEU A 1 850 ? -25.190 -5.863 -22.509 1.00 90.94 850 LEU A O 1
ATOM 6617 N N . ARG A 1 851 ? -25.595 -6.502 -20.406 1.00 90.25 851 ARG A N 1
ATOM 6618 C CA . ARG A 1 851 ? -24.266 -7.102 -20.195 1.00 90.25 851 ARG A CA 1
ATOM 6619 C C . ARG A 1 851 ? -23.990 -8.310 -21.089 1.00 90.25 851 ARG A C 1
ATOM 6621 O O . ARG A 1 851 ? -22.823 -8.558 -21.377 1.00 90.25 851 ARG A O 1
ATOM 6628 N N . THR A 1 852 ? -25.013 -9.025 -21.569 1.00 85.38 852 THR A N 1
ATOM 6629 C CA . THR A 1 852 ? -24.809 -10.127 -22.532 1.00 85.38 852 THR A CA 1
ATOM 6630 C C . THR A 1 852 ? -24.252 -9.651 -23.873 1.00 85.38 852 THR A C 1
ATOM 6632 O O . THR A 1 852 ? -23.502 -10.377 -24.524 1.00 85.38 852 THR A O 1
ATOM 6635 N N . VAL A 1 853 ? -24.576 -8.417 -24.267 1.00 85.19 853 VAL A N 1
ATOM 6636 C CA . VAL A 1 853 ? -24.047 -7.782 -25.477 1.00 85.19 853 VAL A CA 1
ATOM 6637 C C . VAL A 1 853 ? -22.671 -7.185 -25.185 1.00 85.19 853 VAL A C 1
ATOM 6639 O O . VAL A 1 853 ? -21.719 -7.409 -25.936 1.00 85.19 853 VAL A O 1
ATOM 6642 N N . LEU A 1 854 ? -22.534 -6.499 -24.049 1.00 88.75 854 LEU A N 1
ATOM 6643 C CA . LEU A 1 854 ? -21.318 -5.770 -23.677 1.00 88.75 854 LEU A CA 1
ATOM 6644 C C . LEU A 1 854 ? -20.110 -6.667 -23.350 1.00 88.75 854 LEU A C 1
ATOM 6646 O O . LEU A 1 854 ? -18.982 -6.284 -23.653 1.00 88.75 854 LEU A O 1
ATOM 6650 N N . HIS A 1 855 ? -20.329 -7.860 -22.788 1.00 84.56 855 HIS A N 1
ATOM 6651 C CA . HIS A 1 855 ? -19.266 -8.763 -22.324 1.00 84.56 855 HIS A CA 1
ATOM 6652 C C . HIS A 1 855 ? -19.306 -10.122 -23.029 1.00 84.56 855 HIS A C 1
ATOM 6654 O O . HIS A 1 855 ? -20.315 -10.516 -23.618 1.00 84.56 855 HIS A O 1
ATOM 6660 N N . THR A 1 856 ? -18.194 -10.856 -23.033 1.00 77.06 856 THR A N 1
ATOM 6661 C CA . THR A 1 856 ? -18.201 -12.277 -23.431 1.00 77.06 856 THR A CA 1
ATOM 6662 C C . THR A 1 856 ? -18.599 -13.168 -22.251 1.00 77.06 856 THR A C 1
ATOM 6664 O O . THR A 1 856 ? -18.481 -12.741 -21.102 1.00 77.06 856 THR A O 1
ATOM 6667 N N . PRO A 1 857 ? -19.047 -14.418 -22.485 1.00 70.44 857 PRO A N 1
ATOM 6668 C CA . PRO A 1 857 ? -19.289 -15.363 -21.399 1.00 70.44 857 PRO A CA 1
ATOM 6669 C C . PRO A 1 857 ? -18.070 -15.494 -20.478 1.00 70.44 857 PRO A C 1
ATOM 6671 O O . PRO A 1 857 ? -16.925 -15.491 -20.942 1.00 70.44 857 PRO A O 1
ATOM 6674 N N . SER A 1 858 ? -18.313 -15.623 -19.173 1.00 57.03 858 SER A N 1
ATOM 6675 C CA . SER A 1 858 ? -17.251 -15.716 -18.168 1.00 57.03 858 SER A CA 1
ATOM 6676 C C . SER A 1 858 ? -16.273 -16.856 -18.483 1.00 57.03 858 SER A C 1
ATOM 6678 O O . SER A 1 858 ? -16.692 -17.987 -18.722 1.00 57.03 858 SER A O 1
ATOM 6680 N N . GLY A 1 859 ? -14.970 -16.557 -18.470 1.00 55.22 859 GLY A N 1
ATOM 6681 C CA . GLY A 1 859 ? -13.899 -17.505 -18.811 1.00 55.22 859 GLY A CA 1
ATOM 6682 C C . GLY A 1 859 ? -13.422 -17.450 -20.268 1.00 55.22 859 GLY A C 1
ATOM 6683 O O . GLY A 1 859 ? -12.479 -18.158 -20.616 1.00 55.22 859 GLY A O 1
ATOM 6684 N N . THR A 1 860 ? -14.027 -16.604 -21.108 1.00 61.97 860 THR A N 1
ATOM 6685 C CA . THR A 1 860 ? -13.583 -16.357 -22.492 1.00 61.97 860 THR A CA 1
ATOM 6686 C C . THR A 1 860 ? -12.758 -15.064 -22.563 1.00 61.97 860 THR A C 1
ATOM 6688 O O . THR A 1 860 ? -13.166 -14.087 -21.937 1.00 61.97 860 THR A O 1
ATOM 6691 N N . PRO A 1 861 ? -11.638 -15.007 -23.313 1.00 62.28 861 PRO A N 1
ATOM 6692 C CA . PRO A 1 861 ? -10.872 -13.772 -23.477 1.00 62.28 861 PRO A CA 1
ATOM 6693 C C . PRO A 1 861 ? -11.685 -12.690 -24.197 1.00 62.28 861 PRO A C 1
ATOM 6695 O O . PRO A 1 861 ? -12.159 -12.901 -25.319 1.00 62.28 861 PRO A O 1
ATOM 6698 N N . GLU A 1 862 ? -11.795 -11.514 -23.584 1.00 66.06 862 GLU A N 1
ATOM 6699 C CA . GLU A 1 862 ? -12.405 -10.342 -24.206 1.00 66.06 862 GLU A CA 1
ATOM 6700 C C . GLU A 1 862 ? -11.451 -9.746 -25.257 1.00 66.06 862 GLU A C 1
ATOM 6702 O O . GLU A 1 862 ? -10.609 -8.901 -24.970 1.00 66.06 862 GLU A O 1
ATOM 6707 N N . THR A 1 863 ? -11.548 -10.223 -26.501 1.00 65.81 863 THR A N 1
ATOM 6708 C CA . THR A 1 863 ? -10.704 -9.770 -27.622 1.00 65.81 863 THR A CA 1
ATOM 6709 C C . THR A 1 863 ? -11.529 -9.067 -28.696 1.00 65.81 863 THR A C 1
ATOM 6711 O O . THR A 1 863 ? -12.683 -9.420 -28.931 1.00 65.81 863 THR A O 1
ATOM 6714 N N . GLN A 1 864 ? -10.924 -8.130 -29.435 1.00 63.03 864 GLN A N 1
ATOM 6715 C CA . GLN A 1 864 ? -11.588 -7.464 -30.570 1.00 63.03 864 GLN A CA 1
ATOM 6716 C C . GLN A 1 864 ? -12.070 -8.455 -31.648 1.00 63.03 864 GLN A C 1
ATOM 6718 O O . GLN A 1 864 ? -13.062 -8.202 -32.324 1.00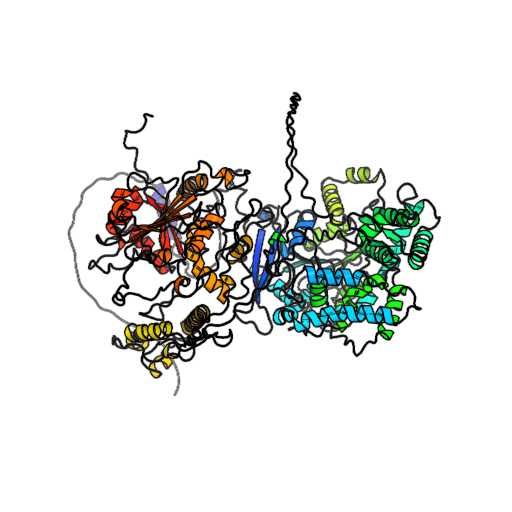 63.03 864 GLN A O 1
ATOM 6723 N N . ALA A 1 865 ? -11.418 -9.615 -31.791 1.00 64.19 865 ALA A N 1
ATOM 6724 C CA . ALA A 1 865 ? -11.866 -10.674 -32.698 1.00 64.19 865 ALA A CA 1
ATOM 6725 C C . ALA A 1 865 ? -13.204 -11.306 -32.264 1.00 64.19 865 ALA A C 1
ATOM 6727 O O . ALA A 1 865 ? -13.981 -11.734 -33.114 1.00 64.19 865 ALA A O 1
ATOM 6728 N N . ALA A 1 866 ? -13.504 -11.318 -30.960 1.00 63.47 866 ALA A N 1
ATOM 6729 C CA . ALA A 1 866 ? -14.774 -11.797 -30.414 1.00 63.47 866 ALA A CA 1
ATOM 6730 C C . ALA A 1 866 ? -15.939 -10.806 -30.622 1.00 63.47 866 ALA A C 1
ATOM 6732 O O . ALA A 1 866 ? -17.090 -11.162 -30.377 1.00 63.47 866 ALA A O 1
ATOM 6733 N N . ALA A 1 867 ? -15.660 -9.581 -31.089 1.00 61.94 867 ALA A N 1
ATOM 6734 C CA . ALA A 1 867 ? -16.678 -8.588 -31.442 1.00 61.94 867 ALA A CA 1
ATOM 6735 C C . ALA A 1 867 ? -17.354 -8.877 -32.796 1.00 61.94 867 ALA A C 1
ATOM 6737 O O . ALA A 1 867 ? -18.412 -8.322 -33.099 1.00 61.94 867 ALA A O 1
ATOM 6738 N N . ILE A 1 868 ? -16.751 -9.739 -33.627 1.00 60.47 868 ILE A N 1
ATOM 6739 C CA . ILE A 1 868 ? -17.276 -10.096 -34.946 1.00 60.47 868 ILE A CA 1
ATOM 6740 C C . ILE A 1 868 ? -18.610 -10.824 -34.723 1.00 60.47 868 ILE A C 1
ATOM 6742 O O . ILE A 1 868 ? -18.620 -11.949 -34.232 1.00 60.47 868 ILE A O 1
ATOM 6746 N N . ASN A 1 869 ? -19.716 -10.166 -35.094 1.00 66.81 869 ASN A N 1
ATOM 6747 C CA . ASN A 1 869 ? -21.125 -10.598 -35.001 1.00 66.81 869 ASN A CA 1
ATOM 6748 C C . ASN A 1 869 ? -21.940 -10.130 -33.778 1.00 66.81 869 ASN A C 1
ATOM 6750 O O . ASN A 1 869 ? -23.100 -10.525 -33.667 1.00 66.81 869 ASN A O 1
ATOM 6754 N N . LYS A 1 870 ? -21.414 -9.277 -32.889 1.00 79.81 870 LYS A N 1
ATOM 6755 C CA . LYS A 1 870 ? -22.250 -8.646 -31.849 1.00 79.81 870 LYS A CA 1
ATOM 6756 C C . LYS A 1 870 ? -22.988 -7.409 -32.394 1.00 79.81 870 LYS A C 1
ATOM 6758 O O . LYS A 1 870 ? -22.383 -6.649 -33.156 1.00 79.81 870 LYS A O 1
ATOM 6763 N N . PRO A 1 871 ? -24.264 -7.175 -32.025 1.00 87.06 871 PRO A N 1
ATOM 6764 C CA . PRO A 1 871 ? -24.950 -5.934 -32.376 1.00 87.06 871 PRO A CA 1
ATOM 6765 C C . PRO A 1 871 ? -24.306 -4.736 -31.654 1.00 87.06 871 PRO A C 1
ATOM 6767 O O . PRO A 1 871 ? -23.764 -4.902 -30.556 1.00 87.06 871 PRO A O 1
ATOM 6770 N N . PRO A 1 872 ? -24.338 -3.529 -32.248 1.00 90.56 872 PRO A N 1
ATOM 6771 C CA . PRO A 1 872 ? -23.831 -2.337 -31.586 1.00 90.56 872 PRO A CA 1
ATOM 6772 C C . PRO A 1 872 ? -24.727 -1.941 -30.407 1.00 90.56 872 PRO A C 1
ATOM 6774 O O . PRO A 1 872 ? -25.950 -1.943 -30.520 1.00 90.56 872 PRO A O 1
ATOM 6777 N N . MET A 1 873 ? -24.109 -1.532 -29.304 1.00 94.56 873 MET A N 1
ATOM 6778 C CA . MET A 1 873 ? -24.785 -0.920 -28.165 1.00 94.56 873 MET A CA 1
ATOM 6779 C C . MET A 1 873 ? -25.104 0.543 -28.488 1.00 94.56 873 MET A C 1
ATOM 6781 O O . MET A 1 873 ? -24.184 1.332 -28.738 1.00 94.56 873 MET A O 1
ATOM 6785 N N . ARG A 1 874 ? -26.380 0.939 -28.459 1.00 96.69 874 ARG A N 1
ATOM 6786 C CA . ARG A 1 874 ? -26.785 2.339 -28.645 1.00 96.69 874 ARG A CA 1
ATOM 6787 C C . ARG A 1 874 ? -27.038 3.003 -27.297 1.00 96.69 874 ARG A C 1
ATOM 6789 O O . ARG A 1 874 ? -27.841 2.538 -26.494 1.00 96.69 874 ARG A O 1
ATOM 6796 N N . ILE A 1 875 ? -26.364 4.119 -27.050 1.00 97.88 875 ILE A N 1
ATOM 6797 C CA . ILE A 1 875 ? -26.566 4.925 -25.845 1.00 97.88 875 ILE A CA 1
ATOM 6798 C C . ILE A 1 875 ? -27.169 6.260 -26.256 1.00 97.88 875 ILE A C 1
ATOM 6800 O O . ILE A 1 875 ? -26.542 7.039 -26.975 1.00 97.88 875 ILE A O 1
ATOM 6804 N N . PHE A 1 876 ? -28.382 6.525 -25.786 1.00 98.19 876 PHE A N 1
ATOM 6805 C CA . PHE A 1 876 ? -29.113 7.756 -26.052 1.00 98.19 876 PHE A CA 1
ATOM 6806 C C . PHE A 1 876 ? -28.951 8.708 -24.873 1.00 98.19 876 PHE A C 1
ATOM 6808 O O . PHE A 1 876 ? -29.440 8.451 -23.775 1.00 98.19 876 PHE A O 1
ATOM 6815 N N . ILE A 1 877 ? -28.256 9.816 -25.097 1.00 97.94 877 ILE A N 1
ATOM 6816 C CA . ILE A 1 877 ? -28.056 10.869 -24.107 1.00 97.94 877 ILE A CA 1
ATOM 6817 C C . ILE A 1 877 ? -29.061 11.970 -24.423 1.00 97.94 877 ILE A C 1
ATOM 6819 O O . ILE A 1 877 ? -28.885 12.732 -25.377 1.00 97.94 877 ILE A O 1
ATOM 6823 N N . VAL A 1 878 ? -30.148 11.992 -23.655 1.00 96.56 878 VAL A N 1
ATOM 6824 C CA . VAL A 1 878 ? -31.315 12.848 -23.896 1.00 96.56 878 VAL A CA 1
ATOM 6825 C C . VAL A 1 878 ? -31.231 14.088 -23.013 1.00 96.56 878 VAL A C 1
ATOM 6827 O O . VAL A 1 878 ? -30.947 13.991 -21.821 1.00 96.56 878 VAL A O 1
ATOM 6830 N N . GLY A 1 879 ? -31.463 15.258 -23.608 1.00 92.12 879 GLY A N 1
ATOM 6831 C CA . GLY A 1 879 ? -31.167 16.545 -22.977 1.00 92.12 879 GLY A CA 1
ATOM 6832 C C . GLY A 1 879 ? -29.671 16.874 -22.997 1.00 92.12 879 GLY A C 1
ATOM 6833 O O . GLY A 1 879 ? -29.180 17.551 -22.100 1.00 92.12 879 GLY A O 1
ATOM 6834 N N . ALA A 1 880 ? -28.930 16.359 -23.986 1.00 91.38 880 ALA A N 1
ATOM 6835 C CA . ALA A 1 880 ? -27.485 16.541 -24.077 1.00 91.38 880 ALA A CA 1
ATOM 6836 C C . ALA A 1 880 ? -27.101 18.018 -24.276 1.00 91.38 880 ALA A C 1
ATOM 6838 O O . ALA A 1 880 ? -27.599 18.690 -25.180 1.00 91.38 880 ALA A O 1
ATOM 6839 N N . ARG A 1 881 ? -26.143 18.476 -23.466 1.00 87.75 881 ARG A N 1
ATOM 6840 C CA . ARG A 1 881 ? -25.580 19.833 -23.439 1.00 87.75 881 ARG A CA 1
ATOM 6841 C C . ARG A 1 881 ? -24.057 19.750 -23.325 1.00 87.75 881 ARG A C 1
ATOM 6843 O O . ARG A 1 881 ? -23.381 19.479 -24.322 1.00 87.75 881 ARG A O 1
ATOM 6850 N N . ALA A 1 882 ? -23.503 19.885 -22.119 1.00 84.69 882 ALA A N 1
ATOM 6851 C CA . ALA A 1 882 ? -22.071 19.775 -21.840 1.00 84.69 882 ALA A CA 1
ATOM 6852 C C . ALA A 1 882 ? -21.477 18.424 -22.286 1.00 84.69 882 ALA A C 1
ATOM 6854 O O . ALA A 1 882 ? -20.338 18.373 -22.749 1.00 84.69 882 ALA A O 1
ATOM 6855 N N . GLU A 1 883 ? -22.258 17.348 -22.231 1.00 90.81 883 GLU A N 1
ATOM 6856 C CA . GLU A 1 883 ? -21.891 15.990 -22.648 1.00 90.81 883 GLU A CA 1
ATOM 6857 C C . GLU A 1 883 ? -21.466 15.941 -24.120 1.00 90.81 883 GLU A C 1
ATOM 6859 O O . GLU A 1 883 ? -20.457 15.319 -24.464 1.00 90.81 883 GLU A O 1
ATOM 6864 N N . SER A 1 884 ? -22.212 16.651 -24.974 1.00 90.19 884 SER A N 1
ATOM 6865 C CA . SER A 1 884 ? -21.981 16.726 -26.422 1.00 90.19 884 SER A CA 1
ATOM 6866 C C . SER A 1 884 ? -20.761 17.576 -26.796 1.00 90.19 884 SER A C 1
ATOM 6868 O O . SER A 1 884 ? -20.248 17.480 -27.909 1.00 90.19 884 SER A O 1
ATOM 6870 N N . SER A 1 885 ? -20.283 18.404 -25.863 1.00 84.62 885 SER A N 1
ATOM 6871 C CA . SER A 1 885 ? -19.129 19.286 -26.059 1.00 84.62 885 SER A CA 1
ATOM 6872 C C . SER A 1 885 ? -17.794 18.631 -25.679 1.00 84.62 885 SER A C 1
ATOM 6874 O O . SER A 1 885 ? -16.721 19.187 -25.949 1.00 84.62 885 SER A O 1
ATOM 6876 N N . LEU A 1 886 ? -17.829 17.444 -25.060 1.00 86.94 886 LEU A N 1
ATOM 6877 C CA . LEU A 1 886 ? -16.627 16.685 -24.732 1.00 86.94 886 LEU A CA 1
ATOM 6878 C C . LEU A 1 886 ? -15.904 16.197 -26.000 1.00 86.94 886 LEU A C 1
ATOM 6880 O O . LEU A 1 886 ? -16.539 15.899 -27.013 1.00 86.94 886 LEU A O 1
ATOM 6884 N N . PRO A 1 887 ? -14.566 16.062 -25.972 1.00 84.69 887 PRO A N 1
ATOM 6885 C CA . PRO A 1 887 ? -13.831 15.490 -27.085 1.00 84.69 887 PRO A CA 1
ATOM 6886 C C . PRO A 1 887 ? -14.227 14.016 -27.283 1.00 84.69 887 PRO A C 1
ATOM 6888 O O . PRO A 1 887 ? -14.355 13.287 -26.298 1.00 84.69 887 PRO A O 1
ATOM 6891 N N . PRO A 1 888 ? -14.299 13.516 -28.528 1.00 86.88 888 PRO A N 1
ATOM 6892 C CA . PRO A 1 888 ? -14.650 12.118 -28.790 1.00 86.88 888 PRO A CA 1
ATOM 6893 C C . PRO A 1 888 ? -13.758 11.077 -28.090 1.00 86.88 888 PRO A C 1
ATOM 6895 O O . PRO A 1 888 ? -14.261 10.051 -27.654 1.00 86.88 888 PRO A O 1
ATOM 6898 N N . HIS A 1 889 ? -12.457 11.340 -27.900 1.00 84.88 889 HIS A N 1
ATOM 6899 C CA . HIS A 1 889 ? -11.564 10.398 -27.199 1.00 84.88 889 HIS A CA 1
ATOM 6900 C C . HIS A 1 889 ? -11.867 10.253 -25.700 1.00 84.88 889 HIS A C 1
ATOM 6902 O O . HIS A 1 889 ? -11.435 9.280 -25.089 1.00 84.88 889 HIS A O 1
ATOM 6908 N N . ILE A 1 890 ? -12.590 11.202 -25.096 1.00 90.75 890 ILE A N 1
ATOM 6909 C CA . ILE A 1 890 ? -13.061 11.074 -23.712 1.00 90.75 890 ILE A CA 1
ATOM 6910 C C . ILE A 1 890 ? -14.204 10.058 -23.649 1.00 90.75 890 ILE A C 1
ATOM 6912 O O . ILE A 1 890 ? -14.228 9.212 -22.762 1.00 90.75 890 ILE A O 1
ATOM 6916 N N . TRP A 1 891 ? -15.089 10.064 -24.647 1.00 92.31 891 TRP A N 1
ATOM 6917 C CA . TRP A 1 891 ? -16.118 9.036 -24.816 1.00 92.31 891 TRP A CA 1
ATOM 6918 C C . TRP A 1 891 ? -15.544 7.675 -25.236 1.00 92.31 891 TRP A C 1
ATOM 6920 O O . TRP A 1 891 ? -16.070 6.642 -24.829 1.00 92.31 891 TRP A O 1
ATOM 6930 N N . GLU A 1 892 ? -14.418 7.649 -25.956 1.00 89.56 892 GLU A N 1
ATOM 6931 C CA . GLU A 1 892 ? -13.696 6.407 -26.283 1.00 89.56 892 GLU A CA 1
ATOM 6932 C C . GLU A 1 892 ? -13.255 5.636 -25.029 1.00 89.56 892 GLU A C 1
ATOM 6934 O O . GLU A 1 892 ? -13.149 4.415 -25.075 1.00 89.56 892 GLU A O 1
ATOM 6939 N N . GLN A 1 893 ? -13.071 6.301 -23.880 1.00 90.56 893 GLN A N 1
ATOM 6940 C CA . GLN A 1 893 ? -12.750 5.612 -22.623 1.00 90.56 893 GLN A CA 1
ATOM 6941 C C . GLN A 1 893 ? -13.830 4.608 -22.198 1.00 90.56 893 GLN A C 1
ATOM 6943 O O . GLN A 1 893 ? -13.503 3.633 -21.523 1.00 90.56 893 GLN A O 1
ATOM 6948 N N . VAL A 1 894 ? -15.085 4.794 -22.631 1.00 92.25 894 VAL A N 1
ATOM 6949 C CA . VAL A 1 894 ? -16.138 3.779 -22.483 1.00 92.25 894 VAL A CA 1
ATOM 6950 C C . VAL A 1 894 ? -15.792 2.545 -23.313 1.00 92.25 894 VAL A C 1
ATOM 6952 O O . VAL A 1 894 ? -15.805 1.442 -22.788 1.00 92.25 894 VAL A O 1
ATOM 6955 N N . CYS A 1 895 ? -15.398 2.712 -24.576 1.00 88.94 895 CYS A N 1
ATOM 6956 C CA . CYS A 1 895 ? -15.034 1.596 -25.457 1.00 88.94 895 CYS A CA 1
ATOM 6957 C C . CYS A 1 895 ? -13.837 0.803 -24.914 1.00 88.94 895 CYS A C 1
ATOM 6959 O O . CYS A 1 895 ? -13.823 -0.422 -24.996 1.00 88.94 895 CYS A O 1
ATOM 6961 N N . MET A 1 896 ? -12.876 1.484 -24.283 1.00 86.31 896 MET A N 1
ATOM 6962 C CA . MET A 1 896 ? -11.727 0.834 -23.637 1.00 86.31 896 MET A CA 1
ATOM 6963 C C . MET A 1 896 ? -12.114 -0.074 -22.460 1.00 86.31 896 MET A C 1
ATOM 6965 O O . MET A 1 896 ? -11.345 -0.962 -22.114 1.00 86.31 896 MET A O 1
ATOM 6969 N N . LEU A 1 897 ? -13.280 0.141 -21.840 1.00 88.00 897 LEU A N 1
ATOM 6970 C CA . LEU A 1 897 ? -13.812 -0.706 -20.763 1.00 88.00 897 LEU A CA 1
ATOM 6971 C C . LEU A 1 897 ? -14.625 -1.898 -21.284 1.00 88.00 897 LEU A C 1
ATOM 6973 O O . LEU A 1 897 ? -14.973 -2.783 -20.512 1.00 88.00 897 LEU A O 1
ATOM 6977 N N . PHE A 1 898 ? -14.948 -1.915 -22.576 1.00 87.81 898 PHE A N 1
ATOM 6978 C CA . PHE A 1 898 ? -15.731 -2.971 -23.210 1.00 87.81 898 PHE A CA 1
ATOM 6979 C C . PHE A 1 898 ? -15.098 -3.328 -24.565 1.00 87.81 898 PHE A C 1
ATOM 6981 O O . PHE A 1 898 ? -15.654 -3.020 -25.624 1.00 87.81 898 PHE A O 1
ATOM 6988 N N . PRO A 1 899 ? -13.930 -3.992 -24.570 1.00 80.75 899 PRO A N 1
ATOM 6989 C CA . PRO A 1 899 ? -13.142 -4.235 -25.781 1.00 80.75 899 PRO A CA 1
ATOM 6990 C C . PRO A 1 899 ? -13.847 -5.117 -26.825 1.00 80.75 899 PRO A C 1
ATOM 6992 O O . PRO A 1 899 ? -13.406 -5.166 -27.973 1.00 80.75 899 PRO A O 1
ATOM 6995 N N . THR A 1 900 ? -14.946 -5.793 -26.464 1.00 80.69 900 THR A N 1
ATOM 6996 C CA . THR A 1 900 ? -15.760 -6.604 -27.393 1.00 80.69 900 THR A CA 1
ATOM 6997 C C . THR A 1 900 ? -17.019 -5.905 -27.907 1.00 80.69 900 THR A C 1
ATOM 6999 O O . THR A 1 900 ? -17.701 -6.452 -28.774 1.00 80.69 900 THR A O 1
ATOM 7002 N N . ALA A 1 901 ? -17.335 -4.714 -27.394 1.00 87.56 901 ALA A N 1
ATOM 7003 C CA . ALA A 1 901 ? -18.524 -3.963 -27.766 1.00 87.56 901 ALA A CA 1
ATOM 7004 C C . ALA A 1 901 ? -18.209 -2.880 -28.809 1.00 87.56 901 ALA A C 1
ATOM 7006 O O . ALA A 1 901 ? -17.102 -2.336 -28.878 1.00 87.56 901 ALA A O 1
ATOM 7007 N N . VAL A 1 902 ? -19.219 -2.559 -29.616 1.00 90.38 902 VAL A N 1
ATOM 7008 C CA . VAL A 1 902 ? -19.237 -1.399 -30.512 1.00 90.38 902 VAL A CA 1
ATOM 7009 C C . VAL A 1 902 ? -20.315 -0.455 -30.001 1.00 90.38 902 VAL A C 1
ATOM 7011 O O . VAL A 1 902 ? -21.452 -0.878 -29.819 1.00 90.38 902 VAL A O 1
ATOM 7014 N N . PHE A 1 903 ? -19.975 0.809 -29.778 1.00 93.94 903 PHE A N 1
ATOM 7015 C CA . PHE A 1 903 ? -20.870 1.836 -29.265 1.00 93.94 903 PHE A CA 1
ATOM 7016 C C . PHE A 1 903 ? -21.314 2.817 -30.349 1.00 93.94 903 PHE A C 1
ATOM 7018 O O . PHE A 1 903 ? -20.527 3.320 -31.160 1.00 93.94 903 PHE A O 1
ATOM 7025 N N . GLN A 1 904 ? -22.599 3.152 -30.299 1.00 95.69 904 GLN A N 1
ATOM 7026 C CA . GLN A 1 904 ? -23.185 4.281 -31.009 1.00 95.69 904 GLN A CA 1
ATOM 7027 C C . GLN A 1 904 ? -23.781 5.241 -29.984 1.00 95.69 904 GLN A C 1
ATOM 7029 O O . GLN A 1 904 ? -24.755 4.911 -29.310 1.00 95.69 904 GLN A O 1
ATOM 7034 N N . LEU A 1 905 ? -23.193 6.425 -29.852 1.00 97.12 905 LEU A N 1
ATOM 7035 C CA . LEU A 1 905 ? -23.696 7.454 -28.947 1.00 97.12 905 LEU A CA 1
ATOM 7036 C C . LEU A 1 905 ? -24.610 8.407 -29.714 1.00 97.12 905 LEU A C 1
ATOM 7038 O O . LEU A 1 905 ? -24.214 8.930 -30.755 1.00 97.12 905 LEU A O 1
ATOM 7042 N N . TYR A 1 906 ? -25.804 8.658 -29.187 1.00 97.38 906 TYR A N 1
ATOM 7043 C CA . TYR A 1 906 ? -26.756 9.630 -29.716 1.00 97.38 906 TYR A CA 1
ATOM 7044 C C . TYR A 1 906 ? -26.910 10.771 -28.713 1.00 97.38 906 TYR A C 1
ATOM 7046 O O . TYR A 1 906 ? -27.540 10.597 -27.674 1.00 97.38 906 TYR A O 1
ATOM 7054 N N . PHE A 1 907 ? -26.344 11.938 -29.014 1.00 97.38 907 PHE A N 1
ATOM 7055 C CA . PHE A 1 907 ? -26.597 13.165 -28.260 1.00 97.38 907 PHE A CA 1
ATOM 7056 C C . PHE A 1 907 ? -27.842 13.840 -28.822 1.00 97.38 907 PHE A C 1
ATOM 7058 O O . PHE A 1 907 ? -27.846 14.226 -29.991 1.00 97.38 907 PHE A O 1
ATOM 7065 N N . ILE A 1 908 ? -28.888 13.980 -28.010 1.00 96.19 908 ILE A N 1
ATOM 7066 C CA . ILE A 1 908 ? -30.172 14.545 -28.434 1.00 96.19 908 ILE A CA 1
ATOM 7067 C C . ILE A 1 908 ? -30.536 15.690 -27.498 1.00 96.19 908 ILE A C 1
ATOM 7069 O O . ILE A 1 908 ? -30.685 15.484 -26.293 1.00 96.19 908 ILE A O 1
ATOM 7073 N N . GLY A 1 909 ? -30.678 16.891 -28.044 1.00 93.31 909 GLY A N 1
ATOM 7074 C CA . GLY A 1 909 ? -31.091 18.067 -27.287 1.00 93.31 909 GLY A CA 1
ATOM 7075 C C . GLY A 1 909 ? -30.902 19.367 -28.069 1.00 93.31 909 GLY A C 1
ATOM 7076 O O . GLY A 1 909 ? -30.071 19.429 -28.975 1.00 93.31 909 GLY A O 1
ATOM 7077 N N . PRO A 1 910 ? -31.627 20.439 -27.720 1.00 88.50 910 PRO A N 1
ATOM 7078 C CA . PRO A 1 910 ? -31.516 21.730 -28.407 1.00 88.50 910 PRO A CA 1
ATOM 7079 C C . PRO A 1 910 ? -30.123 22.376 -28.266 1.00 88.50 910 PRO A C 1
ATOM 7081 O O . PRO A 1 910 ? -29.704 23.159 -29.120 1.00 88.50 910 PRO A O 1
ATOM 7084 N N . GLU A 1 911 ? -29.374 22.012 -27.223 1.00 86.62 911 GLU A N 1
ATOM 7085 C CA . GLU A 1 911 ? -28.039 22.541 -26.905 1.00 86.62 911 GLU A CA 1
ATOM 7086 C C . GLU A 1 911 ? -26.884 21.649 -27.396 1.00 86.62 911 GLU A C 1
ATOM 7088 O O . GLU A 1 911 ? -25.722 21.862 -27.034 1.00 86.62 911 GLU A O 1
ATOM 7093 N N . VAL A 1 912 ? -27.169 20.646 -28.233 1.00 89.25 912 VAL A N 1
ATOM 7094 C CA . VAL A 1 912 ? -26.131 19.764 -28.779 1.00 89.25 912 VAL A CA 1
ATOM 7095 C C . VAL A 1 912 ? -25.093 20.565 -29.571 1.00 89.25 912 VAL A C 1
ATOM 7097 O O . VAL A 1 912 ? -25.407 21.310 -30.499 1.00 89.25 912 VAL A O 1
ATOM 7100 N N . SER A 1 913 ? -23.822 20.375 -29.219 1.00 84.19 913 SER A N 1
ATOM 7101 C CA . SER A 1 913 ? -22.683 21.035 -29.857 1.00 84.19 913 SER A CA 1
ATOM 7102 C C . SER A 1 913 ? -22.379 20.436 -31.236 1.00 84.19 913 SER A C 1
ATOM 7104 O O . SER A 1 913 ? -22.195 19.224 -31.365 1.00 84.19 913 SER A O 1
ATOM 7106 N N . PHE A 1 914 ? -22.245 21.285 -32.263 1.00 79.81 914 PHE A N 1
ATOM 7107 C CA . PHE A 1 914 ? -21.842 20.860 -33.611 1.00 79.81 914 PHE A CA 1
ATOM 7108 C C . PHE A 1 914 ? -20.332 20.978 -33.853 1.00 79.81 914 PHE A C 1
ATOM 7110 O O . PHE A 1 914 ? -19.728 22.008 -33.530 1.00 79.81 914 PHE A O 1
ATOM 7117 N N . PRO A 1 915 ? -19.708 19.977 -34.502 1.00 69.06 915 PRO A N 1
ATOM 7118 C CA . PRO A 1 915 ? -18.369 20.125 -35.051 1.00 69.06 915 PRO A CA 1
ATOM 7119 C C . PRO A 1 915 ? -18.373 21.176 -36.171 1.00 69.06 915 PRO A C 1
ATOM 7121 O O . PRO A 1 915 ? -19.247 21.152 -37.033 1.00 69.06 915 PRO A O 1
ATOM 7124 N N . ARG A 1 916 ? -17.368 22.061 -36.207 1.00 58.06 916 ARG A N 1
ATOM 7125 C CA . ARG A 1 916 ? -17.184 23.011 -37.322 1.00 58.06 916 ARG A CA 1
ATOM 7126 C C . ARG A 1 916 ? -16.844 22.268 -38.619 1.00 58.06 916 ARG A C 1
ATOM 7128 O O . ARG A 1 916 ? -15.868 21.513 -38.640 1.00 58.06 916 ARG A O 1
ATOM 7135 N N . HIS A 1 917 ? -17.592 22.517 -39.692 1.00 53.31 917 HIS A N 1
ATOM 7136 C CA . HIS A 1 917 ? -17.285 22.042 -41.042 1.00 53.31 917 HIS A CA 1
ATOM 7137 C C . HIS A 1 917 ? -16.313 23.014 -41.748 1.00 53.31 917 HIS A C 1
ATOM 7139 O O . HIS A 1 917 ? -16.402 24.221 -41.520 1.00 53.31 917 HIS A O 1
ATOM 7145 N N . PRO A 1 918 ? -15.401 22.543 -42.626 1.00 46.03 918 PRO A N 1
ATOM 7146 C CA . PRO A 1 918 ? -14.500 23.414 -43.399 1.00 46.03 918 PRO A CA 1
ATOM 7147 C C . PRO A 1 918 ? -15.204 24.484 -44.248 1.00 46.03 918 PRO A C 1
ATOM 7149 O O . PRO A 1 918 ? -14.602 25.511 -44.545 1.00 46.03 918 PRO A O 1
ATOM 7152 N N . ASP A 1 919 ? -16.465 24.243 -44.606 1.00 49.94 919 ASP A N 1
ATOM 7153 C CA . ASP A 1 919 ? -17.279 25.107 -45.473 1.00 49.94 919 ASP A CA 1
ATOM 7154 C C . ASP A 1 919 ? -18.269 25.998 -44.698 1.00 49.94 919 ASP A C 1
ATOM 7156 O O . ASP A 1 919 ? -19.074 26.699 -45.311 1.00 49.94 919 ASP A O 1
ATOM 7160 N N . ASP A 1 920 ? -18.257 25.970 -43.358 1.00 47.19 920 ASP A N 1
ATOM 7161 C CA . ASP A 1 920 ? -19.181 26.789 -42.570 1.00 47.19 920 ASP A CA 1
ATOM 7162 C C . ASP A 1 920 ? -18.751 28.273 -42.604 1.00 47.19 920 ASP A C 1
ATOM 7164 O O . ASP A 1 920 ? -17.602 28.592 -42.272 1.00 47.19 920 ASP A O 1
ATOM 7168 N N . PRO A 1 921 ? -19.647 29.216 -42.964 1.00 42.34 921 PRO A N 1
ATOM 7169 C CA . PRO A 1 921 ? -19.349 30.640 -42.869 1.00 42.34 921 PRO A CA 1
ATOM 7170 C C . PRO A 1 921 ? -19.147 31.050 -41.397 1.00 42.34 921 PRO A C 1
ATOM 7172 O O . PRO A 1 921 ? -19.740 30.441 -40.501 1.00 42.34 921 PRO A O 1
ATOM 7175 N N . PRO A 1 922 ? -18.345 32.095 -41.109 1.00 40.31 922 PRO A N 1
ATOM 7176 C CA . PRO A 1 922 ? -18.194 32.603 -39.751 1.00 40.31 922 PRO A CA 1
ATOM 7177 C C . PRO A 1 922 ? -19.554 33.091 -39.239 1.00 40.31 922 PRO A C 1
ATOM 7179 O O . PRO A 1 922 ? -20.083 34.100 -39.702 1.00 40.31 922 PRO A O 1
ATOM 7182 N N . THR A 1 923 ? -20.146 32.354 -38.302 1.00 35.41 923 THR A N 1
ATOM 7183 C CA . THR A 1 923 ? -21.427 32.715 -37.691 1.00 35.41 923 THR A CA 1
ATOM 7184 C C . THR A 1 923 ? -21.232 33.934 -36.779 1.00 35.41 923 THR A C 1
ATOM 7186 O O . THR A 1 923 ? -20.254 33.969 -36.023 1.00 35.41 923 THR A O 1
ATOM 7189 N N . PRO A 1 924 ? -22.141 34.930 -36.796 1.00 33.25 924 PRO A N 1
ATOM 7190 C CA . PRO A 1 924 ? -22.195 35.919 -35.732 1.00 33.25 924 PRO A CA 1
ATOM 7191 C C . PRO A 1 924 ? -22.499 35.202 -34.414 1.00 33.25 924 PRO A C 1
ATOM 7193 O O . PRO A 1 924 ? -23.297 34.265 -34.379 1.00 33.25 924 PRO A O 1
ATOM 7196 N N . SER A 1 925 ? -21.837 35.628 -33.342 1.00 30.11 925 SER A N 1
ATOM 7197 C CA . SER A 1 925 ? -22.025 35.109 -31.987 1.00 30.11 925 SER A CA 1
ATOM 7198 C C . SER A 1 925 ? -23.521 35.024 -31.636 1.00 30.11 925 SER A C 1
ATOM 7200 O O . SER A 1 925 ? -24.220 36.024 -31.830 1.00 30.11 925 SER A O 1
ATOM 7202 N N . PRO A 1 926 ? -24.028 33.897 -31.099 1.00 28.19 926 PRO A N 1
ATOM 7203 C CA . PRO A 1 926 ? -25.388 33.853 -30.575 1.00 28.19 926 PRO A CA 1
ATOM 7204 C C . PRO A 1 926 ? -25.546 34.858 -29.415 1.00 28.19 926 PRO A C 1
ATOM 7206 O O . PRO A 1 926 ? -24.538 35.238 -28.803 1.00 28.19 926 PRO A O 1
ATOM 7209 N N . PRO A 1 927 ? -26.779 35.285 -29.079 1.00 27.95 927 PRO A N 1
ATOM 7210 C CA . PRO A 1 927 ? -27.034 36.098 -27.892 1.00 27.95 927 PRO A CA 1
ATOM 7211 C C . PRO A 1 927 ? -26.539 35.378 -26.625 1.00 27.95 927 PRO A C 1
ATOM 7213 O O . PRO A 1 927 ? -26.441 34.150 -26.619 1.00 27.95 927 PRO A O 1
ATOM 7216 N N . PRO A 1 928 ? -26.221 36.109 -25.543 1.00 33.81 928 PRO A N 1
ATOM 7217 C CA . PRO A 1 928 ? -25.640 35.516 -24.348 1.00 33.81 928 PRO A CA 1
ATOM 7218 C C . PRO A 1 928 ? -26.693 34.673 -23.620 1.00 33.81 928 PRO A C 1
ATOM 7220 O O . PRO A 1 928 ? -27.536 35.209 -22.906 1.00 33.81 928 PRO A O 1
ATOM 7223 N N . GLN A 1 929 ? -26.636 33.355 -23.794 1.00 29.95 929 GLN A N 1
ATOM 7224 C CA . GLN A 1 929 ? -27.306 32.387 -22.928 1.00 29.95 929 GLN A CA 1
ATOM 7225 C C . GLN A 1 929 ? -26.275 31.449 -22.289 1.00 29.95 929 GLN A C 1
ATOM 7227 O O . GLN A 1 929 ? -25.179 31.251 -22.817 1.00 29.95 929 GLN A O 1
ATOM 7232 N N . ASP A 1 930 ? -26.637 31.011 -21.085 1.00 34.69 930 ASP A N 1
ATOM 7233 C CA . ASP A 1 930 ? -25.860 30.419 -19.990 1.00 34.69 930 ASP A CA 1
ATOM 7234 C C . ASP A 1 930 ? -24.474 29.842 -20.355 1.00 34.69 930 ASP A C 1
ATOM 7236 O O . ASP A 1 930 ? -24.280 28.672 -20.673 1.00 34.69 930 ASP A O 1
ATOM 7240 N N . SER A 1 931 ? -23.456 30.702 -20.300 1.00 37.03 931 SER A N 1
ATOM 7241 C CA . SER A 1 931 ? -22.061 30.369 -20.628 1.00 37.03 931 SER A CA 1
ATOM 7242 C C . SER A 1 931 ? -21.281 29.709 -19.480 1.00 37.03 931 SER A C 1
ATOM 7244 O O . SER A 1 931 ? -20.047 29.673 -19.515 1.00 37.03 931 SER A O 1
ATOM 7246 N N . SER A 1 932 ? -21.980 29.192 -18.469 1.00 36.22 932 SER A N 1
ATOM 7247 C CA . SER A 1 932 ? -21.400 28.554 -17.281 1.00 36.22 932 SER A CA 1
ATOM 7248 C C . SER A 1 932 ? -20.690 27.220 -17.578 1.00 36.22 932 SER A C 1
ATOM 7250 O O . SER A 1 932 ? -19.998 26.688 -16.715 1.00 36.22 932 SER A O 1
ATOM 7252 N N . SER A 1 933 ? -20.778 26.698 -18.810 1.00 38.28 933 SER A N 1
ATOM 7253 C CA . SER A 1 933 ? -20.313 25.351 -19.166 1.00 38.28 933 SER A CA 1
ATOM 7254 C C . SER A 1 933 ? -19.457 25.263 -20.438 1.00 38.28 933 SER A C 1
ATOM 7256 O O . SER A 1 933 ? -19.504 24.256 -21.146 1.00 38.28 933 SER A O 1
ATOM 7258 N N . ARG A 1 934 ? -18.610 26.260 -20.757 1.00 41.62 934 ARG A N 1
ATOM 7259 C CA . ARG A 1 934 ? -17.569 26.013 -21.781 1.00 41.62 934 ARG A CA 1
ATOM 7260 C C . ARG A 1 934 ? -16.692 24.849 -21.314 1.00 41.62 934 ARG A C 1
ATOM 7262 O O . ARG A 1 934 ? -15.882 25.011 -20.407 1.00 41.62 934 ARG A O 1
ATOM 7269 N N . SER A 1 935 ? -16.888 23.687 -21.935 1.00 44.81 935 SER A N 1
ATOM 7270 C CA . SER A 1 935 ? -16.217 22.446 -21.566 1.00 44.81 935 SER A CA 1
ATOM 7271 C C . SER A 1 935 ? -14.699 22.613 -21.556 1.00 44.81 935 SER A C 1
ATOM 7273 O O . SER A 1 935 ? -14.127 23.308 -22.400 1.00 44.81 935 SER A O 1
ATOM 7275 N N . ILE A 1 936 ? -14.049 21.922 -20.616 1.00 45.38 936 ILE A N 1
ATOM 7276 C CA . ILE A 1 936 ? -12.588 21.812 -20.485 1.00 45.38 936 ILE A CA 1
ATOM 7277 C C . ILE A 1 936 ? -11.941 21.474 -21.845 1.00 45.38 936 ILE A C 1
ATOM 7279 O O . ILE A 1 936 ? -10.869 21.984 -22.160 1.00 45.38 936 ILE A O 1
ATOM 7283 N N . SER A 1 937 ? -12.644 20.728 -22.705 1.00 40.31 937 SER A N 1
ATOM 7284 C CA . SER A 1 937 ? -12.253 20.400 -24.088 1.00 40.31 937 SER A CA 1
ATOM 7285 C C . SER A 1 937 ? -12.017 21.588 -25.024 1.00 40.31 937 SER A C 1
ATOM 7287 O O . SER A 1 937 ? -11.247 21.487 -25.982 1.00 40.31 937 SER A O 1
ATOM 7289 N N . ALA A 1 938 ? -12.715 22.701 -24.796 1.00 45.53 938 ALA A N 1
ATOM 7290 C CA . ALA A 1 938 ? -12.604 23.913 -25.598 1.00 45.53 938 ALA A CA 1
ATOM 7291 C C . ALA A 1 938 ? -11.404 24.772 -25.167 1.00 45.53 938 ALA A C 1
ATOM 7293 O O . ALA A 1 938 ? -10.933 25.601 -25.946 1.00 45.53 938 ALA A O 1
ATOM 7294 N N . ILE A 1 939 ? -10.921 24.567 -23.938 1.00 52.34 939 ILE A N 1
ATOM 7295 C CA . ILE A 1 939 ? -9.801 25.286 -23.319 1.00 52.34 939 ILE A CA 1
ATOM 7296 C C . ILE A 1 939 ? -8.501 24.498 -23.511 1.00 52.34 939 ILE A C 1
ATOM 7298 O O . ILE A 1 939 ? -7.457 25.086 -23.786 1.00 52.34 939 ILE A O 1
ATOM 7302 N N . TRP A 1 940 ? -8.575 23.167 -23.441 1.00 47.53 940 TRP A N 1
ATOM 7303 C CA . TRP A 1 940 ? -7.437 22.267 -23.563 1.00 47.53 940 TRP A CA 1
ATOM 7304 C C . TRP A 1 940 ? -7.783 21.045 -24.424 1.00 47.53 940 TRP A C 1
ATOM 7306 O O . TRP A 1 940 ? -8.868 20.476 -24.311 1.00 47.53 940 TRP A O 1
ATOM 7316 N N . LYS A 1 941 ? -6.861 20.638 -25.308 1.00 53.00 941 LYS A N 1
ATOM 7317 C CA . LYS A 1 941 ? -7.031 19.484 -26.206 1.00 53.00 941 LYS A CA 1
ATOM 7318 C C . LYS A 1 941 ? -6.135 18.332 -25.742 1.00 53.00 941 LYS A C 1
ATOM 7320 O O . LYS A 1 941 ? -4.931 18.412 -25.990 1.00 53.00 941 LYS A O 1
ATOM 7325 N N . PRO A 1 942 ? -6.695 17.270 -25.138 1.00 53.50 942 PRO A N 1
ATOM 7326 C CA . PRO A 1 942 ? -5.901 16.124 -24.725 1.00 53.50 942 PRO A CA 1
ATOM 7327 C C . PRO A 1 942 ? -5.210 15.449 -25.906 1.00 53.50 942 PRO A C 1
ATOM 7329 O O . PRO A 1 942 ? -5.816 15.343 -26.983 1.00 53.50 942 PRO A O 1
ATOM 7332 N N . PRO A 1 943 ? -3.949 15.005 -25.746 1.00 53.12 943 PRO A N 1
ATOM 7333 C CA . PRO A 1 943 ? -3.305 14.181 -26.752 1.00 53.12 943 PRO A CA 1
ATOM 7334 C C . PRO A 1 943 ? -4.101 12.881 -26.911 1.00 53.12 943 PRO A C 1
ATOM 7336 O O . PRO A 1 943 ? -4.553 12.284 -25.936 1.00 53.12 943 PRO A O 1
ATOM 7339 N N . ALA A 1 944 ? -4.296 12.446 -28.156 1.00 54.06 944 ALA A N 1
ATOM 7340 C CA . ALA A 1 944 ? -4.851 11.121 -28.402 1.00 54.06 944 ALA A CA 1
ATOM 7341 C C . ALA A 1 944 ? -3.844 10.061 -27.917 1.00 54.06 944 ALA A C 1
ATOM 7343 O O . ALA A 1 944 ? -2.639 10.270 -28.101 1.00 54.06 944 ALA A O 1
ATOM 7344 N N . PRO A 1 945 ? -4.299 8.930 -27.352 1.00 54.41 945 PRO A N 1
ATOM 7345 C CA . PRO A 1 945 ? -3.392 7.868 -26.939 1.00 54.41 945 PRO A CA 1
ATOM 7346 C C . PRO A 1 945 ? -2.541 7.369 -28.131 1.00 54.41 945 PRO A C 1
ATOM 7348 O O . PRO A 1 945 ? -3.028 7.344 -29.271 1.00 54.41 945 PRO A O 1
ATOM 7351 N N . PRO A 1 946 ? -1.270 6.988 -27.922 1.00 44.44 946 PRO A N 1
ATOM 7352 C CA . PRO A 1 946 ? -0.400 6.500 -28.992 1.00 44.44 946 PRO A CA 1
ATOM 7353 C C . PRO A 1 946 ? -0.916 5.179 -29.601 1.00 44.44 946 PRO A C 1
ATOM 7355 O O . PRO A 1 946 ? -1.388 4.301 -28.889 1.00 44.44 946 PRO A O 1
ATOM 7358 N N . GLY A 1 947 ? -0.812 5.031 -30.931 1.00 47.00 947 GLY A N 1
ATOM 7359 C CA . GLY A 1 947 ? -1.107 3.775 -31.649 1.00 47.00 947 GLY A CA 1
ATOM 7360 C C . GLY A 1 947 ? -2.492 3.649 -32.306 1.00 47.00 947 GLY A C 1
ATOM 7361 O O . GLY A 1 947 ? -2.769 2.628 -32.932 1.00 47.00 947 GLY A O 1
ATOM 7362 N N . PHE A 1 948 ? -3.354 4.668 -32.231 1.00 53.31 948 PHE A N 1
ATOM 7363 C CA . PHE A 1 948 ? -4.737 4.574 -32.722 1.00 53.31 948 PHE A CA 1
ATOM 7364 C C . PHE A 1 948 ? -4.959 5.065 -34.160 1.00 53.31 948 PHE A C 1
ATOM 7366 O O . PHE A 1 948 ? -4.552 6.163 -34.548 1.00 53.31 948 PHE A O 1
ATOM 7373 N N . ILE A 1 949 ? -5.719 4.283 -34.937 1.00 53.84 949 ILE A N 1
ATOM 7374 C CA . ILE A 1 949 ? -6.237 4.682 -36.253 1.00 53.84 949 ILE A CA 1
ATOM 7375 C C . ILE A 1 949 ? -7.522 5.489 -36.042 1.00 53.84 949 ILE A C 1
ATOM 7377 O O . ILE A 1 949 ? -8.610 4.931 -35.913 1.00 53.84 949 ILE A O 1
ATOM 7381 N N . THR A 1 950 ? -7.406 6.816 -36.023 1.00 57.12 950 THR A N 1
ATOM 7382 C CA . THR A 1 950 ? -8.584 7.699 -35.991 1.00 57.12 950 THR A CA 1
ATOM 7383 C C . THR A 1 950 ? -9.179 7.852 -37.390 1.00 57.12 950 THR A C 1
ATOM 7385 O O . THR A 1 950 ? -8.465 8.151 -38.350 1.00 57.12 950 THR A O 1
ATOM 7388 N N . ARG A 1 951 ? -10.498 7.676 -37.523 1.00 59.47 951 ARG A N 1
ATOM 7389 C CA . ARG A 1 951 ? -11.243 8.082 -38.724 1.00 59.47 951 ARG A CA 1
ATOM 7390 C C . ARG A 1 951 ? -11.893 9.431 -38.411 1.00 59.47 951 ARG A C 1
ATOM 7392 O O . ARG A 1 951 ? -12.554 9.595 -37.396 1.00 59.47 951 ARG A O 1
ATOM 7399 N N . LYS A 1 952 ? -11.636 10.452 -39.232 1.00 60.22 952 LYS A N 1
ATOM 7400 C CA . LYS A 1 952 ? -12.115 11.832 -38.994 1.00 60.22 952 LYS A CA 1
ATOM 7401 C C . LYS A 1 952 ? -13.129 12.273 -40.046 1.00 60.22 952 LYS A C 1
ATOM 7403 O O . LYS A 1 952 ? -13.060 13.390 -40.548 1.00 60.22 952 LYS A O 1
ATOM 7408 N N . THR A 1 953 ? -14.042 11.387 -40.429 1.00 66.81 953 THR A N 1
ATOM 7409 C CA . THR A 1 953 ? -15.100 11.734 -41.382 1.00 66.81 953 THR A CA 1
ATOM 7410 C C . THR A 1 953 ? -16.345 12.151 -40.609 1.00 66.81 953 THR A C 1
ATOM 7412 O O . THR A 1 953 ? -17.048 11.302 -40.067 1.00 66.81 953 THR A O 1
ATOM 7415 N N . VAL A 1 954 ? -16.602 13.458 -40.559 1.00 77.75 954 VAL A N 1
ATOM 7416 C CA . VAL A 1 954 ? -17.881 14.020 -40.102 1.00 77.75 954 VAL A CA 1
ATOM 7417 C C . VAL A 1 954 ? -18.806 14.120 -41.310 1.00 77.75 954 VAL A C 1
ATOM 7419 O O . VAL A 1 954 ? -18.386 14.585 -42.369 1.00 77.75 954 VAL A O 1
ATOM 7422 N N . ARG A 1 955 ? -20.053 13.672 -41.174 1.00 82.94 955 ARG A N 1
ATOM 7423 C CA . ARG A 1 955 ? -21.088 13.796 -42.209 1.00 82.94 955 ARG A CA 1
ATOM 7424 C C . ARG A 1 955 ? -22.304 14.499 -41.631 1.00 82.94 955 ARG A C 1
ATOM 7426 O O . ARG A 1 955 ? -22.728 14.149 -40.533 1.00 82.94 955 ARG A O 1
ATOM 7433 N N . ARG A 1 956 ? -22.886 15.445 -42.372 1.00 84.44 956 ARG A N 1
ATOM 7434 C CA . ARG A 1 956 ? -24.224 15.957 -42.045 1.00 84.44 956 ARG A CA 1
ATOM 7435 C C . ARG A 1 956 ? -25.261 14.874 -42.316 1.00 84.44 956 ARG A C 1
ATOM 7437 O O . ARG A 1 956 ? -25.151 14.151 -43.307 1.00 84.44 956 ARG A O 1
ATOM 7444 N N . MET A 1 957 ? -26.240 14.759 -41.429 1.00 84.00 957 MET A N 1
ATOM 7445 C CA . MET A 1 957 ? -27.291 13.739 -41.490 1.00 84.00 957 MET A CA 1
ATOM 7446 C C . MET A 1 957 ? -28.692 14.354 -41.516 1.00 84.00 957 MET A C 1
ATOM 7448 O O . MET A 1 957 ? -29.671 13.641 -41.311 1.00 84.00 957 MET A O 1
ATOM 7452 N N . ASP A 1 958 ? -28.793 15.650 -41.831 1.00 85.19 958 ASP A N 1
ATOM 7453 C CA . ASP A 1 958 ? -30.041 16.419 -41.780 1.00 85.19 958 ASP A CA 1
ATOM 7454 C C . ASP A 1 958 ? -31.187 15.727 -42.527 1.00 85.19 958 ASP A C 1
ATOM 7456 O O . ASP A 1 958 ? -32.293 15.594 -42.011 1.00 85.19 958 ASP A O 1
ATOM 7460 N N . ALA A 1 959 ? -30.902 15.190 -43.717 1.00 81.50 959 ALA A N 1
ATOM 7461 C CA . ALA A 1 959 ? -31.881 14.474 -44.531 1.00 81.50 959 ALA A CA 1
ATOM 7462 C C . ALA A 1 959 ? -32.319 13.118 -43.940 1.00 81.50 959 ALA A C 1
ATOM 7464 O O . ALA A 1 959 ? -33.422 12.663 -44.228 1.00 81.50 959 ALA A O 1
ATOM 7465 N N . ALA A 1 960 ? -31.474 12.464 -43.136 1.00 84.31 960 ALA A N 1
ATOM 7466 C CA . ALA A 1 960 ? -31.771 11.160 -42.543 1.00 84.31 960 ALA A CA 1
ATOM 7467 C C . ALA A 1 960 ? -32.716 11.280 -41.338 1.00 84.31 960 ALA A C 1
ATOM 7469 O O . ALA A 1 960 ? -33.616 10.457 -41.183 1.00 84.31 960 ALA A O 1
ATOM 7470 N N . TYR A 1 961 ? -32.538 12.318 -40.515 1.00 86.62 961 TYR A N 1
ATOM 7471 C CA . TYR A 1 961 ? -33.333 12.519 -39.298 1.00 86.62 961 TYR A CA 1
ATOM 7472 C C . TYR A 1 961 ? -34.413 13.601 -39.440 1.00 86.62 961 TYR A C 1
ATOM 7474 O O . TYR A 1 961 ? -35.352 13.627 -38.650 1.00 86.62 961 TYR A O 1
ATOM 7482 N N . GLY A 1 962 ? -34.333 14.453 -40.466 1.00 86.19 962 GLY A N 1
ATOM 7483 C CA . GLY A 1 962 ? -35.249 15.579 -40.682 1.00 86.19 962 GLY A CA 1
ATOM 7484 C C . GLY A 1 962 ? -34.953 16.803 -39.810 1.00 86.19 962 GLY A C 1
ATOM 7485 O O . GLY A 1 962 ? -35.751 17.733 -39.783 1.00 86.19 962 GLY A O 1
ATOM 7486 N N . VAL A 1 963 ? -33.819 16.804 -39.106 1.00 89.75 963 VAL A N 1
ATOM 7487 C CA . VAL A 1 963 ? -33.389 17.835 -38.149 1.00 89.75 963 VAL A CA 1
ATOM 7488 C C . VAL A 1 963 ? -31.889 18.090 -38.298 1.00 89.75 963 VAL A C 1
ATOM 7490 O O . VAL A 1 963 ? -31.179 17.178 -38.740 1.00 89.75 963 VAL A O 1
ATOM 7493 N N . PRO A 1 964 ? -31.373 19.270 -37.903 1.00 91.94 964 PRO A N 1
ATOM 7494 C CA . PRO A 1 964 ? -29.937 19.523 -37.886 1.00 91.94 964 PRO A CA 1
ATOM 7495 C C . PRO A 1 964 ? -29.196 18.409 -37.141 1.00 91.94 964 PRO A C 1
ATOM 7497 O O . PRO A 1 964 ? -29.461 18.142 -35.964 1.00 91.94 964 PRO A O 1
ATOM 7500 N N . SER A 1 965 ? -28.291 17.723 -37.838 1.00 91.19 965 SER A N 1
ATOM 7501 C CA . SER A 1 965 ? -27.617 16.548 -37.299 1.00 91.19 965 SER A CA 1
ATOM 7502 C C . SER A 1 965 ? -26.275 16.237 -37.952 1.00 91.19 965 SER A C 1
ATOM 7504 O O . SER A 1 965 ? -26.019 16.514 -39.127 1.00 91.19 965 SER A O 1
ATOM 7506 N N . TYR A 1 966 ? -25.396 15.604 -37.179 1.00 90.50 966 TYR A N 1
ATOM 7507 C CA . TYR A 1 966 ? -24.108 15.116 -37.662 1.00 90.50 966 TYR A CA 1
ATOM 7508 C C . TYR A 1 966 ? -23.859 13.679 -37.221 1.00 90.50 966 TYR A C 1
ATOM 7510 O O . TYR A 1 966 ? -24.353 13.238 -36.188 1.00 90.50 966 TYR A O 1
ATOM 7518 N N . HIS A 1 967 ? -23.033 12.973 -37.987 1.00 91.19 967 HIS A N 1
ATOM 7519 C CA . HIS A 1 967 ? -22.478 11.680 -37.621 1.00 91.19 967 HIS A CA 1
ATOM 7520 C C . HIS A 1 967 ? -20.955 11.701 -37.747 1.00 91.19 967 HIS A C 1
ATOM 7522 O O . HIS A 1 967 ? -20.401 12.128 -38.764 1.00 91.19 967 HIS A O 1
ATOM 7528 N N . LEU A 1 968 ? -20.284 11.226 -36.704 1.00 89.06 968 LEU A N 1
ATOM 7529 C CA . LEU A 1 968 ? -18.843 11.083 -36.592 1.00 89.06 968 LEU A CA 1
ATOM 7530 C C . LEU A 1 968 ? -18.514 9.607 -36.348 1.00 89.06 968 LEU A C 1
ATOM 7532 O O . LEU A 1 968 ? -18.730 9.084 -35.258 1.00 89.06 968 LEU A O 1
ATOM 7536 N N . ALA A 1 969 ? -17.928 8.954 -37.349 1.00 88.25 969 ALA A N 1
ATOM 7537 C CA . ALA A 1 969 ? -17.323 7.636 -37.183 1.00 88.25 969 ALA A CA 1
ATOM 7538 C C . ALA A 1 969 ? -15.888 7.816 -36.665 1.00 88.25 969 ALA A C 1
ATOM 7540 O O . ALA A 1 969 ? -14.979 8.037 -37.466 1.00 88.25 969 ALA A O 1
ATOM 7541 N N . TYR A 1 970 ? -15.707 7.797 -35.342 1.00 85.81 970 TYR A N 1
ATOM 7542 C CA . TYR A 1 970 ? -14.459 8.195 -34.683 1.00 85.81 970 TYR A CA 1
ATOM 7543 C C . TYR A 1 970 ? -13.409 7.073 -34.667 1.00 85.81 970 TYR A C 1
ATOM 7545 O O . TYR A 1 970 ? -12.266 7.270 -35.101 1.00 85.81 970 TYR A O 1
ATOM 7553 N N . SER A 1 971 ? -13.816 5.881 -34.227 1.00 85.81 971 SER A N 1
ATOM 7554 C CA . SER A 1 971 ? -12.999 4.664 -34.183 1.00 85.81 971 SER A CA 1
ATOM 7555 C C . SER A 1 971 ? -13.799 3.472 -34.736 1.00 85.81 971 SER A C 1
ATOM 7557 O O . SER A 1 971 ? -14.992 3.609 -35.018 1.00 85.81 971 SER A O 1
ATOM 7559 N N . PRO A 1 972 ? -13.189 2.288 -34.938 1.00 83.25 972 PRO A N 1
ATOM 7560 C CA . PRO A 1 972 ? -13.942 1.079 -35.279 1.00 83.25 972 PRO A CA 1
ATOM 7561 C C . PRO A 1 972 ? -14.988 0.680 -34.225 1.00 83.25 972 PRO A C 1
ATOM 7563 O O . PRO A 1 972 ? -15.938 -0.018 -34.568 1.00 83.25 972 PRO A O 1
ATOM 7566 N N . GLN A 1 973 ? -14.811 1.109 -32.969 1.00 86.56 973 GLN A N 1
ATOM 7567 C CA . GLN A 1 973 ? -15.691 0.780 -31.847 1.00 86.56 973 GLN A CA 1
ATOM 7568 C C . GLN A 1 973 ? -16.597 1.941 -31.433 1.00 86.56 973 GLN A C 1
ATOM 7570 O O . GLN A 1 973 ? -17.586 1.685 -30.761 1.00 86.56 973 GLN A O 1
ATOM 7575 N N . LEU A 1 974 ? -16.317 3.183 -31.843 1.00 91.56 974 LEU A N 1
ATOM 7576 C CA . LEU A 1 974 ? -17.106 4.353 -31.463 1.00 91.56 974 LEU A CA 1
ATOM 7577 C C . LEU A 1 974 ? -17.598 5.149 -32.667 1.00 91.56 974 LEU A C 1
ATOM 7579 O O . LEU A 1 974 ? -16.823 5.663 -33.483 1.00 91.56 974 LEU A O 1
ATOM 7583 N N . SER A 1 975 ? -18.908 5.371 -32.683 1.00 93.19 975 SER A N 1
ATOM 7584 C CA . SER A 1 975 ? -19.527 6.413 -33.493 1.00 93.19 975 SER A CA 1
ATOM 7585 C C . SER A 1 975 ? -20.407 7.323 -32.645 1.00 93.19 975 SER A C 1
ATOM 7587 O O . SER A 1 975 ? -20.987 6.900 -31.646 1.00 93.19 975 SER A O 1
ATOM 7589 N N . ILE A 1 976 ? -20.475 8.590 -33.041 1.00 94.00 976 ILE A N 1
ATOM 7590 C CA . ILE A 1 976 ? -21.210 9.638 -32.340 1.00 94.00 976 ILE A CA 1
ATOM 7591 C C . ILE A 1 976 ? -22.151 10.314 -33.330 1.00 94.00 976 ILE A C 1
ATOM 7593 O O . ILE A 1 976 ? -21.715 10.785 -34.379 1.00 94.00 976 ILE A O 1
ATOM 7597 N N . THR A 1 977 ? -23.424 10.407 -32.972 1.00 95.00 977 THR A N 1
ATOM 7598 C CA . THR A 1 977 ? -24.451 11.141 -33.706 1.00 95.00 977 THR A CA 1
ATOM 7599 C C . THR A 1 977 ? -24.992 12.251 -32.812 1.00 95.00 977 THR A C 1
ATOM 7601 O O . THR A 1 977 ? -25.415 11.981 -31.692 1.00 95.00 977 THR A O 1
ATOM 7604 N N . GLY A 1 978 ? -24.981 13.495 -33.286 1.00 94.38 978 GLY A N 1
ATOM 7605 C CA . GLY A 1 978 ? -25.613 14.619 -32.589 1.00 94.38 978 GLY A CA 1
ATOM 7606 C C . GLY A 1 978 ? -26.863 15.086 -33.324 1.00 94.38 978 GLY A C 1
ATOM 7607 O O . GLY A 1 978 ? -26.798 15.299 -34.535 1.00 94.38 978 GLY A O 1
ATOM 7608 N N . LEU A 1 979 ? -27.972 15.242 -32.601 1.00 94.50 979 LEU A N 1
ATOM 7609 C CA . LEU A 1 979 ? -29.271 15.714 -33.085 1.00 94.50 979 LEU A CA 1
ATOM 7610 C C . LEU A 1 979 ? -29.670 16.965 -32.292 1.00 94.50 979 LEU A C 1
ATOM 7612 O O . LEU A 1 979 ? -29.933 16.878 -31.090 1.00 94.50 979 LEU A O 1
ATOM 7616 N N . GLN A 1 980 ? -29.723 18.121 -32.952 1.00 93.75 980 GLN A N 1
ATOM 7617 C CA . GLN A 1 980 ? -30.061 19.380 -32.286 1.00 93.75 980 GLN A CA 1
ATOM 7618 C C . GLN A 1 980 ? -31.555 19.668 -32.356 1.00 93.75 980 GLN A C 1
ATOM 7620 O O . GLN A 1 980 ? -32.033 20.416 -33.206 1.00 93.75 980 GLN A O 1
ATOM 7625 N N . THR A 1 981 ? -32.299 18.998 -31.484 1.00 92.25 981 THR A N 1
ATOM 7626 C CA . THR A 1 981 ? -33.763 19.030 -31.420 1.00 92.25 981 THR A CA 1
ATOM 7627 C C . THR A 1 981 ? -34.235 18.374 -30.120 1.00 92.25 981 THR A C 1
ATOM 7629 O O . THR A 1 981 ? -33.438 17.739 -29.421 1.00 92.25 981 THR A O 1
ATOM 7632 N N . ASN A 1 982 ? -35.519 18.507 -29.794 1.00 90.94 982 ASN A N 1
ATOM 7633 C CA . ASN A 1 982 ? -36.116 17.794 -28.673 1.00 90.94 982 ASN A CA 1
ATOM 7634 C C . ASN A 1 982 ? -36.319 16.316 -29.027 1.00 90.94 982 ASN A C 1
ATOM 7636 O O . ASN A 1 982 ? -36.544 15.951 -30.180 1.00 90.94 982 ASN A O 1
ATOM 7640 N N . PHE A 1 983 ? -36.263 15.439 -28.023 1.00 93.56 983 PHE A N 1
ATOM 7641 C CA . PHE A 1 983 ? -36.381 13.996 -28.254 1.00 93.56 983 PHE A CA 1
ATOM 7642 C C . PHE A 1 983 ? -37.712 13.601 -28.902 1.00 93.56 983 PHE A C 1
ATOM 7644 O O . PHE A 1 983 ? -37.721 12.762 -29.800 1.00 93.56 983 PHE A O 1
ATOM 7651 N N . SER A 1 984 ? -38.819 14.238 -28.512 1.00 91.44 984 SER A N 1
ATOM 7652 C CA . SER A 1 984 ? -40.139 13.934 -29.071 1.00 91.44 984 SER A CA 1
ATOM 7653 C C . SER A 1 984 ? -40.250 14.190 -30.575 1.00 91.44 984 SER A C 1
ATOM 7655 O O . SER A 1 984 ? -41.012 13.491 -31.239 1.00 91.44 984 SER A O 1
ATOM 7657 N N . ASP A 1 985 ? -39.455 15.108 -31.133 1.00 91.00 985 ASP A N 1
ATOM 7658 C CA . ASP A 1 985 ? -39.461 15.411 -32.570 1.00 91.00 985 ASP A CA 1
ATOM 7659 C C . ASP A 1 985 ? -38.787 14.304 -33.397 1.00 91.00 985 ASP A C 1
ATOM 7661 O O . ASP A 1 985 ? -39.135 14.065 -34.555 1.00 91.00 985 ASP A O 1
ATOM 7665 N N . VAL A 1 986 ? -37.826 13.595 -32.798 1.00 92.56 986 VAL A N 1
ATOM 7666 C CA . VAL A 1 986 ? -37.079 12.500 -33.441 1.00 92.56 986 VAL A CA 1
ATOM 7667 C C . VAL A 1 986 ? -37.539 11.116 -33.004 1.00 92.56 986 VAL A C 1
ATOM 7669 O O . VAL A 1 986 ? -37.201 10.138 -33.669 1.00 92.56 986 VAL A O 1
ATOM 7672 N N . TYR A 1 987 ? -38.351 11.011 -31.952 1.00 93.44 987 TYR A N 1
ATOM 7673 C CA . TYR A 1 987 ? -38.905 9.749 -31.463 1.00 93.44 987 TYR A CA 1
ATOM 7674 C C . TYR A 1 987 ? -39.571 8.898 -32.565 1.00 93.44 987 TYR A C 1
ATOM 7676 O O . TYR A 1 987 ? -39.234 7.715 -32.647 1.00 93.44 987 TYR A O 1
ATOM 7684 N N . PRO A 1 988 ? -40.380 9.448 -33.502 1.00 92.69 988 PRO A N 1
ATOM 7685 C CA . PRO A 1 988 ? -40.971 8.654 -34.587 1.00 92.69 988 PRO A CA 1
ATOM 7686 C C . PRO A 1 988 ? -39.950 7.969 -35.509 1.00 92.69 988 PRO A C 1
ATOM 7688 O O . PRO A 1 988 ? -40.296 7.042 -36.233 1.00 92.69 988 PRO A O 1
ATOM 7691 N N . ARG A 1 989 ? -38.687 8.419 -35.514 1.00 90.00 989 ARG A N 1
ATOM 7692 C CA . ARG A 1 989 ? -37.598 7.784 -36.274 1.00 90.00 989 ARG A CA 1
ATOM 7693 C C . ARG A 1 989 ? -37.004 6.570 -35.564 1.00 90.00 989 ARG A C 1
ATOM 7695 O O . ARG A 1 989 ? -36.371 5.754 -36.225 1.00 90.00 989 ARG A O 1
ATOM 7702 N N . PHE A 1 990 ? -37.190 6.465 -34.250 1.00 91.62 990 PHE A N 1
ATOM 7703 C CA . PHE A 1 990 ? -36.590 5.424 -33.418 1.00 91.62 990 PHE A CA 1
ATOM 7704 C C . PHE A 1 990 ? -37.603 4.477 -32.773 1.00 91.62 990 PHE A C 1
ATOM 7706 O O . PHE A 1 990 ? -37.201 3.367 -32.430 1.00 91.62 990 PHE A O 1
ATOM 7713 N N . GLN A 1 991 ? -38.872 4.880 -32.632 1.00 89.44 991 GLN A N 1
ATOM 7714 C CA . GLN A 1 991 ? -39.908 4.169 -31.867 1.00 89.44 991 GLN A CA 1
ATOM 7715 C C . GLN A 1 991 ? -40.020 2.674 -32.215 1.00 89.44 991 GLN A C 1
ATOM 7717 O O . GLN A 1 991 ? -40.125 1.848 -31.317 1.00 89.44 991 GLN A O 1
ATOM 7722 N N . ASP A 1 992 ? -39.886 2.319 -33.497 1.00 88.31 992 ASP A N 1
ATOM 7723 C CA . ASP A 1 992 ? -40.001 0.937 -33.986 1.00 88.31 992 ASP A CA 1
ATOM 7724 C C . ASP A 1 992 ? -38.661 0.177 -33.986 1.00 88.31 992 ASP A C 1
ATOM 7726 O O . ASP A 1 992 ? -38.575 -0.954 -34.459 1.00 88.31 992 ASP A O 1
ATOM 7730 N N . THR A 1 993 ? -37.587 0.807 -33.500 1.00 90.88 993 THR A N 1
ATOM 7731 C CA . THR A 1 993 ? -36.227 0.248 -33.515 1.00 90.88 993 THR A CA 1
ATOM 7732 C C . THR A 1 993 ? -35.651 0.001 -32.132 1.00 90.88 993 THR A C 1
ATOM 7734 O O . THR A 1 993 ? -34.582 -0.598 -32.066 1.00 90.88 993 THR A O 1
ATOM 7737 N N . PHE A 1 994 ? -36.273 0.496 -31.057 1.00 93.94 994 PHE A N 1
ATOM 7738 C CA . PHE A 1 994 ? -35.722 0.360 -29.709 1.00 93.94 994 PHE A CA 1
ATOM 7739 C C . PHE A 1 994 ? -35.675 -1.105 -29.264 1.00 93.94 994 PHE A C 1
ATOM 7741 O O . PHE A 1 994 ? -36.651 -1.841 -29.401 1.00 93.94 994 PHE A O 1
ATOM 7748 N N . ASP A 1 995 ? -34.539 -1.506 -28.706 1.00 92.69 995 ASP A N 1
ATOM 7749 C CA . ASP A 1 995 ? -34.286 -2.843 -28.191 1.00 92.69 995 ASP A CA 1
ATOM 7750 C C . ASP A 1 995 ? -33.718 -2.749 -26.759 1.00 92.69 995 ASP A C 1
ATOM 7752 O O . ASP A 1 995 ? -32.589 -2.285 -26.568 1.00 92.69 995 ASP A O 1
ATOM 7756 N N . PRO A 1 996 ? -34.449 -3.223 -25.730 1.00 91.31 996 PRO A N 1
ATOM 7757 C CA . PRO A 1 996 ? -34.000 -3.167 -24.339 1.00 91.31 996 PRO A CA 1
ATOM 7758 C C . PRO A 1 996 ? -32.762 -4.033 -24.041 1.00 91.31 996 PRO A C 1
ATOM 7760 O O . PRO A 1 996 ? -32.232 -3.963 -22.930 1.00 91.31 996 PRO A O 1
ATOM 7763 N N . TYR A 1 997 ? -32.301 -4.857 -24.989 1.00 90.31 997 TYR A N 1
ATOM 7764 C CA . TYR A 1 997 ? -31.071 -5.645 -24.884 1.00 90.31 997 TYR A CA 1
ATOM 7765 C C . TYR A 1 997 ? -29.838 -4.918 -25.438 1.00 90.31 997 TYR A C 1
ATOM 7767 O O . TYR A 1 997 ? -28.722 -5.261 -25.042 1.00 90.31 997 TYR A O 1
ATOM 7775 N N . THR A 1 998 ? -30.008 -3.920 -26.311 1.00 93.31 998 THR A N 1
ATOM 7776 C CA . THR A 1 998 ? -28.893 -3.186 -26.943 1.00 93.31 998 THR A CA 1
ATOM 7777 C C . THR A 1 998 ? -28.947 -1.677 -26.741 1.00 93.31 998 THR A C 1
ATOM 7779 O O . THR A 1 998 ? -28.001 -0.990 -27.128 1.00 93.31 998 THR A O 1
ATOM 7782 N N . ASP A 1 999 ? -30.014 -1.152 -26.137 1.00 96.56 999 ASP A N 1
ATOM 7783 C CA . ASP A 1 999 ? -30.222 0.281 -25.978 1.00 96.56 999 ASP A CA 1
ATOM 7784 C C . ASP A 1 999 ? -30.383 0.699 -24.514 1.00 96.56 999 ASP A C 1
ATOM 7786 O O . ASP A 1 999 ? -31.062 0.049 -23.715 1.00 96.56 999 ASP A O 1
ATOM 7790 N N . ALA A 1 1000 ? -29.803 1.848 -24.171 1.00 97.19 1000 ALA A N 1
ATOM 7791 C CA . ALA A 1 1000 ? -30.002 2.492 -22.877 1.00 97.19 1000 ALA A CA 1
ATOM 7792 C C . ALA A 1 1000 ? -30.067 4.017 -23.012 1.00 97.19 1000 ALA A C 1
ATOM 7794 O O . ALA A 1 1000 ? -29.390 4.613 -23.855 1.00 97.19 1000 ALA A O 1
ATOM 7795 N N . PHE A 1 1001 ? -30.851 4.647 -22.139 1.00 98.38 1001 PHE A N 1
ATOM 7796 C CA . PHE A 1 1001 ? -31.003 6.095 -22.055 1.00 98.38 1001 PHE A CA 1
ATOM 7797 C C . PHE A 1 1001 ? -30.261 6.653 -20.841 1.00 98.38 1001 PHE A C 1
ATOM 7799 O O . PHE A 1 1001 ? -30.315 6.076 -19.756 1.00 98.38 1001 PHE A O 1
ATOM 7806 N N . PHE A 1 1002 ? -29.602 7.795 -21.017 1.00 98.06 1002 PHE A N 1
ATOM 7807 C CA . PHE A 1 1002 ? -28.968 8.559 -19.945 1.00 98.06 1002 PHE A CA 1
ATOM 7808 C C . PHE A 1 1002 ? -29.430 10.013 -19.996 1.00 98.06 1002 PHE A C 1
ATOM 7810 O O . PHE A 1 1002 ? -29.327 10.671 -21.031 1.00 98.06 1002 PHE A O 1
ATOM 7817 N N . LEU A 1 1003 ? -29.945 10.505 -18.874 1.00 97.12 1003 LEU A N 1
ATOM 7818 C CA . LEU A 1 1003 ? -30.414 11.875 -18.702 1.00 97.12 1003 LEU A CA 1
ATOM 7819 C C . LEU A 1 1003 ? -29.583 12.521 -17.593 1.00 97.12 1003 LEU A C 1
ATOM 7821 O O . LEU A 1 1003 ? -29.674 12.142 -16.424 1.00 97.12 1003 LEU A O 1
ATOM 7825 N N . PHE A 1 1004 ? -28.738 13.481 -17.958 1.00 94.50 1004 PHE A N 1
ATOM 7826 C CA . PHE A 1 1004 ? -27.802 14.089 -17.019 1.00 94.50 1004 PHE A CA 1
ATOM 7827 C C . PHE A 1 1004 ? -28.372 15.370 -16.405 1.00 94.50 1004 PHE A C 1
ATOM 7829 O O . PHE A 1 1004 ? -28.377 16.436 -17.027 1.00 94.50 1004 PHE A O 1
ATOM 7836 N N . SER A 1 1005 ? -28.827 15.265 -15.151 1.00 90.94 1005 SER A N 1
ATOM 7837 C CA . SER A 1 1005 ? -29.466 16.359 -14.403 1.00 90.94 1005 SER A CA 1
ATOM 7838 C C . SER A 1 1005 ? -30.618 17.018 -15.187 1.00 90.94 1005 SER A C 1
ATOM 7840 O O . SER A 1 1005 ? -30.516 18.202 -15.532 1.00 90.94 1005 SER A O 1
ATOM 7842 N N . PRO A 1 1006 ? -31.677 16.250 -15.525 1.00 91.44 1006 PRO A N 1
ATOM 7843 C CA . PRO A 1 1006 ? -32.742 16.687 -16.429 1.00 91.44 1006 PRO A CA 1
ATOM 7844 C C . PRO A 1 1006 ? -33.659 17.758 -15.831 1.00 91.44 1006 PRO A C 1
ATOM 7846 O O . PRO A 1 1006 ? -34.290 18.492 -16.587 1.00 91.44 1006 PRO A O 1
ATOM 7849 N N . GLY A 1 1007 ? -33.731 17.861 -14.501 1.00 89.25 1007 GLY A N 1
ATOM 7850 C CA . GLY A 1 1007 ? -34.477 18.911 -13.818 1.00 89.25 1007 GLY A CA 1
ATOM 7851 C C . GLY A 1 1007 ? -35.996 18.731 -13.867 1.00 89.25 1007 GLY A C 1
ATOM 7852 O O . GLY A 1 1007 ? -36.728 19.717 -13.935 1.00 89.25 1007 GLY A O 1
ATOM 7853 N N . PHE A 1 1008 ? -36.478 17.488 -13.814 1.00 92.31 1008 PHE A N 1
ATOM 7854 C CA . PHE A 1 1008 ? -37.906 17.147 -13.849 1.00 92.31 1008 PHE A CA 1
ATOM 7855 C C . PHE A 1 1008 ? -38.748 17.957 -12.862 1.00 92.31 1008 PHE A C 1
ATOM 7857 O O . PHE A 1 1008 ? -39.833 18.436 -13.201 1.00 92.31 1008 PHE A O 1
ATOM 7864 N N . GLY A 1 1009 ? -38.231 18.130 -11.648 1.00 89.06 1009 GLY A N 1
ATOM 7865 C CA . GLY A 1 1009 ? -38.922 18.805 -10.566 1.00 89.06 1009 GLY A CA 1
ATOM 7866 C C . GLY A 1 1009 ? -38.746 20.324 -10.537 1.00 89.06 1009 GLY A C 1
ATOM 7867 O O . GLY A 1 1009 ? -39.175 20.952 -9.569 1.00 89.06 1009 GLY A O 1
ATOM 7868 N N . PHE A 1 1010 ? -38.101 20.936 -11.533 1.00 89.62 1010 PHE A N 1
ATOM 7869 C CA . PHE A 1 1010 ? -38.019 22.396 -11.637 1.00 89.62 1010 PHE A CA 1
ATOM 7870 C C . PHE A 1 1010 ? -39.271 22.985 -12.298 1.00 89.62 1010 PHE A C 1
ATOM 7872 O O . PHE A 1 1010 ? -39.901 22.311 -13.111 1.00 89.62 1010 PHE A O 1
ATOM 7879 N N . PRO A 1 1011 ? -39.631 24.247 -11.993 1.00 88.94 1011 PRO A N 1
ATOM 7880 C CA . PRO A 1 1011 ? -40.654 24.967 -12.744 1.00 88.94 1011 PRO A CA 1
ATOM 7881 C C . PRO A 1 1011 ? -40.307 25.029 -14.235 1.00 88.94 1011 PRO A C 1
ATOM 7883 O O . PRO A 1 1011 ? -39.132 25.179 -14.598 1.00 88.94 1011 PRO A O 1
ATOM 7886 N N . SER A 1 1012 ? -41.322 24.905 -15.088 1.00 87.06 1012 SER A N 1
ATOM 7887 C CA . SER A 1 1012 ? -41.144 25.072 -16.527 1.00 87.06 1012 SER A CA 1
ATOM 7888 C C . SER A 1 1012 ? -40.774 26.525 -16.851 1.00 87.06 1012 SER A C 1
ATOM 7890 O O . SER A 1 1012 ? -41.421 27.450 -16.360 1.00 87.06 1012 SER A O 1
ATOM 7892 N N . PRO A 1 1013 ? -39.722 26.760 -17.657 1.00 80.44 1013 PRO A N 1
ATOM 7893 C CA . PRO A 1 1013 ? -39.389 28.096 -18.138 1.00 80.44 1013 PRO A CA 1
ATOM 7894 C C . PRO A 1 1013 ? -40.312 28.572 -19.269 1.00 80.44 1013 PRO A C 1
ATOM 7896 O O . PRO A 1 1013 ? -40.271 29.752 -19.613 1.00 80.44 1013 PRO A O 1
ATOM 7899 N N . THR A 1 1014 ? -41.092 27.674 -19.882 1.00 81.50 1014 THR A N 1
ATOM 7900 C CA . THR A 1 1014 ? -41.928 27.980 -21.055 1.00 81.50 1014 THR A CA 1
ATOM 7901 C C . THR A 1 1014 ? -43.427 27.887 -20.793 1.00 81.50 1014 THR A C 1
ATOM 7903 O O . THR A 1 1014 ? -44.202 28.483 -21.539 1.00 81.50 1014 THR A O 1
ATOM 7906 N N . THR A 1 1015 ? -43.836 27.158 -19.754 1.00 82.25 1015 THR A N 1
ATOM 7907 C CA . THR A 1 1015 ? -45.241 26.927 -19.408 1.00 82.25 1015 THR A CA 1
ATOM 7908 C C . THR A 1 1015 ? -45.497 27.348 -17.966 1.00 82.25 1015 THR A C 1
ATOM 7910 O O . THR A 1 1015 ? -44.917 26.789 -17.034 1.00 82.25 1015 THR A O 1
ATOM 7913 N N . ASP A 1 1016 ? -46.382 28.325 -17.779 1.00 82.94 1016 ASP A N 1
ATOM 7914 C CA . ASP A 1 1016 ? -46.704 28.854 -16.454 1.00 82.94 1016 ASP A CA 1
ATOM 7915 C C . ASP A 1 1016 ? -47.353 27.783 -15.553 1.00 82.94 1016 ASP A C 1
ATOM 7917 O O . ASP A 1 1016 ? -48.088 26.909 -16.014 1.00 82.94 1016 ASP A O 1
ATOM 7921 N N . ASP A 1 1017 ? -47.068 27.861 -14.250 1.00 84.12 1017 ASP A N 1
ATOM 7922 C CA . ASP A 1 1017 ? -47.691 27.070 -13.176 1.00 84.12 1017 ASP A CA 1
ATOM 7923 C C . ASP A 1 1017 ? -47.568 25.532 -13.272 1.00 84.12 1017 ASP A C 1
ATOM 7925 O O . ASP A 1 1017 ? -48.334 24.799 -12.642 1.00 84.12 1017 ASP A O 1
ATOM 7929 N N . CYS A 1 1018 ? -46.564 25.006 -13.982 1.00 87.50 1018 CYS A N 1
ATOM 7930 C CA . CYS A 1 1018 ? -46.268 23.568 -13.990 1.00 87.50 1018 CYS A CA 1
ATOM 7931 C C . CYS A 1 1018 ? -44.772 23.247 -13.810 1.00 87.50 1018 CYS A C 1
ATOM 7933 O O . CYS A 1 1018 ? -43.892 24.088 -14.010 1.00 87.50 1018 CYS A O 1
ATOM 7935 N N . LEU A 1 1019 ? -44.472 22.006 -13.412 1.00 90.62 1019 LEU A N 1
ATOM 7936 C CA . LEU A 1 1019 ? -43.107 21.469 -13.402 1.00 90.62 1019 LEU A CA 1
ATOM 7937 C C . LEU A 1 1019 ? -42.700 21.024 -14.814 1.00 90.62 1019 LEU A C 1
ATOM 7939 O O . LEU A 1 1019 ? -43.553 20.603 -15.593 1.00 90.62 1019 LEU A O 1
ATOM 7943 N N . GLN A 1 1020 ? -41.403 21.029 -15.124 1.00 91.62 1020 GLN A N 1
ATOM 7944 C CA . GLN A 1 1020 ? -40.880 20.619 -16.435 1.00 91.62 1020 GLN A CA 1
ATOM 7945 C C . GLN A 1 1020 ? -41.298 19.195 -16.825 1.00 91.62 1020 GLN A C 1
ATOM 7947 O O . GLN A 1 1020 ? -41.487 18.920 -18.009 1.00 91.62 1020 GLN A O 1
ATOM 7952 N N . ILE A 1 1021 ? -41.493 18.300 -15.848 1.00 91.44 1021 ILE A N 1
ATOM 7953 C CA . ILE A 1 1021 ? -42.030 16.951 -16.083 1.00 91.44 1021 ILE A CA 1
ATOM 7954 C C . ILE A 1 1021 ? -43.465 16.921 -16.620 1.00 91.44 1021 ILE A C 1
ATOM 7956 O O . ILE A 1 1021 ? -43.811 15.991 -17.335 1.00 91.44 1021 ILE A O 1
ATOM 7960 N N . ASN A 1 1022 ? -44.286 17.927 -16.317 1.00 88.94 1022 ASN A N 1
ATOM 7961 C CA . ASN A 1 1022 ? -45.689 17.997 -16.744 1.00 88.94 1022 ASN A CA 1
ATOM 7962 C C . ASN A 1 1022 ? -45.897 18.904 -17.962 1.00 88.94 1022 ASN A C 1
ATOM 7964 O O . ASN A 1 1022 ? -46.984 18.943 -18.533 1.00 88.94 1022 ASN A O 1
ATOM 7968 N N . SER A 1 1023 ? -44.874 19.652 -18.357 1.00 88.69 1023 SER A N 1
ATOM 7969 C CA . SER A 1 1023 ? -44.975 20.581 -19.470 1.00 88.69 1023 SER A CA 1
ATOM 7970 C C . SER A 1 1023 ? -44.976 19.867 -20.816 1.00 88.69 1023 SER A C 1
ATOM 7972 O O . SER A 1 1023 ? -44.130 19.011 -21.096 1.00 88.69 1023 SER A O 1
ATOM 7974 N N . SER A 1 1024 ? -45.882 20.294 -21.695 1.00 84.44 1024 SER A N 1
ATOM 7975 C CA . SER A 1 1024 ? -45.981 19.805 -23.072 1.00 84.44 1024 SER A CA 1
ATOM 7976 C C . SER A 1 1024 ? -44.797 20.206 -23.957 1.00 84.44 1024 SER A C 1
ATOM 7978 O O . SER A 1 1024 ? -44.619 19.617 -25.019 1.00 84.44 1024 SER A O 1
ATOM 7980 N N . ALA A 1 1025 ? -44.015 21.212 -23.553 1.00 83.50 1025 ALA A N 1
ATOM 7981 C CA . ALA A 1 1025 ? -42.862 21.704 -24.308 1.00 83.50 1025 ALA A CA 1
ATOM 7982 C C . ALA A 1 1025 ? -41.525 21.082 -23.863 1.00 83.50 1025 ALA A C 1
ATOM 7984 O O . ALA A 1 1025 ? -40.530 21.218 -24.576 1.00 83.50 1025 ALA A O 1
ATOM 7985 N N . GLU A 1 1026 ? -41.492 20.405 -22.707 1.00 87.44 1026 GLU A N 1
ATOM 7986 C CA . GLU A 1 1026 ? -40.278 19.813 -22.133 1.00 87.44 1026 GLU A CA 1
ATOM 7987 C C . GLU A 1 1026 ? -40.401 18.287 -21.953 1.00 87.44 1026 GLU A C 1
ATOM 7989 O O . GLU A 1 1026 ? -40.392 17.545 -22.935 1.00 87.44 1026 GLU A O 1
ATOM 7994 N N . TRP A 1 1027 ? -40.479 17.786 -20.715 1.00 92.50 1027 TRP A N 1
ATOM 7995 C CA . TRP A 1 1027 ? -40.374 16.352 -20.420 1.00 92.50 1027 TRP A CA 1
ATOM 7996 C C . TRP A 1 1027 ? -41.718 15.613 -20.449 1.00 92.50 1027 TRP A C 1
ATOM 7998 O O . TRP A 1 1027 ? -41.715 14.386 -20.564 1.00 92.50 1027 TRP A O 1
ATOM 8008 N N . GLY A 1 1028 ? -42.845 16.333 -20.408 1.00 90.00 1028 GLY A N 1
ATOM 8009 C CA . GLY A 1 1028 ? -44.201 15.771 -20.426 1.00 90.00 1028 GLY A CA 1
ATOM 8010 C C . GLY A 1 1028 ? -44.468 14.783 -21.564 1.00 90.00 1028 GLY A C 1
ATOM 8011 O O . GLY A 1 1028 ? -44.921 13.674 -21.288 1.00 90.00 1028 GLY A O 1
ATOM 8012 N N . PRO A 1 1029 ? -44.150 15.098 -22.835 1.00 90.06 1029 PRO A N 1
ATOM 8013 C CA . PRO A 1 1029 ? -44.283 14.130 -23.924 1.00 90.06 1029 PRO A CA 1
ATOM 8014 C C . PRO A 1 1029 ? -43.131 13.111 -23.973 1.00 90.06 1029 PRO A C 1
ATOM 8016 O O . PRO A 1 1029 ? -43.309 12.008 -24.487 1.00 90.06 1029 PRO A O 1
ATOM 8019 N N . VAL A 1 1030 ? -41.954 13.452 -23.438 1.00 94.12 1030 VAL A N 1
ATOM 8020 C CA . VAL A 1 1030 ? -40.723 12.653 -23.561 1.00 94.12 1030 VAL A CA 1
ATOM 8021 C C . VAL A 1 1030 ? -40.718 11.452 -22.618 1.00 94.12 1030 VAL A C 1
ATOM 8023 O O . VAL A 1 1030 ? -40.391 10.347 -23.043 1.00 94.12 1030 VAL A O 1
ATOM 8026 N N . ILE A 1 1031 ? -41.064 11.625 -21.338 1.00 94.69 1031 ILE A N 1
ATOM 8027 C CA . ILE A 1 1031 ? -40.957 10.536 -20.351 1.00 94.69 1031 ILE A CA 1
ATOM 8028 C C . ILE A 1 1031 ? -41.883 9.359 -20.689 1.00 94.69 1031 ILE A C 1
ATOM 8030 O O . ILE A 1 1031 ? -41.386 8.231 -20.701 1.00 94.69 1031 ILE A O 1
ATOM 8034 N N . PRO A 1 1032 ? -43.164 9.558 -21.058 1.00 93.12 1032 PRO A N 1
ATOM 8035 C CA . PRO A 1 1032 ? -44.012 8.463 -21.524 1.00 93.12 1032 PRO A CA 1
ATOM 8036 C C . PRO A 1 1032 ? -43.436 7.735 -22.749 1.00 93.12 1032 PRO A C 1
ATOM 8038 O O . PRO A 1 1032 ? -43.447 6.506 -22.785 1.00 93.12 1032 PRO A O 1
ATOM 8041 N N . GLN A 1 1033 ? -42.857 8.465 -23.711 1.00 93.94 1033 GLN A N 1
ATOM 8042 C CA . GLN A 1 1033 ? -42.186 7.881 -24.884 1.00 93.94 1033 GLN A CA 1
ATOM 8043 C C . GLN A 1 1033 ? -40.970 7.026 -24.492 1.00 93.94 1033 GLN A C 1
ATOM 8045 O O . GLN A 1 1033 ? -40.766 5.937 -25.035 1.00 93.94 1033 GLN A O 1
ATOM 8050 N N . LEU A 1 1034 ? -40.172 7.481 -23.519 1.00 94.62 1034 LEU A N 1
ATOM 8051 C CA . LEU A 1 1034 ? -39.049 6.709 -22.986 1.00 94.62 1034 LEU A CA 1
ATOM 8052 C C . LEU A 1 1034 ? -39.530 5.454 -22.243 1.00 94.62 1034 LEU A C 1
ATOM 8054 O O . LEU A 1 1034 ? -38.953 4.383 -22.421 1.00 94.62 1034 LEU A O 1
ATOM 8058 N N . LEU A 1 1035 ? -40.600 5.542 -21.450 1.00 93.62 1035 LEU A N 1
ATOM 8059 C CA . LEU A 1 1035 ? -41.185 4.382 -20.767 1.00 93.62 1035 LEU A CA 1
ATOM 8060 C C . LEU A 1 1035 ? -41.807 3.373 -21.746 1.00 93.62 1035 LEU A C 1
ATOM 8062 O O . LEU A 1 1035 ? -41.806 2.168 -21.468 1.00 93.62 1035 LEU A O 1
ATOM 8066 N N . ASP A 1 1036 ? -42.306 3.827 -22.895 1.00 91.62 1036 ASP A N 1
ATOM 8067 C CA . ASP A 1 1036 ? -42.829 2.941 -23.936 1.00 91.62 1036 ASP A CA 1
ATOM 8068 C C . ASP A 1 1036 ? -41.726 2.090 -24.584 1.00 91.62 1036 ASP A C 1
ATOM 8070 O O . ASP A 1 1036 ? -41.943 0.908 -24.838 1.00 91.62 1036 ASP A O 1
ATOM 8074 N N . SER A 1 1037 ? -40.501 2.626 -24.705 1.00 92.25 1037 SER A N 1
ATOM 8075 C CA . SER A 1 1037 ? -39.342 1.898 -25.261 1.00 92.25 1037 SER A CA 1
ATOM 8076 C C . SER A 1 1037 ? -38.940 0.642 -24.474 1.00 92.25 1037 SER A C 1
ATOM 8078 O O . SER A 1 1037 ? -38.261 -0.234 -25.001 1.00 92.25 1037 SER A O 1
ATOM 8080 N N . LYS A 1 1038 ? -39.320 0.556 -23.190 1.00 91.38 1038 LYS A N 1
ATOM 8081 C CA . LYS A 1 1038 ? -38.909 -0.489 -22.226 1.00 91.38 1038 LYS A CA 1
ATOM 8082 C C . LYS A 1 1038 ? -37.402 -0.593 -21.963 1.00 91.38 1038 LYS A C 1
ATOM 8084 O O . LYS A 1 1038 ? -36.997 -1.436 -21.158 1.00 91.38 1038 LYS A O 1
ATOM 8089 N N . CYS A 1 1039 ? -36.580 0.256 -22.571 1.00 94.75 1039 CYS A N 1
ATOM 8090 C CA . CYS A 1 1039 ? -35.149 0.305 -22.310 1.00 94.75 1039 CYS A CA 1
ATOM 8091 C C . CYS A 1 1039 ? -34.863 0.852 -20.906 1.00 94.75 1039 CYS A C 1
ATOM 8093 O O . CYS A 1 1039 ? -35.696 1.512 -20.278 1.00 94.75 1039 CYS A O 1
ATOM 8095 N N . ALA A 1 1040 ? -33.657 0.583 -20.406 1.00 96.25 1040 ALA A N 1
ATOM 8096 C CA . ALA A 1 1040 ? -33.205 1.156 -19.146 1.00 96.25 1040 ALA A CA 1
ATOM 8097 C C . ALA A 1 1040 ? -32.970 2.667 -19.297 1.00 96.25 1040 ALA A C 1
ATOM 8099 O O . ALA A 1 1040 ? -32.280 3.096 -20.223 1.00 96.25 1040 ALA A O 1
ATOM 8100 N N . ILE A 1 1041 ? -33.517 3.458 -18.373 1.00 97.75 1041 ILE A N 1
ATOM 8101 C CA . ILE A 1 1041 ? -33.366 4.913 -18.315 1.00 97.75 1041 ILE A CA 1
ATOM 8102 C C . ILE A 1 1041 ? -32.613 5.249 -17.034 1.00 97.75 1041 ILE A C 1
ATOM 8104 O O . ILE A 1 1041 ? -33.116 5.025 -15.935 1.00 97.75 1041 ILE A O 1
ATOM 8108 N N . PHE A 1 1042 ? -31.407 5.786 -17.169 1.00 97.81 1042 PHE A N 1
ATOM 8109 C CA . PHE A 1 1042 ? -30.581 6.226 -16.053 1.00 97.81 1042 PHE A CA 1
ATOM 8110 C C . PHE A 1 1042 ? -30.584 7.742 -15.968 1.00 97.81 1042 PHE A C 1
ATOM 8112 O O . PHE A 1 1042 ? -30.471 8.439 -16.975 1.00 97.81 1042 PHE A O 1
ATOM 8119 N N . VAL A 1 1043 ? -30.698 8.251 -14.751 1.00 97.06 1043 VAL A N 1
ATOM 8120 C CA . VAL A 1 1043 ? -30.816 9.677 -14.483 1.00 97.06 1043 VAL A CA 1
ATOM 8121 C C . VAL A 1 1043 ? -29.799 10.069 -13.425 1.00 97.06 1043 VAL A C 1
ATOM 8123 O O . VAL A 1 1043 ? -29.638 9.372 -12.419 1.00 97.06 1043 VAL A O 1
ATOM 8126 N N . THR A 1 1044 ? -29.099 11.177 -13.652 1.00 95.19 1044 THR A N 1
ATOM 8127 C CA . THR A 1 1044 ? -28.200 11.768 -12.654 1.00 95.19 1044 THR A CA 1
ATOM 8128 C C . THR A 1 1044 ? -28.782 13.047 -12.072 1.00 95.19 1044 THR A C 1
ATOM 8130 O O . THR A 1 1044 ? -29.636 13.679 -12.687 1.00 95.19 1044 THR A O 1
ATOM 8133 N N . GLY A 1 1045 ? -28.284 13.444 -10.904 1.00 90.38 1045 GLY A N 1
ATOM 8134 C CA . GLY A 1 1045 ? -28.564 14.749 -10.303 1.00 90.38 1045 GLY A CA 1
ATOM 8135 C C . GLY A 1 1045 ? -27.301 15.368 -9.717 1.00 90.38 1045 GLY A C 1
ATOM 8136 O O . GLY A 1 1045 ? -26.299 14.677 -9.511 1.00 90.38 1045 GLY A O 1
ATOM 8137 N N . PHE A 1 1046 ? -27.326 16.666 -9.439 1.00 85.38 1046 PHE A N 1
ATOM 8138 C CA . PHE A 1 1046 ? -26.150 17.418 -8.967 1.00 85.38 1046 PHE A CA 1
ATOM 8139 C C . PHE A 1 1046 ? -26.141 17.677 -7.451 1.00 85.38 1046 PHE A C 1
ATOM 8141 O O . PHE A 1 1046 ? -25.183 18.239 -6.915 1.00 85.38 1046 PHE A O 1
ATOM 8148 N N . SER A 1 1047 ? -27.196 17.265 -6.740 1.00 84.06 1047 SER A N 1
ATOM 8149 C CA . SER A 1 1047 ? -27.262 17.285 -5.274 1.00 84.06 1047 SER A CA 1
ATOM 8150 C C . SER A 1 1047 ? -28.275 16.261 -4.734 1.00 84.06 1047 SER A C 1
ATOM 8152 O O . SER A 1 1047 ? -29.149 15.828 -5.486 1.00 84.06 1047 SER A O 1
ATOM 8154 N N . PRO A 1 1048 ? -28.218 15.892 -3.439 1.00 84.31 1048 PRO A N 1
ATOM 8155 C CA . PRO A 1 1048 ? -29.238 15.036 -2.828 1.00 84.31 1048 PRO A CA 1
ATOM 8156 C C . PRO A 1 1048 ? -30.658 15.596 -2.978 1.00 84.31 1048 PRO A C 1
ATOM 8158 O O . PRO A 1 1048 ? -31.582 14.867 -3.320 1.00 84.31 1048 PRO A O 1
ATOM 8161 N N . THR A 1 1049 ? -30.817 16.905 -2.768 1.00 85.31 1049 THR A N 1
ATOM 8162 C CA . THR A 1 1049 ? -32.111 17.599 -2.836 1.00 85.31 1049 THR A CA 1
ATOM 8163 C C . THR A 1 1049 ? -32.666 17.651 -4.257 1.00 85.31 1049 THR A C 1
ATOM 8165 O O . THR A 1 1049 ? -33.874 17.575 -4.449 1.00 85.31 1049 THR A O 1
ATOM 8168 N N . ASP A 1 1050 ? -31.787 17.780 -5.248 1.00 88.50 1050 ASP A N 1
ATOM 8169 C CA . ASP A 1 1050 ? -32.133 17.724 -6.670 1.00 88.50 1050 ASP A CA 1
ATOM 8170 C C . ASP A 1 1050 ? -32.664 16.336 -7.053 1.00 88.50 1050 ASP A C 1
ATOM 8172 O O . ASP A 1 1050 ? -33.777 16.217 -7.560 1.00 88.50 1050 ASP A O 1
ATOM 8176 N N . VAL A 1 1051 ? -31.937 15.277 -6.679 1.00 90.81 1051 VAL A N 1
ATOM 8177 C CA . VAL A 1 1051 ? -32.369 13.889 -6.902 1.00 90.81 1051 VAL A CA 1
ATOM 8178 C C . VAL A 1 1051 ? -33.718 13.613 -6.238 1.00 90.81 1051 VAL A C 1
ATOM 8180 O O . VAL A 1 1051 ? -34.609 13.054 -6.869 1.00 90.81 1051 VAL A O 1
ATOM 8183 N N . GLU A 1 1052 ? -33.894 14.016 -4.979 1.00 91.25 1052 GLU A N 1
ATOM 8184 C CA . GLU A 1 1052 ? -35.155 13.829 -4.255 1.00 91.25 1052 GLU A CA 1
ATOM 8185 C C . GLU A 1 1052 ? -36.324 14.563 -4.928 1.00 91.25 1052 GLU A C 1
ATOM 8187 O O . GLU A 1 1052 ? -37.430 14.027 -5.015 1.00 91.25 1052 GLU A O 1
ATOM 8192 N N . ARG A 1 1053 ? -36.084 15.778 -5.429 1.00 91.44 1053 ARG A N 1
ATOM 8193 C CA . ARG A 1 1053 ? -37.096 16.576 -6.123 1.00 91.44 1053 ARG A CA 1
ATOM 8194 C C . ARG A 1 1053 ? -37.517 15.931 -7.441 1.00 91.44 1053 ARG A C 1
ATOM 8196 O O . ARG A 1 1053 ? -38.716 15.801 -7.683 1.00 91.44 1053 ARG A O 1
ATOM 8203 N N . ASP A 1 1054 ? -36.555 15.507 -8.253 1.00 93.12 1054 ASP A N 1
ATOM 8204 C CA . ASP A 1 1054 ? -36.824 14.844 -9.529 1.00 93.12 1054 ASP A CA 1
ATOM 8205 C C . ASP A 1 1054 ? -37.573 13.523 -9.312 1.00 93.12 1054 ASP A C 1
ATOM 8207 O O . ASP A 1 1054 ? -38.581 13.271 -9.972 1.00 93.12 1054 ASP A O 1
ATOM 8211 N N . VAL A 1 1055 ? -37.169 12.728 -8.315 1.00 92.19 1055 VAL A N 1
ATOM 8212 C CA . VAL A 1 1055 ? -37.854 11.479 -7.949 1.00 92.19 1055 VAL A CA 1
ATOM 8213 C C . VAL A 1 1055 ? -39.298 11.728 -7.506 1.00 92.19 1055 VAL A C 1
ATOM 8215 O O . VAL A 1 1055 ? -40.205 11.067 -8.007 1.00 92.19 1055 VAL A O 1
ATOM 8218 N N . ARG A 1 1056 ? -39.545 12.710 -6.629 1.00 91.56 1056 ARG A N 1
ATOM 8219 C CA . ARG A 1 1056 ? -40.914 13.060 -6.203 1.00 91.56 1056 ARG A CA 1
ATOM 8220 C C . ARG A 1 1056 ? -41.785 13.526 -7.364 1.00 91.56 1056 ARG A C 1
ATOM 8222 O O . ARG A 1 1056 ? -42.976 13.232 -7.392 1.00 91.56 1056 ARG A O 1
ATOM 8229 N N . SER A 1 1057 ? -41.204 14.253 -8.316 1.00 91.12 1057 SER A N 1
ATOM 8230 C CA . SER A 1 1057 ? -41.950 14.765 -9.466 1.00 91.12 1057 SER A CA 1
ATOM 8231 C C . SER A 1 1057 ? -42.464 13.643 -10.380 1.00 91.12 1057 SER A C 1
ATOM 8233 O O . SER A 1 1057 ? -43.579 13.747 -10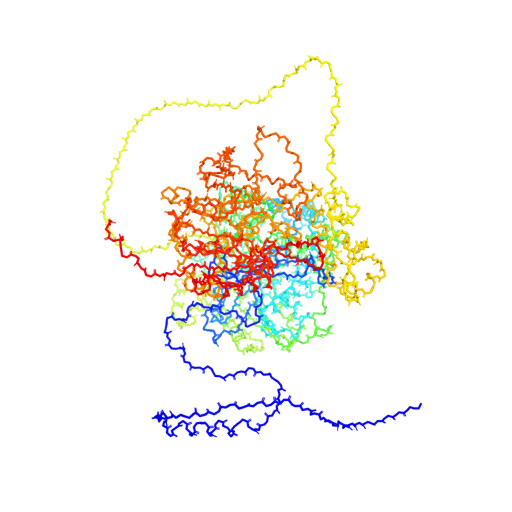.884 1.00 91.12 1057 SER A O 1
ATOM 8235 N N . LEU A 1 1058 ? -41.726 12.530 -10.510 1.00 88.69 1058 LEU A N 1
ATOM 8236 C CA . LEU A 1 1058 ? -42.167 11.346 -11.263 1.00 88.69 1058 LEU A CA 1
ATOM 8237 C C . LEU A 1 1058 ? -43.414 10.692 -10.660 1.00 88.69 1058 LEU A C 1
ATOM 8239 O O . LEU A 1 1058 ? -44.288 10.229 -11.390 1.00 88.69 1058 LEU A O 1
ATOM 8243 N N . GLU A 1 1059 ? -43.492 10.628 -9.329 1.00 82.50 1059 GLU A N 1
ATOM 8244 C CA . GLU A 1 1059 ? -44.600 9.981 -8.616 1.00 82.50 1059 GLU A CA 1
ATOM 8245 C C . GLU A 1 1059 ? -45.907 10.782 -8.714 1.00 82.50 1059 GLU A C 1
ATOM 8247 O O . GLU A 1 1059 ? -46.986 10.213 -8.548 1.00 82.50 1059 GLU A O 1
ATOM 8252 N N . GLY A 1 1060 ? -45.827 12.081 -9.016 1.00 81.06 1060 GLY A N 1
ATOM 8253 C CA . GLY A 1 1060 ? -46.982 12.965 -9.197 1.00 81.06 1060 GLY A CA 1
ATOM 8254 C C . GLY A 1 1060 ? -47.332 13.293 -10.652 1.00 81.06 1060 GLY A C 1
ATOM 8255 O O . GLY A 1 1060 ? -48.345 13.952 -10.879 1.00 81.06 1060 GLY A O 1
ATOM 8256 N N . ALA A 1 1061 ? -46.517 12.880 -11.627 1.00 87.69 1061 ALA A N 1
ATOM 8257 C CA . ALA A 1 1061 ? -46.692 13.250 -13.032 1.00 87.69 1061 ALA A CA 1
ATOM 8258 C C . ALA A 1 1061 ? -47.720 12.364 -13.760 1.00 87.69 1061 ALA A C 1
ATOM 8260 O O . ALA A 1 1061 ? -47.694 11.129 -13.667 1.00 87.69 1061 ALA A O 1
ATOM 8261 N N . GLU A 1 1062 ? -48.617 13.000 -14.516 1.00 81.94 1062 GLU A N 1
ATOM 8262 C CA . GLU A 1 1062 ? -49.649 12.324 -15.309 1.00 81.94 1062 GLU A CA 1
ATOM 8263 C C . GLU A 1 1062 ? -49.010 11.483 -16.429 1.00 81.94 1062 GLU A C 1
ATOM 8265 O O . GLU A 1 1062 ? -48.082 11.921 -17.104 1.00 81.94 1062 GLU A O 1
ATOM 8270 N N . GLY A 1 1063 ? -49.462 10.236 -16.607 1.00 80.00 1063 GLY A N 1
ATOM 8271 C CA . GLY A 1 1063 ? -48.898 9.309 -17.602 1.00 80.00 1063 GLY A CA 1
ATOM 8272 C C . GLY A 1 1063 ? -47.525 8.713 -17.247 1.00 80.00 1063 GLY A C 1
ATOM 8273 O O . GLY A 1 1063 ? -47.001 7.905 -18.011 1.00 80.00 1063 GLY A O 1
ATOM 8274 N N . VAL A 1 1064 ? -46.957 9.070 -16.090 1.00 87.88 1064 VAL A N 1
ATOM 8275 C CA . VAL A 1 1064 ? -45.666 8.562 -15.591 1.00 87.88 1064 VAL A CA 1
ATOM 8276 C C . VAL A 1 1064 ? -45.842 7.821 -14.269 1.00 87.88 1064 VAL A C 1
ATOM 8278 O O . VAL A 1 1064 ? -45.292 6.729 -14.085 1.00 87.88 1064 VAL A O 1
ATOM 8281 N N . SER A 1 1065 ? -46.628 8.391 -13.351 1.00 88.00 1065 SER A N 1
ATOM 8282 C CA . SER A 1 1065 ? -46.868 7.807 -12.035 1.00 88.00 1065 SER A CA 1
ATOM 8283 C C . SER A 1 1065 ? -47.432 6.390 -12.150 1.00 88.00 1065 SER A C 1
ATOM 8285 O O . SER A 1 1065 ? -48.437 6.140 -12.813 1.00 88.00 1065 SER A O 1
ATOM 8287 N N . GLY A 1 1066 ? -46.755 5.435 -11.513 1.00 86.69 1066 GLY A N 1
ATOM 8288 C CA . GLY A 1 1066 ? -47.162 4.033 -11.519 1.00 86.69 1066 GLY A CA 1
ATOM 8289 C C . GLY A 1 1066 ? -46.873 3.262 -12.813 1.00 86.69 1066 GLY A C 1
ATOM 8290 O O . GLY A 1 1066 ? -47.152 2.063 -12.835 1.00 86.69 1066 GLY A O 1
ATOM 8291 N N . GLU A 1 1067 ? -46.266 3.868 -13.838 1.00 90.50 1067 GLU A N 1
ATOM 8292 C CA . GLU A 1 1067 ? -45.977 3.225 -15.134 1.00 90.50 1067 GLU A CA 1
ATOM 8293 C C . GLU A 1 1067 ? -44.532 2.707 -15.270 1.00 90.50 1067 GLU A C 1
ATOM 8295 O O . GLU A 1 1067 ? -44.165 2.167 -16.314 1.00 90.50 1067 GLU A O 1
ATOM 8300 N N . PHE A 1 1068 ? -43.703 2.809 -14.222 1.00 92.94 1068 PHE A N 1
ATOM 8301 C CA . PHE A 1 1068 ? -42.300 2.378 -14.249 1.00 92.94 1068 PHE A CA 1
ATOM 8302 C C . PHE A 1 1068 ? -41.904 1.425 -13.109 1.00 92.94 1068 PHE A C 1
ATOM 8304 O O . PHE A 1 1068 ? -42.513 1.414 -12.039 1.00 92.94 1068 PHE A O 1
ATOM 8311 N N . ASP A 1 1069 ? -40.858 0.635 -13.353 1.00 93.19 1069 ASP A N 1
ATOM 8312 C CA . ASP A 1 1069 ? -40.118 -0.142 -12.357 1.00 93.19 1069 ASP A CA 1
ATOM 8313 C C . ASP A 1 1069 ? -38.782 0.545 -12.054 1.00 93.19 1069 ASP A C 1
ATOM 8315 O O . ASP A 1 1069 ? -38.095 1.024 -12.960 1.00 93.19 1069 ASP A O 1
ATOM 8319 N N . TRP A 1 1070 ? -38.360 0.519 -10.790 1.00 94.44 1070 TRP A N 1
ATOM 8320 C CA . TRP A 1 1070 ? -37.015 0.936 -10.394 1.00 94.44 1070 TRP A CA 1
ATOM 8321 C C . TRP A 1 1070 ? -35.968 -0.059 -10.898 1.00 94.44 1070 TRP A C 1
ATOM 8323 O O . TRP A 1 1070 ? -36.107 -1.261 -10.679 1.00 94.44 1070 TRP A O 1
ATOM 8333 N N . ILE A 1 1071 ? -34.890 0.435 -11.508 1.00 94.75 1071 ILE A N 1
ATOM 8334 C CA . ILE A 1 1071 ? -33.689 -0.335 -11.873 1.00 94.75 1071 ILE A CA 1
ATOM 8335 C C . ILE A 1 1071 ? -32.581 -0.073 -10.852 1.00 94.75 1071 ILE A C 1
ATOM 8337 O O . ILE A 1 1071 ? -32.037 -1.012 -10.267 1.00 94.75 1071 ILE A O 1
ATOM 8341 N N . VAL A 1 1072 ? -32.262 1.205 -10.637 1.00 95.69 1072 VAL A N 1
ATOM 8342 C CA . VAL A 1 1072 ? -31.248 1.666 -9.684 1.00 95.69 1072 VAL A CA 1
ATOM 8343 C C . VAL A 1 1072 ? -31.918 2.599 -8.689 1.00 95.69 1072 VAL A C 1
ATOM 8345 O O . VAL A 1 1072 ? -32.597 3.545 -9.090 1.00 95.69 1072 VAL A O 1
ATOM 8348 N N . THR A 1 1073 ? -31.724 2.337 -7.400 1.00 94.19 1073 THR A N 1
ATOM 8349 C CA . THR A 1 1073 ? -32.279 3.174 -6.335 1.00 94.19 1073 THR A CA 1
ATOM 8350 C C . THR A 1 1073 ? -31.528 4.512 -6.238 1.00 94.19 1073 THR A C 1
ATOM 8352 O O . THR A 1 1073 ? -30.301 4.541 -6.429 1.00 94.19 1073 THR A O 1
ATOM 8355 N N . PRO A 1 1074 ? -32.234 5.620 -5.929 1.00 93.69 1074 PRO A N 1
ATOM 8356 C CA . PRO A 1 1074 ? -31.619 6.925 -5.698 1.00 93.69 1074 PRO A CA 1
ATOM 8357 C C . PRO A 1 1074 ? -30.496 6.885 -4.671 1.00 93.69 1074 PRO A C 1
ATOM 8359 O O . PRO A 1 1074 ? -30.658 6.388 -3.561 1.00 93.69 1074 PRO A O 1
ATOM 8362 N N . GLY A 1 1075 ? -29.337 7.418 -5.051 1.00 91.38 1075 GLY A N 1
ATOM 8363 C CA . GLY A 1 1075 ? -28.177 7.494 -4.176 1.00 91.38 1075 GLY A CA 1
ATOM 8364 C C . GLY A 1 1075 ? -26.977 8.133 -4.858 1.00 91.38 1075 GLY A C 1
ATOM 8365 O O . GLY A 1 1075 ? -27.064 8.594 -5.997 1.00 91.38 1075 GLY A O 1
ATOM 8366 N N . SER A 1 1076 ? -25.843 8.137 -4.161 1.00 90.44 1076 SER A N 1
ATOM 8367 C CA . SER A 1 1076 ? -24.596 8.698 -4.679 1.00 90.44 1076 SER A CA 1
ATOM 8368 C C . SER A 1 1076 ? -24.141 7.991 -5.957 1.00 90.44 1076 SER A C 1
ATOM 8370 O O . SER A 1 1076 ? -24.312 6.776 -6.126 1.00 90.44 1076 SER A O 1
ATOM 8372 N N . ASN A 1 1077 ? -23.559 8.766 -6.861 1.00 94.12 1077 ASN A N 1
ATOM 8373 C CA . ASN A 1 1077 ? -22.871 8.278 -8.039 1.00 94.12 1077 ASN A CA 1
ATOM 8374 C C . ASN A 1 1077 ? -21.373 8.127 -7.725 1.00 94.12 1077 ASN A C 1
ATOM 8376 O O . ASN A 1 1077 ? -20.716 9.132 -7.445 1.00 94.12 1077 ASN A O 1
ATOM 8380 N N . PRO A 1 1078 ? -20.812 6.909 -7.805 1.00 90.62 1078 PRO A N 1
ATOM 8381 C CA . PRO A 1 1078 ? -19.380 6.672 -7.613 1.00 90.62 1078 PRO A CA 1
ATOM 8382 C C . PRO A 1 1078 ? -18.476 7.496 -8.539 1.00 90.62 1078 PRO A C 1
ATOM 8384 O O . PRO A 1 1078 ? -17.327 7.750 -8.191 1.00 90.62 1078 PRO A O 1
ATOM 8387 N N . PHE A 1 1079 ? -18.999 7.914 -9.697 1.00 95.56 1079 PHE A N 1
ATOM 8388 C CA . PHE A 1 1079 ? -18.290 8.697 -10.711 1.00 95.56 1079 PHE A CA 1
ATOM 8389 C C . PHE A 1 1079 ? -18.836 10.125 -10.851 1.00 95.56 1079 PHE A C 1
ATOM 8391 O O . PHE A 1 1079 ? -18.761 10.732 -11.924 1.00 95.56 1079 PHE A O 1
ATOM 8398 N N . GLY A 1 1080 ? -19.394 10.687 -9.775 1.00 93.56 1080 GLY A N 1
ATOM 8399 C CA . GLY A 1 1080 ? -19.731 12.111 -9.712 1.00 93.56 1080 GLY A CA 1
ATOM 8400 C C . GLY A 1 1080 ? -18.482 12.996 -9.761 1.00 93.56 1080 GLY A C 1
ATOM 8401 O O . GLY A 1 1080 ? -17.417 12.606 -9.288 1.00 93.56 1080 GLY A O 1
ATOM 8402 N N . SER A 1 1081 ? -18.587 14.192 -10.340 1.00 93.12 1081 SER A N 1
ATOM 8403 C CA . SER A 1 1081 ? -17.477 15.151 -10.395 1.00 93.12 1081 SER A CA 1
ATOM 8404 C C . SER A 1 1081 ? -17.070 15.588 -8.991 1.00 93.12 1081 SER A C 1
ATOM 8406 O O . SER A 1 1081 ? -17.916 15.995 -8.197 1.00 93.12 1081 SER A O 1
ATOM 8408 N N . GLU A 1 1082 ? -15.773 15.607 -8.692 1.00 91.44 1082 GLU A N 1
ATOM 8409 C CA . GLU A 1 1082 ? -15.291 16.172 -7.431 1.00 91.44 1082 GLU A CA 1
ATOM 8410 C C . GLU A 1 1082 ? -15.097 17.692 -7.493 1.00 91.44 1082 GLU A C 1
ATOM 8412 O O . GLU A 1 1082 ? -15.017 18.341 -6.446 1.00 91.44 1082 GLU A O 1
ATOM 8417 N N . LYS A 1 1083 ? -15.059 18.267 -8.703 1.00 91.12 1083 LYS A N 1
ATOM 8418 C CA . LYS A 1 1083 ? -14.939 19.710 -8.943 1.00 91.12 1083 LYS A CA 1
ATOM 8419 C C . LYS A 1 1083 ? -16.247 20.451 -8.658 1.00 91.12 1083 LYS A C 1
ATOM 8421 O O . LYS A 1 1083 ? -17.322 19.965 -9.011 1.00 91.12 1083 LYS A O 1
ATOM 8426 N N . TRP A 1 1084 ? -16.126 21.630 -8.045 1.00 88.62 1084 TRP A N 1
ATOM 8427 C CA . TRP A 1 1084 ? -17.236 22.542 -7.769 1.00 88.62 1084 TRP A CA 1
ATOM 8428 C C . TRP A 1 1084 ? -17.573 23.401 -8.988 1.00 88.62 1084 TRP A C 1
ATOM 8430 O O . TRP A 1 1084 ? -16.700 24.078 -9.525 1.00 88.62 1084 TRP A O 1
ATOM 8440 N N . ASP A 1 1085 ? -18.851 23.432 -9.354 1.00 86.94 1085 ASP A N 1
ATOM 8441 C CA . ASP A 1 1085 ? -19.422 24.374 -10.314 1.00 86.94 1085 ASP A CA 1
ATOM 8442 C C . ASP A 1 1085 ? -20.211 25.455 -9.565 1.00 86.94 1085 ASP A C 1
ATOM 8444 O O . ASP A 1 1085 ? -20.935 25.157 -8.609 1.00 86.94 1085 ASP A O 1
ATOM 8448 N N . ILE A 1 1086 ? -20.058 26.714 -9.983 1.00 89.06 1086 ILE A N 1
ATOM 8449 C CA . ILE A 1 1086 ? -20.643 27.881 -9.307 1.00 89.06 1086 ILE A CA 1
ATOM 8450 C C . ILE A 1 1086 ? -21.775 28.452 -10.156 1.00 89.06 1086 ILE A C 1
ATOM 8452 O O . ILE A 1 1086 ? -21.561 28.772 -11.326 1.00 89.06 1086 ILE A O 1
ATOM 8456 N N . ALA A 1 1087 ? -22.956 28.630 -9.566 1.00 84.75 1087 ALA A N 1
ATOM 8457 C CA . ALA A 1 1087 ? -24.070 29.271 -10.251 1.00 84.75 1087 ALA A CA 1
ATOM 8458 C C . ALA A 1 1087 ? -23.833 30.781 -10.428 1.00 84.75 1087 ALA A C 1
ATOM 8460 O O . ALA A 1 1087 ? -23.492 31.493 -9.480 1.00 84.75 1087 ALA A O 1
ATOM 8461 N N . GLU A 1 1088 ? -24.081 31.300 -11.635 1.00 86.12 1088 GLU A N 1
ATOM 8462 C CA . GLU A 1 1088 ? -23.896 32.729 -11.933 1.00 86.12 1088 GLU A CA 1
ATOM 8463 C C . GLU A 1 1088 ? -24.899 33.625 -11.184 1.00 86.12 1088 GLU A C 1
ATOM 8465 O O . GLU A 1 1088 ? -24.586 34.765 -10.841 1.00 86.12 1088 GLU A O 1
ATOM 8470 N N . PHE A 1 1089 ? -26.102 33.110 -10.912 1.00 84.12 1089 PHE A N 1
ATOM 8471 C CA . PHE A 1 1089 ? -27.175 33.844 -10.239 1.00 84.12 1089 PHE A CA 1
ATOM 8472 C C . PHE A 1 1089 ? -27.062 33.845 -8.710 1.00 84.12 1089 PHE A C 1
ATOM 8474 O O . PHE A 1 1089 ? -27.760 34.621 -8.061 1.00 84.12 1089 PHE A O 1
ATOM 8481 N N . ASP A 1 1090 ? -26.228 32.985 -8.123 1.00 87.19 1090 ASP A N 1
ATOM 8482 C CA . ASP A 1 1090 ? -25.958 32.962 -6.685 1.00 87.19 1090 ASP A CA 1
ATOM 8483 C C . ASP A 1 1090 ? -24.684 32.146 -6.389 1.00 87.19 1090 ASP A C 1
ATOM 8485 O O . ASP A 1 1090 ? -24.740 30.917 -6.386 1.00 87.19 1090 ASP A O 1
ATOM 8489 N N . PRO A 1 1091 ? -23.544 32.787 -6.067 1.00 88.31 1091 PRO A N 1
ATOM 8490 C CA . PRO A 1 1091 ? -22.299 32.092 -5.731 1.00 88.31 1091 PRO A CA 1
ATOM 8491 C C . PRO A 1 1091 ? -22.393 31.147 -4.526 1.00 88.31 1091 PRO A C 1
ATOM 8493 O O . PRO A 1 1091 ? -21.503 30.325 -4.321 1.00 88.31 1091 PRO A O 1
ATOM 8496 N N . ARG A 1 1092 ? -23.446 31.251 -3.704 1.00 86.12 1092 ARG A N 1
ATOM 8497 C CA . ARG A 1 1092 ? -23.701 30.315 -2.596 1.00 86.12 1092 ARG A CA 1
ATOM 8498 C C . ARG A 1 1092 ? -24.239 28.976 -3.098 1.00 86.12 1092 ARG A C 1
ATOM 8500 O O . ARG A 1 1092 ? -24.124 27.971 -2.397 1.00 86.12 1092 ARG A O 1
ATOM 8507 N N . VAL A 1 1093 ? -24.827 28.960 -4.294 1.00 84.56 1093 VAL A N 1
ATOM 8508 C CA . VAL A 1 1093 ? -25.311 27.756 -4.964 1.00 84.56 1093 VAL A CA 1
ATOM 8509 C C . VAL A 1 1093 ? -24.146 27.151 -5.735 1.00 84.56 1093 VAL A C 1
ATOM 8511 O O . VAL A 1 1093 ? -23.766 27.595 -6.818 1.00 84.56 1093 VAL A O 1
ATOM 8514 N N . MET A 1 1094 ? -23.557 26.130 -5.121 1.00 84.38 1094 MET A N 1
ATOM 8515 C CA . MET A 1 1094 ? -22.414 25.399 -5.646 1.00 84.38 1094 MET A CA 1
ATOM 8516 C C . MET A 1 1094 ? -22.766 23.927 -5.749 1.00 84.38 1094 MET A C 1
ATOM 8518 O O . MET A 1 1094 ? -23.281 23.348 -4.789 1.00 84.38 1094 MET A O 1
ATOM 8522 N N . VAL A 1 1095 ? -22.468 23.315 -6.888 1.00 84.12 1095 VAL A N 1
ATOM 8523 C CA . VAL A 1 1095 ? -22.881 21.940 -7.169 1.00 84.12 1095 VAL A CA 1
ATOM 8524 C C . VAL A 1 1095 ? -21.712 21.103 -7.658 1.00 84.12 1095 VAL A C 1
ATOM 8526 O O . VAL A 1 1095 ? -20.743 21.616 -8.214 1.00 84.12 1095 VAL A O 1
ATOM 8529 N N . LYS A 1 1096 ? -21.803 19.795 -7.426 1.00 85.19 1096 LYS A N 1
ATOM 8530 C CA . LYS A 1 1096 ? -20.917 18.807 -8.034 1.00 85.19 1096 LYS A CA 1
ATOM 8531 C C . LYS A 1 1096 ? -21.707 18.113 -9.132 1.00 85.19 1096 LYS A C 1
ATOM 8533 O O . LYS A 1 1096 ? -22.714 17.462 -8.856 1.00 85.19 1096 LYS A O 1
ATOM 8538 N N . THR A 1 1097 ? -21.274 18.286 -10.377 1.00 86.38 1097 THR A N 1
ATOM 8539 C CA . THR A 1 1097 ? -21.915 17.643 -11.534 1.00 86.38 1097 THR A CA 1
ATOM 8540 C C . THR A 1 1097 ? -22.037 16.127 -11.307 1.00 86.38 1097 THR A C 1
ATOM 8542 O O . THR A 1 1097 ? -21.070 15.492 -10.887 1.00 86.38 1097 THR A O 1
ATOM 8545 N N . ASN A 1 1098 ? -23.202 15.540 -11.607 1.00 89.56 1098 ASN A N 1
ATOM 8546 C CA . ASN A 1 1098 ? -23.484 14.100 -11.477 1.00 89.56 1098 ASN A CA 1
ATOM 8547 C C . ASN A 1 1098 ? -23.263 13.507 -10.076 1.00 89.56 1098 ASN A C 1
ATOM 8549 O O . ASN A 1 1098 ? -22.851 12.355 -9.969 1.00 89.56 1098 ASN A O 1
ATOM 8553 N N . TRP A 1 1099 ? -23.521 14.260 -9.007 1.00 91.88 1099 TRP A N 1
ATOM 8554 C CA . TRP A 1 1099 ? -23.433 13.763 -7.630 1.00 91.88 1099 TRP A CA 1
ATOM 8555 C C . TRP A 1 1099 ? -24.220 12.463 -7.381 1.00 91.88 1099 TRP A C 1
ATOM 8557 O O . TRP A 1 1099 ? -23.729 11.574 -6.685 1.00 91.88 1099 TRP A O 1
ATOM 8567 N N . GLY A 1 1100 ? -25.438 12.350 -7.916 1.00 92.25 1100 GLY A N 1
ATOM 8568 C CA . GLY A 1 1100 ? -26.333 11.214 -7.685 1.00 92.25 1100 GLY A CA 1
ATOM 8569 C C . GLY A 1 1100 ? -26.682 10.465 -8.963 1.00 92.25 1100 GLY A C 1
ATOM 8570 O O . GLY A 1 1100 ? -26.593 11.030 -10.051 1.00 92.25 1100 GLY A O 1
ATOM 8571 N N . ILE A 1 1101 ? -27.085 9.200 -8.828 1.00 96.00 1101 ILE A N 1
ATOM 8572 C CA . ILE A 1 1101 ? -27.567 8.364 -9.933 1.00 96.00 1101 ILE A CA 1
ATOM 8573 C C . ILE A 1 1101 ? -28.708 7.446 -9.486 1.00 96.00 1101 ILE A C 1
ATOM 8575 O O . ILE A 1 1101 ? -28.679 6.873 -8.391 1.00 96.00 1101 ILE A O 1
ATOM 8579 N N . TRP A 1 1102 ? -29.699 7.300 -10.359 1.00 96.19 1102 TRP A N 1
ATOM 8580 C CA . TRP A 1 1102 ? -30.825 6.380 -10.241 1.00 96.19 1102 TRP A CA 1
ATOM 8581 C C . TRP A 1 1102 ? -31.277 5.913 -11.621 1.00 96.19 1102 TRP A C 1
ATOM 8583 O O . TRP A 1 1102 ? -30.762 6.369 -12.641 1.00 96.19 1102 TRP A O 1
ATOM 8593 N N . GLY A 1 1103 ? -32.209 4.966 -11.675 1.00 96.44 1103 GLY A N 1
ATOM 8594 C CA . GLY A 1 1103 ? -32.712 4.499 -12.957 1.00 96.44 1103 GLY A CA 1
ATOM 8595 C C . GLY A 1 1103 ? -34.045 3.787 -12.872 1.00 96.44 1103 GLY A C 1
ATOM 8596 O O . GLY A 1 1103 ? -34.364 3.155 -11.863 1.00 96.44 1103 GLY A O 1
ATOM 8597 N N . ILE A 1 1104 ? -34.795 3.877 -13.962 1.00 95.69 1104 ILE A N 1
ATOM 8598 C CA . ILE A 1 1104 ? -36.151 3.362 -14.129 1.00 95.69 1104 ILE A CA 1
ATOM 8599 C C . ILE A 1 1104 ? -36.312 2.712 -15.507 1.00 95.69 1104 ILE A C 1
ATOM 8601 O O . ILE A 1 1104 ? -35.479 2.880 -16.396 1.00 95.69 1104 ILE A O 1
ATOM 8605 N N . ARG A 1 1105 ? -37.404 1.977 -15.698 1.00 93.50 1105 ARG A N 1
ATOM 8606 C CA . ARG A 1 1105 ? -37.887 1.521 -17.012 1.00 93.50 1105 ARG A CA 1
ATOM 8607 C C . ARG A 1 1105 ? -39.403 1.423 -17.004 1.00 93.50 1105 ARG A C 1
ATOM 8609 O O . ARG A 1 1105 ? -39.979 1.230 -15.940 1.00 93.50 1105 ARG A O 1
ATOM 8616 N N . GLY A 1 1106 ? -40.051 1.462 -18.163 1.00 92.56 1106 GLY A N 1
ATOM 8617 C CA . GLY A 1 1106 ? -41.497 1.241 -18.236 1.00 92.56 1106 GLY A CA 1
ATOM 8618 C C . GLY A 1 1106 ? -41.914 -0.170 -17.810 1.00 92.56 1106 GLY A C 1
ATOM 8619 O O . GLY A 1 1106 ? -41.223 -1.149 -18.100 1.00 92.56 1106 GLY A O 1
ATOM 8620 N N . LYS A 1 1107 ? -43.073 -0.287 -17.156 1.00 87.50 1107 LYS A N 1
ATOM 8621 C CA . LYS A 1 1107 ? -43.669 -1.574 -16.775 1.00 87.50 1107 LYS A CA 1
ATOM 8622 C C . LYS A 1 1107 ? -44.047 -2.396 -18.008 1.00 87.50 1107 LYS A C 1
ATOM 8624 O O . LYS A 1 1107 ? -44.434 -1.861 -19.056 1.00 87.50 1107 LYS A O 1
ATOM 8629 N N . ARG A 1 1108 ? -43.975 -3.723 -17.868 1.00 65.69 1108 ARG A N 1
ATOM 8630 C CA . ARG A 1 1108 ? -44.621 -4.666 -18.793 1.00 65.69 1108 ARG A CA 1
ATOM 8631 C C . ARG A 1 1108 ? -46.133 -4.611 -18.554 1.00 65.69 1108 ARG A C 1
ATOM 8633 O O . ARG A 1 1108 ? -46.582 -5.002 -17.483 1.00 65.69 1108 ARG A O 1
ATOM 8640 N N . ARG A 1 1109 ? -46.910 -4.158 -19.539 1.00 51.25 1109 ARG A N 1
ATOM 8641 C CA . ARG A 1 1109 ? -48.315 -4.573 -19.683 1.00 51.25 1109 ARG A CA 1
ATOM 8642 C C . ARG A 1 1109 ? -48.370 -5.692 -20.716 1.00 51.25 1109 ARG A C 1
ATOM 8644 O O . ARG A 1 1109 ? -47.524 -5.738 -21.608 1.00 51.25 1109 ARG A O 1
ATOM 8651 N N . ASP A 1 1110 ? -49.304 -6.611 -20.518 1.00 41.34 1110 ASP A N 1
ATOM 8652 C CA . ASP A 1 1110 ? -49.415 -7.871 -21.239 1.00 41.34 1110 ASP A CA 1
ATOM 8653 C C . ASP A 1 1110 ? -49.387 -7.746 -22.769 1.00 41.34 1110 ASP A C 1
ATOM 8655 O O . ASP A 1 1110 ? -49.782 -6.751 -23.375 1.00 41.34 1110 ASP A O 1
ATOM 8659 N N . VAL A 1 1111 ? -48.881 -8.832 -23.347 1.00 34.19 1111 VAL A N 1
ATOM 8660 C CA . VAL A 1 1111 ? -48.776 -9.196 -24.759 1.00 34.19 1111 VAL A CA 1
ATOM 8661 C C . VAL A 1 1111 ? -49.935 -8.635 -25.595 1.00 34.19 1111 VAL A C 1
ATOM 8663 O O . VAL A 1 1111 ? -51.083 -9.033 -25.417 1.00 34.19 1111 VAL A O 1
ATOM 8666 N N . LYS A 1 1112 ? -49.636 -7.791 -26.595 1.00 33.00 1112 LYS A N 1
ATOM 8667 C CA . LYS A 1 1112 ? -50.496 -7.736 -27.786 1.00 33.00 1112 LYS A CA 1
ATOM 8668 C C . LYS A 1 1112 ? -50.391 -9.107 -28.453 1.00 33.00 1112 LYS A C 1
ATOM 8670 O O . LYS A 1 1112 ? -49.346 -9.430 -29.018 1.00 33.00 1112 LYS A O 1
ATOM 8675 N N . GLU A 1 1113 ? -51.436 -9.927 -28.332 1.00 37.75 1113 GLU A N 1
ATOM 8676 C CA . GLU A 1 1113 ? -51.597 -11.151 -29.121 1.00 37.75 1113 GLU A CA 1
ATOM 8677 C C . GLU A 1 1113 ? -51.358 -10.803 -30.594 1.00 37.75 1113 GLU A C 1
ATOM 8679 O O . GLU A 1 1113 ? -52.106 -10.025 -31.185 1.00 37.75 1113 GLU A O 1
ATOM 8684 N N . GLY A 1 1114 ? -50.270 -11.309 -31.177 1.00 42.28 1114 GLY A N 1
ATOM 8685 C CA . GLY A 1 1114 ? -49.958 -10.996 -32.571 1.00 42.28 1114 GLY A CA 1
ATOM 8686 C C . GLY A 1 1114 ? -48.561 -11.328 -33.082 1.00 42.28 1114 GLY A C 1
ATOM 8687 O O . GLY A 1 1114 ? -48.370 -11.262 -34.288 1.00 42.28 1114 GLY A O 1
ATOM 8688 N N . TYR A 1 1115 ? -47.599 -11.715 -32.239 1.00 32.62 1115 TYR A N 1
ATOM 8689 C CA . TYR A 1 1115 ? -46.271 -12.137 -32.714 1.00 32.62 1115 TYR A CA 1
ATOM 8690 C C . TYR A 1 1115 ? -45.767 -13.390 -31.983 1.00 32.62 1115 TYR A C 1
ATOM 8692 O O . TYR A 1 1115 ? -44.790 -13.372 -31.245 1.00 32.62 1115 TYR A O 1
ATOM 8700 N N . LEU A 1 1116 ? -46.459 -14.505 -32.216 1.00 33.62 1116 LEU A N 1
ATOM 8701 C CA . LEU A 1 1116 ? -45.900 -15.856 -32.109 1.00 33.62 1116 LEU A CA 1
ATOM 8702 C C . LEU A 1 1116 ? -46.199 -16.590 -33.421 1.00 33.62 1116 LEU A C 1
ATOM 8704 O O . LEU A 1 1116 ? -47.060 -17.461 -33.487 1.00 33.62 1116 LEU A O 1
ATOM 8708 N N . ALA A 1 1117 ? -45.513 -16.173 -34.482 1.00 33.50 1117 ALA A N 1
ATOM 8709 C CA . ALA A 1 1117 ? -45.318 -16.955 -35.697 1.00 33.50 1117 ALA A CA 1
ATOM 8710 C C . ALA A 1 1117 ? -44.124 -16.379 -36.472 1.00 33.50 1117 ALA A C 1
ATOM 8712 O O . ALA A 1 1117 ? -44.322 -15.564 -37.371 1.00 33.50 1117 ALA A O 1
ATOM 8713 N N . LEU A 1 1118 ? -42.906 -16.759 -36.064 1.00 30.03 1118 LEU A N 1
ATOM 8714 C CA . LEU A 1 1118 ? -41.763 -17.125 -36.920 1.00 30.03 1118 LEU A CA 1
ATOM 8715 C C . LEU A 1 1118 ? -40.553 -17.516 -36.067 1.00 30.03 1118 LEU A C 1
ATOM 8717 O O . LEU A 1 1118 ? -40.151 -16.703 -35.207 1.00 30.03 1118 LEU A O 1
#

Sequence (1118 aa):
MAKDTTSSFEPVLLESALDERLSERQARTHLPSWLWAVLWICSVYLAKSVELPNLSGIFSKSVLDSPEISRRTRASAPNDIIPWAACPDLTEYDCAYLSVPLDYTNPKPNETVSIALRRLPSTAPLSERLGPLLLNPGGPGGSGSQYVVRRGKEISVILEGKYDLISWDPRGINMTTPSIDCFASEGDSMRIDSLEALIPYPFESNYSTDSIKLLDAHYAVWGQACATHGNQNMLRAVSTAFVARDMKSIMEALGQEKLNFWGFSYGTYLGATFAAMFPDLINRFVLDGVCDAETYSRDLLEYAKSRLRNNKQVYEGFLSSCTKAGPSRCALAKNFTDPSDQITDLIKTLQRSPMPIPKSNSGPGVLRASDVLSAIYSKFYAPSSWPSLASALYEASQANGTALFEMTHPSSSSADYSPRATDDNLFHRTLLPSVTSVINRAVACGHAPPVSASDVSAEDLKLWISDLNDLSIAGEATMDSMAACRHWTIEPYEAYRGPWSVEDGLNVTSFPILFIRNTADPATPLPSAEKMTKSFGPDSARLLIQDGYGHCSLAMPSICTAKTVRSYFLDGVLPDSGTHCDVDDGFLFPGESYHTTMNTLPPGDRALAEALMRLSEEPTSFSARKTVRCPLLGLQRRNWMLRILSRSRRSALVAPSPTCRRQLFGWGKKQASPPPTATILAEDNLFHPLSKSPFPQLVDFGKRIRTLAPCPVCLKSHDIRRAVRHECEDCGFPTHCSHEHWQQDNEHKKYCGRLRTANEDEHDVRSGRRIREFEMPGPQPSDETVSLANWDIFWYTRGFTSMDTDRQRRNASKLLTYPMSVAGTLHQHSSLTLRNQRVTPEGARSLAALRTVLHTPSGTPETQAAAINKPPMRIFIVGARAESSLPPHIWEQVCMLFPTAVFQLYFIGPEVSFPRHPDDPPTPSPPPQDSSSRSISAIWKPPAPPGFITRKTVRRMDAAYGVPSYHLAYSPQLSITGLQTNFSDVYPRFQDTFDPYTDAFFLFSPGFGFPSPTTDDCLQINSSAEWGPVIPQLLDSKCAIFVTGFSPTDVERDVRSLEGAEGVSGEFDWIVTPGSNPFGSEKWDIAEFDPRVMVKTNWGIWGIRGKRRDVKEGYLAL

InterPro domains:
  IPR000073 Alpha/beta hydrolase fold-1 [PF00561] (132-294)
  IPR013595 Peptidase S33 tripeptidyl aminopeptidase-like, C-terminal [PF08386] (474-581)
  IPR029058 Alpha/Beta hydrolase fold [G3DSA:3.40.50.1820] (127-562)
  IPR029058 Alpha/Beta hydrolase fold [SSF53474] (131-554)
  IPR032717 Mitochondrial splicing suppressor 51, zinc-finger [PF13824] (711-764)
  IPR046824 Mitochondrial splicing suppressor 51-like, C-terminal domain [PF20179] (862-1086)

Foldseek 3Di:
DDDDDDYDDDDDDYDDDDDDDDDDDDDDDDDDPVVVVVVVVVVVVPPDDDDDDDDDDDDDDDDPPDVPPQPDDLDQPPQQQWLWDQDQQHRQKTKTWDWDALFPVDGDPWHTKTKIKIKRAQPDRPVQAPEAEEEAAPLPQFAFNLVCVQQVVLLCLLQVSRHTYMYIQFQQHQPMDDHFPLDQFVVVLVVLVVVLVVQDFPDDLPDDLVSLVVNLVSLLSLQVSSVPGTPQSSLLRLELLNSLVVQVVNCVSSVHQAHHYEYFANRLLSVLSNCQVPQARHDAAEYWLHALNQCLQAPLLVSLLVQQQQQVVLVVVLFVLLCVLAVVQFVLNPPDPGSVVLLVVLQVCQQVPWAWACDALQHTDTHHSLLLLLLSLVCLQFLLCSRVNRVLSNCVSVSRNHSSCCSRRPRPPVVVDDRDGPQWQSVVVPQDGDSRLSSSQSHSLQRHDAPACVNADSVNVSVSLVSLVVSHVNSSVSCRRSVSSNSNDRHHSDYDNDPQAVVSPRDAHPAAYEYEEECRERGRHPVSSVVSQHRNHPRHYAYEYEDDTHGTPLSFAFLVVSNQSNCCVSPVDHDDHPHYTYTDPQSRSHDPCPVVVLVPDDPSSSSSRVSSNSSNDDDDRDDPPDDPDDDDDDDDDDDDDDDDDDDDDDDDDDDDDDDDDDDDDDDDDPDDDDDPDQQQQDLVGLFDQQCGDPDVVSNVLLVLLQVQAFAPQCCVPPVDGHGFDDQDPQQNHRHHNDPVSVVVPPCCVVCSVQSNLQSSLVSVLQNPDPLLLLAAADADFLSQDAALQFQQSRCSSRTRRDDSTVSSQLVNLQQQLVLSLVLLLQPPNHPQDVSVVQFDPVLVVLSVLQVPLQAPPPPDGQACVLLVPRDAFEEEEAQDALVLLRDVLSNCVSCSSRVSHAYEYEAEEQRRDDDDDPPDDPDDDDDDDDPLRPDSCNSDPHDRDPPFDFDADKDFCCVVQVAGKIWGPTHPRYIYIYGNHHCLSRLVVCLVPQDSSRYEYEYWLQQQLPCDPVDPPDGQCQDPVHNVSPQLSQQSSQHKYKYFHFDLVSLVRNVVSQCVHPSRNPFKDWGGDKDARSSWRPRWRADSNHRVDITTGRGIMTIIHGDDDDDPPDPPDD

Secondary structure (DSSP, 8-state):
--------------------------------THHHHHHHHHHHTTSS-------------SS---TT-SSS--PPPTT-----EE-SS-TTSEEEEEEEES-SSS--TT-EEEEEEEEE---S-GGG--EEEEEE--TTT--HHHHHHHHHHHHHHHTTT-EEEEEE--TTSTTSBS----SSSHHHHHHHHHHHHTSPP--STTS-HHHHHHHHHHHHHHHHHHHHHS-HHHHHH--HHHHHHHHHHHHHHTT-SSEEEEEETHHHHHHHHHHHH-GGGEEEEEEES---HHHHHH-HHHHHHHTTTTHHHHHHHHHHHHHHH-TTT-GGGTT-SSHHHHHHHHHHHHHHSPEEE---TT-SEEE-HHHHHHHHHHHHS-GGGHHHHHHHHHHHHTT--HHHHHHHS----TTT-----TTS-GGGGTT-----HHHHHHHHHTTSPP--TTTS-HHHHHHHHHHHHHH-TTSGGG-HHHHGGGG-----S-------STTTTPPPPSS-EEEEEEEE-SSS-HHHHHHHHHHH-TTTEEEEEEEEESSSGGGS--HHHHHHHHHHHHH-PPPPTTEEEEPPTT-SS--TTHHHHHHTS-HHHHHHHHHHHHHHS---------------------------------------PPPP-----------PPPPP------TT-----GGG-SSHHHHHHHHHHHHHPBPHHHHHHHS--PBP-EEPTTT-SEEESSHHHHHH-TTTHHHHHHHHHHHHHHHHTTS----GGG----PPPTTPPP-BSSHHHHHHHTTPPP--SHHHHHHHHHHHHHHHHHHHHHSTTBS--TTTTSB-HHHHHHHHHHHHHHSPPTTS---GGGGTTPPPEEEEEET-SGGGGS-HHHHHHHHHH-TT--EEEEEESTTPPPPPPTT---PPPPP---GGG--HHHH--PPPPTT-----EEEE-HHHHSSSEEEEE-SSSEEEEEE-S-HHHHHHHHTTT--TTTEEEEEES--TTSBPSSSTTSBTTT-TTTTTTHHHHHHHT--EEEEEESSHHHHHHHHHHHHHSTTTTTSEEEEEEEEE-TT---SEEE-TT-TT-EEETT-EEEEEEE------S-----